Protein 3OTI (pdb70)

Solvent-accessible surface area: 29136 Å² total; per-residue (Å²): 256,78,21,74,0,0,0,1,0,2,7,14,14,50,59,0,25,12,1,0,11,0,0,2,3,0,22,1,23,1,15,55,10,5,2,0,0,0,74,37,6,113,55,0,17,45,0,6,8,30,0,0,25,6,10,75,150,21,27,5,37,143,25,58,104,85,8,51,146,87,38,87,163,15,35,122,53,27,28,80,123,52,0,94,37,10,55,104,6,2,32,27,20,3,28,19,2,90,61,1,1,87,19,0,3,50,2,3,69,74,20,153,5,54,0,0,0,0,0,3,9,0,0,0,0,2,0,0,0,51,84,37,65,34,43,2,0,1,3,0,21,11,17,32,42,21,141,4,2,12,144,30,0,9,72,93,0,86,66,26,24,104,140,35,137,15,75,47,39,128,34,60,8,14,0,0,4,1,0,54,23,2,8,42,164,42,146,75,57,32,37,37,5,38,19,11,5,20,6,10,20,20,56,43,31,65,146,19,52,108,100,58,120,102,69,14,0,0,0,12,1,22,36,60,2,7,69,39,72,32,25,37,9,0,84,44,0,10,60,7,0,34,123,10,128,4,40,2,0,1,12,5,16,106,35,98,50,82,90,28,52,139,34,40,252,33,10,114,40,38,47,77,46,2,32,35,18,12,2,108,19,13,24,0,0,0,0,8,3,12,10,32,16,0,0,8,0,0,38,38,7,10,0,0,0,0,0,7,4,70,136,18,28,61,16,67,26,1,38,94,3,0,54,174,97,24,0,4,12,52,22,36,1,73,145,11,74,9,104,30,0,111,134,0,42,54,50,143,70,9,56,64,14,1,131,106,12,82,122,59,1,41,82,22,38,9,0,18,66,0,5,94,82,0,41,128,125,48,111,217,93,20,89,0,0,0,1,0,2,7,13,13,50,61,0,24,12,1,0,11,0,0,2,3,0,23,1,23,8,17,54,10,5,2,0,0,0,76,38,7,116,55,0,16,45,0,5,9,33,0,0,25,5,10,76,149,21,31,6,36,148,24,56,110,102,7,51,161,88,40,86,170,14,36,120,52,28,28,80,128,51,0,95,35,10,59,95,6,1,30,25,20,3,29,19,1,87,60,1,2,72,19,0,2,50,2,4,56,58,20,154,5,54,0,0,0,0,0,3,10,0,0,0,0,2,0,0,0,51,89,33,67,33,41,3,0,1,3,0,20,10,17,34,39,21,149,7,2,12,143,27,0,10,68,92,0,82,77,14,26,116,123,25,154,15,76,46,40,128,36,58,8,13,0,0,4,2,0,53,29,2,7,46,168,44,138,64,56,37,32,35,4,20,18,7,5,21,7,12,21,20,57,34,31,67,146,19,53,107,101,51,117,96,50,17,0,0,0,12,1,22,37,60,2,6,68,40,70,33,20,39,10,0,88,43,0,11,64,7,0,25,124,11,130,2,44,1,0,1,10,5,17,111,40,102,51,83,88,26,46,142,39,42,240,16,8,124,41,39,47,76,44,2,32,36,22,16,2,104,25,12,34,0,0,0,0,9,3,13,10,29,15,0,0,8,0,0,35,34,2,8,0,0,0,0,0,7,4,68,136,18,31,62,16,67,26,1,39,89,3,0,63,176,99,24,0,4,39,54,22,34,1,73,146,10,77,8,100,39,0,113,145,0,36,51,49,140,66,10,46,78,16,1,123,116,12,60,106,54,0,33,87,26,40,15,0,18,72,0,5,108,89,0,21,134,126,48,99

InterPro domains:
  IPR002213 UDP-glucuronosyl/UDP-glucosyltransferase [cd03784] (2-370)
  IPR010610 Erythromycin biosynthesis protein CIII-like, C-terminal domain [PF06722] (233-372)
  IPR048284 Erythromycin biosynthesis protein CIII-like, N-terminal domain [PF21036] (20-218)
  IPR050426 Glycosyltransferase 28 [PTHR48050] (232-357)

Radius of gyration: 27.17 Å; Cα contacts (8 Å, |Δi|>4): 1740; chains: 2; bounding box: 50×85×67 Å

CATH classification: 3.40.50.2000 (+1 more: 3.40.50.2000)

GO terms:
  GO:0046527 glucosyltransferase activity (F, IDA)

Nearest PDB structures (foldseek):
  3oti-assembly1_A  TM=1.003E+00  e=1.728E-81  Micromonospora echinospora
  4an4-assembly1_B  TM=8.706E-01  e=2.945E-36  Streptomyces nogalater
  4rif-assembly1_B  TM=8.604E-01  e=7.425E-31  Streptomyces cyanogenus
  4rif-assembly1_A  TM=8.818E-01  e=1.182E-30  Streptomyces cyanogenus
  4rih-assembly1_B  TM=8.518E-01  e=9.578E-30  Streptomyces cyanogenus

B-factor: mean 18.58, std 10.54, range [5.35, 86.75]

Structure (mmCIF, N/CA/C/O backbone):
data_3OTI
#
_entry.id   3OTI
#
_cell.length_a   45.567
_cell.length_b   135.090
_cell.length_c   62.093
_cell.angle_alpha   90.000
_cell.angle_beta   95.750
_cell.angle_gamma   90.000
#
_symmetry.space_group_name_H-M   'P 1 21 1'
#
loop_
_entity.id
_entity.type
_entity.pdbx_description
1 polymer CalG3
2 non-polymer "THYMIDINE-5'-DIPHOSPHATE"
3 non-polymer 'Calicheamicin T0'
4 non-polymer 'CHLORIDE ION'
5 water water
#
loop_
_atom_site.group_PDB
_atom_site.id
_atom_site.type_symbol
_atom_site.label_atom_id
_atom_site.label_alt_id
_atom_site.label_comp_id
_atom_site.label_asym_id
_atom_site.label_entity_id
_atom_site.label_seq_id
_atom_site.pdbx_PDB_ins_code
_atom_site.Cartn_x
_atom_site.Cartn_y
_atom_site.Cartn_z
_atom_site.occupancy
_atom_site.B_iso_or_equiv
_atom_site.auth_seq_id
_atom_site.auth_comp_id
_atom_site.auth_asym_id
_atom_site.auth_atom_id
_atom_site.pdbx_PDB_model_num
ATOM 1 N N . ARG A 1 19 ? -17.843 16.785 30.150 1.00 50.28 -3 ARG A N 1
ATOM 2 C CA . ARG A 1 19 ? -17.597 16.749 28.710 1.00 53.81 -3 ARG A CA 1
ATOM 3 C C . ARG A 1 19 ? -16.104 16.755 28.400 1.00 40.63 -3 ARG A C 1
ATOM 4 O O . ARG A 1 19 ? -15.656 16.040 27.509 1.00 47.94 -3 ARG A O 1
ATOM 12 N N . HIS A 1 20 ? -15.338 17.555 29.135 1.00 28.94 -2 HIS A N 1
ATOM 13 C CA . HIS A 1 20 ? -13.892 17.647 28.904 1.00 31.19 -2 HIS A CA 1
ATOM 14 C C . HIS A 1 20 ? -13.144 16.435 29.464 1.00 29.30 -2 HIS A C 1
ATOM 15 O O . HIS A 1 20 ? -13.280 16.122 30.653 1.00 31.26 -2 HIS A O 1
ATOM 22 N N . MET A 1 21 ? -12.357 15.740 28.638 1.00 13.43 -1 MET A N 1
ATOM 23 C CA . MET A 1 21 ? -11.783 14.482 29.102 1.00 15.98 -1 MET A CA 1
ATOM 24 C C . MET A 1 21 ? -10.276 14.509 29.145 1.00 12.59 -1 MET A C 1
ATOM 25 O O . MET A 1 21 ? -9.647 15.284 28.405 1.00 15.57 -1 MET A O 1
ATOM 30 N N . ARG A 1 22 ? -9.718 13.606 29.948 1.00 11.71 0 ARG A N 1
ATOM 31 C CA . ARG A 1 22 ? -8.332 13.232 29.813 1.00 11.52 0 ARG A CA 1
ATOM 32 C C . ARG A 1 22 ? -8.288 11.937 29.001 1.00 11.94 0 ARG A C 1
ATOM 33 O O . ARG A 1 22 ? -8.904 10.946 29.385 1.00 13.61 0 ARG A O 1
ATOM 41 N N . VAL A 1 23 ? -7.577 11.952 27.873 1.00 8.41 1 VAL A N 1
ATOM 42 C CA . VAL A 1 23 ? -7.513 10.779 27.006 1.00 8.96 1 VAL A CA 1
ATOM 43 C C . VAL A 1 23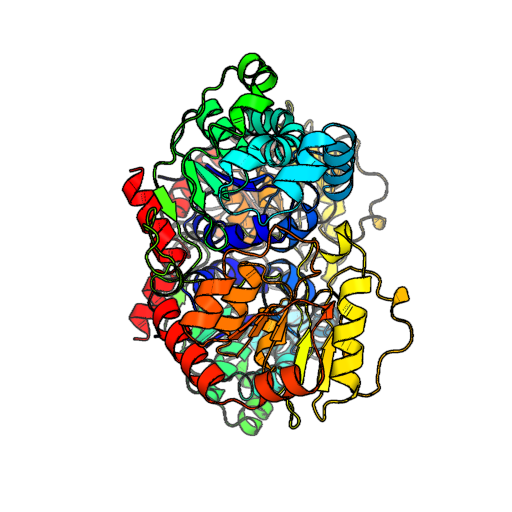 ? -6.072 10.249 26.951 1.00 9.91 1 VAL A C 1
ATOM 44 O O . VAL A 1 23 ? -5.151 10.989 26.616 1.00 11.96 1 VAL A O 1
ATOM 48 N N . LEU A 1 24 ? -5.894 8.975 27.272 1.00 7.33 2 LEU A N 1
ATOM 49 C CA . LEU A 1 24 ? -4.576 8.330 27.207 1.00 7.26 2 LEU A CA 1
ATOM 50 C C . LEU A 1 24 ? -4.473 7.482 25.951 1.00 10.54 2 LEU A C 1
ATOM 51 O O . LEU A 1 24 ? -5.302 6.629 25.718 1.00 11.13 2 LEU A O 1
ATOM 56 N N . PHE A 1 25 ? -3.438 7.732 25.152 1.00 7.14 3 PHE A N 1
ATOM 57 C CA . PHE A 1 25 ? -3.169 6.950 23.948 1.00 6.84 3 PHE A CA 1
ATOM 58 C C . PHE A 1 25 ? -2.050 6.014 24.257 1.00 11.61 3 PHE A C 1
ATOM 59 O O . PHE A 1 25 ? -0.971 6.433 24.676 1.00 13.60 3 PHE A O 1
ATOM 67 N N . VAL A 1 26 ? -2.275 4.727 24.024 1.00 8.34 4 VAL A N 1
ATOM 68 C CA . VAL A 1 26 ? -1.281 3.731 24.387 1.00 9.47 4 VAL A CA 1
ATOM 69 C C . VAL A 1 26 ? -0.779 2.984 23.159 1.00 6.91 4 VAL A C 1
ATOM 70 O O . VAL A 1 26 ? -1.570 2.414 22.390 1.00 9.14 4 VAL A O 1
ATOM 74 N N . SER A 1 27 ? 0.542 2.963 22.982 1.00 8.63 5 SER A N 1
ATOM 75 C CA . SER A 1 27 ? 1.158 2.309 21.818 1.00 8.85 5 SER A CA 1
ATOM 76 C C . SER A 1 27 ? 2.251 1.330 22.210 1.00 12.55 5 SER A C 1
ATOM 77 O O . SER A 1 27 ? 3.061 1.636 23.093 1.00 10.63 5 SER A O 1
ATOM 80 N N . SER A 1 28 ? 2.298 0.175 21.530 1.00 9.59 6 SER A N 1
ATOM 81 C CA . SER A 1 28 ? 3.500 -0.683 21.541 1.00 12.69 6 SER A CA 1
ATOM 82 C C . SER A 1 28 ? 4.712 0.091 21.023 1.00 10.79 6 SER A C 1
ATOM 83 O O . SER A 1 28 ? 4.559 1.109 20.293 1.00 11.25 6 SER A O 1
ATOM 86 N N . PRO A 1 29 ? 5.927 -0.393 21.337 1.00 9.94 7 PRO A N 1
ATOM 87 C CA . PRO A 1 29 ? 7.169 0.311 20.987 1.00 10.22 7 PRO A CA 1
ATOM 88 C C . PRO A 1 29 ? 7.604 0.081 19.522 1.00 13.87 7 PRO A C 1
ATOM 89 O O . PRO A 1 29 ? 8.615 -0.569 19.207 1.00 13.19 7 PRO A O 1
ATOM 93 N N . GLY A 1 30 ? 6.851 0.698 18.632 1.00 11.99 8 GLY A N 1
ATOM 94 C CA . GLY A 1 30 ? 7.126 0.647 17.212 1.00 8.08 8 GLY A CA 1
ATOM 95 C C . GLY A 1 30 ? 6.566 1.910 16.580 1.00 7.40 8 GLY A C 1
ATOM 96 O O . GLY A 1 30 ? 5.500 2.358 16.952 1.00 10.17 8 GLY A O 1
ATOM 97 N N . ILE A 1 31 ? 7.290 2.462 15.609 1.00 8.30 9 ILE A N 1
ATOM 98 C CA . ILE A 1 31 ? 6.791 3.642 14.880 1.00 9.29 9 ILE A CA 1
ATOM 99 C C . ILE A 1 31 ? 5.534 3.288 14.104 1.00 8.69 9 ILE A C 1
ATOM 100 O O . ILE A 1 31 ? 4.585 4.068 14.076 1.00 8.63 9 ILE A O 1
ATOM 105 N N . GLY A 1 32 ? 5.486 2.091 13.504 1.00 10.36 10 GLY A N 1
ATOM 106 C CA . GLY A 1 32 ? 4.288 1.653 12.805 1.00 8.08 10 GLY A CA 1
ATOM 107 C C . GLY A 1 32 ? 3.107 1.436 13.736 1.00 11.02 10 GLY A C 1
ATOM 108 O O . GLY A 1 32 ? 1.938 1.514 13.312 1.00 9.78 10 GLY A O 1
ATOM 109 N N . HIS A 1 33 ? 3.386 1.167 15.019 1.00 9.23 11 HIS A N 1
ATOM 110 C CA . HIS A 1 33 ? 2.315 1.087 16.003 1.00 11.22 11 HIS A CA 1
ATOM 111 C C . HIS A 1 33 ? 1.787 2.483 16.396 1.00 11.17 11 HIS A C 1
ATOM 112 O O . HIS A 1 33 ? 0.570 2.682 16.571 1.00 11.47 11 HIS A O 1
ATOM 119 N N . LEU A 1 34 ? 2.716 3.438 16.563 1.00 9.15 12 LEU A N 1
ATOM 120 C CA . LEU A 1 34 ? 2.459 4.737 17.140 1.00 10.67 12 LEU A CA 1
ATOM 121 C C . LEU A 1 34 ? 1.828 5.686 16.135 1.00 10.20 12 LEU A C 1
ATOM 122 O O . LEU A 1 34 ? 0.872 6.392 16.471 1.00 8.90 12 LEU A O 1
ATOM 127 N N . PHE A 1 35 ? 2.362 5.752 14.920 1.00 7.22 13 PHE A N 1
ATOM 128 C CA . PHE A 1 35 ? 1.883 6.785 14.001 1.00 7.80 13 PHE A CA 1
ATOM 129 C C . PHE A 1 35 ? 0.364 6.687 13.718 1.00 8.18 13 PHE A C 1
ATOM 130 O O . PHE A 1 35 ? -0.305 7.740 13.588 1.00 8.82 13 PHE A O 1
ATOM 138 N N . PRO A 1 36 ? -0.202 5.458 13.625 1.00 7.53 14 PRO A N 1
ATOM 139 C CA . PRO A 1 36 ? -1.642 5.380 13.346 1.00 7.95 14 PRO A CA 1
ATOM 140 C C . PRO A 1 36 ? -2.510 5.924 14.487 1.00 9.17 14 PRO A C 1
ATOM 141 O O . PRO A 1 36 ? -3.730 5.934 14.310 1.00 9.82 14 PRO A O 1
ATOM 145 N N . LEU A 1 37 ? -1.933 6.342 15.617 1.00 6.52 15 LEU A N 1
ATOM 146 C CA . LEU A 1 37 ? -2.745 6.978 16.669 1.00 6.63 15 LEU A CA 1
ATOM 147 C C . LEU A 1 37 ? -2.736 8.506 16.575 1.00 9.01 15 LEU A C 1
ATOM 148 O O . LEU A 1 37 ? -3.530 9.182 17.245 1.00 7.97 15 LEU A O 1
ATOM 153 N N . ILE A 1 38 ? -1.819 9.077 15.785 1.00 7.60 16 ILE A N 1
ATOM 154 C CA . ILE A 1 38 ? -1.551 10.517 15.867 1.00 6.68 16 ILE A CA 1
ATOM 155 C C . ILE A 1 38 ? -2.723 11.386 15.383 1.00 9.24 16 ILE A C 1
ATOM 156 O O . ILE A 1 38 ? -3.042 12.381 16.036 1.00 7.87 16 ILE A O 1
ATOM 161 N N . GLN A 1 39 ? -3.364 11.020 14.272 1.00 8.02 17 GLN A N 1
ATOM 162 C CA . GLN A 1 39 ? -4.525 11.786 13.818 1.00 8.44 17 GLN A CA 1
ATOM 163 C C . GLN A 1 39 ? -5.628 11.796 14.871 1.00 9.26 17 GLN A C 1
ATOM 164 O O . GLN A 1 39 ? -6.265 12.843 15.072 1.00 9.32 17 GLN A O 1
ATOM 170 N N . LEU A 1 40 ? -5.840 10.659 15.546 1.00 8.82 18 LEU A N 1
ATOM 171 C CA . LEU A 1 40 ? -6.890 10.596 16.569 1.00 6.07 18 LEU A CA 1
ATOM 172 C C . LEU A 1 40 ? -6.461 11.433 17.764 1.00 7.82 18 LEU A C 1
ATOM 173 O O . LEU A 1 40 ? -7.297 12.102 18.370 1.00 7.91 18 LEU A O 1
ATOM 178 N N . ALA A 1 41 ? -5.171 11.415 18.110 1.00 6.84 19 ALA A N 1
ATOM 179 C CA . ALA A 1 41 ? -4.716 12.239 19.244 1.00 7.74 19 ALA A CA 1
ATOM 180 C C . ALA A 1 41 ? -4.892 13.726 18.948 1.00 6.65 19 ALA A C 1
ATOM 181 O O . ALA A 1 41 ? -5.411 14.478 19.789 1.00 7.58 19 ALA A O 1
ATOM 183 N N A TRP A 1 42 ? -4.510 14.174 17.752 0.63 6.25 20 TRP A N 1
ATOM 184 N N B TRP A 1 42 ? -4.472 14.157 17.755 0.37 6.27 20 TRP A N 1
ATOM 185 C CA A TRP A 1 42 ? -4.808 15.562 17.409 0.63 6.36 20 TRP A CA 1
ATOM 186 C CA B TRP A 1 42 ? -4.774 15.513 17.308 0.37 6.47 20 TRP A CA 1
ATOM 187 C C A TRP A 1 42 ? -6.308 15.850 17.220 0.63 6.86 20 TRP A C 1
ATOM 188 C C B TRP A 1 42 ? -6.284 15.782 17.352 0.37 6.93 20 TRP A C 1
ATOM 189 O O A TRP A 1 42 ? -6.760 16.983 17.406 0.63 6.39 20 TRP A O 1
ATOM 190 O O B TRP A 1 42 ? -6.716 16.831 17.841 0.37 6.85 20 TRP A O 1
ATOM 211 N N . GLY A 1 43 ? -7.072 14.831 16.843 1.00 7.66 21 GLY A N 1
ATOM 212 C CA . GLY A 1 43 ? -8.522 14.984 16.769 1.00 8.14 21 GLY A CA 1
ATOM 213 C C . GLY A 1 43 ? -9.062 15.291 18.175 1.00 7.93 21 GLY A C 1
ATOM 214 O O . GLY A 1 43 ? -9.878 16.198 18.361 1.00 8.64 21 GLY A O 1
ATOM 215 N N . PHE A 1 44 ? -8.630 14.529 19.179 1.00 7.10 22 PHE A N 1
ATOM 216 C CA . PHE A 1 44 ? -9.110 14.772 20.541 1.00 8.05 22 PHE A CA 1
ATOM 217 C C . PHE A 1 44 ? -8.594 16.115 21.092 1.00 9.34 22 PHE A C 1
ATOM 218 O O . PHE A 1 44 ? -9.330 16.846 21.768 1.00 8.83 22 PHE A O 1
ATOM 226 N N . ARG A 1 45 ? -7.354 16.469 20.761 1.00 6.16 23 ARG A N 1
ATOM 227 C CA . ARG A 1 45 ? -6.805 17.730 21.271 1.00 8.15 23 ARG A CA 1
ATOM 228 C C . ARG A 1 45 ? -7.531 18.937 20.660 1.00 6.76 23 ARG A C 1
ATOM 229 O O . ARG A 1 45 ? -7.886 19.869 21.386 1.00 8.25 23 ARG A O 1
ATOM 237 N N . THR A 1 46 ? -7.799 18.912 19.360 1.00 8.38 24 THR A N 1
ATOM 238 C CA . THR A 1 46 ? -8.490 20.039 18.726 1.00 7.69 24 THR A CA 1
ATOM 239 C C . THR A 1 46 ? -9.978 20.094 19.111 1.00 7.14 24 THR A C 1
ATOM 240 O O . THR A 1 46 ? -10.639 21.095 18.854 1.00 10.09 24 THR A O 1
ATOM 244 N N . ALA A 1 47 ? -10.488 19.013 19.698 1.00 9.42 25 ALA A N 1
ATOM 245 C CA . ALA A 1 47 ? -11.844 19.006 20.271 1.00 9.27 25 ALA A CA 1
ATOM 246 C C . ALA A 1 47 ? -11.794 19.408 21.739 1.00 11.77 25 ALA A C 1
ATOM 247 O O . ALA A 1 47 ? -12.771 19.256 22.485 1.00 12.94 25 ALA A O 1
ATOM 249 N N . GLY A 1 48 ? -10.645 19.907 22.171 1.00 8.49 26 GLY A N 1
ATOM 250 C CA . GLY A 1 48 ? -10.575 20.517 23.497 1.00 10.59 26 GLY A CA 1
ATOM 251 C C . GLY A 1 48 ? -10.121 19.617 24.626 1.00 13.23 26 GLY A C 1
ATOM 252 O O . GLY A 1 48 ? -10.015 20.070 25.773 1.00 20.41 26 GLY A O 1
ATOM 253 N N . HIS A 1 49 ? -9.834 18.355 24.336 1.00 9.00 27 HIS A N 1
ATOM 254 C CA . HIS A 1 49 ? -9.501 17.433 25.409 1.00 8.60 27 HIS A CA 1
ATOM 255 C C . HIS A 1 49 ? -8.025 17.426 25.750 1.00 10.33 27 HIS A C 1
ATOM 256 O O . HIS A 1 49 ? -7.192 17.863 24.949 1.00 11.19 27 HIS A O 1
ATOM 263 N N A ASP A 1 50 ? -7.691 16.971 26.954 0.53 10.32 28 ASP A N 1
ATOM 264 N N B ASP A 1 50 ? -7.713 16.959 26.959 0.47 10.33 28 ASP A N 1
ATOM 265 C CA A ASP A 1 50 ? -6.291 16.743 27.286 0.53 9.55 28 ASP A CA 1
ATOM 266 C CA B ASP A 1 50 ? -6.342 16.706 27.397 0.47 9.72 28 ASP A CA 1
ATOM 267 C C A ASP A 1 50 ? -5.886 15.392 26.717 0.53 10.23 28 ASP A C 1
ATOM 268 C C B ASP A 1 50 ? -5.927 15.380 26.770 0.47 10.22 28 ASP A C 1
ATOM 269 O O A ASP A 1 50 ? -6.631 14.405 26.817 0.53 11.50 28 ASP A O 1
ATOM 270 O O B ASP A 1 50 ? -6.679 14.395 26.817 0.47 11.48 28 ASP A O 1
ATOM 279 N N A VAL A 1 51 ? -4.702 15.345 26.116 0.53 9.33 29 VAL A N 1
ATOM 280 N N B VAL A 1 51 ? -4.745 15.347 26.161 0.47 9.39 29 VAL A N 1
ATOM 281 C CA A VAL A 1 51 ? -4.220 14.126 25.490 0.53 9.18 29 VAL A CA 1
ATOM 282 C CA B VAL A 1 51 ? -4.259 14.120 25.543 0.47 9.20 29 VAL A CA 1
ATOM 283 C C A VAL A 1 51 ? -2.801 13.839 25.956 0.53 9.91 29 VAL A C 1
ATOM 284 C C B VAL A 1 51 ? -2.826 13.842 25.997 0.47 9.90 29 VAL A C 1
ATOM 285 O O A VAL A 1 51 ? -1.964 14.756 26.072 0.53 10.92 29 VAL A O 1
ATOM 286 O O B VAL A 1 51 ? -2.009 14.767 26.151 0.47 10.93 29 VAL A O 1
ATOM 293 N N . LEU A 1 52 ? -2.524 12.567 26.217 1.00 9.75 30 LEU A N 1
ATOM 294 C CA . LEU A 1 52 ? -1.192 12.145 26.629 1.00 6.09 30 LEU A CA 1
ATOM 295 C C . LEU A 1 52 ? -0.884 10.822 25.950 1.00 7.81 30 LEU A C 1
ATOM 296 O O . LEU A 1 52 ? -1.763 9.968 25.866 1.00 9.97 30 LEU A O 1
ATOM 301 N N . ILE A 1 53 ? 0.337 10.651 25.434 1.00 9.13 31 ILE A N 1
ATOM 302 C CA . ILE A 1 53 ? 0.755 9.386 24.813 1.00 9.14 31 ILE A CA 1
ATOM 303 C C . ILE A 1 53 ? 1.642 8.582 25.779 1.00 13.83 31 ILE A C 1
ATOM 304 O O . ILE A 1 53 ? 2.539 9.120 26.413 1.00 11.67 31 ILE A O 1
ATOM 309 N N . ALA A 1 54 ? 1.370 7.283 25.888 1.00 8.70 32 ALA A N 1
ATOM 310 C CA . ALA A 1 54 ? 2.256 6.325 26.548 1.00 9.41 32 ALA A CA 1
ATOM 311 C C . ALA A 1 54 ? 2.902 5.440 25.478 1.00 7.82 32 ALA A C 1
ATOM 312 O O . ALA A 1 54 ? 2.206 4.777 24.706 1.00 10.09 32 ALA A O 1
ATOM 314 N N . VAL A 1 55 ? 4.223 5.415 25.433 1.00 9.48 33 VAL A N 1
ATOM 315 C CA . VAL A 1 55 ? 4.920 4.547 24.483 1.00 7.96 33 VAL A CA 1
ATOM 316 C C . VAL A 1 55 ? 6.313 4.296 25.043 1.00 12.86 33 VAL A C 1
ATOM 317 O O . VAL A 1 55 ? 6.706 4.887 26.073 1.00 11.67 33 VAL A O 1
ATOM 321 N N . ALA A 1 56 ? 7.065 3.401 24.427 1.00 7.88 34 ALA A N 1
ATOM 322 C CA . ALA A 1 56 ? 8.472 3.268 24.777 1.00 9.14 34 ALA A CA 1
ATOM 323 C C . ALA A 1 56 ? 9.307 3.280 23.500 1.00 10.06 34 ALA A C 1
ATOM 324 O O . ALA A 1 56 ? 8.776 3.154 22.403 1.00 9.88 34 ALA A O 1
ATOM 326 N N . GLU A 1 57 ? 10.617 3.431 23.660 1.00 10.05 35 GLU A N 1
ATOM 327 C CA . GLU A 1 57 ? 11.615 3.450 22.575 1.00 9.39 35 GLU A CA 1
ATOM 328 C C . GLU A 1 57 ? 11.532 4.670 21.629 1.00 11.41 35 GLU A C 1
ATOM 329 O O . GLU A 1 57 ? 12.564 5.203 21.218 1.00 13.25 35 GLU A O 1
ATOM 335 N N . HIS A 1 58 ? 10.316 5.104 21.317 1.00 10.52 36 HIS A N 1
ATOM 336 C CA . HIS A 1 58 ? 10.124 6.172 20.321 1.00 11.17 36 HIS A CA 1
ATOM 337 C C . HIS A 1 58 ? 9.442 7.397 20.931 1.00 12.55 36 HIS A C 1
ATOM 338 O O . HIS A 1 58 ? 8.693 8.106 20.268 1.00 10.32 36 HIS A O 1
ATOM 345 N N . ALA A 1 59 ? 9.670 7.651 22.221 1.00 10.84 37 ALA A N 1
ATOM 346 C CA . ALA A 1 59 ? 8.968 8.780 22.825 1.00 10.30 37 ALA A CA 1
ATOM 347 C C . ALA A 1 59 ? 9.332 10.109 22.138 1.00 11.01 37 ALA A C 1
ATOM 348 O O . ALA A 1 59 ? 8.463 10.979 21.999 1.00 11.15 37 ALA A O 1
ATOM 350 N N . ASP A 1 60 ? 10.581 10.257 21.688 1.00 11.80 38 ASP A N 1
ATOM 351 C CA . ASP A 1 60 ? 10.977 11.525 21.049 1.00 12.77 38 ASP A CA 1
ATOM 352 C C . ASP A 1 60 ? 10.202 11.752 19.744 1.00 14.50 38 ASP A C 1
ATOM 353 O O . ASP A 1 60 ? 9.843 12.890 19.430 1.00 13.28 38 ASP A O 1
ATOM 358 N N . ARG A 1 61 ? 9.913 10.686 18.992 1.00 14.96 39 ARG A N 1
ATOM 359 C CA . ARG A 1 61 ? 9.113 10.841 17.771 1.00 13.10 39 ARG A CA 1
ATOM 360 C C . ARG A 1 61 ? 7.715 11.239 18.108 1.00 14.84 39 ARG A C 1
ATOM 361 O O . ARG A 1 61 ? 7.119 12.029 17.399 1.00 14.81 39 ARG A O 1
ATOM 369 N N . ALA A 1 62 ? 7.163 10.714 19.200 1.00 13.00 40 ALA A N 1
ATOM 370 C CA . ALA A 1 62 ? 5.825 11.144 19.578 1.00 12.17 40 ALA A CA 1
ATOM 371 C C . ALA A 1 62 ? 5.827 12.623 19.958 1.00 13.39 40 ALA A C 1
ATOM 372 O O . ALA A 1 62 ? 4.893 13.369 19.642 1.00 15.03 40 ALA A O 1
ATOM 374 N N . ALA A 1 63 ? 6.867 13.066 20.676 1.00 9.37 41 ALA A N 1
ATOM 375 C CA . ALA A 1 63 ? 6.978 14.476 21.031 1.00 10.85 41 ALA A CA 1
ATOM 376 C C . ALA A 1 63 ? 7.104 15.361 19.785 1.00 10.71 41 ALA A C 1
ATOM 377 O O . ALA A 1 63 ? 6.628 16.494 19.797 1.00 10.98 41 ALA A O 1
ATOM 379 N N . ALA A 1 64 ? 7.696 14.818 18.717 1.00 9.71 42 ALA A N 1
ATOM 380 C CA . ALA A 1 64 ? 7.860 15.594 17.475 1.00 11.95 42 ALA A CA 1
ATOM 381 C C . ALA A 1 64 ? 6.568 15.712 16.664 1.00 9.36 42 ALA A C 1
ATOM 382 O O . ALA A 1 64 ? 6.555 16.355 15.614 1.00 10.82 42 ALA A O 1
ATOM 384 N N . ALA A 1 65 ? 5.483 15.097 17.168 1.00 9.00 43 ALA A N 1
ATOM 385 C CA . ALA A 1 65 ? 4.155 15.327 16.613 1.00 8.34 43 ALA A CA 1
ATOM 386 C C . ALA A 1 65 ? 3.454 16.458 17.366 1.00 11.94 43 ALA A C 1
ATOM 387 O O . ALA A 1 65 ? 2.283 16.732 17.121 1.00 9.89 43 ALA A O 1
ATOM 389 N N . GLY A 1 66 ? 4.162 17.120 18.293 1.00 8.02 44 GLY A N 1
ATOM 390 C CA . GLY A 1 66 ? 3.593 18.276 18.967 1.00 9.20 44 GLY A CA 1
ATOM 391 C C . GLY A 1 66 ? 2.827 17.883 20.217 1.00 8.31 44 GLY A C 1
ATOM 392 O O . GLY A 1 66 ? 2.028 18.672 20.712 1.00 9.99 44 GLY A O 1
ATOM 393 N N . LEU A 1 67 ? 3.010 16.633 20.676 1.00 7.99 45 LEU A N 1
ATOM 394 C CA . LEU A 1 67 ? 2.223 16.106 21.802 1.00 8.43 45 LEU A CA 1
ATOM 395 C C . LEU A 1 67 ? 3.042 15.747 23.030 1.00 8.87 45 LEU A C 1
ATOM 396 O O . LEU A 1 67 ? 4.278 15.658 22.960 1.00 10.44 45 LEU A O 1
ATOM 401 N N . GLU A 1 68 ? 2.360 15.580 24.164 1.00 9.18 46 GLU A N 1
ATOM 402 C CA . GLU A 1 68 ? 3.046 15.217 25.402 1.00 8.69 46 GLU A CA 1
ATOM 403 C C . GLU A 1 68 ? 3.090 13.705 25.517 1.00 8.76 46 GLU A C 1
ATOM 404 O O . GLU A 1 68 ? 2.111 13.027 25.193 1.00 11.26 46 GLU A O 1
ATOM 410 N N . VAL A 1 69 ? 4.212 13.204 26.017 1.00 8.20 47 VAL A N 1
ATOM 411 C CA . VAL A 1 69 ? 4.471 11.768 26.024 1.00 8.76 47 VAL A CA 1
ATOM 412 C C . VAL A 1 69 ? 5.095 11.358 27.355 1.00 10.08 47 VAL A C 1
ATOM 413 O O . VAL A 1 69 ? 5.920 12.099 27.902 1.00 10.76 47 VAL A O 1
ATOM 417 N N . VAL A 1 70 ? 4.728 10.169 27.865 1.00 8.95 48 VAL A N 1
ATOM 418 C CA . VAL A 1 70 ? 5.460 9.564 28.985 1.00 10.55 48 VAL A CA 1
ATOM 419 C C . VAL A 1 70 ? 6.105 8.292 28.455 1.00 11.07 48 VAL A C 1
ATOM 420 O O . VAL A 1 70 ? 5.442 7.494 27.781 1.00 12.03 48 VAL A O 1
ATOM 424 N N . ASP A 1 71 ? 7.410 8.133 28.673 1.00 10.07 49 ASP A N 1
ATOM 425 C CA . ASP A 1 71 ? 8.091 6.918 28.242 1.00 12.15 49 ASP A CA 1
ATOM 426 C C . ASP A 1 71 ? 7.889 5.870 29.329 1.00 15.95 49 ASP A C 1
ATOM 427 O O . ASP A 1 71 ? 8.483 5.973 30.410 1.00 15.28 49 ASP A O 1
ATOM 432 N N . VAL A 1 72 ? 7.019 4.895 29.070 1.00 12.67 50 VAL A N 1
ATOM 433 C CA . VAL A 1 72 ? 6.646 3.938 30.114 1.00 13.66 50 VAL A CA 1
ATOM 434 C C . VAL A 1 72 ? 7.635 2.788 30.282 1.00 21.57 50 VAL A C 1
ATOM 435 O O . VAL A 1 72 ? 7.411 1.912 31.132 1.00 23.84 50 VAL A O 1
ATOM 439 N N . ALA A 1 73 ? 8.713 2.777 29.500 1.00 16.01 51 ALA A N 1
ATOM 440 C CA . ALA A 1 73 ? 9.770 1.767 29.681 1.00 17.25 51 ALA A CA 1
ATOM 441 C C . ALA A 1 73 ? 11.116 2.296 29.192 1.00 15.42 51 ALA A C 1
ATOM 442 O O . ALA A 1 73 ? 11.548 1.991 28.087 1.00 15.42 51 ALA A O 1
ATOM 444 N N . PRO A 1 74 ? 11.791 3.117 30.008 1.00 16.94 52 PRO A N 1
ATOM 445 C CA . PRO A 1 74 ? 13.048 3.711 29.537 1.00 18.67 52 PRO A CA 1
ATOM 446 C C . PRO A 1 74 ? 14.080 2.642 29.127 1.00 18.17 52 PRO A C 1
ATOM 447 O O . PRO A 1 74 ? 14.130 1.577 29.753 1.00 19.78 52 PRO A O 1
ATOM 451 N N . ASP A 1 75 ? 14.863 2.919 28.084 1.00 20.68 53 ASP A N 1
ATOM 452 C CA . ASP A 1 75 ? 15.903 1.995 27.624 1.00 23.75 53 ASP A CA 1
ATOM 453 C C . ASP A 1 75 ? 15.394 0.737 26.899 1.00 18.76 53 ASP A C 1
ATOM 454 O O . ASP A 1 75 ? 16.187 -0.118 26.554 1.00 20.36 53 ASP A O 1
ATOM 459 N N . TYR A 1 76 ? 14.083 0.644 26.672 1.00 15.65 54 TYR A N 1
ATOM 460 C CA . TYR A 1 76 ? 13.501 -0.443 25.874 1.00 13.64 54 TYR A CA 1
ATOM 461 C C . TYR A 1 76 ? 14.150 -0.581 24.505 1.00 13.93 54 TYR A C 1
ATOM 462 O O . TYR A 1 76 ? 14.407 0.405 23.831 1.00 14.90 54 TYR A O 1
ATOM 471 N N . SER A 1 77 ? 14.366 -1.824 24.060 1.00 11.26 55 SER A N 1
ATOM 472 C CA . SER A 1 77 ? 14.810 -2.109 22.692 1.00 11.51 55 SER A CA 1
ATOM 473 C C . SER A 1 77 ? 14.012 -3.269 22.125 1.00 13.90 55 SER A C 1
ATOM 474 O O . SER A 1 77 ? 14.077 -4.411 22.613 1.00 14.58 55 SER A O 1
ATOM 477 N N . ALA A 1 78 ? 13.222 -2.982 21.101 1.00 12.06 56 ALA A N 1
ATOM 478 C CA . ALA A 1 78 ? 12.388 -4.032 20.531 1.00 12.57 56 ALA A CA 1
ATOM 479 C C . ALA A 1 78 ? 13.230 -5.151 19.980 1.00 17.72 56 ALA A C 1
ATOM 480 O O . ALA A 1 78 ? 12.886 -6.321 20.143 1.00 16.07 56 ALA A O 1
ATOM 482 N N . VAL A 1 79 ? 14.328 -4.802 19.322 1.00 14.18 57 VAL A N 1
ATOM 483 C CA . VAL A 1 79 ? 15.153 -5.833 18.693 1.00 16.15 57 VAL A CA 1
ATOM 484 C C . VAL A 1 79 ? 15.729 -6.761 19.763 1.00 17.23 57 VAL A C 1
ATOM 485 O O . VAL A 1 79 ? 15.787 -7.974 19.564 1.00 18.06 57 VAL A O 1
ATOM 489 N N . LYS A 1 80 ? 16.071 -6.213 20.929 1.00 14.40 58 LYS A N 1
ATOM 490 C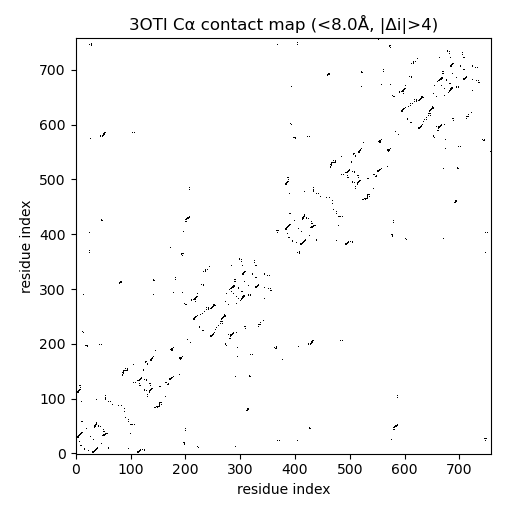 CA . LYS A 1 80 ? 16.560 -7.072 22.017 1.00 16.72 58 LYS A CA 1
ATOM 491 C C . LYS A 1 80 ? 15.452 -7.965 22.571 1.00 19.55 58 LYS A C 1
ATOM 492 O O . LYS A 1 80 ? 15.685 -9.115 22.948 1.00 20.09 58 LYS A O 1
ATOM 498 N N . VAL A 1 81 ? 14.230 -7.451 22.636 1.00 14.33 59 VAL A N 1
ATOM 499 C CA . VAL A 1 81 ? 13.125 -8.290 23.067 1.00 16.08 59 VAL A CA 1
ATOM 500 C C . VAL A 1 81 ? 12.940 -9.455 22.094 1.00 16.35 59 VAL A C 1
ATOM 501 O O . VAL A 1 81 ? 12.739 -10.587 22.532 1.00 17.61 59 VAL A O 1
ATOM 505 N N . PHE A 1 82 ? 12.990 -9.190 20.787 1.00 16.76 60 PHE A N 1
ATOM 506 C CA . PHE A 1 82 ? 12.803 -10.230 19.764 1.00 13.67 60 PHE A CA 1
ATOM 507 C C . PHE A 1 82 ? 13.855 -11.333 19.922 1.00 20.72 60 PHE A C 1
ATOM 508 O O . PHE A 1 82 ? 13.550 -12.522 19.815 1.00 21.02 60 PHE A O 1
ATOM 516 N N . GLU A 1 83 ? 15.094 -10.917 20.135 1.00 17.60 61 GLU A N 1
ATOM 517 C CA . GLU A 1 83 ? 16.198 -11.857 20.302 1.00 19.81 61 GLU A CA 1
ATOM 518 C C . GLU A 1 83 ? 15.974 -12.745 21.520 1.00 23.70 61 GLU A C 1
ATOM 519 O O . GLU A 1 83 ? 16.238 -13.952 21.468 1.00 22.81 61 GLU A O 1
ATOM 525 N N . GLN A 1 84 ? 15.490 -12.149 22.608 1.00 17.07 62 GLN A N 1
ATOM 526 C CA . GLN A 1 84 ? 15.268 -12.860 23.862 1.00 19.59 62 GLN A CA 1
ATOM 527 C C . GLN A 1 84 ? 14.152 -13.894 23.690 1.00 26.58 62 GLN A C 1
ATOM 528 O O . GLN A 1 84 ? 14.247 -15.016 24.184 1.00 24.26 62 GLN A O 1
ATOM 534 N N . VAL A 1 85 ? 13.100 -13.526 22.966 1.00 19.79 63 VAL A N 1
ATOM 535 C CA . VAL A 1 85 ? 12.029 -14.475 22.625 1.00 23.47 63 VAL A CA 1
ATOM 536 C C . VAL A 1 85 ? 12.510 -15.689 21.835 1.00 21.23 63 VAL A C 1
ATOM 537 O O . VAL A 1 85 ? 12.191 -16.828 22.183 1.00 28.99 63 VAL A O 1
ATOM 541 N N . ALA A 1 86 ? 13.261 -15.462 20.761 1.00 22.15 64 ALA A N 1
ATOM 542 C CA . ALA A 1 86 ? 13.765 -16.574 19.978 1.00 21.80 64 ALA A CA 1
ATOM 543 C C . ALA A 1 86 ? 14.636 -17.503 20.842 1.00 30.12 64 ALA A C 1
ATOM 544 O O . ALA A 1 86 ? 14.501 -18.723 20.782 1.00 30.44 64 ALA A O 1
ATOM 546 N N . LYS A 1 87 ? 15.517 -16.921 21.649 1.00 26.64 65 LYS A N 1
ATOM 547 C CA . LYS A 1 87 ? 16.430 -17.707 22.498 1.00 26.59 65 LYS A CA 1
ATOM 548 C C . LYS A 1 87 ? 15.649 -18.530 23.515 1.00 29.01 65 LYS A C 1
ATOM 549 O O . LYS A 1 87 ? 15.965 -19.706 23.775 1.00 27.90 65 LYS A O 1
ATOM 555 N N . ASP A 1 88 ? 14.616 -17.918 24.071 1.00 23.00 66 ASP A N 1
ATOM 556 C CA . ASP A 1 88 ? 13.824 -18.523 25.138 1.00 23.96 66 ASP A CA 1
ATOM 557 C C . ASP A 1 88 ? 12.722 -19.489 24.684 1.00 35.16 66 ASP A C 1
ATOM 558 O O . ASP A 1 88 ? 12.125 -20.158 25.522 1.00 32.47 66 ASP A O 1
ATOM 563 N N . ASN A 1 89 ? 12.437 -19.535 23.380 1.00 22.73 67 ASN A N 1
ATOM 564 C CA . ASN A 1 89 ? 11.309 -20.322 22.849 1.00 25.74 67 ASN A CA 1
ATOM 565 C C . ASN A 1 89 ? 11.733 -20.974 21.543 1.00 27.95 67 ASN A C 1
ATOM 566 O O . ASN A 1 89 ? 11.227 -20.631 20.470 1.00 24.56 67 ASN A O 1
ATOM 571 N N . PRO A 1 90 ? 12.686 -21.912 21.621 1.00 22.90 68 PRO A N 1
ATOM 572 C CA . PRO A 1 90 ? 13.318 -22.444 20.412 1.00 31.25 68 PRO A CA 1
ATOM 573 C C . PRO A 1 90 ? 12.329 -23.267 19.611 1.00 24.17 68 PRO A C 1
ATOM 574 O O . PRO A 1 90 ? 12.470 -23.326 18.385 1.00 28.06 68 PRO A O 1
ATOM 578 N N . ARG A 1 91 ? 11.348 -23.868 20.285 1.00 19.61 69 ARG A N 1
ATOM 579 C CA . ARG A 1 91 ? 10.362 -24.694 19.574 1.00 26.88 69 ARG A CA 1
ATOM 580 C C . ARG A 1 91 ? 9.464 -23.791 18.740 1.00 29.06 69 ARG A C 1
ATOM 581 O O . ARG A 1 91 ? 9.308 -24.001 17.540 1.00 22.44 69 ARG A O 1
ATOM 589 N N . PHE A 1 92 ? 8.876 -22.798 19.402 1.00 28.53 70 PHE A N 1
ATOM 590 C CA . PHE A 1 92 ? 8.116 -21.732 18.733 1.00 24.03 70 PHE A CA 1
ATOM 591 C C . PHE A 1 92 ? 8.912 -21.170 17.561 1.00 22.64 70 PHE A C 1
ATOM 592 O O . PHE A 1 92 ? 8.414 -21.100 16.438 1.00 22.84 70 PHE A O 1
ATOM 600 N N . ALA A 1 93 ? 10.165 -20.814 17.810 1.00 18.26 71 ALA A N 1
ATOM 601 C CA . ALA A 1 93 ? 11.015 -20.246 16.780 1.00 27.32 71 ALA A CA 1
ATOM 602 C C . ALA A 1 93 ? 11.168 -21.128 15.543 1.00 23.21 71 ALA A C 1
ATOM 603 O O . ALA A 1 93 ? 11.254 -20.622 14.422 1.00 28.90 71 ALA A O 1
ATOM 605 N N . GLU A 1 94 ? 11.211 -22.446 15.748 1.00 23.87 72 GLU A N 1
ATOM 606 C CA . GLU A 1 94 ? 11.530 -23.374 14.662 1.00 26.15 72 GLU A CA 1
ATOM 607 C C . GLU A 1 94 ? 10.279 -23.905 13.979 1.00 34.05 72 GLU A C 1
ATOM 608 O O . GLU A 1 94 ? 10.359 -24.678 13.016 1.00 27.39 72 GLU A O 1
ATOM 614 N N . THR A 1 95 ? 9.127 -23.457 14.467 1.00 25.95 73 THR A N 1
ATOM 615 C CA . THR A 1 95 ? 7.841 -23.939 14.008 1.00 22.29 73 THR A CA 1
ATOM 616 C C . THR A 1 95 ? 6.881 -22.802 13.582 1.00 17.53 73 THR A C 1
ATOM 617 O O . THR A 1 95 ? 6.895 -22.369 12.415 1.00 21.73 73 THR A O 1
ATOM 621 N N . VAL A 1 96 ? 6.094 -22.323 14.546 1.00 20.00 74 VAL A N 1
ATOM 622 C CA . VAL A 1 96 ? 5.141 -21.236 14.297 1.00 24.43 74 VAL A CA 1
ATOM 623 C C . VAL A 1 96 ? 5.820 -20.062 13.620 1.00 24.98 74 VAL A C 1
ATOM 624 O O . VAL A 1 96 ? 5.263 -19.489 12.680 1.00 19.20 74 VAL A O 1
ATOM 628 N N . ALA A 1 97 ? 7.029 -19.724 14.063 1.00 18.63 75 ALA A N 1
ATOM 629 C CA . ALA A 1 97 ? 7.722 -18.568 13.532 1.00 18.57 75 ALA A CA 1
ATOM 630 C C . ALA A 1 97 ? 8.325 -18.775 12.156 1.00 17.99 75 ALA A C 1
ATOM 631 O O . ALA A 1 97 ? 8.937 -17.850 11.644 1.00 25.02 75 ALA A O 1
ATOM 633 N N . THR A 1 98 ? 8.170 -19.980 11.568 1.00 18.28 76 THR A N 1
ATOM 634 C CA . THR A 1 98 ? 8.580 -20.215 10.175 1.00 20.55 76 THR A CA 1
ATOM 635 C C . THR A 1 98 ? 7.444 -19.943 9.184 1.00 20.54 76 THR A C 1
ATOM 636 O O . THR A 1 98 ? 7.628 -20.090 7.968 1.00 21.07 76 THR A O 1
ATOM 640 N N . ARG A 1 99 ? 6.282 -19.538 9.710 1.00 18.26 77 ARG A N 1
ATOM 641 C CA . ARG A 1 99 ? 5.132 -19.205 8.885 1.00 12.93 77 ARG A CA 1
ATOM 642 C C . ARG A 1 99 ? 4.622 -17.797 9.195 1.00 11.36 77 ARG A C 1
ATOM 643 O O . ARG A 1 99 ? 4.895 -17.277 10.290 1.00 13.67 77 ARG A O 1
ATOM 651 N N . PRO A 1 100 ? 3.843 -17.226 8.259 1.00 12.28 78 PRO A N 1
ATOM 652 C CA . PRO A 1 100 ? 3.343 -15.848 8.455 1.00 15.47 78 PRO A CA 1
ATOM 653 C C . PRO A 1 100 ? 2.485 -15.701 9.699 1.00 12.90 78 PRO A C 1
ATOM 654 O O . PRO A 1 100 ? 1.753 -16.626 10.119 1.00 14.80 78 PRO A O 1
ATOM 658 N N . ALA A 1 101 ? 2.549 -14.505 10.288 1.00 11.94 79 ALA A N 1
ATOM 659 C CA . ALA A 1 101 ? 1.772 -14.212 11.473 1.00 10.71 79 ALA A CA 1
ATOM 660 C C . ALA A 1 101 ? 0.400 -13.729 11.036 1.00 15.27 79 ALA A C 1
ATOM 661 O O . ALA A 1 101 ? 0.228 -12.575 10.658 1.00 13.80 79 ALA A O 1
ATOM 663 N N . ILE A 1 102 ? -0.580 -14.631 11.017 1.00 11.99 80 ILE A N 1
ATOM 664 C CA . ILE A 1 102 ? -1.911 -14.291 10.519 1.00 11.78 80 ILE A CA 1
ATOM 665 C C . ILE A 1 102 ? -2.917 -14.354 11.635 1.00 13.45 80 ILE A C 1
ATOM 666 O O . ILE A 1 102 ? -3.681 -13.413 11.855 1.00 15.61 80 ILE A O 1
ATOM 671 N N . ASP A 1 103 ? -2.896 -15.457 12.382 1.00 13.38 81 ASP A N 1
ATOM 672 C CA . ASP A 1 103 ? -3.765 -15.621 13.539 1.00 13.98 81 ASP A CA 1
ATOM 673 C C . ASP A 1 103 ? -2.931 -15.291 14.778 1.00 16.47 81 ASP A C 1
ATOM 674 O O . ASP A 1 103 ? -2.140 -16.107 15.241 1.00 14.24 81 ASP A O 1
ATOM 679 N N . LEU A 1 104 ? -3.049 -14.064 15.273 1.00 14.04 82 LEU A N 1
ATOM 680 C CA . LEU A 1 104 ? -2.131 -13.581 16.290 1.00 11.17 82 LEU A CA 1
ATOM 681 C C . LEU A 1 104 ? -2.328 -14.258 17.646 1.00 17.36 82 LEU A C 1
ATOM 682 O O . LEU A 1 104 ? -1.448 -14.183 18.499 1.00 17.37 82 LEU A O 1
ATOM 687 N N . GLU A 1 105 ? -3.470 -14.917 17.838 1.00 18.01 83 GLU A N 1
ATOM 688 C CA . GLU A 1 105 ? -3.608 -15.844 18.966 1.00 20.32 83 GLU A CA 1
ATOM 689 C C . GLU A 1 105 ? -2.390 -16.775 19.063 1.00 20.41 83 GLU A C 1
ATOM 690 O O . GLU A 1 105 ? -1.898 -17.058 20.160 1.00 25.63 83 GLU A O 1
ATOM 696 N N . GLU A 1 106 ? -1.914 -17.284 17.934 1.00 15.09 84 GLU A N 1
ATOM 697 C CA . GLU A 1 106 ? -0.750 -18.172 17.960 1.00 15.98 84 GLU A CA 1
ATOM 698 C C . GLU A 1 106 ? 0.567 -17.509 18.341 1.00 18.50 84 GLU A C 1
ATOM 699 O O . GLU A 1 106 ? 1.554 -18.198 18.650 1.00 16.95 84 GLU A O 1
ATOM 705 N N . TRP A 1 107 ? 0.579 -16.170 18.283 1.00 16.16 85 TRP A N 1
ATOM 706 C CA . TRP A 1 107 ? 1.777 -15.373 18.517 1.00 15.06 85 TRP A CA 1
ATOM 707 C C . TRP A 1 107 ? 1.752 -14.667 19.879 1.00 17.31 85 TRP A C 1
ATOM 708 O O . TRP A 1 107 ? 2.542 -13.742 20.135 1.00 15.60 85 TRP A O 1
ATOM 719 N N . GLY A 1 108 ? 0.869 -15.113 20.762 1.00 15.48 86 GLY A N 1
ATOM 720 C CA . GLY A 1 108 ? 0.739 -14.506 22.078 1.00 14.89 86 GLY A CA 1
ATOM 721 C C . GLY A 1 108 ? 2.060 -14.408 22.822 1.00 16.15 86 GLY A C 1
ATOM 722 O O . GLY A 1 108 ? 2.323 -13.391 23.505 1.00 13.43 86 GLY A O 1
ATOM 723 N N . VAL A 1 109 ? 2.896 -15.437 22.720 1.00 18.13 87 VAL A N 1
ATOM 724 C CA . VAL A 1 109 ? 4.151 -15.451 23.469 1.00 20.45 87 VAL A CA 1
ATOM 725 C C . VAL A 1 109 ? 5.074 -14.299 23.047 1.00 20.28 87 VAL A C 1
ATOM 726 O O . VAL A 1 109 ? 5.737 -13.686 23.867 1.00 17.55 87 VAL A O 1
ATOM 730 N N . GLN A 1 110 ? 5.062 -13.991 21.756 1.00 14.03 88 GLN A N 1
ATOM 731 C CA . GLN A 1 110 ? 5.927 -12.974 21.195 1.00 15.96 88 GLN A CA 1
ATOM 732 C C . GLN A 1 110 ? 5.383 -11.590 21.535 1.00 14.41 88 GLN A C 1
ATOM 733 O O . GLN A 1 110 ? 6.100 -10.704 22.018 1.00 13.78 88 GLN A O 1
ATOM 739 N N . ILE A 1 111 ? 4.104 -11.400 21.285 1.00 12.04 89 ILE A N 1
ATOM 740 C CA . ILE A 1 111 ? 3.491 -10.096 21.536 1.00 13.28 89 ILE A CA 1
ATOM 741 C C . ILE A 1 111 ? 3.440 -9.781 23.035 1.00 13.27 89 ILE A C 1
ATOM 742 O O . ILE A 1 111 ? 3.634 -8.642 23.450 1.00 12.86 89 ILE A O 1
ATOM 747 N N . ALA A 1 112 ? 3.205 -10.794 23.866 1.00 11.73 90 ALA A N 1
ATOM 748 C CA . ALA A 1 112 ? 3.285 -10.560 25.325 1.00 12.79 90 ALA A CA 1
ATOM 749 C C . ALA A 1 112 ? 4.688 -10.123 25.767 1.00 9.34 90 ALA A C 1
ATOM 750 O O . ALA A 1 112 ? 4.834 -9.298 26.681 1.00 12.63 90 ALA A O 1
ATOM 752 N N . ALA A 1 113 ? 5.724 -10.691 25.174 1.00 11.64 91 ALA A N 1
ATOM 753 C CA . ALA A 1 113 ? 7.098 -10.311 25.540 1.00 12.10 91 ALA A CA 1
ATOM 754 C C . ALA A 1 113 ? 7.319 -8.832 25.220 1.00 15.79 91 ALA A C 1
ATOM 755 O O . ALA A 1 113 ? 7.986 -8.098 25.964 1.00 13.46 91 ALA A O 1
ATOM 757 N N . VAL A 1 114 ? 6.719 -8.388 24.129 1.00 11.48 92 VAL A N 1
ATOM 758 C CA . VAL A 1 114 ? 6.837 -6.988 23.723 1.00 11.95 92 VAL A CA 1
ATOM 759 C C . VAL A 1 114 ? 6.108 -6.070 24.696 1.00 12.39 92 VAL A C 1
ATOM 760 O O . VAL A 1 114 ? 6.618 -4.984 25.033 1.00 13.72 92 VAL A O 1
ATOM 764 N N . ASN A 1 115 ? 4.906 -6.465 25.126 1.00 10.36 93 ASN A N 1
ATOM 765 C CA . ASN A 1 115 ? 4.078 -5.664 26.032 1.00 11.88 93 ASN A CA 1
ATOM 766 C C . ASN A 1 115 ? 4.569 -5.671 27.494 1.00 13.44 93 ASN A C 1
ATOM 767 O O . ASN A 1 115 ? 4.417 -4.681 28.200 1.00 13.67 93 ASN A O 1
ATOM 772 N N . ARG A 1 116 ? 5.164 -6.786 27.937 1.00 11.77 94 ARG A N 1
ATOM 773 C CA . ARG A 1 116 ? 5.502 -6.989 29.374 1.00 11.19 94 ARG A CA 1
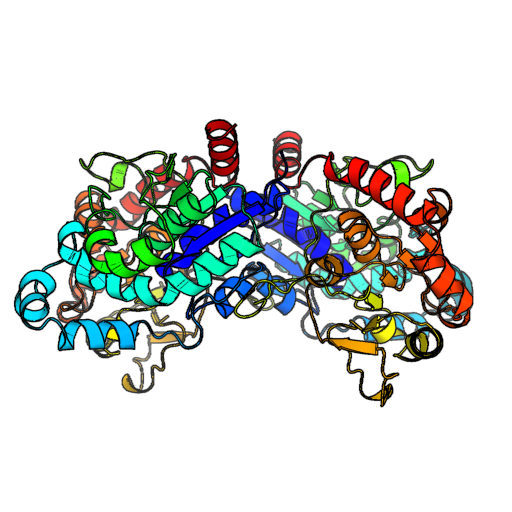ATOM 774 C C . ARG A 1 116 ? 6.245 -5.799 30.043 1.00 12.11 94 ARG A C 1
ATOM 775 O O . ARG A 1 116 ? 5.799 -5.296 31.110 1.00 13.82 94 ARG A O 1
ATOM 783 N N . PRO A 1 117 ? 7.334 -5.321 29.413 1.00 14.22 95 PRO A N 1
ATOM 784 C CA . PRO A 1 117 ? 8.094 -4.253 30.090 1.00 14.25 95 PRO A CA 1
ATOM 785 C C . PRO A 1 117 ? 7.354 -2.925 30.161 1.00 13.59 95 PRO A C 1
ATOM 786 O O . PRO A 1 117 ? 7.850 -2.034 30.881 1.00 14.74 95 PRO A O 1
ATOM 790 N N . LEU A 1 118 ? 6.227 -2.764 29.459 1.00 12.43 96 LEU A N 1
ATOM 791 C CA . LEU A 1 118 ? 5.480 -1.513 29.502 1.00 14.44 96 LEU A CA 1
ATOM 792 C C . LEU A 1 118 ? 4.446 -1.490 30.611 1.00 11.41 96 LEU A C 1
ATOM 793 O O . LEU A 1 118 ? 3.857 -0.454 30.933 1.00 11.95 96 LEU A O 1
ATOM 798 N N . VAL A 1 119 ? 4.187 -2.649 31.210 1.00 12.92 97 VAL A N 1
ATOM 799 C CA . VAL A 1 119 ? 3.042 -2.727 32.102 1.00 12.92 97 VAL A CA 1
ATOM 800 C C . VAL A 1 119 ? 3.146 -1.900 33.377 1.00 12.17 97 VAL A C 1
ATOM 801 O O . VAL A 1 119 ? 2.237 -1.146 33.690 1.00 12.65 97 VAL A O 1
ATOM 805 N N . ASP A 1 120 ? 4.259 -2.025 34.074 1.00 12.44 98 ASP A N 1
ATOM 806 C CA . ASP A 1 120 ? 4.398 -1.358 35.375 1.00 16.19 98 ASP A CA 1
ATOM 807 C C . ASP A 1 120 ? 4.317 0.165 35.227 1.00 14.63 98 ASP A C 1
ATOM 808 O O . ASP A 1 120 ? 3.586 0.852 35.982 1.00 15.29 98 ASP A O 1
ATOM 813 N N . GLY A 1 121 ? 5.063 0.686 34.247 1.00 12.81 99 GLY A N 1
ATOM 814 C CA . GLY A 1 121 ? 5.046 2.119 33.970 1.00 11.19 99 GLY A CA 1
ATOM 815 C C . GLY A 1 121 ? 3.708 2.658 33.500 1.00 10.77 99 GLY A C 1
ATOM 816 O O . GLY A 1 121 ? 3.313 3.781 33.856 1.00 12.60 99 GLY A O 1
ATOM 817 N N . THR A 1 122 ? 2.984 1.855 32.705 1.00 11.46 100 THR A N 1
ATOM 818 C CA . THR A 1 122 ? 1.657 2.274 32.222 1.00 11.50 100 THR A CA 1
ATOM 819 C C . THR A 1 122 ? 0.633 2.293 33.355 1.00 13.03 100 THR A C 1
ATOM 820 O O . THR A 1 122 ? -0.197 3.195 33.421 1.00 11.74 100 THR A O 1
ATOM 824 N N . MET A 1 123 ? 0.713 1.315 34.264 1.00 13.47 101 MET A N 1
ATOM 825 C CA . MET A 1 123 ? -0.241 1.234 35.365 1.00 11.40 101 MET A CA 1
ATOM 826 C C . MET A 1 123 ? -0.028 2.416 36.316 1.00 9.52 101 MET A C 1
ATOM 827 O O . MET A 1 123 ? -0.975 3.039 36.768 1.00 14.82 101 MET A O 1
ATOM 832 N N . ALA A 1 124 ? 1.230 2.719 36.604 1.00 13.63 102 ALA A N 1
ATOM 833 C CA . ALA A 1 124 ? 1.528 3.908 37.411 1.00 14.16 102 ALA A CA 1
ATOM 834 C C . ALA A 1 124 ? 0.979 5.154 36.728 1.00 13.20 102 ALA A C 1
ATOM 835 O O . ALA A 1 124 ? 0.381 6.039 37.382 1.00 14.88 102 ALA A O 1
ATOM 837 N N . LEU A 1 125 ? 1.143 5.232 35.402 1.00 9.90 103 LEU A N 1
ATOM 838 C CA . LEU A 1 125 ? 0.682 6.435 34.701 1.00 11.22 103 LEU A CA 1
ATOM 839 C C . LEU A 1 125 ? -0.838 6.582 34.765 1.00 11.76 103 LEU A C 1
ATOM 840 O O . LEU A 1 125 ? -1.358 7.668 34.883 1.00 12.25 103 LEU A O 1
ATOM 845 N N A VAL A 1 126 ? -1.580 5.480 34.665 0.32 12.29 104 VAL A N 1
ATOM 846 N N B VAL A 1 126 ? -1.553 5.469 34.657 0.68 12.31 104 VAL A N 1
ATOM 847 C CA A VAL A 1 126 ? -3.034 5.613 34.740 0.32 9.74 104 VAL A CA 1
ATOM 848 C CA B VAL A 1 126 ? -2.994 5.507 34.755 0.68 9.61 104 VAL A CA 1
ATOM 849 C C A VAL A 1 126 ? -3.483 6.046 36.138 0.32 10.74 104 VAL A C 1
ATOM 850 C C B VAL A 1 126 ? -3.444 6.052 36.120 0.68 10.65 104 VAL A C 1
ATOM 851 O O A VAL A 1 126 ? -4.455 6.779 36.271 0.32 13.44 104 VAL A O 1
ATOM 852 O O B VAL A 1 126 ? -4.356 6.856 36.205 0.68 13.36 104 VAL A O 1
ATOM 859 N N . ASP A 1 127 ? -2.768 5.593 37.167 1.00 13.92 105 ASP A N 1
ATOM 860 C CA . ASP A 1 127 ? -3.077 6.030 38.533 1.00 13.54 105 ASP A CA 1
ATOM 861 C C . ASP A 1 127 ? -2.832 7.539 38.682 1.00 14.15 105 ASP A C 1
ATOM 862 O O . ASP A 1 127 ? -3.597 8.223 39.375 1.00 18.04 105 ASP A O 1
ATOM 867 N N . ASP A 1 128 ? -1.762 8.042 38.062 1.00 12.26 106 ASP A N 1
ATOM 868 C CA . ASP A 1 128 ? -1.354 9.460 38.200 1.00 13.32 106 ASP A CA 1
ATOM 869 C C . ASP A 1 128 ? -2.175 10.375 37.297 1.00 13.37 106 ASP A C 1
ATOM 870 O O . ASP A 1 128 ? -2.574 11.462 37.682 1.00 15.52 106 ASP A O 1
ATOM 875 N N . TYR A 1 129 ? -2.429 9.916 36.075 1.00 12.70 107 TYR A N 1
ATOM 876 C CA . TYR A 1 129 ? -3.087 10.772 35.072 1.00 12.77 107 TYR A CA 1
ATOM 877 C C . TYR A 1 129 ? -4.619 10.716 35.149 1.00 11.84 107 TYR A C 1
ATOM 878 O O . TYR A 1 129 ? -5.311 11.701 34.867 1.00 14.49 107 TYR A O 1
ATOM 887 N N . ARG A 1 130 ? -5.150 9.567 35.552 1.00 13.09 108 ARG A N 1
ATOM 888 C CA . ARG A 1 130 ? -6.598 9.406 35.721 1.00 17.53 108 ARG A CA 1
ATOM 889 C C . ARG A 1 130 ? -7.354 9.673 34.418 1.00 10.71 108 ARG A C 1
ATOM 890 O O . ARG A 1 130 ? -8.192 10.552 34.337 1.00 13.49 108 ARG A O 1
ATOM 898 N N . PRO A 1 131 ? -7.014 8.892 33.366 1.00 11.21 109 PRO A N 1
ATOM 899 C CA . PRO A 1 131 ? -7.747 9.119 32.114 1.00 12.55 109 PRO A CA 1
ATOM 900 C C . PRO A 1 131 ? -9.240 8.785 32.189 1.00 13.98 109 PRO A C 1
ATOM 901 O O . PRO A 1 131 ? -9.624 7.927 32.984 1.00 15.12 109 PRO A O 1
ATOM 905 N N . ASP A 1 132 ? -10.043 9.475 31.389 1.00 11.10 110 ASP A N 1
ATOM 906 C CA . ASP A 1 132 ? -11.473 9.172 31.184 1.00 11.28 110 ASP A CA 1
ATOM 907 C C . ASP A 1 132 ? -11.722 8.221 30.013 1.00 13.22 110 ASP A C 1
ATOM 908 O O . ASP A 1 132 ? -12.811 7.677 29.844 1.00 12.98 110 ASP A O 1
ATOM 913 N N . LEU A 1 133 ? -10.692 8.015 29.194 1.00 11.65 111 LEU A N 1
ATOM 914 C CA . LEU A 1 133 ? -10.807 7.196 27.986 1.00 10.73 111 LEU A CA 1
ATOM 915 C C . LEU A 1 133 ? -9.420 6.705 27.636 1.00 11.15 111 LEU A C 1
ATOM 916 O O . LEU A 1 133 ? -8.457 7.474 27.761 1.00 10.60 111 LEU A O 1
ATOM 921 N N . VAL A 1 134 ? -9.288 5.451 27.190 1.00 7.90 112 VAL A N 1
ATOM 922 C CA . VAL A 1 134 ? -8.010 4.958 26.663 1.00 7.92 112 VAL A CA 1
ATOM 923 C C . VAL A 1 134 ? -8.207 4.633 25.180 1.00 11.04 112 VAL A C 1
ATOM 924 O O . VAL A 1 134 ? -9.146 3.900 24.823 1.00 11.67 112 VAL A O 1
ATOM 928 N N . VAL A 1 135 ? -7.358 5.184 24.310 1.00 7.79 113 VAL A N 1
ATOM 929 C CA . VAL A 1 135 ? -7.339 4.745 22.923 1.00 8.92 113 VAL A CA 1
ATOM 930 C C . VAL A 1 135 ? -6.037 3.988 22.707 1.00 10.73 113 VAL A C 1
ATOM 931 O O . VAL A 1 135 ? -4.952 4.493 23.006 1.00 9.69 113 VAL A O 1
ATOM 935 N N . TYR A 1 136 ? -6.110 2.752 22.236 1.00 7.35 114 TYR A N 1
ATOM 936 C CA . TYR A 1 136 ? -4.878 1.969 22.134 1.00 5.80 114 TYR A CA 1
ATOM 937 C C . TYR A 1 136 ? -4.806 1.336 20.746 1.00 8.92 114 TYR A C 1
ATOM 938 O O . TYR A 1 136 ? -5.838 1.004 20.144 1.00 9.27 114 TYR A O 1
ATOM 947 N N . GLU A 1 137 ? -3.600 1.123 20.267 1.00 8.54 115 GLU A N 1
ATOM 948 C CA . GLU A 1 137 ? -3.469 0.448 18.990 1.00 10.52 115 GLU A CA 1
ATOM 949 C C . GLU A 1 137 ? -3.488 -1.071 19.201 1.00 11.12 115 GLU A C 1
ATOM 950 O O . GLU A 1 137 ? -3.195 -1.569 20.282 1.00 11.28 115 GLU A O 1
ATOM 956 N N . GLN A 1 138 ? -3.874 -1.799 18.159 1.00 9.28 116 GLN A N 1
ATOM 957 C CA . GLN A 1 138 ? -4.270 -3.212 18.259 1.00 8.87 116 GLN A CA 1
ATOM 958 C C . GLN A 1 138 ? -3.196 -4.112 18.890 1.00 10.40 116 GLN A C 1
ATOM 959 O O . GLN A 1 138 ? -3.543 -5.124 19.523 1.00 12.49 116 GLN A O 1
ATOM 965 N N . GLY A 1 139 ? -1.906 -3.775 18.701 1.00 10.21 117 GLY A N 1
ATOM 966 C CA . GLY A 1 139 ? -0.808 -4.534 19.300 1.00 12.86 117 GLY A CA 1
ATOM 967 C C . GLY A 1 139 ? -0.661 -4.368 20.810 1.00 14.62 117 GLY A C 1
ATOM 968 O O . GLY A 1 139 ? 0.003 -5.161 21.455 1.00 17.81 117 GLY A O 1
ATOM 969 N N . ALA A 1 140 ? -1.277 -3.341 21.375 1.00 11.45 118 ALA A N 1
ATOM 970 C CA . ALA A 1 140 ? -0.969 -2.951 22.748 1.00 9.21 118 ALA A CA 1
ATOM 971 C C . ALA A 1 140 ? -2.011 -3.446 23.748 1.00 10.05 118 ALA A C 1
ATOM 972 O O . ALA A 1 140 ? -2.859 -2.682 24.196 1.00 11.73 118 ALA A O 1
ATOM 974 N N . THR A 1 141 ? -1.944 -4.753 24.043 1.00 9.78 119 THR A N 1
ATOM 975 C CA . THR A 1 141 ? -2.787 -5.344 25.071 1.00 11.49 119 THR A CA 1
ATOM 976 C C . THR A 1 141 ? -2.647 -4.548 26.371 1.00 9.54 119 THR A C 1
ATOM 977 O O . THR A 1 141 ? -3.628 -4.425 27.114 1.00 10.16 119 THR A O 1
ATOM 981 N N . VAL A 1 142 ? -1.467 -3.963 26.607 1.00 10.74 120 VAL A N 1
ATOM 982 C CA . VAL A 1 142 ? -1.286 -3.164 27.828 1.00 11.50 120 VAL A CA 1
ATOM 983 C C . VAL A 1 142 ? -2.296 -2.000 27.914 1.00 10.67 120 VAL A C 1
ATOM 984 O O . VAL A 1 142 ? -2.703 -1.580 28.994 1.00 11.26 120 VAL A O 1
ATOM 988 N N . GLY A 1 143 ? -2.711 -1.465 26.766 1.00 10.02 121 GLY A N 1
ATOM 989 C CA . GLY A 1 143 ? -3.784 -0.480 26.760 1.00 11.18 121 GLY A CA 1
ATOM 990 C C . GLY A 1 143 ? -5.133 -0.938 27.294 1.00 10.01 121 GLY A C 1
ATOM 991 O O . GLY A 1 143 ? -5.818 -0.180 27.971 1.00 10.66 121 GLY A O 1
ATOM 992 N N . LEU A 1 144 ? -5.500 -2.196 27.018 1.00 9.64 122 LEU A N 1
ATOM 993 C CA . LEU A 1 144 ? -6.739 -2.729 27.556 1.00 11.70 122 LEU A CA 1
ATOM 994 C C . LEU A 1 144 ? -6.587 -2.888 29.061 1.00 12.67 122 LEU A C 1
ATOM 995 O O . LEU A 1 144 ? -7.519 -2.618 29.807 1.00 12.50 122 LEU A O 1
ATOM 1000 N N . LEU A 1 145 ? -5.408 -3.334 29.482 1.00 11.45 123 LEU A N 1
ATOM 1001 C CA . LEU A 1 145 ? -5.163 -3.471 30.924 1.00 13.59 123 LEU A CA 1
ATOM 1002 C C . LEU A 1 145 ? -5.207 -2.108 31.598 1.00 14.57 123 LEU A C 1
ATOM 1003 O O . LEU A 1 145 ? -5.729 -1.984 32.704 1.00 13.69 123 LEU A O 1
ATOM 1008 N N . ALA A 1 146 ? -4.679 -1.073 30.938 1.00 11.99 124 ALA A N 1
ATOM 1009 C CA . ALA A 1 146 ? -4.725 0.293 31.460 1.00 11.65 124 ALA A CA 1
ATOM 1010 C C . ALA A 1 146 ? -6.162 0.774 31.638 1.00 13.59 124 ALA A C 1
ATOM 1011 O O . ALA A 1 146 ? -6.504 1.442 32.626 1.00 13.88 124 ALA A O 1
ATOM 1013 N N . ALA A 1 147 ? -7.002 0.493 30.640 1.00 9.76 125 ALA A N 1
ATOM 1014 C CA . ALA A 1 147 ? -8.396 0.888 30.698 1.00 10.56 125 ALA A CA 1
ATOM 1015 C C . ALA A 1 147 ? -9.085 0.191 31.874 1.00 13.35 125 ALA A C 1
ATOM 1016 O O . ALA A 1 147 ? -9.901 0.806 32.582 1.00 13.93 125 ALA A O 1
ATOM 1018 N N . ASP A 1 148 ? -8.754 -1.077 32.099 1.00 13.58 126 ASP A N 1
ATOM 1019 C CA . ASP A 1 148 ? -9.383 -1.768 33.231 1.00 16.27 126 ASP A CA 1
ATOM 1020 C C . ASP A 1 148 ? -8.891 -1.209 34.581 1.00 16.04 126 ASP A C 1
ATOM 1021 O O . ASP A 1 148 ? -9.671 -1.085 35.534 1.00 17.35 126 ASP A O 1
ATOM 1026 N N . ARG A 1 149 ? -7.602 -0.902 34.669 1.00 13.25 127 ARG A N 1
ATOM 1027 C CA . ARG A 1 149 ? -7.083 -0.243 35.883 1.00 11.70 127 ARG A CA 1
ATOM 1028 C C . ARG A 1 149 ? -7.835 1.049 36.184 1.00 15.31 127 ARG A C 1
ATOM 1029 O O . ARG A 1 149 ? -8.249 1.322 37.333 1.00 17.05 127 ARG A O 1
ATOM 1037 N N . ALA A 1 150 ? -8.057 1.874 35.166 1.00 14.54 128 ALA A N 1
ATOM 1038 C CA . ALA A 1 150 ? -8.706 3.169 35.391 1.00 17.69 128 ALA A CA 1
ATOM 1039 C C . ALA A 1 150 ? -10.212 3.038 35.523 1.00 17.12 128 ALA A C 1
ATOM 1040 O O . ALA A 1 150 ? -10.882 3.947 36.025 1.00 20.27 128 ALA A O 1
ATOM 1042 N N . GLY A 1 151 ? -10.745 1.906 35.065 1.00 14.87 129 GLY A N 1
ATOM 1043 C CA . GLY A 1 151 ? -12.183 1.705 35.013 1.00 14.81 129 GLY A CA 1
ATOM 1044 C C . GLY A 1 151 ? -12.918 2.495 33.955 1.00 16.09 129 GLY A C 1
ATOM 1045 O O . GLY A 1 151 ? -14.010 2.990 34.198 1.00 18.85 129 GLY A O 1
ATOM 1046 N N . VAL A 1 152 ? -12.318 2.624 32.765 1.00 13.16 130 VAL A N 1
ATOM 1047 C CA . VAL A 1 152 ? -12.865 3.500 31.726 1.00 11.00 130 VAL A CA 1
ATOM 1048 C C . VAL A 1 152 ? -12.913 2.770 30.398 1.00 11.27 130 VAL A C 1
ATOM 1049 O O . VAL A 1 152 ? -12.280 1.716 30.260 1.00 13.39 130 VAL A O 1
ATOM 1053 N N . PRO A 1 153 ? -13.691 3.313 29.441 1.00 11.88 131 PRO A N 1
ATOM 1054 C CA . PRO A 1 153 ? -13.787 2.681 28.117 1.00 12.23 131 PRO A CA 1
ATOM 1055 C C . PRO A 1 153 ? -12.488 2.698 27.348 1.00 12.87 131 PRO A C 1
ATOM 1056 O O . PRO A 1 153 ? -11.687 3.614 27.507 1.00 12.27 131 PRO A O 1
ATOM 1060 N N . ALA A 1 154 ? -12.334 1.690 26.502 1.00 11.82 132 ALA A N 1
ATOM 1061 C CA . ALA A 1 154 ? -11.148 1.539 25.650 1.00 10.10 132 ALA A CA 1
ATOM 1062 C C . ALA A 1 154 ? -11.602 1.491 24.197 1.00 12.95 132 ALA A C 1
ATOM 1063 O O . ALA A 1 154 ? -12.614 0.860 23.865 1.00 11.12 132 ALA A O 1
ATOM 1065 N N . VAL A 1 155 ? -10.872 2.181 23.324 1.00 8.25 133 VAL A N 1
ATOM 1066 C CA . VAL A 1 155 ? -11.161 2.127 21.893 1.00 10.15 133 VAL A CA 1
ATOM 1067 C C . VAL A 1 155 ? -9.927 1.601 21.185 1.00 10.40 133 VAL A C 1
ATOM 1068 O O . VAL A 1 155 ? -8.832 2.083 21.422 1.00 8.61 133 VAL A O 1
ATOM 1072 N N . GLN A 1 156 ? -10.125 0.608 20.333 1.00 7.72 134 GLN A N 1
ATOM 1073 C CA . GLN A 1 156 ? -9.003 -0.065 19.667 1.00 7.46 134 GLN A CA 1
ATOM 1074 C C . GLN A 1 156 ? -8.800 0.494 18.243 1.00 8.78 134 GLN A C 1
ATOM 1075 O O . GLN A 1 156 ? -9.749 0.599 17.481 1.00 9.33 134 GLN A O 1
ATOM 1081 N N . ARG A 1 157 ? -7.552 0.782 17.889 1.00 7.34 135 ARG A N 1
ATOM 1082 C CA . ARG A 1 157 ? -7.232 1.249 16.547 1.00 8.59 135 ARG A CA 1
ATOM 1083 C C . ARG A 1 157 ? -6.456 0.140 15.826 1.00 7.22 135 ARG A C 1
ATOM 1084 O O . ARG A 1 157 ? -5.357 -0.255 16.257 1.00 9.91 135 ARG A O 1
ATOM 1092 N N . ASN A 1 158 ? -7.066 -0.426 14.784 1.00 8.55 136 ASN A N 1
ATOM 1093 C CA . ASN A 1 158 ? -6.495 -1.616 14.140 1.00 7.61 136 ASN A CA 1
ATOM 1094 C C . ASN A 1 158 ? -5.304 -1.296 13.251 1.00 9.43 136 ASN A C 1
ATOM 1095 O O . ASN A 1 158 ? -5.119 -0.129 12.847 1.00 9.26 136 ASN A O 1
ATOM 1100 N N . GLN A 1 159 ? -4.540 -2.333 12.937 1.00 8.34 137 GLN A N 1
ATOM 1101 C CA . GLN A 1 159 ? -3.319 -2.261 12.126 1.00 9.56 137 GLN A CA 1
ATOM 1102 C C . GLN A 1 159 ? -3.435 -3.263 10.982 1.00 7.12 137 GLN A C 1
ATOM 1103 O O . GLN A 1 159 ? -3.892 -4.412 11.190 1.00 8.78 137 GLN A O 1
ATOM 1109 N N . SER A 1 160 ? -3.012 -2.852 9.791 1.00 8.10 138 SER A N 1
ATOM 1110 C CA . SER A 1 160 ? -3.095 -3.719 8.594 1.00 8.63 138 SER A CA 1
ATOM 1111 C C . SER A 1 160 ? -4.441 -4.432 8.509 1.00 8.74 138 SER A C 1
ATOM 1112 O O . SER A 1 160 ? -5.493 -3.783 8.688 1.00 10.39 138 SER A O 1
ATOM 1115 N N . ALA A 1 161 ? -4.448 -5.737 8.242 1.00 9.83 139 ALA A N 1
ATOM 1116 C CA . ALA A 1 161 ? -5.736 -6.438 8.146 1.00 11.25 139 ALA A CA 1
ATOM 1117 C C . ALA A 1 161 ? -5.904 -7.525 9.198 1.00 11.59 139 ALA A C 1
ATOM 1118 O O . ALA A 1 161 ? -6.828 -8.361 9.104 1.00 12.53 139 ALA A O 1
ATOM 1120 N N . TRP A 1 162 ? -5.058 -7.526 10.233 1.00 8.91 140 TRP A N 1
ATOM 1121 C CA . TRP A 1 162 ? -5.171 -8.542 11.286 1.00 9.62 140 TRP A CA 1
ATOM 1122 C C . TRP A 1 162 ? -6.548 -8.537 11.933 1.00 10.33 140 TRP A C 1
ATOM 1123 O O . TRP A 1 162 ? -7.092 -7.464 12.282 1.00 10.65 140 TRP A O 1
ATOM 1134 N N . ARG A 1 163 ? -7.128 -9.728 12.077 1.00 10.74 141 ARG A N 1
ATOM 1135 C CA . ARG A 1 163 ? -8.367 -9.860 12.808 1.00 10.40 141 ARG A CA 1
ATOM 1136 C C . ARG A 1 163 ? -8.028 -10.125 14.271 1.00 12.90 141 ARG A C 1
ATOM 1137 O O . ARG A 1 163 ? -7.148 -10.923 14.570 1.00 15.14 141 ARG A O 1
ATOM 1145 N N . THR A 1 164 ? -8.751 -9.463 15.174 1.00 10.56 142 THR A N 1
ATOM 1146 C CA . THR A 1 164 ? -8.430 -9.511 16.596 1.00 11.41 142 THR A CA 1
ATOM 1147 C C . THR A 1 164 ? -8.710 -10.891 17.167 1.00 12.37 142 THR A C 1
ATOM 1148 O O . THR A 1 164 ? -7.861 -11.475 17.804 1.00 12.63 142 THR A O 1
ATOM 1152 N N . ARG A 1 165 ? -9.932 -11.358 16.955 1.00 15.95 143 ARG A N 1
ATOM 1153 C CA . ARG A 1 165 ? -10.379 -12.613 17.565 1.00 15.50 143 ARG A CA 1
ATOM 1154 C C . ARG A 1 165 ? -9.903 -12.701 19.018 1.00 12.97 143 ARG A C 1
ATOM 1155 O O . ARG A 1 165 ? -10.141 -11.760 19.778 1.00 14.02 143 ARG A O 1
ATOM 1163 N N . GLY A 1 166 ? -9.233 -13.798 19.401 1.00 13.54 144 GLY A N 1
ATOM 1164 C CA . GLY A 1 166 ? -8.845 -13.972 20.796 1.00 16.29 144 GLY A CA 1
ATOM 1165 C C . GLY A 1 166 ? -7.428 -13.540 21.092 1.00 16.57 144 GLY A C 1
ATOM 1166 O O . GLY A 1 166 ? -6.846 -13.984 22.083 1.00 16.47 144 GLY A O 1
ATOM 1167 N N . MET A 1 167 ? -6.868 -12.655 20.265 1.00 11.02 145 MET A N 1
ATOM 1168 C CA . MET A 1 167 ? -5.447 -12.346 20.403 1.00 13.46 145 MET A CA 1
ATOM 1169 C C . MET A 1 167 ? -5.117 -11.775 21.793 1.00 13.00 145 MET A C 1
ATOM 1170 O O . MET A 1 167 ? -4.044 -12.086 22.353 1.00 12.72 145 MET A O 1
ATOM 1175 N N . HIS A 1 168 ? -6.002 -10.937 22.315 1.00 13.93 146 HIS A N 1
ATOM 1176 C CA . HIS A 1 168 ? -5.687 -10.289 23.592 1.00 11.00 146 HIS A CA 1
ATOM 1177 C C . HIS A 1 168 ? -5.758 -11.271 24.744 1.00 12.82 146 HIS A C 1
ATOM 1178 O O . HIS A 1 168 ? -4.960 -11.195 25.682 1.00 13.64 146 HIS A O 1
ATOM 1185 N N . ARG A 1 169 ? -6.695 -12.210 24.662 1.00 14.03 147 ARG A N 1
ATOM 1186 C CA . ARG A 1 169 ? -6.738 -13.273 25.671 1.00 15.76 147 ARG A CA 1
ATOM 1187 C C . ARG A 1 169 ? -5.488 -14.122 25.631 1.00 15.53 147 ARG A C 1
ATOM 1188 O O . ARG A 1 169 ? -4.952 -14.499 26.675 1.00 15.27 147 ARG A O 1
ATOM 1196 N N A SER A 1 170 ? -5.008 -14.428 24.425 0.51 13.04 148 SER A N 1
ATOM 1197 N N B SER A 1 170 ? -5.020 -14.438 24.425 0.49 13.05 148 SER A N 1
ATOM 1198 C CA A SER A 1 170 ? -3.781 -15.201 24.292 0.51 15.50 148 SER A CA 1
ATOM 1199 C CA B SER A 1 170 ? -3.781 -15.184 24.294 0.49 15.50 148 SER A CA 1
ATOM 1200 C C A SER A 1 170 ? -2.560 -14.430 24.826 0.51 16.27 148 SER A C 1
ATOM 1201 C C B SER A 1 170 ? -2.611 -14.403 24.904 0.49 16.21 148 SER A C 1
ATOM 1202 O O A SER A 1 170 ? -1.685 -15.008 25.485 0.51 15.86 148 SER A O 1
ATOM 1203 O O B SER A 1 170 ? -1.817 -14.948 25.679 0.49 16.03 148 SER A O 1
ATOM 1208 N N . ILE A 1 171 ? -2.492 -13.129 24.531 1.00 14.37 149 ILE A N 1
ATOM 1209 C CA . ILE A 1 171 ? -1.376 -12.316 25.002 1.00 12.93 149 ILE A CA 1
ATOM 1210 C C . ILE A 1 171 ? -1.432 -12.255 26.540 1.00 12.48 149 ILE A C 1
ATOM 1211 O O . ILE A 1 171 ? -0.409 -12.430 27.210 1.00 13.02 149 ILE A O 1
ATOM 1216 N N . ALA A 1 172 ? -2.631 -12.021 27.063 1.00 14.60 150 ALA A N 1
ATOM 1217 C CA . ALA A 1 172 ? -2.819 -11.840 28.503 1.00 17.00 150 ALA A CA 1
ATOM 1218 C C . ALA A 1 172 ? -2.478 -13.109 29.250 1.00 16.74 150 ALA A C 1
ATOM 1219 O O . ALA A 1 172 ? -2.126 -13.060 30.428 1.00 16.67 150 ALA A O 1
ATOM 1221 N N . SER A 1 173 ? -2.573 -14.248 28.579 1.00 15.87 151 SER A N 1
ATOM 1222 C CA . SER A 1 173 ? -2.304 -15.510 29.262 1.00 15.83 151 SER A CA 1
ATOM 1223 C C . SER A 1 173 ? -0.834 -15.596 29.703 1.00 20.14 151 SER A C 1
ATOM 1224 O O . SER A 1 173 ? -0.458 -16.413 30.566 1.00 19.01 151 SER A O 1
ATOM 1227 N N . PHE A 1 174 ? 0.006 -14.731 29.145 1.00 15.74 152 PHE A N 1
ATOM 1228 C CA . PHE A 1 174 ? 1.417 -14.714 29.514 1.00 18.31 152 PHE A CA 1
ATOM 1229 C C . PHE A 1 174 ? 1.757 -13.562 30.450 1.00 16.70 152 PHE A C 1
ATOM 1230 O O . PHE A 1 174 ? 2.916 -13.441 30.852 1.00 22.95 152 PHE A O 1
ATOM 1238 N N . LEU A 1 175 ? 0.762 -12.742 30.803 1.00 18.67 153 LEU A N 1
ATOM 1239 C CA . LEU A 1 175 ? 0.937 -11.571 31.665 1.00 19.16 153 LEU A CA 1
ATOM 1240 C C . LEU A 1 175 ? 0.141 -11.703 32.968 1.00 20.48 153 LEU A C 1
ATOM 1241 O O . LEU A 1 175 ? -0.089 -10.730 33.677 1.00 17.05 153 LEU A O 1
ATOM 1246 N N . THR A 1 176 ? -0.274 -12.938 33.275 1.00 21.10 154 THR A N 1
ATOM 1247 C CA . THR A 1 176 ? -1.165 -13.237 34.378 1.00 25.94 154 THR A CA 1
ATOM 1248 C C . THR A 1 176 ? -0.686 -12.718 35.741 1.00 14.87 154 THR A C 1
ATOM 1249 O O . THR A 1 176 ? -1.499 -12.226 36.567 1.00 19.64 154 THR A O 1
ATOM 1253 N N . ASP A 1 177 ? 0.618 -12.882 35.953 1.00 24.35 155 ASP A N 1
ATOM 1254 C CA . ASP A 1 177 ? 1.301 -12.472 37.182 1.00 20.87 155 ASP A CA 1
ATOM 1255 C C . ASP A 1 177 ? 1.123 -10.975 37.399 1.00 23.86 155 ASP A C 1
ATOM 1256 O O . ASP A 1 177 ? 0.746 -10.523 38.481 1.00 22.06 155 ASP A O 1
ATOM 1261 N N . LEU A 1 178 ? 1.334 -10.222 36.326 1.00 22.62 156 LEU A N 1
ATOM 1262 C CA . LEU A 1 178 ? 1.233 -8.764 36.374 1.00 16.72 156 LEU A CA 1
ATOM 1263 C C . LEU A 1 178 ? -0.206 -8.294 36.527 1.00 18.31 156 LEU A C 1
ATOM 1264 O O . LEU A 1 178 ? -0.477 -7.302 37.188 1.00 19.14 156 LEU A O 1
ATOM 1269 N N . MET A 1 179 ? -1.148 -9.009 35.910 1.00 17.00 157 MET A N 1
ATOM 1270 C CA . MET A 1 179 ? -2.541 -8.631 36.009 1.00 13.90 157 MET A CA 1
ATOM 1271 C C . MET A 1 179 ? -3.071 -8.797 37.450 1.00 11.54 157 MET A C 1
ATOM 1272 O O . MET A 1 179 ? -3.886 -7.993 37.906 1.00 17.15 157 MET A O 1
ATOM 1277 N N . ASP A 1 180 ? -2.606 -9.856 38.111 1.00 21.25 158 ASP A N 1
ATOM 1278 C CA . ASP A 1 180 ? -2.951 -10.130 39.504 1.00 25.29 158 ASP A CA 1
ATOM 1279 C C . ASP A 1 180 ? -2.445 -8.995 40.400 1.00 14.86 158 ASP A C 1
ATOM 1280 O O . ASP A 1 180 ? -3.220 -8.398 41.162 1.00 23.46 158 ASP A O 1
ATOM 1285 N N . LYS A 1 181 ? -1.159 -8.688 40.252 1.00 21.47 159 LYS A N 1
ATOM 1286 C CA . LYS A 1 181 ? -0.497 -7.596 40.990 1.00 18.05 159 LYS A CA 1
ATOM 1287 C C . LYS A 1 181 ? -1.154 -6.217 40.845 1.00 24.74 159 LYS A C 1
ATOM 1288 O O . LYS A 1 181 ? -1.149 -5.430 41.779 1.00 22.70 159 LYS A O 1
ATOM 1294 N N . HIS A 1 182 ? -1.677 -5.899 39.654 1.00 17.89 160 HIS A N 1
ATOM 1295 C CA . HIS A 1 182 ? -2.302 -4.615 39.403 1.00 17.66 160 HIS A CA 1
ATOM 1296 C C . HIS A 1 182 ? -3.824 -4.692 39.488 1.00 13.36 160 HIS A C 1
ATOM 1297 O O . HIS A 1 182 ? -4.542 -3.729 39.167 1.00 17.76 160 HIS A O 1
ATOM 1304 N N . GLN A 1 183 ? -4.345 -5.841 39.967 1.00 20.93 161 GLN A N 1
ATOM 1305 C CA . GLN A 1 183 ? -5.790 -6.030 40.165 1.00 20.99 161 GLN A CA 1
ATOM 1306 C C . GLN A 1 183 ? -6.613 -5.738 38.906 1.00 13.11 161 GLN A C 1
ATOM 1307 O O . GLN A 1 183 ? -7.610 -5.001 38.978 1.00 18.10 161 GLN A O 1
ATOM 1313 N N . VAL A 1 184 ? -6.192 -6.288 37.763 1.00 16.81 162 VAL A N 1
ATOM 1314 C CA . VAL A 1 184 ? -6.907 -6.003 36.513 1.00 17.43 162 VAL A CA 1
ATOM 1315 C C . VAL A 1 184 ? -7.338 -7.262 35.784 1.00 17.36 162 VAL A C 1
ATOM 1316 O O . VAL A 1 184 ? -6.685 -8.296 35.866 1.00 16.86 162 VAL A O 1
ATOM 1320 N N . SER A 1 185 ? -8.463 -7.142 35.088 1.00 17.18 163 SER A N 1
ATOM 1321 C CA . SER A 1 185 ? -8.934 -8.158 34.144 1.00 20.01 163 SER A CA 1
ATOM 1322 C C . SER A 1 185 ? -8.821 -7.548 32.749 1.00 20.19 163 SER A C 1
ATOM 1323 O O . SER A 1 185 ? -8.600 -6.352 32.614 1.00 22.83 163 SER A O 1
ATOM 1326 N N . LEU A 1 186 ? -9.019 -8.358 31.722 1.00 18.34 164 LEU A N 1
ATOM 1327 C CA . LEU A 1 186 ? -8.998 -7.886 30.354 1.00 14.57 164 LEU A CA 1
ATOM 1328 C C . LEU A 1 186 ? -10.421 -7.521 29.938 1.00 19.62 164 LEU A C 1
ATOM 1329 O O . LEU A 1 186 ? -11.295 -8.403 29.910 1.00 19.10 164 LEU A O 1
ATOM 1334 N N . PRO A 1 187 ? -10.685 -6.234 29.626 1.00 16.90 165 PRO A N 1
ATOM 1335 C CA . PRO A 1 187 ? -12.000 -5.803 29.141 1.00 15.28 165 PRO A CA 1
ATOM 1336 C C . PRO A 1 187 ? -12.060 -5.928 27.608 1.00 14.31 165 PRO A C 1
ATOM 1337 O O . PRO A 1 187 ? -11.031 -6.223 27.005 1.00 16.58 165 PRO A O 1
ATOM 1341 N N . GLU A 1 188 ? -13.248 -5.743 27.055 1.00 14.97 166 GLU A N 1
ATOM 1342 C CA . GLU A 1 188 ? -13.425 -5.585 25.611 1.00 16.81 166 GLU A CA 1
ATOM 1343 C C . GLU A 1 188 ? -13.486 -4.110 25.291 1.00 15.79 166 GLU A C 1
ATOM 1344 O O . GLU A 1 188 ? -14.081 -3.322 26.039 1.00 16.17 166 GLU A O 1
ATOM 1350 N N . PRO A 1 189 ? -12.921 -3.726 24.135 1.00 14.36 167 PRO A N 1
ATOM 1351 C CA . PRO A 1 189 ? -13.064 -2.328 23.744 1.00 11.22 167 PRO A CA 1
ATOM 1352 C C . PRO A 1 189 ? -14.520 -1.985 23.456 1.00 13.77 167 PRO A C 1
ATOM 1353 O O . PRO A 1 189 ? -15.295 -2.881 23.046 1.00 17.00 167 PRO A O 1
ATOM 1357 N N . VAL A 1 190 ? -14.891 -0.727 23.655 1.00 13.34 168 VAL A N 1
ATOM 1358 C CA . VAL A 1 190 ? -16.236 -0.257 23.312 1.00 12.95 168 VAL A CA 1
ATOM 1359 C C . VAL A 1 190 ? -16.445 0.079 21.827 1.00 14.03 168 VAL A C 1
ATOM 1360 O O . VAL A 1 190 ? -17.572 0.126 21.360 1.00 15.17 168 VAL A O 1
ATOM 1364 N N . ALA A 1 191 ? -15.345 0.308 21.101 1.00 10.65 169 ALA A N 1
ATOM 1365 C CA . ALA A 1 191 ? -15.385 0.591 19.656 1.00 10.61 169 ALA A CA 1
ATOM 1366 C C . ALA A 1 191 ? -14.035 0.130 19.083 1.00 11.85 169 ALA A C 1
ATOM 1367 O O . ALA A 1 191 ? -13.015 0.115 19.800 1.00 10.81 169 ALA A O 1
ATOM 1369 N N . THR A 1 192 ? -14.023 -0.241 17.813 1.00 9.05 170 THR A N 1
ATOM 1370 C CA . THR A 1 192 ? -12.782 -0.602 17.115 1.00 8.80 170 THR A CA 1
ATOM 1371 C C . THR A 1 192 ? -12.760 0.181 15.822 1.00 9.89 170 THR A C 1
ATOM 1372 O O . THR A 1 192 ? -13.808 0.410 15.219 1.00 12.16 170 THR A O 1
ATOM 1376 N N . ILE A 1 193 ? -11.587 0.615 15.382 1.00 9.12 171 ILE A N 1
ATOM 1377 C CA . ILE A 1 193 ? -11.501 1.428 14.168 1.00 9.77 171 ILE A CA 1
ATOM 1378 C C . ILE A 1 193 ? -10.591 0.711 13.194 1.00 11.16 171 ILE A C 1
ATOM 1379 O O . ILE A 1 193 ? -9.425 0.457 13.509 1.00 9.48 171 ILE A O 1
ATOM 1384 N N . GLU A 1 194 ? -11.117 0.381 12.013 1.00 8.97 172 GLU A N 1
ATOM 1385 C CA . GLU A 1 194 ? -10.324 -0.337 11.014 1.00 9.25 172 GLU A CA 1
ATOM 1386 C C . GLU A 1 194 ? -9.237 0.586 10.456 1.00 8.38 172 GLU A C 1
ATOM 1387 O O . GLU A 1 194 ? -9.322 1.825 10.539 1.00 10.37 172 GLU A O 1
ATOM 1393 N N . SER A 1 195 ? -8.195 -0.035 9.904 1.00 9.27 173 SER A N 1
ATOM 1394 C CA . SER A 1 195 ? -7.140 0.716 9.216 1.00 12.46 173 SER A CA 1
ATOM 1395 C C . SER A 1 195 ? -7.366 0.773 7.707 1.00 7.65 173 SER A C 1
ATOM 1396 O O . SER A 1 195 ? -7.294 1.836 7.088 1.00 11.62 173 SER A O 1
ATOM 1399 N N . PHE A 1 196 ? -7.627 -0.380 7.133 1.00 8.14 174 PHE A N 1
ATOM 1400 C CA . PHE A 1 196 ? -7.806 -0.514 5.687 1.00 11.32 174 PHE A CA 1
ATOM 1401 C C . PHE A 1 196 ? -9.224 -0.131 5.241 1.00 8.00 174 PHE A C 1
ATOM 1402 O O . PHE A 1 196 ? -10.172 -0.221 6.036 1.00 9.77 174 PHE A O 1
ATOM 1410 N N . PRO A 1 197 ? -9.386 0.268 3.970 1.00 8.79 175 PRO A N 1
ATOM 1411 C CA . PRO A 1 197 ? -10.720 0.512 3.429 1.00 9.50 175 PRO A CA 1
ATOM 1412 C C . PRO A 1 197 ? -11.425 -0.830 3.140 1.00 10.66 175 PRO A C 1
ATOM 1413 O O . PRO A 1 197 ? -10.797 -1.901 3.129 1.00 10.51 175 PRO A O 1
ATOM 1417 N N . PRO A 1 198 ? -12.762 -0.792 3.001 1.00 10.03 176 PRO A N 1
ATOM 1418 C CA . PRO A 1 198 ? -13.544 -2.041 2.909 1.00 10.43 176 PRO A CA 1
ATOM 1419 C C . PRO A 1 198 ? -13.053 -3.013 1.829 1.00 10.81 176 PRO A C 1
ATOM 1420 O O . PRO A 1 198 ? -13.010 -4.216 2.090 1.00 13.32 176 PRO A O 1
ATOM 1424 N N . SER A 1 199 ? -12.654 -2.512 0.680 1.00 11.63 177 SER A N 1
ATOM 1425 C CA . SER A 1 199 ? -12.296 -3.412 -0.419 1.00 14.47 177 SER A CA 1
ATOM 1426 C C . SER A 1 199 ? -11.040 -4.219 -0.061 1.00 15.96 177 SER A C 1
ATOM 1427 O O . SER A 1 199 ? -10.866 -5.345 -0.541 1.00 17.07 177 SER A O 1
ATOM 1430 N N . LEU A 1 200 ? -10.194 -3.697 0.830 1.00 12.72 178 LEU A N 1
ATOM 1431 C CA . LEU A 1 200 ? -8.954 -4.417 1.154 1.00 12.03 178 LEU A CA 1
ATOM 1432 C C . LEU A 1 200 ? -9.090 -5.372 2.318 1.00 16.30 178 LEU A C 1
ATOM 1433 O O . LEU A 1 200 ? -8.102 -5.974 2.727 1.00 16.91 178 LEU A O 1
ATOM 1438 N N . LEU A 1 201 ? -10.303 -5.532 2.860 1.00 11.73 179 LEU A N 1
ATOM 1439 C CA . LEU A 1 201 ? -10.554 -6.588 3.846 1.00 13.10 179 LEU A CA 1
ATOM 1440 C C . LEU A 1 201 ? -11.106 -7.879 3.187 1.00 12.87 179 LEU A C 1
ATOM 1441 O O . LEU A 1 201 ? -11.258 -8.942 3.844 1.00 15.71 179 LEU A O 1
ATOM 1446 N N . LEU A 1 202 ? -11.325 -7.805 1.873 1.00 16.61 180 LEU A N 1
ATOM 1447 C CA . LEU A 1 202 ? -11.819 -8.953 1.112 1.00 21.63 180 LEU A CA 1
ATOM 1448 C C . LEU A 1 202 ? -13.105 -9.461 1.741 1.00 20.11 180 LEU A C 1
ATOM 1449 O O . LEU A 1 202 ? -14.071 -8.691 1.881 1.00 17.79 180 LEU A O 1
ATOM 1454 N N . GLU A 1 203 ? -13.123 -10.733 2.139 1.00 19.74 181 GLU A N 1
ATOM 1455 C CA . GLU A 1 203 ? -14.334 -11.319 2.698 1.00 23.51 181 GLU A CA 1
ATOM 1456 C C . GLU A 1 203 ? -14.328 -11.357 4.223 1.00 23.96 181 GLU A C 1
ATOM 1457 O O . GLU A 1 203 ? -15.283 -11.847 4.837 1.00 25.02 181 GLU A O 1
ATOM 1463 N N . ALA A 1 204 ? -13.260 -10.838 4.835 1.00 20.46 182 ALA A N 1
ATOM 1464 C CA . ALA A 1 204 ? -13.127 -10.868 6.288 1.00 23.59 182 ALA A CA 1
ATOM 1465 C C . ALA A 1 204 ? -14.127 -9.894 6.899 1.00 20.29 182 ALA A C 1
ATOM 1466 O O . ALA A 1 204 ? -14.342 -8.805 6.381 1.00 25.17 182 ALA A O 1
ATOM 1468 N N . GLU A 1 205 ? -14.772 -10.284 7.987 1.00 21.01 183 GLU A N 1
ATOM 1469 C CA . GLU A 1 205 ? -15.779 -9.404 8.557 1.00 20.96 183 GLU A CA 1
ATOM 1470 C C . GLU A 1 205 ? -15.140 -8.181 9.239 1.00 19.66 183 GLU A C 1
ATOM 1471 O O . GLU A 1 205 ? -14.225 -8.317 10.043 1.00 20.25 183 GLU A O 1
ATOM 1477 N N . PRO A 1 206 ? -15.636 -6.989 8.911 1.00 19.01 184 PRO A N 1
ATOM 1478 C CA . PRO A 1 206 ? -15.109 -5.806 9.612 1.00 16.17 184 PRO A CA 1
ATOM 1479 C C . PRO A 1 206 ? -15.401 -5.852 11.110 1.00 20.53 184 PRO A C 1
ATOM 1480 O O . PRO A 1 206 ? -16.421 -6.421 11.532 1.00 20.25 184 PRO A O 1
ATOM 1484 N N . GLU A 1 207 ? -14.519 -5.242 11.898 1.00 14.79 185 GLU A N 1
ATOM 1485 C CA . GLU A 1 207 ? -14.625 -5.265 13.356 1.00 17.60 185 GLU A CA 1
ATOM 1486 C C . GLU A 1 207 ? -15.227 -4.052 13.987 1.00 18.77 185 GLU A C 1
ATOM 1487 O O . GLU A 1 207 ? -15.506 -4.045 15.175 1.00 23.06 185 GLU A O 1
ATOM 1493 N N . GLY A 1 208 ? -15.386 -2.998 13.219 1.00 16.21 186 GLY A N 1
ATOM 1494 C CA . GLY A 1 208 ? -15.927 -1.782 13.790 1.00 20.46 186 GLY A CA 1
ATOM 1495 C C . GLY A 1 208 ? -15.986 -0.773 12.673 1.00 19.47 186 GLY A C 1
ATOM 1496 O O . GLY A 1 208 ? -16.232 -1.114 11.499 1.00 22.30 186 GLY A O 1
ATOM 1497 N N . TRP A 1 209 ? -15.696 0.467 13.020 1.00 12.25 187 TRP A N 1
ATOM 1498 C CA . TRP A 1 209 ? -15.885 1.557 12.084 1.00 11.75 187 TRP A CA 1
ATOM 1499 C C . TRP A 1 209 ? -14.733 1.655 11.104 1.00 10.90 187 TRP A C 1
ATOM 1500 O O . TRP A 1 209 ? -13.591 1.354 11.444 1.00 13.85 187 TRP A O 1
ATOM 1511 N N . PHE A 1 210 ? -15.043 2.053 9.879 1.00 9.35 188 PHE A N 1
ATOM 1512 C CA . PHE A 1 210 ? -13.993 2.430 8.907 1.00 8.19 188 PHE A CA 1
ATOM 1513 C C . PHE A 1 210 ? -13.623 3.897 9.134 1.00 9.34 188 PHE A C 1
ATOM 1514 O O . PHE A 1 210 ? -14.472 4.691 9.582 1.00 11.78 188 PHE A O 1
ATOM 1522 N N . MET A 1 211 ? -12.358 4.247 8.879 1.00 8.49 189 MET A N 1
ATOM 1523 C CA . MET A 1 211 ? -11.885 5.619 9.032 1.00 8.01 189 MET A CA 1
ATOM 1524 C C . MET A 1 211 ? -10.894 5.935 7.909 1.00 8.98 189 MET A C 1
ATOM 1525 O O . MET A 1 211 ? -10.052 5.094 7.550 1.00 9.99 189 MET A O 1
ATOM 1530 N N . ARG A 1 212 ? -11.005 7.125 7.343 1.00 8.07 190 ARG A N 1
ATOM 1531 C CA . ARG A 1 212 ? -10.055 7.569 6.329 1.00 9.46 190 ARG A CA 1
ATOM 1532 C C . ARG A 1 212 ? -8.618 7.550 6.902 1.00 9.55 190 ARG A C 1
ATOM 1533 O O . ARG A 1 212 ? -8.376 7.954 8.049 1.00 9.41 190 ARG A O 1
ATOM 1541 N N . TRP A 1 213 ? -7.663 7.093 6.087 1.00 8.38 191 TRP A N 1
ATOM 1542 C CA . TRP A 1 213 ? -6.242 7.163 6.425 1.00 7.37 191 TRP A CA 1
ATOM 1543 C C . TRP A 1 213 ? -5.721 8.512 5.956 1.00 8.87 191 TRP A C 1
ATOM 1544 O O . TRP A 1 213 ? -5.709 8.827 4.761 1.00 10.49 191 TRP A O 1
ATOM 1555 N N . VAL A 1 214 ? -5.341 9.307 6.938 1.00 6.99 192 VAL A N 1
ATOM 1556 C CA . VAL A 1 214 ? -4.704 10.606 6.698 1.00 8.05 192 VAL A CA 1
ATOM 1557 C C . VAL A 1 214 ? -3.235 10.403 7.114 1.00 5.92 192 VAL A C 1
ATOM 1558 O O . VAL A 1 214 ? -2.934 10.281 8.297 1.00 7.30 192 VAL A O 1
ATOM 1562 N N . PRO A 1 215 ? -2.311 10.302 6.137 1.00 5.71 193 PRO A N 1
ATOM 1563 C CA . PRO A 1 215 ? -0.917 9.936 6.472 1.00 8.38 193 PRO A CA 1
ATOM 1564 C C . PRO A 1 215 ? -0.266 10.872 7.490 1.00 8.08 193 PRO A C 1
ATOM 1565 O O . PRO A 1 215 ? -0.455 12.092 7.427 1.00 8.79 193 PRO A O 1
ATOM 1569 N N . TYR A 1 216 ? 0.464 10.274 8.429 1.00 5.91 194 TYR A N 1
ATOM 1570 C CA . TYR A 1 216 ? 1.294 11.019 9.359 1.00 6.70 194 TYR A CA 1
ATOM 1571 C C . TYR A 1 216 ? 2.655 10.339 9.417 1.00 9.64 194 TYR A C 1
ATOM 1572 O O . TYR A 1 216 ? 2.740 9.132 9.705 1.00 9.86 194 TYR A O 1
ATOM 1581 N N . GLY A 1 217 ? 3.708 11.129 9.179 1.00 7.83 195 GLY A N 1
ATOM 1582 C CA . GLY A 1 217 ? 5.071 10.582 9.213 1.00 8.11 195 GLY A CA 1
ATOM 1583 C C . GLY A 1 217 ? 6.028 11.579 9.864 1.00 11.13 195 GLY A C 1
ATOM 1584 O O . GLY A 1 217 ? 7.228 11.408 9.795 1.00 14.28 195 GLY A O 1
ATOM 1585 N N . GLY A 1 218 ? 5.503 12.619 10.515 1.00 6.76 196 GLY A N 1
ATOM 1586 C CA . GLY A 1 218 ? 6.328 13.681 11.086 1.00 7.68 196 GLY A CA 1
ATOM 1587 C C . GLY A 1 218 ? 6.198 15.000 10.342 1.00 8.77 196 GLY A C 1
ATOM 1588 O O . GLY A 1 218 ? 5.620 15.058 9.246 1.00 9.14 196 GLY A O 1
ATOM 1589 N N . GLY A 1 219 ? 6.730 16.073 10.941 1.00 7.03 197 GLY A N 1
ATOM 1590 C CA . GLY A 1 219 ? 6.709 17.349 10.246 1.00 9.41 197 GLY A CA 1
ATOM 1591 C C . GLY A 1 219 ? 7.982 17.474 9.432 1.00 11.60 197 GLY A C 1
ATOM 1592 O O . GLY A 1 219 ? 8.895 16.630 9.549 1.00 11.81 197 GLY A O 1
ATOM 1593 N N . ALA A 1 220 ? 8.056 18.517 8.620 1.00 8.65 198 ALA A N 1
ATOM 1594 C CA . ALA A 1 220 ? 9.253 18.727 7.816 1.00 9.48 198 ALA A CA 1
ATOM 1595 C C . ALA A 1 220 ? 9.289 20.146 7.314 1.00 9.25 198 ALA A C 1
ATOM 1596 O O . ALA A 1 220 ? 8.254 20.662 6.853 1.00 9.98 198 ALA A O 1
ATOM 1598 N N . VAL A 1 221 ? 10.494 20.701 7.293 1.00 8.93 199 VAL A N 1
ATOM 1599 C CA . VAL A 1 221 ? 10.725 21.951 6.571 1.00 10.91 199 VAL A CA 1
ATOM 1600 C C . VAL A 1 221 ? 11.086 21.512 5.138 1.00 12.05 199 VAL A C 1
ATOM 1601 O O . VAL A 1 221 ? 12.129 20.871 4.910 1.00 12.96 199 VAL A O 1
ATOM 1605 N N . LEU A 1 222 ? 10.224 21.838 4.185 1.00 10.09 200 LEU A N 1
ATOM 1606 C CA . LEU A 1 222 ? 10.420 21.373 2.809 1.00 12.79 200 LEU A CA 1
ATOM 1607 C C . LEU A 1 222 ? 11.523 22.170 2.092 1.00 13.51 200 LEU A C 1
ATOM 1608 O O . LEU A 1 222 ? 12.076 21.702 1.086 1.00 18.47 200 LEU A O 1
ATOM 1613 N N . GLY A 1 223 ? 11.873 23.330 2.628 1.00 12.16 201 GLY A N 1
ATOM 1614 C CA . GLY A 1 223 ? 12.893 24.204 2.051 1.00 15.34 201 GLY A CA 1
ATOM 1615 C C . GLY A 1 223 ? 12.288 25.585 1.838 1.00 17.70 201 GLY A C 1
ATOM 1616 O O . GLY A 1 223 ? 11.328 25.939 2.545 1.00 15.41 201 GLY A O 1
ATOM 1617 N N . ASP A 1 224 ? 12.817 26.355 0.875 1.00 14.39 202 ASP A N 1
ATOM 1618 C CA . ASP A 1 224 ? 12.293 27.703 0.586 1.00 15.56 202 ASP A CA 1
ATOM 1619 C C . ASP A 1 224 ? 11.211 27.738 -0.493 1.00 15.63 202 ASP A C 1
ATOM 1620 O O . ASP A 1 224 ? 10.702 28.814 -0.862 1.00 16.04 202 ASP A O 1
ATOM 1625 N N . ARG A 1 225 ? 10.835 26.570 -0.998 1.00 14.18 203 ARG A N 1
ATOM 1626 C CA . ARG A 1 225 ? 9.812 26.458 -2.016 1.00 13.72 203 ARG A CA 1
ATOM 1627 C C . ARG A 1 225 ? 9.170 25.087 -1.983 1.00 13.00 203 ARG A C 1
ATOM 1628 O O . ARG A 1 225 ? 9.714 24.160 -1.400 1.00 16.38 203 ARG A O 1
ATOM 1636 N N . LEU A 1 226 ? 8.024 24.924 -2.609 1.00 15.30 204 LEU A N 1
ATOM 1637 C CA . LEU A 1 226 ? 7.451 23.594 -2.712 1.00 15.31 204 LEU A CA 1
ATOM 1638 C C . LEU A 1 226 ? 8.198 22.828 -3.833 1.00 22.52 204 LEU A C 1
ATOM 1639 O O . LEU A 1 226 ? 8.227 23.280 -4.960 1.00 23.32 204 LEU A O 1
ATOM 1644 N N . PRO A 1 227 ? 8.833 21.683 -3.508 1.00 20.90 205 PRO A N 1
ATOM 1645 C CA . PRO A 1 227 ? 9.546 20.897 -4.532 1.00 25.28 205 PRO A CA 1
ATOM 1646 C C . PRO A 1 227 ? 8.621 20.501 -5.688 1.00 22.23 205 PRO A C 1
ATOM 1647 O O . PRO A 1 227 ? 7.499 20.052 -5.451 1.00 22.93 205 PRO A O 1
ATOM 1651 N N . PRO A 1 228 ? 9.075 20.670 -6.936 1.00 30.41 206 PRO A N 1
ATOM 1652 C CA . PRO A 1 228 ? 8.209 20.307 -8.064 1.00 28.50 206 PRO A CA 1
ATOM 1653 C C . PRO A 1 228 ? 8.262 18.798 -8.350 1.00 26.69 206 PRO A C 1
ATOM 1654 O O . PRO A 1 228 ? 9.211 18.134 -7.936 1.00 26.72 206 PRO A O 1
ATOM 1658 N N . VAL A 1 229 ? 7.245 18.271 -9.021 1.00 27.67 207 VAL A N 1
ATOM 1659 C CA . VAL A 1 229 ? 7.300 16.891 -9.517 1.00 32.03 207 VAL A CA 1
ATOM 1660 C C . VAL A 1 229 ? 8.406 16.818 -10.587 1.00 26.68 207 VAL A C 1
ATOM 1661 O O . VAL A 1 229 ? 8.480 17.675 -11.465 1.00 24.36 207 VAL A O 1
ATOM 1665 N N . PRO A 1 230 ? 9.282 15.808 -10.502 1.00 26.28 208 PRO A N 1
ATOM 1666 C CA . PRO A 1 230 ? 10.382 15.715 -11.475 1.00 23.10 208 PRO A CA 1
ATOM 1667 C C . PRO A 1 230 ? 9.906 15.373 -12.883 1.00 23.22 208 PRO A C 1
ATOM 1668 O O . PRO A 1 230 ? 8.815 14.827 -13.060 1.00 23.28 208 PRO A O 1
ATOM 1672 N N . ALA A 1 231 ? 10.725 15.706 -13.878 1.00 24.58 209 ALA A N 1
ATOM 1673 C CA . ALA A 1 231 ? 10.402 15.380 -15.271 1.00 27.62 209 ALA A CA 1
ATOM 1674 C C . ALA A 1 231 ? 10.405 13.859 -15.504 1.00 23.66 209 ALA A C 1
ATOM 1675 O O . ALA A 1 231 ? 9.523 13.335 -16.191 1.00 33.95 209 ALA A O 1
ATOM 1677 N N . ARG A 1 232 ? 11.391 13.164 -14.932 1.00 30.35 210 ARG A N 1
ATOM 1678 C CA . ARG A 1 232 ? 11.448 11.687 -14.970 1.00 31.87 210 ARG A CA 1
ATOM 1679 C C . ARG A 1 232 ? 10.716 11.074 -13.775 1.00 29.04 210 ARG A C 1
ATOM 1680 O O . ARG A 1 232 ? 10.830 11.564 -12.665 1.00 22.37 210 ARG A O 1
ATOM 1688 N N . PRO A 1 233 ? 9.989 9.966 -14.002 1.00 34.87 211 PRO A N 1
ATOM 1689 C CA . PRO A 1 233 ? 9.270 9.275 -12.918 1.00 30.88 211 PRO A CA 1
ATOM 1690 C C . PRO A 1 233 ? 10.224 8.822 -11.814 1.00 20.41 211 PRO A C 1
ATOM 1691 O O . PRO A 1 233 ? 11.347 8.378 -12.125 1.00 24.25 211 PRO A O 1
ATOM 1695 N N . GLU A 1 234 ? 9.827 8.975 -10.547 1.00 21.22 212 GLU A N 1
ATOM 1696 C CA . GLU A 1 234 ? 10.667 8.484 -9.457 1.00 18.01 212 GLU A CA 1
ATOM 1697 C C . GLU A 1 234 ? 9.925 7.382 -8.694 1.00 14.94 212 GLU A C 1
ATOM 1698 O O . GLU A 1 234 ? 8.716 7.468 -8.473 1.00 16.24 212 GLU A O 1
ATOM 1704 N N . VAL A 1 235 ? 10.635 6.307 -8.366 1.00 11.94 213 VAL A N 1
ATOM 1705 C CA . VAL A 1 235 ? 10.043 5.187 -7.625 1.00 10.56 213 VAL A CA 1
ATOM 1706 C C . VAL A 1 235 ? 10.685 5.167 -6.231 1.00 15.44 213 VAL A C 1
ATOM 1707 O O . VAL A 1 235 ? 11.908 5.188 -6.108 1.00 11.69 213 VAL A O 1
ATOM 1711 N N . ALA A 1 236 ? 9.876 5.158 -5.172 1.00 10.85 214 ALA A N 1
ATOM 1712 C CA . ALA A 1 236 ? 10.437 5.123 -3.818 1.00 9.92 214 ALA A CA 1
ATOM 1713 C C . ALA A 1 236 ? 10.717 3.681 -3.383 1.00 9.52 214 ALA A C 1
ATOM 1714 O O . ALA A 1 236 ? 9.992 2.782 -3.754 1.00 10.55 214 ALA A O 1
ATOM 1716 N N . ILE A 1 237 ? 11.752 3.500 -2.559 1.00 9.39 215 ILE A N 1
ATOM 1717 C CA . ILE A 1 237 ? 12.048 2.205 -1.946 1.00 7.98 215 ILE A CA 1
ATOM 1718 C C . ILE A 1 237 ? 12.131 2.462 -0.442 1.00 8.87 215 ILE A C 1
ATOM 1719 O O . ILE A 1 237 ? 12.970 3.239 0.031 1.00 8.73 215 ILE A O 1
ATOM 1724 N N . THR A 1 238 ? 11.246 1.841 0.326 1.00 7.67 216 THR A N 1
ATOM 1725 C CA . THR A 1 238 ? 11.231 2.085 1.771 1.00 6.79 216 THR A CA 1
ATOM 1726 C C . THR A 1 238 ? 10.853 0.776 2.462 1.00 10.44 216 THR A C 1
ATOM 1727 O O . THR A 1 238 ? 10.092 0.001 1.913 1.00 12.61 216 THR A O 1
ATOM 1731 N N . MET A 1 239 ? 11.406 0.509 3.650 1.00 9.76 217 MET A N 1
ATOM 1732 C CA . MET A 1 239 ? 11.121 -0.774 4.297 1.00 8.75 217 MET A CA 1
ATOM 1733 C C . MET A 1 239 ? 10.648 -0.594 5.741 1.00 9.77 217 MET A C 1
ATOM 1734 O O . MET A 1 239 ? 10.849 -1.463 6.585 1.00 8.70 217 MET A O 1
ATOM 1739 N N . GLY A 1 240 ? 9.929 0.496 5.986 1.00 8.31 218 GLY A N 1
ATOM 1740 C CA . GLY A 1 240 ? 9.413 0.750 7.326 1.00 9.14 218 GLY A CA 1
ATOM 1741 C C . GLY A 1 240 ? 10.495 1.037 8.348 1.00 7.25 218 GLY A C 1
ATOM 1742 O O . GLY A 1 240 ? 11.576 1.558 8.028 1.00 8.72 218 GLY A O 1
ATOM 1743 N N . THR A 1 241 ? 10.218 0.645 9.571 1.00 6.59 219 THR A N 1
ATOM 1744 C CA . THR A 1 241 ? 11.001 1.098 10.708 1.00 7.81 219 THR A CA 1
ATOM 1745 C C . THR A 1 241 ? 11.436 -0.060 11.619 1.00 9.77 219 THR A C 1
ATOM 1746 O O . THR A 1 241 ? 11.991 0.180 12.700 1.00 11.35 219 THR A O 1
ATOM 1750 N N . ILE A 1 242 ? 11.195 -1.305 11.211 1.00 8.57 220 ILE A N 1
ATOM 1751 C CA . ILE A 1 242 ? 11.621 -2.407 12.075 1.00 7.70 220 ILE A CA 1
ATOM 1752 C C . ILE A 1 242 ? 12.256 -3.587 11.309 1.00 10.87 220 ILE A C 1
ATOM 1753 O O . ILE A 1 242 ? 13.161 -4.248 11.859 1.00 10.33 220 ILE A O 1
ATOM 1758 N N . GLU A 1 243 ? 11.858 -3.818 10.052 1.00 9.50 221 GLU A N 1
ATOM 1759 C CA . GLU A 1 243 ? 12.332 -5.036 9.371 1.00 9.10 221 GLU A CA 1
ATOM 1760 C C . GLU A 1 243 ? 13.858 -5.079 9.224 1.00 11.66 221 GLU A C 1
ATOM 1761 O O . GLU A 1 243 ? 14.480 -6.110 9.519 1.00 10.87 221 GLU A O 1
ATOM 1767 N N . LEU A 1 244 ? 14.453 -4.008 8.721 1.00 10.22 222 LEU A N 1
ATOM 1768 C CA . LEU A 1 244 ? 15.891 -4.040 8.468 1.00 8.86 222 LEU A CA 1
ATOM 1769 C C . LEU A 1 244 ? 16.632 -3.878 9.790 1.00 12.61 222 LEU A C 1
ATOM 1770 O O . LEU A 1 244 ? 17.766 -4.372 9.939 1.00 13.14 222 LEU A O 1
ATOM 1775 N N . GLN A 1 245 ? 16.003 -3.214 10.756 1.00 11.45 223 GLN A N 1
ATOM 1776 C CA . GLN A 1 245 ? 16.562 -3.160 12.092 1.00 11.39 223 GLN A CA 1
ATOM 1777 C C . GLN A 1 245 ? 16.660 -4.556 12.709 1.00 12.70 223 GLN A C 1
ATOM 1778 O O . GLN A 1 245 ? 17.644 -4.850 13.406 1.00 17.82 223 GLN A O 1
ATOM 1784 N N . ALA A 1 246 ? 15.655 -5.405 12.481 1.00 10.26 224 ALA A N 1
ATOM 1785 C CA . ALA A 1 246 ? 15.607 -6.738 13.111 1.00 12.85 224 ALA A CA 1
ATOM 1786 C C . ALA A 1 246 ? 16.391 -7.802 12.331 1.00 15.49 224 ALA A C 1
ATOM 1787 O O . ALA A 1 246 ? 17.002 -8.705 12.936 1.00 17.14 224 ALA A O 1
ATOM 1789 N N . PHE A 1 247 ? 16.380 -7.699 11.004 1.00 13.39 225 PHE A N 1
ATOM 1790 C CA . PHE A 1 247 ? 16.926 -8.751 10.140 1.00 12.99 225 PHE A CA 1
ATOM 1791 C C . PHE A 1 247 ? 18.222 -8.328 9.454 1.00 16.41 225 PHE A C 1
ATOM 1792 O O . PHE A 1 247 ? 18.901 -9.161 8.824 1.00 18.37 225 PHE A O 1
ATOM 1800 N N . GLY A 1 248 ? 18.563 -7.048 9.538 1.00 15.77 226 GLY A N 1
ATOM 1801 C CA . GLY A 1 248 ? 19.731 -6.521 8.856 1.00 15.98 226 GLY A CA 1
ATOM 1802 C C . GLY A 1 248 ? 19.382 -5.842 7.552 1.00 15.67 226 GLY A C 1
ATOM 1803 O O . GLY A 1 248 ? 18.306 -6.059 6.983 1.00 15.81 226 GLY A O 1
ATOM 1804 N N . ILE A 1 249 ? 20.308 -5.035 7.040 1.00 13.20 227 ILE A N 1
ATOM 1805 C CA . ILE A 1 249 ? 20.029 -4.228 5.863 1.00 12.50 227 ILE A CA 1
ATOM 1806 C C . ILE A 1 249 ? 20.088 -5.048 4.568 1.00 16.92 227 ILE A C 1
ATOM 1807 O O . ILE A 1 249 ? 19.715 -4.558 3.502 1.00 15.13 227 ILE A O 1
ATOM 1812 N N . GLY A 1 250 ? 20.551 -6.300 4.662 1.00 15.08 228 GLY A N 1
ATOM 1813 C CA . GLY A 1 250 ? 20.750 -7.123 3.470 1.00 16.55 228 GLY A CA 1
ATOM 1814 C C . GLY A 1 250 ? 19.597 -7.252 2.476 1.00 14.38 228 GLY A C 1
ATOM 1815 O O . GLY A 1 250 ? 19.813 -7.283 1.244 1.00 16.02 228 GLY A O 1
ATOM 1816 N N . ALA A 1 251 ? 18.374 -7.332 2.988 1.00 14.10 229 ALA A N 1
ATOM 1817 C CA . ALA A 1 251 ? 17.208 -7.510 2.110 1.00 15.39 229 ALA A CA 1
ATOM 1818 C C . ALA A 1 251 ? 17.056 -6.432 1.034 1.00 15.29 229 ALA A C 1
ATOM 1819 O O . ALA A 1 251 ? 16.522 -6.692 -0.037 1.00 16.19 229 ALA A O 1
ATOM 1821 N N . VAL A 1 252 ? 17.483 -5.208 1.299 1.00 11.91 230 VAL A N 1
ATOM 1822 C CA . VAL A 1 252 ? 17.281 -4.165 0.326 1.00 13.96 230 VAL A CA 1
ATOM 1823 C C . VAL A 1 252 ? 18.319 -4.226 -0.827 1.00 13.30 230 VAL A C 1
ATOM 1824 O O . VAL A 1 252 ? 18.126 -3.641 -1.899 1.00 15.25 230 VAL A O 1
ATOM 1828 N N . GLU A 1 253 ? 19.403 -4.985 -0.637 1.00 16.19 231 GLU A N 1
ATOM 1829 C CA . GLU A 1 253 ? 20.435 -5.052 -1.678 1.00 14.31 231 GLU A CA 1
ATOM 1830 C C . GLU A 1 253 ? 19.961 -5.601 -3.037 1.00 12.57 231 GLU A C 1
ATOM 1831 O O . GLU A 1 253 ? 20.241 -4.980 -4.065 1.00 15.34 231 GLU A O 1
ATOM 1837 N N . PRO A 1 254 ? 19.223 -6.728 -3.049 1.00 15.08 232 PRO A N 1
ATOM 1838 C CA . PRO A 1 254 ? 18.766 -7.198 -4.373 1.00 14.49 232 PRO A CA 1
ATOM 1839 C C . PRO A 1 254 ? 17.764 -6.248 -5.010 1.00 14.68 232 PRO A C 1
ATOM 1840 O O . PRO A 1 254 ? 17.697 -6.145 -6.224 1.00 15.79 232 PRO A O 1
ATOM 1844 N N . ILE A 1 255 ? 17.001 -5.529 -4.193 1.00 12.01 233 ILE A N 1
ATOM 1845 C CA . ILE A 1 255 ? 16.056 -4.556 -4.750 1.00 10.73 233 ILE A CA 1
ATOM 1846 C C . ILE A 1 255 ? 16.798 -3.406 -5.417 1.00 12.26 233 ILE A C 1
ATOM 1847 O O . ILE A 1 255 ? 16.442 -2.944 -6.507 1.00 12.82 233 ILE A O 1
ATOM 1852 N N . ILE A 1 256 ? 17.835 -2.921 -4.741 1.00 11.73 234 ILE A N 1
ATOM 1853 C CA . ILE A 1 256 ? 18.635 -1.821 -5.271 1.00 11.12 234 ILE A CA 1
ATOM 1854 C C . ILE A 1 256 ? 19.391 -2.273 -6.528 1.00 11.23 234 ILE A C 1
ATOM 1855 O O . ILE A 1 256 ? 19.491 -1.506 -7.485 1.00 14.43 234 ILE A O 1
ATOM 1860 N N . ALA A 1 257 ? 19.883 -3.517 -6.544 1.00 12.73 235 ALA A N 1
ATOM 1861 C CA . ALA A 1 257 ? 20.601 -4.026 -7.716 1.00 16.84 235 ALA A CA 1
ATOM 1862 C C . ALA A 1 257 ? 19.654 -4.101 -8.916 1.00 16.88 235 ALA A C 1
ATOM 1863 O O . ALA A 1 257 ? 20.024 -3.744 -10.041 1.00 18.49 235 ALA A O 1
ATOM 1865 N N . ALA A 1 258 ? 18.419 -4.544 -8.671 1.00 15.16 236 ALA A N 1
ATOM 1866 C CA . ALA A 1 258 ? 17.419 -4.625 -9.740 1.00 15.93 236 ALA A CA 1
ATOM 1867 C C . ALA A 1 258 ? 17.101 -3.203 -10.222 1.00 15.69 236 ALA A C 1
ATOM 1868 O O . ALA A 1 258 ? 17.006 -2.936 -11.425 1.00 13.71 236 ALA A O 1
ATOM 1870 N N . ALA A 1 259 ? 16.964 -2.271 -9.279 1.00 12.24 237 ALA A N 1
ATOM 1871 C CA . ALA A 1 259 ? 16.662 -0.894 -9.624 1.00 13.08 237 ALA A CA 1
ATOM 1872 C C . ALA A 1 259 ? 17.725 -0.265 -10.550 1.00 14.05 237 ALA A C 1
ATOM 1873 O O . ALA A 1 259 ? 17.405 0.498 -11.449 1.00 14.88 237 ALA A O 1
ATOM 1875 N N . GLY A 1 260 ? 18.990 -0.572 -10.296 1.00 16.37 238 GLY A N 1
ATOM 1876 C CA . GLY A 1 260 ? 20.062 -0.016 -11.099 1.00 16.72 238 GLY A CA 1
ATOM 1877 C C . GLY A 1 260 ? 19.993 -0.457 -12.557 1.00 20.17 238 GLY A C 1
ATOM 1878 O O . GLY A 1 260 ? 20.621 0.169 -13.409 1.00 20.99 238 GLY A O 1
ATOM 1879 N N . GLU A 1 261 ? 19.251 -1.524 -12.835 1.00 16.55 239 GLU A N 1
ATOM 1880 C CA . GLU A 1 261 ? 19.105 -2.028 -14.225 1.00 17.14 239 GLU A CA 1
ATOM 1881 C C . GLU A 1 261 ? 17.893 -1.435 -14.943 1.00 22.69 239 GLU A C 1
ATOM 1882 O O . GLU A 1 261 ? 17.714 -1.649 -16.142 1.00 26.33 239 GLU A O 1
ATOM 1888 N N . VAL A 1 262 ? 17.077 -0.676 -14.216 1.00 18.36 240 VAL A N 1
ATOM 1889 C CA . VAL A 1 262 ? 15.835 -0.117 -14.750 1.00 20.12 240 VAL A CA 1
ATOM 1890 C C . VAL A 1 262 ? 15.990 1.341 -15.183 1.00 19.22 240 VAL A C 1
ATOM 1891 O O . VAL A 1 262 ? 16.610 2.164 -14.495 1.00 18.87 240 VAL A O 1
ATOM 1895 N N . ASP A 1 263 ? 15.444 1.681 -16.351 1.00 21.23 241 ASP A N 1
ATOM 1896 C CA . ASP A 1 263 ? 15.509 3.063 -16.809 1.00 22.60 241 ASP A CA 1
ATOM 1897 C C . ASP A 1 263 ? 14.424 3.911 -16.137 1.00 33.50 241 ASP A C 1
ATOM 1898 O O . ASP A 1 263 ? 13.415 4.257 -16.756 1.00 31.89 241 ASP A O 1
ATOM 1903 N N . ALA A 1 264 ? 14.636 4.224 -14.858 1.00 19.97 242 ALA A N 1
ATOM 1904 C CA . ALA A 1 264 ? 13.776 5.103 -14.076 1.00 19.35 242 ALA A CA 1
ATOM 1905 C C . ALA A 1 264 ? 14.653 5.602 -12.937 1.00 18.64 242 ALA A C 1
ATOM 1906 O O . ALA A 1 264 ? 15.755 5.076 -12.721 1.00 17.76 242 ALA A O 1
ATOM 1908 N N . ASP A 1 265 ? 14.202 6.629 -12.244 1.00 15.99 243 ASP A N 1
ATOM 1909 C CA . ASP A 1 265 ? 14.917 7.165 -11.084 1.00 14.55 243 ASP A CA 1
ATOM 1910 C C . ASP A 1 265 ? 14.299 6.585 -9.817 1.00 13.44 243 ASP A C 1
ATOM 1911 O O . ASP A 1 265 ? 13.104 6.339 -9.785 1.00 16.79 243 ASP A O 1
ATOM 1916 N N . PHE A 1 266 ? 15.131 6.309 -8.820 1.00 12.58 244 PHE A N 1
ATOM 1917 C CA . PHE A 1 266 ? 14.667 5.707 -7.559 1.00 16.29 244 PHE A CA 1
ATOM 1918 C C . PHE A 1 266 ? 15.116 6.566 -6.377 1.00 14.50 244 PHE A C 1
ATOM 1919 O O . PHE A 1 266 ? 16.165 7.214 -6.428 1.00 13.76 244 PHE A O 1
ATOM 1927 N N . VAL A 1 267 ? 14.332 6.587 -5.299 1.00 10.82 245 VAL A N 1
ATOM 1928 C CA . VAL A 1 267 ? 14.742 7.275 -4.084 1.00 11.84 245 VAL A CA 1
ATOM 1929 C C . VAL A 1 267 ? 14.636 6.256 -2.931 1.00 14.24 245 VAL A C 1
ATOM 1930 O O . VAL A 1 267 ? 13.563 5.676 -2.681 1.00 12.89 245 VAL A O 1
ATOM 1934 N N . LEU A 1 268 ? 15.756 6.029 -2.267 1.00 10.96 246 LEU A N 1
ATOM 1935 C CA . LEU A 1 268 ? 15.841 5.073 -1.180 1.00 8.69 246 LEU A CA 1
ATOM 1936 C C . LEU A 1 268 ? 15.561 5.821 0.113 1.00 11.25 246 LEU A C 1
ATOM 1937 O O . LEU A 1 268 ? 16.245 6.797 0.443 1.00 11.84 246 LEU A O 1
ATOM 1942 N N . ALA A 1 269 ? 14.521 5.396 0.826 1.00 9.97 247 ALA A N 1
ATOM 1943 C CA . ALA A 1 269 ? 14.071 6.089 2.025 1.00 8.51 247 ALA A CA 1
ATOM 1944 C C . ALA A 1 269 ? 13.980 5.104 3.207 1.00 10.88 247 ALA A C 1
ATOM 1945 O O . ALA A 1 269 ? 12.907 4.578 3.536 1.00 10.55 247 ALA A O 1
ATOM 1947 N N . LEU A 1 270 ? 15.123 4.834 3.834 1.00 8.08 248 LEU A N 1
ATOM 1948 C CA . LEU A 1 270 ? 15.187 3.865 4.917 1.00 9.35 248 LEU A CA 1
ATOM 1949 C C . LEU A 1 270 ? 15.172 4.526 6.294 1.00 9.48 248 LEU A C 1
ATOM 1950 O O . LEU A 1 270 ? 15.529 3.906 7.303 1.00 9.04 248 LEU A O 1
ATOM 1955 N N . GLY A 1 271 ? 14.754 5.793 6.347 1.00 8.62 249 GLY A N 1
ATOM 1956 C CA . GLY A 1 271 ? 14.552 6.445 7.631 1.00 13.01 249 GLY A CA 1
ATOM 1957 C C . GLY A 1 271 ? 15.854 6.749 8.353 1.00 11.14 249 GLY A C 1
ATOM 1958 O O . GLY A 1 271 ? 16.776 7.262 7.734 1.00 12.48 249 GLY A O 1
ATOM 1959 N N . ASP A 1 272 ? 15.916 6.418 9.640 1.00 10.35 250 ASP A N 1
ATOM 1960 C CA . ASP A 1 272 ? 17.097 6.658 10.471 1.00 12.32 250 ASP A CA 1
ATOM 1961 C C . ASP A 1 272 ? 18.125 5.533 10.324 1.00 15.45 250 ASP A C 1
ATOM 1962 O O . ASP A 1 272 ? 19.179 5.566 10.955 1.00 16.75 250 ASP A O 1
ATOM 1967 N N . LEU A 1 273 ? 17.807 4.513 9.527 1.00 10.83 251 LEU A N 1
ATOM 1968 C CA . LEU A 1 273 ? 18.757 3.414 9.340 1.00 13.33 251 LEU A CA 1
ATOM 1969 C C . LEU A 1 273 ? 20.049 3.896 8.662 1.00 11.25 251 LEU A C 1
ATOM 1970 O O . LEU A 1 273 ? 20.035 4.581 7.657 1.00 13.70 251 LEU A O 1
ATOM 1975 N N . ASP A 1 274 ? 21.180 3.472 9.221 1.00 15.39 252 ASP A N 1
ATOM 1976 C CA . ASP A 1 274 ? 22.477 3.816 8.636 1.00 13.98 252 ASP A CA 1
ATOM 1977 C C . ASP A 1 274 ? 22.639 2.980 7.347 1.00 11.50 252 ASP A C 1
ATOM 1978 O O . ASP A 1 274 ? 22.626 1.746 7.402 1.00 16.43 252 ASP A O 1
ATOM 1983 N N . ILE A 1 275 ? 22.759 3.671 6.214 1.00 12.89 253 ILE A N 1
ATOM 1984 C CA . ILE A 1 275 ? 22.881 3.007 4.911 1.00 10.16 253 ILE A CA 1
ATOM 1985 C C . ILE A 1 275 ? 24.318 2.875 4.423 1.00 12.61 253 ILE A C 1
ATOM 1986 O O . ILE A 1 275 ? 24.538 2.414 3.287 1.00 12.56 253 ILE A O 1
ATOM 1991 N N . SER A 1 276 ? 25.273 3.261 5.270 1.00 13.07 254 SER A N 1
ATOM 1992 C CA . SER A 1 276 ? 26.691 3.050 4.929 1.00 13.38 254 SER A CA 1
ATOM 1993 C C . SER A 1 276 ? 27.032 1.662 4.440 1.00 12.03 254 SER A C 1
ATOM 1994 O O . SER A 1 276 ? 27.876 1.541 3.524 1.00 13.85 254 SER A O 1
ATOM 1997 N N . PRO A 1 277 ? 26.443 0.605 5.046 1.00 12.12 255 PRO A N 1
ATOM 1998 C CA . PRO A 1 277 ? 26.855 -0.717 4.559 1.00 12.28 255 PRO A CA 1
ATOM 1999 C C . PRO A 1 277 ? 26.531 -0.970 3.078 1.00 15.05 255 PRO A C 1
ATOM 2000 O O . PRO A 1 277 ? 27.083 -1.892 2.509 1.00 14.62 255 PRO A O 1
ATOM 2004 N N . LEU A 1 278 ? 25.647 -0.182 2.466 1.00 13.56 256 LEU A N 1
ATOM 2005 C CA . LEU A 1 278 ? 25.269 -0.394 1.056 1.00 13.87 256 LEU A CA 1
ATOM 2006 C C . LEU A 1 278 ? 26.325 0.124 0.100 1.00 19.80 256 LEU A C 1
ATOM 2007 O O . LEU A 1 278 ? 26.314 -0.222 -1.074 1.00 22.13 256 LEU A O 1
ATOM 2012 N N . GLY A 1 279 ? 27.217 0.960 0.598 1.00 12.88 257 GLY A N 1
ATOM 2013 C CA . GLY A 1 279 ? 28.232 1.569 -0.243 1.00 17.49 257 GLY A CA 1
ATOM 2014 C C . GLY A 1 279 ? 27.627 2.420 -1.338 1.00 18.09 257 GLY A C 1
ATOM 2015 O O . GLY A 1 279 ? 26.596 3.084 -1.148 1.00 16.90 257 GLY A O 1
ATOM 2016 N N . THR A 1 280 ? 28.267 2.452 -2.497 1.00 13.97 258 THR A N 1
ATOM 2017 C CA . THR A 1 280 ? 27.805 3.352 -3.525 1.00 11.99 258 THR A CA 1
ATOM 2018 C C . THR A 1 280 ? 26.552 2.827 -4.203 1.00 13.84 258 THR A C 1
ATOM 2019 O O . THR A 1 280 ? 26.536 1.720 -4.699 1.00 18.80 258 THR A O 1
ATOM 2023 N N . LEU A 1 281 ? 25.510 3.649 -4.241 1.00 16.09 259 LEU A N 1
ATOM 2024 C CA . LEU A 1 281 ? 24.273 3.247 -4.891 1.00 16.43 259 LEU A CA 1
ATOM 2025 C C . LEU A 1 281 ? 24.407 3.361 -6.404 1.00 14.41 259 LEU A C 1
ATOM 2026 O O . LEU A 1 281 ? 25.229 4.121 -6.901 1.00 14.19 259 LEU A O 1
ATOM 2031 N N . PRO A 1 282 ? 23.582 2.621 -7.145 1.00 14.97 260 PRO A N 1
ATOM 2032 C CA . PRO A 1 282 ? 23.514 2.859 -8.599 1.00 14.14 260 PRO A CA 1
ATOM 2033 C C . PRO A 1 282 ? 23.251 4.331 -8.927 1.00 16.93 260 PRO A C 1
ATOM 2034 O O . PRO A 1 282 ? 22.694 5.067 -8.113 1.00 17.34 260 PRO A O 1
ATOM 2038 N N . ARG A 1 283 ? 23.672 4.784 -10.109 1.00 16.47 261 ARG A N 1
ATOM 2039 C CA . ARG A 1 283 ? 23.654 6.205 -10.388 1.00 16.49 261 ARG A CA 1
ATOM 2040 C C . ARG A 1 283 ? 22.225 6.730 -10.470 1.00 18.21 261 ARG A C 1
ATOM 2041 O O . ARG A 1 283 ? 22.009 7.928 -10.331 1.00 19.92 261 ARG A O 1
ATOM 2049 N N . ASN A 1 284 ? 21.266 5.830 -10.715 1.00 15.73 262 ASN A N 1
ATOM 2050 C CA . ASN A 1 284 ? 19.859 6.244 -10.829 1.00 12.93 262 ASN A CA 1
ATOM 2051 C C . ASN A 1 284 ? 19.100 6.099 -9.510 1.00 16.24 262 ASN A C 1
ATOM 2052 O O . ASN A 1 284 ? 17.863 6.189 -9.498 1.00 16.68 262 ASN A O 1
ATOM 2057 N N . VAL A 1 285 ? 19.840 5.880 -8.422 1.00 15.88 263 VAL A N 1
ATOM 2058 C CA . VAL A 1 285 ? 19.235 5.704 -7.093 1.00 13.91 263 VAL A CA 1
ATOM 2059 C C . VAL A 1 285 ? 19.803 6.717 -6.134 1.00 16.80 263 VAL A C 1
ATOM 2060 O O . VAL A 1 285 ? 20.998 6.734 -5.878 1.00 20.60 263 VAL A O 1
ATOM 2064 N N . ARG A 1 286 ? 18.945 7.574 -5.585 1.00 13.04 264 ARG A N 1
ATOM 2065 C CA . ARG A 1 286 ? 19.398 8.542 -4.600 1.00 13.61 264 ARG A CA 1
ATOM 2066 C C . ARG A 1 286 ? 18.819 8.184 -3.230 1.00 14.02 264 ARG A C 1
ATOM 2067 O O . ARG A 1 286 ? 17.837 7.463 -3.162 1.00 19.50 264 ARG A O 1
ATOM 2075 N N . ALA A 1 287 ? 19.465 8.627 -2.158 1.00 12.98 265 ALA A N 1
ATOM 2076 C CA . ALA A 1 287 ? 18.972 8.305 -0.823 1.00 11.82 265 ALA A CA 1
ATOM 2077 C C . ALA A 1 287 ? 18.577 9.547 -0.055 1.00 11.99 265 ALA A C 1
ATOM 2078 O O . ALA A 1 287 ? 19.151 10.639 -0.255 1.00 14.89 265 ALA A O 1
ATOM 2080 N N . VAL A 1 288 ? 17.616 9.374 0.847 1.00 12.13 266 VAL A N 1
ATOM 2081 C CA . VAL A 1 288 ? 17.241 10.397 1.816 1.00 15.89 266 VAL A CA 1
ATOM 2082 C C . VAL A 1 288 ? 17.239 9.808 3.230 1.00 11.69 266 VAL A C 1
ATOM 2083 O O . VAL A 1 288 ? 17.090 8.581 3.414 1.00 14.18 266 VAL A O 1
ATOM 2087 N N . GLY A 1 289 ? 17.396 10.676 4.235 1.00 12.53 267 GLY A N 1
ATOM 2088 C CA . GLY A 1 289 ? 17.195 10.236 5.609 1.00 13.88 267 GLY A CA 1
ATOM 2089 C C . GLY A 1 289 ? 15.699 10.339 5.939 1.00 14.21 267 GLY A C 1
ATOM 2090 O O . GLY A 1 289 ? 14.854 10.365 5.019 1.00 11.31 267 GLY A O 1
ATOM 2091 N N . TRP A 1 290 ? 15.383 10.419 7.226 1.00 10.69 268 TRP A N 1
ATOM 2092 C CA . TRP A 1 290 ? 13.973 10.436 7.623 1.00 11.27 268 TRP A CA 1
ATOM 2093 C C . TRP A 1 290 ? 13.224 11.566 6.886 1.00 9.97 268 TRP A C 1
ATOM 2094 O O . TRP A 1 290 ? 13.643 12.743 6.950 1.00 11.83 268 TRP A O 1
ATOM 2105 N N . THR A 1 291 ? 12.138 11.213 6.200 1.00 8.86 269 THR A N 1
ATOM 2106 C CA . THR A 1 291 ? 11.276 12.154 5.466 1.00 10.67 269 THR A CA 1
ATOM 2107 C C . THR A 1 291 ? 9.857 11.635 5.616 1.00 9.95 269 THR A C 1
ATOM 2108 O O . THR A 1 291 ? 9.624 10.454 5.445 1.00 9.06 269 THR A O 1
ATOM 2112 N N . PRO A 1 292 ? 8.890 12.494 5.929 1.00 9.32 270 PRO A N 1
ATOM 2113 C CA . PRO A 1 292 ? 7.535 11.912 6.021 1.00 8.61 270 PRO A CA 1
ATOM 2114 C C . PRO A 1 292 ? 7.163 11.237 4.713 1.00 11.05 270 PRO A C 1
ATOM 2115 O O . PRO A 1 292 ? 7.325 11.795 3.604 1.00 9.38 270 PRO A O 1
ATOM 2119 N N . LEU A 1 293 ? 6.647 10.018 4.804 1.00 8.17 271 LEU A N 1
ATOM 2120 C CA . LEU A 1 293 ? 6.462 9.265 3.587 1.00 7.84 271 LEU A CA 1
ATOM 2121 C C . LEU A 1 293 ? 5.505 9.917 2.581 1.00 12.31 271 LEU A C 1
ATOM 2122 O O . LEU A 1 293 ? 5.755 9.905 1.365 1.00 8.63 271 LEU A O 1
ATOM 2127 N N . HIS A 1 294 ? 4.400 10.489 3.040 1.00 10.66 272 HIS A N 1
ATOM 2128 C CA . HIS A 1 294 ? 3.494 11.101 2.096 1.00 9.52 272 HIS A CA 1
ATOM 2129 C C . HIS A 1 294 ? 4.131 12.295 1.357 1.00 8.43 272 HIS A C 1
ATOM 2130 O O . HIS A 1 294 ? 3.774 12.557 0.207 1.00 12.38 272 HIS A O 1
ATOM 2137 N N . THR A 1 295 ? 5.064 12.971 1.999 1.00 10.98 273 THR A N 1
ATOM 2138 C CA . THR A 1 295 ? 5.761 14.081 1.349 1.00 12.65 273 THR A CA 1
ATOM 2139 C C . THR A 1 295 ? 6.659 13.569 0.222 1.00 13.61 273 THR A C 1
ATOM 2140 O O . THR A 1 295 ? 6.723 14.172 -0.863 1.00 16.73 273 THR A O 1
ATOM 2144 N N . LEU A 1 296 ? 7.336 12.458 0.463 1.00 11.99 274 LEU A N 1
ATOM 2145 C CA . LEU A 1 296 ? 8.108 11.767 -0.554 1.00 12.74 274 LEU A CA 1
ATOM 2146 C C . LEU A 1 296 ? 7.239 11.294 -1.717 1.00 13.51 274 LEU A C 1
ATOM 2147 O O . LEU A 1 296 ? 7.549 11.547 -2.888 1.00 12.05 274 LEU A O 1
ATOM 2152 N N . LEU A 1 297 ? 6.132 10.622 -1.411 1.00 10.45 275 LEU A N 1
ATOM 2153 C CA . LEU A 1 297 ? 5.331 9.979 -2.446 1.00 10.45 275 LEU A CA 1
ATOM 2154 C C . LEU A 1 297 ? 4.572 10.968 -3.332 1.00 16.35 275 LEU A C 1
ATOM 2155 O O . LEU A 1 297 ? 4.100 10.574 -4.399 1.00 13.97 275 LEU A O 1
ATOM 2160 N N . ARG A 1 298 ? 4.457 12.224 -2.883 1.00 15.78 276 ARG A N 1
ATOM 2161 C CA . ARG A 1 298 ? 3.756 13.265 -3.643 1.00 19.00 276 ARG A CA 1
ATOM 2162 C C . ARG A 1 298 ? 4.372 13.401 -5.021 1.00 20.66 276 ARG A C 1
ATOM 2163 O O . ARG A 1 298 ? 3.693 13.763 -5.987 1.00 22.93 276 ARG A O 1
ATOM 2171 N N . THR A 1 299 ? 5.666 13.116 -5.099 1.00 16.21 277 THR A N 1
ATOM 2172 C CA . THR A 1 299 ? 6.401 13.209 -6.353 1.00 17.23 277 THR A CA 1
ATOM 2173 C C . THR A 1 299 ? 6.889 11.862 -6.936 1.00 21.42 277 THR A C 1
ATOM 2174 O O . THR A 1 299 ? 7.745 11.828 -7.827 1.00 25.66 277 THR A O 1
ATOM 2178 N N . CYS A 1 300 ? 6.334 10.750 -6.457 1.00 15.68 278 CYS A N 1
ATOM 2179 C CA . CYS A 1 300 ? 6.691 9.434 -6.972 1.00 12.25 278 CYS A CA 1
ATOM 2180 C C . CYS A 1 300 ? 5.604 8.792 -7.823 1.00 17.02 278 CYS A C 1
ATOM 2181 O O . CYS A 1 300 ? 4.409 9.084 -7.671 1.00 17.92 278 CYS A O 1
ATOM 2184 N N . THR A 1 301 ? 6.022 7.864 -8.680 1.00 11.99 279 THR A N 1
ATOM 2185 C CA . THR A 1 301 ? 5.144 7.144 -9.581 1.00 13.91 279 THR A CA 1
ATOM 2186 C C . THR A 1 301 ? 4.707 5.766 -9.020 1.00 13.34 279 THR A C 1
ATOM 2187 O O . THR A 1 301 ? 3.681 5.214 -9.405 1.00 13.13 279 THR A O 1
ATOM 2191 N N . ALA A 1 302 ? 5.508 5.214 -8.110 1.00 11.77 280 ALA A N 1
ATOM 2192 C CA . ALA A 1 302 ? 5.254 3.909 -7.508 1.00 10.77 280 ALA A CA 1
ATOM 2193 C C . ALA A 1 302 ? 6.145 3.776 -6.286 1.00 8.48 280 ALA A C 1
ATOM 2194 O O . ALA A 1 302 ? 7.007 4.627 -6.066 1.00 9.80 280 ALA A O 1
ATOM 2196 N N . VAL A 1 303 ? 5.912 2.723 -5.505 1.00 9.31 281 VAL A N 1
ATOM 2197 C CA . VAL A 1 303 ? 6.731 2.482 -4.320 1.00 10.20 281 VAL A CA 1
ATOM 2198 C C . VAL A 1 303 ? 6.981 0.992 -4.138 1.00 8.88 281 VAL A C 1
ATOM 2199 O O . VAL A 1 303 ? 6.088 0.180 -4.333 1.00 9.64 281 VAL A O 1
ATOM 2203 N N . VAL A 1 304 ? 8.210 0.643 -3.758 1.00 7.99 282 VAL A N 1
ATOM 2204 C CA . VAL A 1 304 ? 8.588 -0.727 -3.420 1.00 7.95 282 VAL A CA 1
ATOM 2205 C C . VAL A 1 304 ? 8.803 -0.692 -1.918 1.00 8.20 282 VAL A C 1
ATOM 2206 O O . VAL A 1 304 ? 9.516 0.173 -1.408 1.00 9.10 282 VAL A O 1
ATOM 2210 N N . HIS A 1 305 ? 8.190 -1.628 -1.203 1.00 7.91 283 HIS A N 1
ATOM 2211 C CA . HIS A 1 305 ? 8.315 -1.632 0.251 1.00 5.59 283 HIS A CA 1
ATOM 2212 C C . HIS A 1 305 ? 8.135 -3.046 0.796 1.00 9.54 283 HIS A C 1
ATOM 2213 O O . HIS A 1 305 ? 8.107 -4.015 0.019 1.00 10.12 283 HIS A O 1
ATOM 2220 N N . HIS A 1 306 ? 8.029 -3.174 2.116 1.00 8.23 284 HIS A N 1
ATOM 2221 C CA . HIS A 1 306 ? 8.037 -4.480 2.771 1.00 7.04 284 HIS A CA 1
ATOM 2222 C C . HIS A 1 306 ? 6.618 -5.030 2.985 1.00 7.52 284 HIS A C 1
ATOM 2223 O O . HIS A 1 306 ? 6.434 -6.204 3.245 1.00 9.12 284 HIS A O 1
ATOM 2230 N N . GLY A 1 307 ? 5.612 -4.161 2.931 1.00 7.86 285 GLY A N 1
ATOM 2231 C CA . GLY A 1 307 ? 4.248 -4.582 3.251 1.00 7.76 285 GLY A CA 1
ATOM 2232 C C . GLY A 1 307 ? 3.666 -4.054 4.553 1.00 7.15 285 GLY A C 1
ATOM 2233 O O . GLY A 1 307 ? 2.590 -4.457 4.986 1.00 9.26 285 GLY A O 1
ATOM 2234 N N . GLY A 1 308 ? 4.384 -3.147 5.213 1.00 6.44 286 GLY A N 1
ATOM 2235 C CA . GLY A 1 308 ? 3.820 -2.473 6.395 1.00 6.37 286 GLY A CA 1
ATOM 2236 C C . GLY A 1 308 ? 2.492 -1.782 6.097 1.00 8.01 286 GLY A C 1
ATOM 2237 O O . GLY A 1 308 ? 2.310 -1.175 5.044 1.00 7.62 286 GLY A O 1
ATOM 2238 N N . GLY A 1 309 ? 1.551 -1.920 7.016 1.00 10.23 287 GLY A N 1
ATOM 2239 C CA . GLY A 1 309 ? 0.199 -1.388 6.815 1.00 10.14 287 GLY A CA 1
ATOM 2240 C C . GLY A 1 309 ? 0.173 0.121 6.611 1.00 7.31 287 GLY A C 1
ATOM 2241 O O . GLY A 1 309 ? -0.554 0.649 5.756 1.00 7.29 287 GLY A O 1
ATOM 2242 N N . GLY A 1 310 ? 1.002 0.826 7.369 1.00 6.97 288 GLY A N 1
ATOM 2243 C CA . GLY A 1 310 ? 1.027 2.279 7.215 1.00 7.10 288 GLY A CA 1
ATOM 2244 C C . GLY A 1 310 ? 1.557 2.653 5.838 1.00 7.04 288 GLY A C 1
ATOM 2245 O O . GLY A 1 310 ? 1.063 3.603 5.219 1.00 7.65 288 GLY A O 1
ATOM 2246 N N . THR A 1 311 ? 2.561 1.926 5.352 1.00 7.29 289 THR A N 1
ATOM 2247 C CA . THR A 1 311 ? 3.121 2.214 4.043 1.00 6.01 289 THR A CA 1
ATOM 2248 C C . THR A 1 311 ? 2.120 1.855 2.935 1.00 7.62 289 THR A C 1
ATOM 2249 O O . THR A 1 311 ? 1.980 2.607 1.960 1.00 8.12 289 THR A O 1
ATOM 2253 N N . VAL A 1 312 ? 1.438 0.712 3.078 1.00 6.58 290 VAL A N 1
ATOM 2254 C CA . VAL A 1 312 ? 0.382 0.331 2.138 1.00 5.46 290 VAL A CA 1
ATOM 2255 C C . VAL A 1 312 ? -0.647 1.469 2.042 1.00 6.30 290 VAL A C 1
ATOM 2256 O O . VAL A 1 312 ? -0.987 1.894 0.931 1.00 6.49 290 VAL A O 1
ATOM 2260 N N . MET A 1 313 ? -1.108 1.941 3.197 1.00 6.85 291 MET A N 1
ATOM 2261 C CA . MET A 1 313 ? -2.158 2.977 3.215 1.00 9.74 291 MET A CA 1
ATOM 2262 C C . MET A 1 313 ? -1.707 4.334 2.681 1.00 9.38 291 MET A C 1
ATOM 2263 O O . MET A 1 313 ? -2.476 5.061 2.012 1.00 8.61 291 MET A O 1
ATOM 2268 N N . THR A 1 314 ? -0.449 4.679 2.948 1.00 6.63 292 THR A N 1
ATOM 2269 C CA . THR A 1 314 ? 0.104 5.925 2.441 1.00 7.61 292 THR A CA 1
ATOM 2270 C C . THR A 1 314 ? 0.324 5.873 0.912 1.00 5.71 292 THR A C 1
ATOM 2271 O O . THR A 1 314 ? 0.130 6.888 0.232 1.00 8.36 292 THR A O 1
ATOM 2275 N N . ALA A 1 315 ? 0.665 4.688 0.377 1.00 6.19 293 ALA A N 1
ATOM 2276 C CA . ALA A 1 315 ? 0.732 4.509 -1.072 1.00 8.34 293 ALA A CA 1
ATOM 2277 C C . ALA A 1 315 ? -0.663 4.650 -1.689 1.00 8.29 293 ALA A C 1
ATOM 2278 O O . ALA A 1 315 ? -0.810 5.284 -2.731 1.00 9.64 293 ALA A O 1
ATOM 2280 N N . ILE A 1 316 ? -1.677 4.099 -1.041 1.00 9.94 294 ILE A N 1
ATOM 2281 C CA . ILE A 1 316 ? -3.055 4.282 -1.530 1.00 11.11 294 ILE A CA 1
ATOM 2282 C C . ILE A 1 316 ? -3.477 5.759 -1.479 1.00 10.51 294 ILE A C 1
ATOM 2283 O O . ILE A 1 316 ? -4.031 6.317 -2.460 1.00 10.66 294 ILE A O 1
ATOM 2288 N N . ASP A 1 317 ? -3.167 6.455 -0.381 1.00 8.73 295 ASP A N 1
ATOM 2289 C CA . ASP A 1 317 ? -3.422 7.887 -0.342 1.00 8.49 295 ASP A CA 1
ATOM 2290 C C . ASP A 1 317 ? -2.746 8.651 -1.480 1.00 11.36 295 ASP A C 1
ATOM 2291 O O . ASP A 1 317 ? -3.309 9.612 -2.011 1.00 10.67 295 ASP A O 1
ATOM 2296 N N . ALA A 1 318 ? -1.556 8.200 -1.870 1.00 9.07 296 ALA A N 1
ATOM 2297 C CA . ALA A 1 318 ? -0.860 8.801 -3.017 1.00 10.78 296 ALA A CA 1
ATOM 2298 C C . ALA A 1 318 ? -1.435 8.383 -4.364 1.00 12.32 296 ALA A C 1
ATOM 2299 O O . ALA A 1 318 ? -1.171 9.035 -5.376 1.00 17.40 296 ALA A O 1
ATOM 2301 N N . GLY A 1 319 ? -2.203 7.308 -4.396 1.00 12.88 297 GLY A N 1
ATOM 2302 C CA . GLY A 1 319 ? -2.807 6.844 -5.625 1.00 13.26 297 GLY A CA 1
ATOM 2303 C C . GLY A 1 319 ? -1.827 6.127 -6.544 1.00 15.08 297 GLY A C 1
ATOM 2304 O O . GLY A 1 319 ? -1.992 6.154 -7.755 1.00 14.73 297 GLY A O 1
ATOM 2305 N N . ILE A 1 320 ? -0.820 5.451 -5.991 1.00 11.44 298 ILE A N 1
ATOM 2306 C CA . ILE A 1 320 ? 0.229 4.852 -6.847 1.00 10.10 298 ILE A CA 1
ATOM 2307 C C . ILE A 1 320 ? 0.344 3.351 -6.626 1.00 11.04 298 ILE A C 1
ATOM 2308 O O . ILE A 1 320 ? 0.083 2.822 -5.539 1.00 10.53 298 ILE A O 1
ATOM 2313 N N . PRO A 1 321 ? 0.777 2.626 -7.652 1.00 9.79 299 PRO A N 1
ATOM 2314 C CA . PRO A 1 321 ? 1.008 1.197 -7.517 1.00 9.39 299 PRO A CA 1
ATOM 2315 C C . PRO A 1 321 ? 2.130 0.907 -6.540 1.00 11.02 299 PRO A C 1
ATOM 2316 O O . PRO A 1 321 ? 3.033 1.735 -6.365 1.00 9.97 299 PRO A O 1
ATOM 2320 N N . GLN A 1 322 ? 2.062 -0.268 -5.939 1.00 9.01 300 GLN A N 1
ATOM 2321 C CA . GLN A 1 322 ? 3.046 -0.666 -4.919 1.00 9.23 300 GLN A CA 1
ATOM 2322 C C . GLN A 1 322 ? 3.489 -2.119 -5.135 1.00 10.28 300 GLN A C 1
ATOM 2323 O O . GLN A 1 322 ? 2.712 -2.970 -5.588 1.00 12.54 300 GLN A O 1
ATOM 2329 N N . LEU A 1 323 ? 4.750 -2.395 -4.805 1.00 8.79 301 LEU A N 1
ATOM 2330 C CA . LEU A 1 323 ? 5.277 -3.752 -4.811 1.00 8.03 301 LEU A CA 1
ATOM 2331 C C . LEU A 1 323 ? 5.689 -4.067 -3.373 1.00 9.48 301 LEU A C 1
ATOM 2332 O O . LEU A 1 323 ? 6.469 -3.321 -2.787 1.00 10.96 301 LEU A O 1
ATOM 2337 N N . LEU A 1 324 ? 5.172 -5.161 -2.836 1.00 8.96 302 LEU A N 1
ATOM 2338 C CA . LEU A 1 324 ? 5.471 -5.612 -1.481 1.00 6.68 302 LEU A CA 1
ATOM 2339 C C . LEU A 1 324 ? 6.500 -6.728 -1.572 1.00 11.81 302 LEU A C 1
ATOM 2340 O O . LEU A 1 324 ? 6.170 -7.824 -2.025 1.00 13.45 302 LEU A O 1
ATOM 2345 N N . ALA A 1 325 ? 7.728 -6.445 -1.162 1.00 8.47 303 ALA A N 1
ATOM 2346 C CA . ALA A 1 325 ? 8.827 -7.432 -1.263 1.00 8.51 303 ALA A CA 1
ATOM 2347 C C . ALA A 1 325 ? 9.668 -7.439 0.027 1.00 11.54 303 ALA A C 1
ATOM 2348 O O . ALA A 1 325 ? 10.816 -6.971 0.034 1.00 9.56 303 ALA A O 1
ATOM 2350 N N . PRO A 1 326 ? 9.098 -7.951 1.123 1.00 9.97 304 PRO A N 1
ATOM 2351 C CA . PRO A 1 326 ? 9.838 -8.018 2.391 1.00 9.89 304 PRO A CA 1
ATOM 2352 C C . PRO A 1 326 ? 11.000 -9.005 2.326 1.00 10.50 304 PRO A C 1
ATOM 2353 O O . PRO A 1 326 ? 10.998 -9.914 1.488 1.00 11.20 304 PRO A O 1
ATOM 2357 N N . ASP A 1 327 ? 11.933 -8.868 3.262 1.00 10.47 305 ASP A N 1
ATOM 2358 C CA . ASP A 1 327 ? 12.844 -9.995 3.584 1.00 10.61 305 ASP A CA 1
ATOM 2359 C C . ASP A 1 327 ? 12.011 -11.281 3.699 1.00 10.83 305 ASP A C 1
ATOM 2360 O O . ASP A 1 327 ? 10.981 -11.315 4.381 1.00 11.39 305 ASP A O 1
ATOM 2365 N N . PRO A 1 328 ? 12.437 -12.370 3.037 1.00 11.36 306 PRO A N 1
ATOM 2366 C CA . PRO A 1 328 ? 11.636 -13.601 3.100 1.00 15.21 306 PRO A CA 1
ATOM 2367 C C . PRO A 1 328 ? 11.472 -14.233 4.484 1.00 13.92 306 PRO A C 1
ATOM 2368 O O . PRO A 1 328 ? 10.633 -15.123 4.634 1.00 17.05 306 PRO A O 1
ATOM 2372 N N . ARG A 1 329 ? 12.258 -13.814 5.470 1.00 11.45 307 ARG A N 1
ATOM 2373 C CA . ARG A 1 329 ? 12.149 -14.334 6.822 1.00 12.94 307 ARG A CA 1
ATOM 2374 C C . ARG A 1 329 ? 11.146 -13.608 7.709 1.00 15.58 307 ARG A C 1
ATOM 2375 O O . ARG A 1 329 ? 10.793 -14.111 8.788 1.00 15.38 307 ARG A O 1
ATOM 2383 N N . ASP A 1 330 ? 10.692 -12.437 7.261 1.00 15.10 308 ASP A N 1
ATOM 2384 C CA . ASP A 1 330 ? 9.854 -11.580 8.086 1.00 10.98 308 ASP A CA 1
ATOM 2385 C C . ASP A 1 330 ? 8.407 -12.071 8.041 1.00 11.52 308 ASP A C 1
ATOM 2386 O O . ASP A 1 330 ? 7.799 -12.109 6.969 1.00 15.97 308 ASP A O 1
ATOM 2391 N N . GLN A 1 331 ? 7.847 -12.435 9.186 1.00 12.07 309 GLN A N 1
ATOM 2392 C CA . GLN A 1 331 ? 6.519 -13.032 9.191 1.00 14.06 309 GLN A CA 1
ATOM 2393 C C . GLN A 1 331 ? 5.394 -12.026 9.474 1.00 12.94 309 GLN A C 1
ATOM 2394 O O . GLN A 1 331 ? 4.229 -12.390 9.493 1.00 11.86 309 GLN A O 1
ATOM 2400 N N . PHE A 1 332 ? 5.740 -10.757 9.676 1.00 12.52 310 PHE A N 1
ATOM 240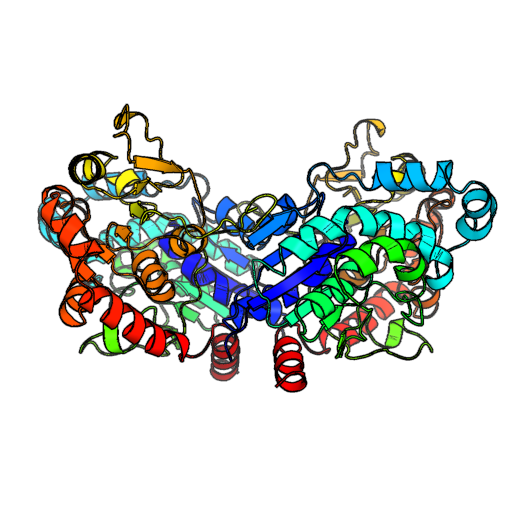1 C CA . PHE A 1 332 ? 4.734 -9.784 10.120 1.00 9.13 310 PHE A CA 1
ATOM 2402 C C . PHE A 1 332 ? 4.223 -8.855 9.015 1.00 8.32 310 PHE A C 1
ATOM 2403 O O . PHE A 1 332 ? 3.557 -7.848 9.290 1.00 11.28 310 PHE A O 1
ATOM 2411 N N . GLN A 1 333 ? 4.540 -9.175 7.767 1.00 8.46 311 GLN A N 1
ATOM 2412 C CA . GLN A 1 333 ? 4.114 -8.308 6.655 1.00 9.62 311 GLN A CA 1
ATOM 2413 C C . GLN A 1 333 ? 3.081 -9.001 5.719 1.00 9.58 311 GLN A C 1
ATOM 2414 O O . GLN A 1 333 ? 2.967 -8.673 4.543 1.00 10.05 311 GLN A O 1
ATOM 2420 N N . HIS A 1 334 ? 2.301 -9.935 6.242 1.00 10.26 312 HIS A N 1
ATOM 2421 C CA . HIS A 1 334 ? 1.567 -10.803 5.359 1.00 9.67 312 HIS A CA 1
ATOM 2422 C C . HIS A 1 334 ? 0.169 -10.321 5.033 1.00 10.75 312 HIS A C 1
ATOM 2423 O O . HIS A 1 334 ? -0.370 -10.615 3.943 1.00 10.98 312 HIS A O 1
ATOM 2430 N N . THR A 1 335 ? -0.443 -9.573 5.945 1.00 10.95 313 THR A N 1
ATOM 2431 C CA . THR A 1 335 ? -1.910 -9.456 5.864 1.00 11.05 313 THR A CA 1
ATOM 2432 C C . THR A 1 335 ? -2.476 -8.604 4.743 1.00 10.40 313 THR A C 1
ATOM 2433 O O . THR A 1 335 ? -3.672 -8.742 4.438 1.00 11.25 313 THR A O 1
ATOM 2437 N N . ALA A 1 336 ? -1.670 -7.730 4.130 1.00 8.85 314 ALA A N 1
ATOM 2438 C CA . ALA A 1 336 ? -2.158 -6.950 2.997 1.00 9.45 314 ALA A CA 1
ATOM 2439 C C . ALA A 1 336 ? -1.930 -7.686 1.677 1.00 12.07 314 ALA A C 1
ATOM 2440 O O . ALA A 1 336 ? -2.427 -7.249 0.648 1.00 12.01 314 ALA A O 1
ATOM 2442 N N . ARG A 1 337 ? -1.183 -8.794 1.689 1.00 9.73 315 ARG A N 1
ATOM 2443 C CA . ARG A 1 337 ? -0.686 -9.307 0.407 1.00 11.38 315 ARG A CA 1
ATOM 2444 C C . ARG A 1 337 ? -1.771 -9.844 -0.533 1.00 10.17 315 ARG A C 1
ATOM 2445 O O . ARG A 1 337 ? -1.752 -9.522 -1.725 1.00 12.82 315 ARG A O 1
ATOM 2453 N N . GLU A 1 338 ? -2.665 -10.662 0.014 1.00 11.91 316 GLU A N 1
ATOM 2454 C CA . GLU A 1 338 ? -3.765 -11.240 -0.774 1.00 13.77 316 GLU A CA 1
ATOM 2455 C C . GLU A 1 338 ? -4.610 -10.127 -1.363 1.00 14.02 316 GLU A C 1
ATOM 2456 O O . GLU A 1 338 ? -4.945 -10.127 -2.562 1.00 15.61 316 GLU A O 1
ATOM 2462 N N . ALA A 1 339 ? -4.902 -9.130 -0.531 1.00 12.25 317 ALA A N 1
ATOM 2463 C CA . ALA A 1 339 ? -5.741 -8.034 -1.005 1.00 13.64 317 ALA A CA 1
ATOM 2464 C C . ALA A 1 339 ? -5.070 -7.166 -2.052 1.00 13.17 317 ALA A C 1
ATOM 2465 O O . ALA A 1 339 ? -5.722 -6.729 -3.006 1.00 13.20 317 ALA A O 1
ATOM 2467 N N . VAL A 1 340 ? -3.785 -6.855 -1.890 1.00 10.31 318 VAL A N 1
ATOM 2468 C CA . VAL A 1 340 ? -3.111 -6.036 -2.891 1.00 11.56 318 VAL A CA 1
ATOM 2469 C C . VAL A 1 340 ? -3.205 -6.774 -4.246 1.00 15.82 318 VAL A C 1
ATOM 2470 O O . VAL A 1 340 ? -3.444 -6.163 -5.293 1.00 16.16 318 VAL A O 1
ATOM 2474 N N A SER A 1 341 ? -3.014 -8.086 -4.177 0.53 16.70 319 SER A N 1
ATOM 2475 N N B SER A 1 341 ? -3.038 -8.084 -4.214 0.47 16.71 319 SER A N 1
ATOM 2476 C CA A SER A 1 341 ? -3.064 -8.958 -5.345 0.53 21.28 319 SER A CA 1
ATOM 2477 C CA B SER A 1 341 ? -3.062 -8.832 -5.462 0.47 21.14 319 SER A CA 1
ATOM 2478 C C A SER A 1 341 ? -4.464 -8.972 -5.943 0.53 17.90 319 SER A C 1
ATOM 2479 C C B SER A 1 341 ? -4.482 -9.037 -6.009 0.47 18.00 319 SER A C 1
ATOM 2480 O O A SER A 1 341 ? -4.660 -8.531 -7.084 0.53 22.93 319 SER A O 1
ATOM 2481 O O B SER A 1 341 ? -4.715 -8.786 -7.196 0.47 22.74 319 SER A O 1
ATOM 2486 N N . ARG A 1 342 ? -5.420 -9.493 -5.177 1.00 17.61 320 ARG A N 1
ATOM 2487 C CA . ARG A 1 342 ? -6.809 -9.674 -5.652 1.00 17.51 320 ARG A CA 1
ATOM 2488 C C . ARG A 1 342 ? -7.431 -8.359 -6.155 1.00 17.36 320 ARG A C 1
ATOM 2489 O O . ARG A 1 342 ? -8.172 -8.362 -7.147 1.00 20.27 320 ARG A O 1
ATOM 2497 N N . ARG A 1 343 ? -7.129 -7.226 -5.500 1.00 12.57 321 ARG A N 1
ATOM 2498 C CA . ARG A 1 343 ? -7.691 -5.951 -5.934 1.00 13.70 321 ARG A CA 1
ATOM 2499 C C . ARG A 1 343 ? -6.881 -5.283 -7.053 1.00 14.18 321 ARG A C 1
ATOM 2500 O O . ARG A 1 343 ? -7.345 -4.350 -7.665 1.00 16.65 321 ARG A O 1
ATOM 2508 N N . GLY A 1 344 ? -5.681 -5.801 -7.341 1.00 15.81 322 GLY A N 1
ATOM 2509 C CA . GLY A 1 344 ? -4.897 -5.348 -8.476 1.00 17.42 322 GLY A CA 1
ATOM 2510 C C . GLY A 1 344 ? -4.217 -3.995 -8.334 1.00 15.03 322 GLY A C 1
ATOM 2511 O O . GLY A 1 344 ? -3.913 -3.349 -9.330 1.00 15.17 322 GLY A O 1
ATOM 2512 N N . ILE A 1 345 ? -3.979 -3.581 -7.086 1.00 13.03 323 ILE A N 1
ATOM 2513 C CA . ILE A 1 345 ? -3.381 -2.279 -6.826 1.00 11.09 323 ILE A CA 1
ATOM 2514 C C . ILE A 1 345 ? -1.855 -2.393 -6.685 1.00 13.73 323 ILE A C 1
ATOM 2515 O O . ILE A 1 345 ? -1.161 -1.404 -6.488 1.00 13.19 323 ILE A O 1
ATOM 2520 N N . GLY A 1 346 ? -1.343 -3.617 -6.776 1.00 11.49 324 GLY A N 1
ATOM 2521 C CA . GLY A 1 346 ? 0.090 -3.760 -6.705 1.00 12.24 324 GLY A CA 1
ATOM 2522 C C . GLY A 1 346 ? 0.502 -5.193 -6.908 1.00 14.80 324 GLY A C 1
ATOM 2523 O O . GLY A 1 346 ? -0.308 -6.065 -7.248 1.00 16.43 324 GLY A O 1
ATOM 2524 N N . LEU A 1 347 ? 1.782 -5.437 -6.668 1.00 12.51 325 LEU A N 1
ATOM 2525 C CA . LEU A 1 347 ? 2.389 -6.735 -6.865 1.00 13.07 325 LEU A CA 1
ATOM 2526 C C . LEU A 1 347 ? 2.976 -7.226 -5.557 1.00 14.44 325 LEU A C 1
ATOM 2527 O O . LEU A 1 347 ? 3.327 -6.413 -4.690 1.00 11.15 325 LEU A O 1
ATOM 2532 N N . VAL A 1 348 ? 3.084 -8.552 -5.402 1.00 12.38 326 VAL A N 1
ATOM 2533 C CA . VAL A 1 348 ? 3.666 -9.080 -4.182 1.00 8.89 326 VAL A CA 1
ATOM 2534 C C . VAL A 1 348 ? 4.770 -10.112 -4.495 1.00 13.12 326 VAL A C 1
ATOM 2535 O O . VAL A 1 348 ? 4.630 -10.924 -5.424 1.00 15.74 326 VAL A O 1
ATOM 2539 N N . SER A 1 349 ? 5.899 -9.987 -3.787 1.00 11.17 327 SER A N 1
ATOM 2540 C CA . SER A 1 349 ? 7.050 -10.899 -4.005 1.00 12.20 327 SER A CA 1
ATOM 2541 C C . SER A 1 349 ? 7.846 -10.962 -2.701 1.00 10.43 327 SER A C 1
ATOM 2542 O O . SER A 1 349 ? 7.287 -10.771 -1.622 1.00 10.14 327 SER A O 1
ATOM 2545 N N . THR A 1 350 ? 9.140 -11.249 -2.777 1.00 11.17 328 THR A N 1
ATOM 2546 C CA . THR A 1 350 ? 10.001 -11.128 -1.604 1.00 10.49 328 THR A CA 1
ATOM 2547 C C . THR A 1 350 ? 11.260 -10.458 -2.108 1.00 9.86 328 THR A C 1
ATOM 2548 O O . THR A 1 350 ? 11.567 -10.503 -3.303 1.00 11.21 328 THR A O 1
ATOM 2552 N N . SER A 1 351 ? 12.034 -9.887 -1.190 1.00 10.50 329 SER A N 1
ATOM 2553 C CA . SER A 1 351 ? 13.150 -9.037 -1.590 1.00 11.12 329 SER A CA 1
ATOM 2554 C C . SER A 1 351 ? 14.161 -9.789 -2.489 1.00 14.64 329 SER A C 1
ATOM 2555 O O . SER A 1 351 ? 14.699 -9.224 -3.466 1.00 14.86 329 SER A O 1
ATOM 2558 N N . ASP A 1 352 ? 14.398 -11.047 -2.137 1.00 13.11 330 ASP A N 1
ATOM 2559 C CA . ASP A 1 352 ? 15.414 -11.847 -2.813 1.00 14.62 330 ASP A CA 1
ATOM 2560 C C . ASP A 1 352 ? 14.980 -12.266 -4.199 1.00 19.91 330 ASP A C 1
ATOM 2561 O O . ASP A 1 352 ? 15.811 -12.715 -4.992 1.00 21.07 330 ASP A O 1
ATOM 2566 N N . LYS A 1 353 ? 13.687 -12.123 -4.493 1.00 12.24 331 LYS A N 1
ATOM 2567 C CA . LYS A 1 353 ? 13.156 -12.484 -5.818 1.00 14.89 331 LYS A CA 1
ATOM 2568 C C . LYS A 1 353 ? 12.827 -11.296 -6.742 1.00 16.20 331 LYS A C 1
ATOM 2569 O O . LYS A 1 353 ? 12.403 -11.501 -7.886 1.00 20.07 331 LYS A O 1
ATOM 2575 N N . VAL A 1 354 ? 13.061 -10.059 -6.279 1.00 13.18 332 VAL A N 1
ATOM 2576 C CA . VAL A 1 354 ? 12.879 -8.882 -7.110 1.00 11.22 332 VAL A CA 1
ATOM 2577 C C . VAL A 1 354 ? 13.915 -8.816 -8.209 1.00 17.69 332 VAL A C 1
ATOM 2578 O O . VAL A 1 354 ? 15.107 -8.960 -7.947 1.00 18.82 332 VAL A O 1
ATOM 2582 N N . ASP A 1 355 ? 13.439 -8.617 -9.437 1.00 16.73 333 ASP A N 1
ATOM 2583 C CA . ASP A 1 355 ? 14.334 -8.356 -10.551 1.00 17.60 333 ASP A CA 1
ATOM 2584 C C . ASP A 1 355 ? 13.866 -7.179 -11.392 1.00 15.60 333 ASP A C 1
ATOM 2585 O O . ASP A 1 355 ? 12.807 -6.551 -11.125 1.00 14.19 333 ASP A O 1
ATOM 2590 N N . ALA A 1 356 ? 14.676 -6.807 -12.379 1.00 14.85 334 ALA A N 1
ATOM 2591 C CA . ALA A 1 356 ? 14.387 -5.637 -13.183 1.00 14.94 334 ALA A CA 1
ATOM 2592 C C . ALA A 1 356 ? 13.054 -5.787 -13.928 1.00 13.66 334 ALA A C 1
ATOM 2593 O O . ALA A 1 356 ? 12.320 -4.817 -14.055 1.00 15.70 334 ALA A O 1
ATOM 2595 N N . ASP A 1 357 ? 12.743 -6.996 -14.389 1.00 16.69 335 ASP A N 1
ATOM 2596 C CA . ASP A 1 357 ? 11.477 -7.258 -15.075 1.00 17.06 335 ASP A CA 1
ATOM 2597 C C . ASP A 1 357 ? 10.293 -6.956 -14.141 1.00 17.45 335 ASP A C 1
ATOM 2598 O O . ASP A 1 357 ? 9.297 -6.375 -14.565 1.00 17.75 335 ASP A O 1
ATOM 2603 N N . LEU A 1 358 ? 10.404 -7.352 -12.880 1.00 14.65 336 LEU A N 1
ATOM 2604 C CA . LEU A 1 358 ? 9.277 -7.110 -11.960 1.00 15.20 336 LEU A CA 1
ATOM 2605 C C . LEU A 1 358 ? 9.100 -5.609 -11.682 1.00 14.39 336 LEU A C 1
ATOM 2606 O O . LEU A 1 358 ? 7.961 -5.103 -11.610 1.00 14.56 336 LEU A O 1
ATOM 2611 N N . LEU A 1 359 ? 10.204 -4.865 -11.525 1.00 13.09 337 LEU A N 1
ATOM 2612 C CA . LEU A 1 359 ? 10.139 -3.426 -11.354 1.00 13.02 337 LEU A CA 1
ATOM 2613 C C . LEU A 1 359 ? 9.560 -2.740 -12.605 1.00 16.37 337 LEU A C 1
ATOM 2614 O O . LEU A 1 359 ? 8.839 -1.759 -12.503 1.00 13.90 337 LEU A O 1
ATOM 2619 N N . ARG A 1 360 ? 9.869 -3.267 -13.789 1.00 18.22 338 ARG A N 1
ATOM 2620 C CA . ARG A 1 360 ? 9.293 -2.708 -14.999 1.00 18.97 338 ARG A CA 1
ATOM 2621 C C . ARG A 1 360 ? 7.789 -2.938 -15.074 1.00 13.37 338 ARG A C 1
ATOM 2622 O O . ARG A 1 360 ? 7.070 -2.077 -15.581 1.00 18.36 338 ARG A O 1
ATOM 2630 N N . ARG A 1 361 ? 7.335 -4.079 -14.588 1.00 15.41 339 ARG A N 1
ATOM 2631 C CA . ARG A 1 361 ? 5.890 -4.379 -14.509 1.00 15.21 339 ARG A CA 1
ATOM 2632 C C . ARG A 1 361 ? 5.228 -3.360 -13.569 1.00 19.14 339 ARG A C 1
ATOM 2633 O O . ARG A 1 361 ? 4.178 -2.782 -13.868 1.00 15.89 339 ARG A O 1
ATOM 2641 N N . LEU A 1 362 ? 5.879 -3.117 -12.441 1.00 14.55 340 LEU A N 1
ATOM 2642 C CA . LEU A 1 362 ? 5.307 -2.203 -11.442 1.00 16.43 340 LEU A CA 1
ATOM 2643 C C . LEU A 1 362 ? 5.057 -0.826 -12.035 1.00 15.72 340 LEU A C 1
ATOM 2644 O O . LEU A 1 362 ? 4.004 -0.220 -11.800 1.00 14.44 340 LEU A O 1
ATOM 2649 N N . ILE A 1 363 ? 6.028 -0.316 -12.793 1.00 15.13 341 ILE A N 1
ATOM 2650 C CA . ILE A 1 363 ? 5.959 1.020 -13.333 1.00 18.53 341 ILE A CA 1
ATOM 2651 C C . ILE A 1 363 ? 5.141 1.066 -14.643 1.00 18.26 341 ILE A C 1
ATOM 2652 O O . ILE A 1 363 ? 4.591 2.103 -14.980 1.00 24.15 341 ILE A O 1
ATOM 2657 N N . GLY A 1 364 ? 5.055 -0.056 -15.349 1.00 21.30 342 GLY A N 1
ATOM 2658 C CA . GLY A 1 364 ? 4.451 -0.063 -16.678 1.00 22.66 342 GLY A CA 1
ATOM 2659 C C . GLY A 1 364 ? 3.024 -0.583 -16.795 1.00 18.75 342 GLY A C 1
ATOM 2660 O O . GLY A 1 364 ? 2.343 -0.295 -17.789 1.00 25.96 342 GLY A O 1
ATOM 2661 N N . ASP A 1 365 ? 2.557 -1.357 -15.821 1.00 19.50 343 ASP A N 1
ATOM 2662 C CA . ASP A 1 365 ? 1.234 -1.972 -15.935 1.00 18.43 343 ASP A CA 1
ATOM 2663 C C . ASP A 1 365 ? 0.173 -0.946 -15.516 1.00 21.66 343 ASP A C 1
ATOM 2664 O O . ASP A 1 365 ? 0.000 -0.624 -14.317 1.00 19.44 343 ASP A O 1
ATOM 2669 N N . GLU A 1 366 ? -0.524 -0.395 -16.503 1.00 19.80 344 GLU A N 1
ATOM 2670 C CA . GLU A 1 366 ? -1.496 0.667 -16.240 1.00 21.40 344 GLU A CA 1
ATOM 2671 C C . GLU A 1 366 ? -2.674 0.171 -15.402 1.00 16.39 344 GLU A C 1
ATOM 2672 O O . GLU A 1 366 ? -3.297 0.964 -14.708 1.00 23.00 344 GLU A O 1
ATOM 2678 N N . SER A 1 367 ? -2.969 -1.125 -15.433 1.00 20.04 345 SER A N 1
ATOM 2679 C CA . SER A 1 367 ? -4.102 -1.632 -14.643 1.00 18.68 345 SER A CA 1
ATOM 2680 C C . SER A 1 367 ? -3.820 -1.463 -13.144 1.00 18.54 345 SER A C 1
ATOM 2681 O O . SER A 1 367 ? -4.735 -1.241 -12.355 1.00 16.17 345 SER A O 1
ATOM 2684 N N . LEU A 1 368 ? -2.550 -1.545 -12.769 1.00 16.51 346 LEU A N 1
ATOM 2685 C CA . LEU A 1 368 ? -2.170 -1.309 -11.358 1.00 14.54 346 LEU A CA 1
ATOM 2686 C C . LEU A 1 368 ? -2.485 0.128 -10.918 1.00 14.64 346 LEU A C 1
ATOM 2687 O O . LEU A 1 368 ? -2.986 0.342 -9.798 1.00 16.31 346 LEU A O 1
ATOM 2692 N N . ARG A 1 369 ? -2.190 1.113 -11.768 1.00 16.93 347 ARG A N 1
ATOM 2693 C CA . ARG A 1 369 ? -2.415 2.496 -11.434 1.00 15.07 347 ARG A CA 1
ATOM 2694 C C . ARG A 1 369 ? -3.923 2.813 -11.393 1.00 16.16 347 ARG A C 1
ATOM 2695 O O . ARG A 1 369 ? -4.391 3.542 -10.523 1.00 15.48 347 ARG A O 1
ATOM 2703 N N . THR A 1 370 ? -4.668 2.276 -12.350 1.00 16.12 348 THR A N 1
ATOM 2704 C CA . THR A 1 370 ? -6.129 2.413 -12.360 1.00 17.19 348 THR A CA 1
ATOM 2705 C C . THR A 1 370 ? -6.782 1.901 -11.090 1.00 13.61 348 THR A C 1
ATOM 2706 O O . THR A 1 370 ? -7.585 2.621 -10.465 1.00 16.27 348 THR A O 1
ATOM 2710 N N . ALA A 1 371 ? -6.449 0.668 -10.726 1.00 14.06 349 ALA A N 1
ATOM 2711 C CA . ALA A 1 371 ? -6.925 0.042 -9.483 1.00 12.46 349 ALA A CA 1
ATOM 2712 C C . ALA A 1 371 ? -6.496 0.844 -8.230 1.00 14.65 349 ALA A C 1
ATOM 2713 O O . ALA A 1 371 ? -7.308 1.060 -7.331 1.00 12.43 349 ALA A O 1
ATOM 2715 N N . ALA A 1 372 ? -5.236 1.289 -8.158 1.00 11.37 350 ALA A N 1
ATOM 2716 C CA . ALA A 1 372 ? -4.811 2.114 -7.014 1.00 7.88 350 ALA A CA 1
ATOM 2717 C C . ALA A 1 372 ? -5.652 3.382 -6.858 1.00 9.41 350 ALA A C 1
ATOM 2718 O O . ALA A 1 372 ? -6.028 3.758 -5.749 1.00 11.95 350 ALA A O 1
ATOM 2720 N N . ARG A 1 373 ? -5.932 4.045 -7.975 1.00 12.96 351 ARG A N 1
ATOM 2721 C CA .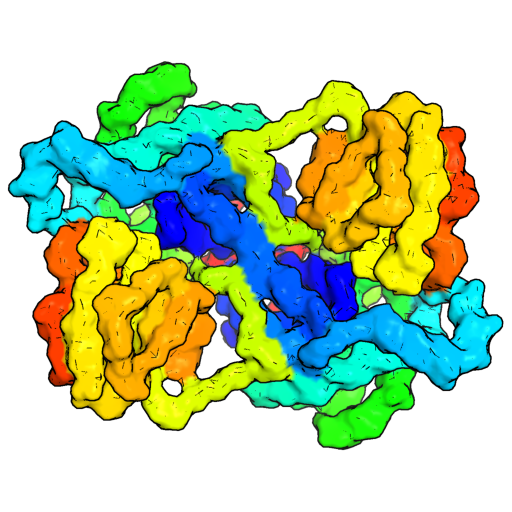 ARG A 1 373 ? -6.727 5.253 -7.962 1.00 14.08 351 ARG A CA 1
ATOM 2722 C C . ARG A 1 373 ? -8.171 4.953 -7.518 1.00 10.87 351 ARG A C 1
ATOM 2723 O O . ARG A 1 373 ? -8.763 5.759 -6.771 1.00 11.90 351 ARG A O 1
ATOM 2731 N N . GLU A 1 374 ? -8.713 3.808 -7.937 1.00 12.89 352 GLU A N 1
ATOM 2732 C CA . GLU A 1 374 ? -10.062 3.423 -7.499 1.00 11.05 352 GLU A CA 1
ATOM 2733 C C . GLU A 1 374 ? -10.119 3.135 -5.999 1.00 14.27 352 GLU A C 1
ATOM 2734 O O . GLU A 1 374 ? -11.065 3.557 -5.319 1.00 13.25 352 GLU A O 1
ATOM 2740 N N . VAL A 1 375 ? -9.127 2.416 -5.466 1.00 10.07 353 VAL A N 1
ATOM 2741 C CA . VAL A 1 375 ? -9.099 2.157 -4.029 1.00 10.18 353 VAL A CA 1
ATOM 2742 C C . VAL A 1 375 ? -8.873 3.477 -3.259 1.00 9.10 353 VAL A C 1
ATOM 2743 O O . VAL A 1 375 ? -9.482 3.673 -2.202 1.00 11.04 353 VAL A O 1
ATOM 2747 N N . ARG A 1 376 ? -8.058 4.382 -3.800 1.00 8.96 354 ARG A N 1
ATOM 2748 C CA . ARG A 1 376 ? -7.888 5.676 -3.149 1.00 8.41 354 ARG A CA 1
ATOM 2749 C C . ARG A 1 376 ? -9.237 6.398 -3.055 1.00 10.92 354 ARG A C 1
ATOM 2750 O O . ARG A 1 376 ? -9.567 6.984 -2.027 1.00 9.44 354 ARG A O 1
ATOM 2758 N N . GLU A 1 377 ? -10.002 6.380 -4.150 1.00 11.00 355 GLU A N 1
ATOM 2759 C CA . GLU A 1 377 ? -11.323 7.046 -4.144 1.00 11.16 355 GLU A CA 1
ATOM 2760 C C . GLU A 1 377 ? -12.241 6.489 -3.077 1.00 9.89 355 GLU A C 1
ATOM 2761 O O . GLU A 1 377 ? -12.964 7.250 -2.398 1.00 13.14 355 GLU A O 1
ATOM 2767 N N . GLU A 1 378 ? -12.230 5.178 -2.901 1.00 9.13 356 GLU A N 1
ATOM 2768 C CA . GLU A 1 378 ? -12.996 4.557 -1.816 1.00 9.34 356 GLU A CA 1
ATOM 2769 C C . GLU A 1 378 ? -12.515 5.073 -0.465 1.00 10.83 356 GLU A C 1
ATOM 2770 O O . GLU A 1 378 ? -13.306 5.485 0.378 1.00 11.63 356 GLU A O 1
ATOM 2776 N N . MET A 1 379 ? -11.195 5.053 -0.282 1.00 10.03 357 MET A N 1
ATOM 2777 C CA . MET A 1 379 ? -10.599 5.391 1.012 1.00 9.40 357 MET A CA 1
ATOM 2778 C C . MET A 1 379 ? -10.876 6.831 1.434 1.00 10.66 357 MET A C 1
ATOM 2779 O O . MET A 1 379 ? -11.246 7.078 2.595 1.00 11.02 357 MET A O 1
ATOM 2784 N N . VAL A 1 380 ? -10.678 7.773 0.515 1.00 9.51 358 VAL A N 1
ATOM 2785 C CA . VAL A 1 380 ? -10.734 9.188 0.883 1.00 10.15 358 VAL A CA 1
ATOM 2786 C C . VAL A 1 380 ? -12.180 9.660 1.158 1.00 13.17 358 VAL A C 1
ATOM 2787 O O . VAL A 1 380 ? -12.396 10.788 1.604 1.00 15.46 358 VAL A O 1
ATOM 2791 N N . ALA A 1 381 ? -13.152 8.800 0.901 1.00 10.12 359 ALA A N 1
ATOM 2792 C CA . ALA A 1 381 ? -14.555 9.139 1.184 1.00 12.90 359 ALA A CA 1
ATOM 2793 C C . ALA A 1 381 ? -14.977 8.641 2.557 1.00 11.87 359 ALA A C 1
ATOM 2794 O O . ALA A 1 381 ? -16.090 8.920 3.005 1.00 14.48 359 ALA A O 1
ATOM 2796 N N . LEU A 1 382 ? -14.118 7.863 3.196 1.00 9.06 360 LEU A N 1
ATOM 2797 C CA . LEU A 1 382 ? -14.429 7.311 4.518 1.00 9.34 360 LEU A CA 1
ATOM 2798 C C . LEU A 1 382 ? -14.441 8.401 5.601 1.00 8.81 360 LEU A C 1
ATOM 2799 O O . LEU A 1 382 ? -13.900 9.476 5.417 1.00 10.18 360 LEU A O 1
ATOM 2804 N N . PRO A 1 383 ? -15.076 8.124 6.752 1.00 9.15 361 PRO A N 1
ATOM 2805 C CA . PRO A 1 383 ? -15.177 9.188 7.777 1.00 8.66 361 PRO A CA 1
ATOM 2806 C C . PRO A 1 383 ? -13.805 9.676 8.230 1.00 8.95 361 PRO A C 1
ATOM 2807 O O . PRO A 1 383 ? -12.907 8.845 8.425 1.00 9.74 361 PRO A O 1
ATOM 2811 N N . THR A 1 384 ? -13.637 10.987 8.411 1.00 8.20 362 THR A N 1
ATOM 2812 C CA . THR A 1 384 ? -12.319 11.476 8.813 1.00 7.93 362 THR A CA 1
ATOM 2813 C C . THR A 1 384 ? -11.996 11.187 10.290 1.00 7.77 362 THR A C 1
ATOM 2814 O O . THR A 1 384 ? -12.864 10.809 11.093 1.00 9.67 362 THR A O 1
ATOM 2818 N N . PRO A 1 385 ? -10.728 11.362 10.671 1.00 8.24 363 PRO A N 1
ATOM 2819 C CA . PRO A 1 385 ? -10.405 11.300 12.105 1.00 7.09 363 PRO A CA 1
ATOM 2820 C C . PRO A 1 385 ? -11.260 12.295 12.889 1.00 7.46 363 PRO A C 1
ATOM 2821 O O . PRO A 1 385 ? -11.704 11.885 13.975 1.00 8.83 363 PRO A O 1
ATOM 2825 N N . ALA A 1 386 ? -11.536 13.494 12.377 1.00 7.78 364 ALA A N 1
ATOM 2826 C CA . ALA A 1 386 ? -12.352 14.440 13.156 1.00 8.51 364 ALA A CA 1
ATOM 2827 C C . ALA A 1 386 ? -13.757 13.878 13.382 1.00 10.65 364 ALA A C 1
ATOM 2828 O O . ALA A 1 386 ? -14.312 13.971 14.480 1.00 10.25 364 ALA A O 1
ATOM 2830 N N A GLU A 1 387 ? -14.325 13.310 12.327 0.62 9.32 365 GLU A N 1
ATOM 2831 N N B GLU A 1 387 ? -14.345 13.299 12.343 0.38 9.38 365 GLU A N 1
ATOM 2832 C CA A GLU A 1 387 ? -15.656 12.701 12.415 0.62 8.57 365 GLU A CA 1
ATOM 2833 C CA B GLU A 1 387 ? -15.682 12.720 12.500 0.38 8.66 365 GLU A CA 1
ATOM 2834 C C A GLU A 1 387 ? -15.647 11.531 13.392 0.62 11.42 365 GLU A C 1
ATOM 2835 C C B GLU A 1 387 ? -15.653 11.517 13.430 0.38 11.40 365 GLU A C 1
ATOM 2836 O O A GLU A 1 387 ? -16.618 11.305 14.134 0.62 11.80 365 GLU A O 1
ATOM 2837 O O B GLU A 1 387 ? -16.614 11.254 14.163 0.38 11.76 365 GLU A O 1
ATOM 2848 N N . THR A 1 388 ? -14.547 10.780 13.418 1.00 7.74 366 THR A N 1
ATOM 2849 C CA . THR A 1 388 ? -14.460 9.564 14.234 1.00 6.76 366 THR A CA 1
ATOM 2850 C C . THR A 1 388 ? -14.358 9.947 15.714 1.00 10.65 366 THR A C 1
ATOM 2851 O O . THR A 1 388 ? -14.854 9.240 16.571 1.00 10.29 366 THR A O 1
ATOM 2855 N N . VAL A 1 389 ? -13.713 11.076 15.997 1.00 8.25 367 VAL A N 1
ATOM 2856 C CA . VAL A 1 389 ? -13.664 11.578 17.370 1.00 9.60 367 VAL A CA 1
ATOM 2857 C C . VAL A 1 389 ? -15.095 11.854 17.861 1.00 10.48 367 VAL A C 1
ATOM 2858 O O . VAL A 1 389 ? -15.445 11.430 18.965 1.00 11.10 367 VAL A O 1
ATOM 2862 N N . ARG A 1 390 ? -15.900 12.514 17.033 1.00 10.64 368 ARG A N 1
ATOM 2863 C CA . ARG A 1 390 ? -17.325 12.734 17.362 1.00 11.64 368 ARG A CA 1
ATOM 2864 C C . ARG A 1 390 ? -18.042 11.408 17.632 1.00 13.88 368 ARG A C 1
ATOM 2865 O O . ARG A 1 390 ? -18.806 11.299 18.596 1.00 15.77 368 ARG A O 1
ATOM 2873 N N . ARG A 1 391 ? -17.820 10.415 16.780 1.00 11.22 369 ARG A N 1
ATOM 2874 C CA . ARG A 1 391 ? -18.466 9.101 16.949 1.00 10.11 369 ARG A CA 1
ATOM 2875 C C . ARG A 1 391 ? -18.073 8.436 18.278 1.00 10.35 369 ARG A C 1
ATOM 2876 O O . ARG A 1 391 ? -18.899 7.831 18.985 1.00 12.93 369 ARG A O 1
ATOM 2884 N N . ILE A 1 392 ? -16.793 8.493 18.609 1.00 10.53 370 ILE A N 1
ATOM 2885 C CA . ILE A 1 392 ? -16.316 7.922 19.862 1.00 10.02 370 ILE A CA 1
ATOM 2886 C C . ILE A 1 392 ? -16.966 8.628 21.059 1.00 12.83 370 ILE A C 1
ATOM 2887 O O . ILE A 1 392 ? -17.424 7.978 22.002 1.00 12.76 370 ILE A O 1
ATOM 2892 N N . VAL A 1 393 ? -16.992 9.946 21.018 1.00 10.62 371 VAL A N 1
ATOM 2893 C CA . VAL A 1 393 ? -17.559 10.717 22.131 1.00 11.99 371 VAL A CA 1
ATOM 2894 C C . VAL A 1 393 ? -19.046 10.373 22.292 1.00 17.32 371 VAL A C 1
ATOM 2895 O O . VAL A 1 393 ? -19.533 10.227 23.425 1.00 17.69 371 VAL A O 1
ATOM 2899 N N . GLU A 1 394 ? -19.766 10.229 21.183 1.00 16.18 372 GLU A N 1
ATOM 2900 C CA . GLU A 1 394 ? -21.189 9.838 21.247 1.00 18.43 372 GLU A CA 1
ATOM 2901 C C . GLU A 1 394 ? -21.359 8.446 21.844 1.00 21.00 372 GLU A C 1
ATOM 2902 O O . GLU A 1 394 ? -22.228 8.230 22.693 1.00 22.14 372 GLU A O 1
ATOM 2908 N N . ARG A 1 395 ? -20.523 7.501 21.432 1.00 16.43 373 ARG A N 1
ATOM 2909 C CA . ARG A 1 395 ? -20.612 6.113 21.900 1.00 17.31 373 ARG A CA 1
ATOM 2910 C C . ARG A 1 395 ? -20.414 6.011 23.415 1.00 22.57 373 ARG A C 1
ATOM 2911 O O . ARG A 1 395 ? -21.086 5.222 24.075 1.00 24.75 373 ARG A O 1
ATOM 2919 N N . ILE A 1 396 ? -19.530 6.828 23.981 1.00 18.52 374 ILE A N 1
ATOM 2920 C CA . ILE A 1 396 ? -19.189 6.683 25.396 1.00 18.25 374 ILE A CA 1
ATOM 2921 C C . ILE A 1 396 ? -19.990 7.639 26.291 1.00 19.78 374 ILE A C 1
ATOM 2922 O O . ILE A 1 396 ? -19.864 7.612 27.518 1.00 22.62 374 ILE A O 1
ATOM 2927 N N . SER A 1 397 ? -20.826 8.461 25.678 1.00 20.63 375 SER A N 1
ATOM 2928 C CA . SER A 1 397 ? -21.606 9.454 26.431 1.00 26.70 375 SER A CA 1
ATOM 2929 C C . SER A 1 397 ? -23.038 8.974 26.641 1.00 49.17 375 SER A C 1
ATOM 2930 O O . SER A 1 397 ? -23.457 7.978 26.045 1.00 46.11 375 SER A O 1
ATOM 2933 N N . ARG B 1 19 ? -14.590 19.119 -2.245 1.00 51.10 -3 ARG B N 1
ATOM 2934 C CA . ARG B 1 19 ? -14.587 19.041 -0.787 1.00 47.37 -3 ARG B CA 1
ATOM 2935 C C . ARG B 1 19 ? -13.167 19.071 -0.231 1.00 39.61 -3 ARG B C 1
ATOM 2936 O O . ARG B 1 19 ? -12.865 19.916 0.606 1.00 40.67 -3 ARG B O 1
ATOM 2944 N N . HIS B 1 20 ? -12.298 18.171 -0.697 1.00 26.37 -2 HIS B N 1
ATOM 2945 C CA . HIS B 1 20 ? -10.919 18.119 -0.189 1.00 25.34 -2 HIS B CA 1
ATOM 2946 C C . HIS B 1 20 ? -10.145 19.388 -0.557 1.00 26.30 -2 HIS B C 1
ATOM 2947 O O . HIS B 1 20 ? -10.093 19.770 -1.735 1.00 26.75 -2 HIS B O 1
ATOM 2954 N N . MET B 1 21 ? -9.542 20.061 0.423 1.00 15.50 -1 MET B N 1
ATOM 2955 C CA . MET B 1 21 ? -8.851 21.315 0.097 1.00 11.25 -1 MET B CA 1
ATOM 2956 C C . MET B 1 21 ? -7.363 21.272 0.361 1.00 10.12 -1 MET B C 1
ATOM 2957 O O . MET B 1 21 ? -6.907 20.489 1.211 1.00 13.29 -1 MET B O 1
ATOM 2962 N N . ARG B 1 22 ? -6.633 22.161 -0.307 1.00 11.19 0 ARG B N 1
ATOM 2963 C CA . ARG B 1 22 ? -5.310 22.553 0.115 1.00 10.29 0 ARG B CA 1
ATOM 2964 C C . ARG B 1 22 ? -5.449 23.856 0.900 1.00 11.76 0 ARG B C 1
ATOM 2965 O O . ARG B 1 22 ? -5.963 24.849 0.392 1.00 12.63 0 ARG B O 1
ATOM 2973 N N . VAL B 1 23 ? -5.020 23.841 2.152 1.00 7.31 1 VAL B N 1
ATOM 2974 C CA . VAL B 1 23 ? -5.136 25.015 3.001 1.00 11.31 1 VAL B CA 1
ATOM 2975 C C . VAL B 1 23 ? -3.754 25.523 3.369 1.00 11.82 1 VAL B C 1
ATOM 2976 O O . VAL B 1 23 ? -2.917 24.773 3.899 1.00 10.89 1 VAL B O 1
ATOM 2980 N N . LEU B 1 24 ? -3.504 26.803 3.082 1.00 7.45 2 LEU B N 1
ATOM 2981 C CA . LEU B 1 24 ? -2.224 27.427 3.428 1.00 7.23 2 LEU B CA 1
ATOM 2982 C C . LEU B 1 24 ? -2.354 28.291 4.676 1.00 11.30 2 LEU B C 1
ATOM 2983 O O . LEU B 1 24 ? -3.236 29.135 4.737 1.00 11.85 2 LEU B O 1
ATOM 2988 N N . PHE B 1 25 ? -1.492 28.050 5.658 1.00 6.95 3 PHE B N 1
ATOM 2989 C CA . PHE B 1 25 ? -1.445 28.847 6.883 1.00 7.70 3 PHE B CA 1
ATOM 2990 C C . PHE B 1 25 ? -0.284 29.793 6.817 1.00 12.33 3 PHE B C 1
ATOM 2991 O O . PHE B 1 25 ? 0.846 29.389 6.586 1.00 13.17 3 PHE B O 1
ATOM 2999 N N . VAL B 1 26 ? -0.557 31.074 7.015 1.00 8.55 4 VAL B N 1
ATOM 3000 C CA . VAL B 1 26 ? 0.473 32.079 6.847 1.00 8.51 4 VAL B CA 1
ATOM 3001 C C . VAL B 1 26 ? 0.682 32.822 8.156 1.00 8.43 4 VAL B C 1
ATOM 3002 O O . VAL B 1 26 ? -0.269 33.386 8.715 1.00 9.68 4 VAL B O 1
ATOM 3006 N N . SER B 1 27 ? 1.937 32.867 8.604 1.00 8.94 5 SER B N 1
ATOM 3007 C CA . SER B 1 27 ? 2.304 33.505 9.876 1.00 9.99 5 SER B CA 1
ATOM 3008 C C . SER B 1 27 ? 3.453 34.479 9.697 1.00 12.45 5 SER B C 1
ATOM 3009 O O . SER B 1 27 ? 4.427 34.166 8.975 1.00 12.09 5 SER B O 1
ATOM 3012 N N . SER B 1 28 ? 3.384 35.625 10.397 1.00 11.97 6 SER B N 1
ATOM 3013 C CA . SER B 1 28 ? 4.554 36.484 10.590 1.00 11.75 6 SER B CA 1
ATOM 3014 C C . SER B 1 28 ? 5.632 35.726 11.338 1.00 11.17 6 SER B C 1
ATOM 3015 O O . SER B 1 28 ? 5.357 34.698 11.973 1.00 10.24 6 SER B O 1
ATOM 3018 N N . PRO B 1 29 ? 6.870 36.218 11.291 1.00 8.51 7 PRO B N 1
ATOM 3019 C CA . PRO B 1 29 ? 8.031 35.513 11.860 1.00 10.11 7 PRO B CA 1
ATOM 3020 C C . PRO B 1 29 ? 8.170 35.704 13.366 1.00 14.41 7 PRO B C 1
ATOM 3021 O O . PRO B 1 29 ? 9.092 36.343 13.874 1.00 12.99 7 PRO B O 1
ATOM 3025 N N . GLY B 1 30 ? 7.268 35.075 14.099 1.00 12.46 8 GLY B N 1
ATOM 3026 C CA . GLY B 1 30 ? 7.310 35.108 15.544 1.00 9.74 8 GLY B CA 1
ATOM 3027 C C . GLY B 1 30 ? 6.605 33.869 16.074 1.00 7.63 8 GLY B C 1
ATOM 3028 O O . GLY B 1 30 ? 5.588 33.436 15.491 1.00 10.28 8 GLY B O 1
ATOM 3029 N N . ILE B 1 31 ? 7.098 33.349 17.197 1.00 9.53 9 ILE B N 1
ATOM 3030 C CA . ILE B 1 31 ? 6.476 32.145 17.789 1.00 8.40 9 ILE B CA 1
ATOM 3031 C C . ILE B 1 31 ? 5.077 32.472 18.298 1.00 9.66 9 ILE B C 1
ATOM 3032 O O . ILE B 1 31 ? 4.140 31.685 18.143 1.00 10.04 9 ILE B O 1
ATOM 3037 N N . GLY B 1 32 ? 4.902 33.665 18.864 1.00 12.16 10 GLY B N 1
ATOM 3038 C CA . GLY B 1 32 ? 3.575 34.094 19.289 1.00 8.99 10 GLY B CA 1
ATOM 3039 C C . GLY B 1 32 ? 2.599 34.337 18.157 1.00 11.50 10 GLY B C 1
ATOM 3040 O O . GLY B 1 32 ? 1.379 34.285 18.353 1.00 11.96 10 GLY B O 1
ATOM 3041 N N . HIS B 1 33 ? 3.121 34.618 16.958 1.00 9.80 11 HIS B N 1
ATOM 3042 C CA . HIS B 1 33 ? 2.270 34.684 15.780 1.00 9.24 11 HIS B CA 1
ATOM 3043 C C . HIS B 1 33 ? 1.861 33.292 15.295 1.00 11.66 11 HIS B C 1
ATOM 3044 O O . HIS B 1 33 ? 0.712 33.070 14.886 1.00 12.13 11 HIS B O 1
ATOM 3051 N N . LEU B 1 34 ? 2.814 32.357 15.316 1.00 9.85 12 LEU B N 1
ATOM 3052 C CA . LEU B 1 34 ? 2.662 31.037 14.673 1.00 11.12 12 LEU B CA 1
ATOM 3053 C C . LEU B 1 34 ? 1.838 30.090 15.522 1.00 9.93 12 LEU B C 1
ATOM 3054 O O . LEU B 1 34 ? 0.944 29.401 15.023 1.00 9.16 12 LEU B O 1
ATOM 3059 N N . PHE B 1 35 ? 2.160 30.012 16.807 1.00 8.43 13 PHE B N 1
ATOM 3060 C CA . PHE B 1 35 ? 1.513 29.004 17.632 1.00 7.35 13 PHE B CA 1
ATOM 3061 C C . PHE B 1 35 ? -0.044 29.073 17.646 1.00 6.74 13 PHE B C 1
ATOM 3062 O O . PHE B 1 35 ? -0.707 28.009 17.661 1.00 9.03 13 PHE B O 1
ATOM 3070 N N . PRO B 1 36 ? -0.641 30.301 17.619 1.00 7.83 14 PRO B N 1
ATOM 3071 C CA . PRO B 1 36 ? -2.114 30.385 17.563 1.00 9.07 14 PRO B CA 1
ATOM 3072 C C . PRO B 1 36 ? -2.766 29.843 16.291 1.00 8.81 14 PRO B C 1
ATOM 3073 O O . PRO B 1 36 ? -4.005 29.865 16.221 1.00 10.08 14 PRO B O 1
ATOM 3077 N N . LEU B 1 37 ? -1.969 29.404 15.308 1.00 7.45 15 LEU B N 1
ATOM 3078 C CA . LEU B 1 37 ? -2.493 28.796 14.097 1.00 7.64 15 LEU B CA 1
ATOM 3079 C C . LEU B 1 37 ? -2.505 27.259 14.184 1.00 8.71 15 LEU B C 1
ATOM 3080 O O . LEU B 1 37 ? -3.161 26.606 13.367 1.00 9.28 15 LEU B O 1
ATOM 3085 N N . ILE B 1 38 ? -1.794 26.696 15.159 1.00 7.76 16 ILE B N 1
ATOM 3086 C CA . ILE B 1 38 ? -1.483 25.253 15.121 1.00 8.06 16 ILE B CA 1
ATOM 3087 C C . ILE B 1 38 ? -2.738 24.391 15.357 1.00 9.44 16 ILE B C 1
ATOM 3088 O O . ILE B 1 38 ? -2.946 23.378 14.650 1.00 8.74 16 ILE B O 1
ATOM 3093 N N . GLN B 1 39 ? -3.574 24.766 16.331 1.00 8.38 17 GLN B N 1
ATOM 3094 C CA . GLN B 1 39 ? -4.812 24.006 16.524 1.00 7.58 17 GLN B CA 1
ATOM 3095 C C . GLN B 1 39 ? -5.701 23.999 15.275 1.00 8.35 17 GLN B C 1
ATOM 3096 O O . GLN B 1 39 ? -6.287 22.962 14.962 1.00 9.33 17 GLN B O 1
ATOM 3102 N N . LEU B 1 40 ? -5.797 25.132 14.559 1.00 9.40 18 LEU B N 1
ATOM 3103 C CA . LEU B 1 40 ? -6.589 25.155 13.335 1.00 8.15 18 LEU B CA 1
ATOM 3104 C C . LEU B 1 40 ? -5.944 24.334 12.217 1.00 7.89 18 LEU B C 1
ATOM 3105 O O . LEU B 1 40 ? -6.657 23.667 11.472 1.00 8.08 18 LEU B O 1
ATOM 3110 N N . ALA B 1 41 ? -4.618 24.355 12.127 1.00 6.94 19 ALA B N 1
ATOM 3111 C CA . ALA B 1 41 ? -3.907 23.542 11.129 1.00 7.79 19 ALA B CA 1
ATOM 3112 C C . ALA B 1 41 ? -4.187 22.064 11.394 1.00 6.34 19 ALA B C 1
ATOM 3113 O O . ALA B 1 41 ? -4.558 21.319 10.460 1.00 7.92 19 ALA B O 1
ATOM 3115 N N A TRP B 1 42 ? -4.036 21.619 12.645 0.62 6.71 20 TRP B N 1
ATOM 3116 N N B TRP B 1 42 ? -3.999 21.633 12.650 0.38 6.71 20 TRP B N 1
ATOM 3117 C CA A TRP B 1 42 ? -4.380 20.227 12.942 0.62 7.48 20 TRP B CA 1
ATOM 3118 C CA B TRP B 1 42 ? -4.358 20.269 13.044 0.38 7.54 20 TRP B CA 1
ATOM 3119 C C A TRP B 1 42 ? -5.874 19.923 12.815 0.62 9.76 20 TRP B C 1
ATOM 3120 C C B TRP B 1 42 ? -5.827 19.985 12.729 0.38 9.63 20 TRP B C 1
ATOM 3121 O O A TRP B 1 42 ? -6.271 18.785 12.491 0.62 7.05 20 TRP B O 1
ATOM 3122 O O B TRP B 1 42 ? -6.157 18.914 12.203 0.38 7.42 20 TRP B O 1
ATOM 3143 N N . GLY B 1 43 ? -6.705 20.927 13.081 1.00 8.73 21 GLY B N 1
ATOM 3144 C CA . GLY B 1 43 ? -8.130 20.793 12.813 1.00 8.16 21 GLY B CA 1
ATOM 3145 C C . GLY B 1 43 ? -8.384 20.451 11.328 1.00 5.78 21 GLY B C 1
ATOM 3146 O O . GLY B 1 43 ? -9.176 19.554 11.001 1.00 8.86 21 GLY B O 1
ATOM 3147 N N . PHE B 1 44 ? -7.775 21.214 10.428 1.00 5.35 22 PHE B N 1
ATOM 3148 C CA . PHE B 1 44 ? -7.959 20.967 9.000 1.00 7.16 22 PHE B CA 1
ATOM 3149 C C . PHE B 1 44 ? -7.377 19.623 8.572 1.00 7.62 22 PHE B C 1
ATOM 3150 O O . PHE B 1 44 ? -7.975 18.929 7.759 1.00 7.70 22 PHE B O 1
ATOM 3158 N N . ARG B 1 45 ? -6.217 19.262 9.128 1.00 5.94 23 ARG B N 1
ATOM 3159 C CA . ARG B 1 45 ? -5.563 18.000 8.753 1.00 7.80 23 ARG B CA 1
ATOM 3160 C C . ARG B 1 45 ? -6.407 16.807 9.189 1.00 7.96 23 ARG B C 1
ATOM 3161 O O . ARG B 1 45 ? -6.593 15.858 8.414 1.00 7.58 23 ARG B O 1
ATOM 3169 N N . THR B 1 46 ? -6.897 16.838 10.426 1.00 7.53 24 THR B N 1
ATOM 3170 C CA . THR B 1 46 ? -7.687 15.706 10.930 1.00 8.21 24 THR B CA 1
ATOM 3171 C C . THR B 1 46 ? -9.050 15.628 10.266 1.00 7.97 24 THR B C 1
ATOM 3172 O O . THR B 1 46 ? -9.705 14.599 10.352 1.00 9.95 24 THR B O 1
ATOM 3176 N N . ALA B 1 47 ? -9.464 16.712 9.617 1.00 8.68 25 ALA B N 1
ATOM 3177 C CA . ALA B 1 47 ? -10.641 16.727 8.736 1.00 9.26 25 ALA B CA 1
ATOM 3178 C C . ALA B 1 47 ? -10.305 16.302 7.291 1.00 10.16 25 ALA B C 1
ATOM 3179 O O . ALA B 1 47 ? -11.121 16.450 6.361 1.00 11.07 25 ALA B O 1
ATOM 3181 N N . GLY B 1 48 ? -9.092 15.796 7.089 1.00 7.18 26 GLY B N 1
ATOM 3182 C CA . GLY B 1 48 ? -8.752 15.194 5.805 1.00 9.35 26 GLY B CA 1
ATOM 3183 C C . GLY B 1 48 ? -8.109 16.117 4.769 1.00 10.99 26 GLY B C 1
ATOM 3184 O O . GLY B 1 48 ? -7.764 15.665 3.688 1.00 15.63 26 GLY B O 1
ATOM 3185 N N . HIS B 1 49 ? -7.898 17.386 5.097 1.00 9.34 27 HIS B N 1
ATOM 3186 C CA . HIS B 1 49 ? -7.365 18.319 4.116 1.00 7.64 27 HIS B CA 1
ATOM 3187 C C . HIS B 1 49 ? -5.845 18.329 4.081 1.00 9.54 27 HIS B C 1
ATOM 3188 O O . HIS B 1 49 ? -5.188 17.888 5.031 1.00 10.75 27 HIS B O 1
ATOM 3195 N N A ASP B 1 50 ? -5.280 18.807 2.976 0.61 9.08 28 ASP B N 1
ATOM 3196 N N B ASP B 1 50 ? -5.296 18.867 2.994 0.39 9.15 28 ASP B N 1
ATOM 3197 C CA A ASP B 1 50 ? -3.843 19.054 2.914 0.61 10.73 28 ASP B CA 1
ATOM 3198 C CA B ASP B 1 50 ? -3.860 19.114 2.852 0.39 10.77 28 ASP B CA 1
ATOM 3199 C C A ASP B 1 50 ? -3.604 20.384 3.601 0.61 8.83 28 ASP B C 1
ATOM 3200 C C B ASP B 1 50 ? -3.524 20.463 3.481 0.39 8.99 28 ASP B C 1
ATOM 3201 O O A ASP B 1 50 ? -4.417 21.315 3.471 0.61 9.17 28 ASP B O 1
ATOM 3202 O O B ASP B 1 50 ? -4.110 21.493 3.126 0.39 9.27 28 ASP B O 1
ATOM 3211 N N A VAL B 1 51 ? -2.502 20.472 4.343 0.61 8.13 29 VAL B N 1
ATOM 3212 N N B VAL B 1 51 ? -2.593 20.469 4.430 0.39 8.18 29 VAL B N 1
ATOM 3213 C CA A VAL B 1 51 ? -2.184 21.674 5.117 0.61 7.85 29 VAL B CA 1
ATOM 3214 C CA B VAL B 1 51 ? -2.215 21.728 5.077 0.39 7.87 29 VAL B CA 1
ATOM 3215 C C A VAL B 1 51 ? -0.703 21.982 4.966 0.61 9.97 29 VAL B C 1
ATOM 3216 C C B VAL B 1 51 ? -0.724 21.984 4.919 0.39 9.97 29 VAL B C 1
ATOM 3217 O O A VAL B 1 51 ? 0.126 21.074 5.025 0.61 9.57 29 VAL B O 1
ATOM 3218 O O B VAL B 1 51 ? 0.079 21.052 4.918 0.39 9.62 29 VAL B O 1
ATOM 3225 N N . LEU B 1 52 ? -0.374 23.257 4.778 1.00 10.18 30 LEU B N 1
ATOM 3226 C CA . LEU B 1 52 ? 1.008 23.694 4.648 1.00 7.42 30 LEU B CA 1
ATOM 3227 C C . LEU B 1 52 ? 1.164 25.000 5.401 1.00 7.46 30 LEU B C 1
ATOM 3228 O O . LEU B 1 52 ? 0.281 25.867 5.348 1.00 9.96 30 LEU B O 1
ATOM 3233 N N . ILE B 1 53 ? 2.270 25.155 6.123 1.00 8.04 31 ILE B N 1
ATOM 3234 C CA . ILE B 1 53 ? 2.558 26.393 6.857 1.00 9.95 31 ILE B CA 1
ATOM 3235 C C . ILE B 1 53 ? 3.612 27.219 6.104 1.00 10.92 31 ILE B C 1
ATOM 3236 O O . ILE B 1 53 ? 4.627 26.682 5.671 1.00 10.58 31 ILE B O 1
ATOM 3241 N N . ALA B 1 54 ? 3.362 28.521 5.948 1.00 9.73 32 ALA B N 1
ATOM 3242 C CA . ALA B 1 54 ? 4.371 29.461 5.445 1.00 11.38 32 ALA B CA 1
ATOM 3243 C C . ALA B 1 54 ? 4.800 30.344 6.614 1.00 10.12 32 ALA B C 1
ATOM 3244 O O . ALA B 1 54 ? 3.961 31.004 7.231 1.00 9.39 32 ALA B O 1
ATOM 3246 N N . VAL B 1 55 ? 6.087 30.371 6.934 1.00 9.08 33 VAL B N 1
ATOM 3247 C CA . VAL B 1 55 ? 6.567 31.229 8.009 1.00 9.93 33 VAL B CA 1
ATOM 3248 C C . VAL B 1 55 ? 8.049 31.490 7.735 1.00 12.54 33 VAL B C 1
ATOM 3249 O O . VAL B 1 55 ? 8.614 30.940 6.791 1.00 12.12 33 VAL B O 1
ATOM 3253 N N . ALA B 1 56 ? 8.665 32.354 8.518 1.00 9.54 34 ALA B N 1
ATOM 3254 C CA . ALA B 1 56 ? 10.111 32.512 8.490 1.00 8.99 34 ALA B CA 1
ATOM 3255 C C . ALA B 1 56 ? 10.649 32.538 9.908 1.00 10.01 34 ALA B C 1
ATOM 3256 O O . ALA B 1 56 ? 9.880 32.675 10.884 1.00 10.70 34 ALA B O 1
ATOM 3258 N N . GLU B 1 57 ? 11.974 32.378 10.010 1.00 11.40 35 GLU B N 1
ATOM 3259 C CA . GLU B 1 57 ? 12.737 32.359 11.246 1.00 11.24 35 GLU B CA 1
ATOM 3260 C C . GLU B 1 57 ? 12.479 31.128 12.113 1.00 12.78 35 GLU B C 1
ATOM 3261 O O . GLU B 1 57 ? 13.422 30.579 12.682 1.00 15.24 35 GLU B O 1
ATOM 3267 N N . HIS B 1 58 ? 11.206 30.730 12.212 1.00 11.52 36 HIS B N 1
ATOM 3268 C CA . HIS B 1 58 ? 10.795 29.647 13.108 1.00 10.49 36 HIS B CA 1
ATOM 3269 C C . HIS B 1 58 ? 10.259 28.418 12.392 1.00 11.79 36 HIS B C 1
ATOM 3270 O O . HIS B 1 58 ? 9.396 27.689 12.920 1.00 10.34 36 HIS B O 1
ATOM 3277 N N . ALA B 1 59 ? 10.771 28.158 11.197 1.00 9.30 37 ALA B N 1
ATOM 3278 C CA . ALA B 1 59 ? 10.252 27.030 10.448 1.00 11.69 37 ALA B CA 1
ATOM 3279 C C . ALA B 1 59 ? 10.474 25.692 11.171 1.00 10.53 37 ALA B C 1
ATOM 3280 O O . ALA B 1 59 ? 9.605 24.824 11.126 1.00 10.93 37 ALA B O 1
ATOM 3282 N N . ASP B 1 60 ? 11.602 25.543 11.855 1.00 11.53 38 ASP B N 1
ATOM 3283 C CA . ASP B 1 60 ? 11.879 24.261 12.520 1.00 12.90 38 ASP B CA 1
ATOM 3284 C C . ASP B 1 60 ? 10.887 24.010 13.632 1.00 15.14 38 ASP B C 1
ATOM 3285 O O . ASP B 1 60 ? 10.480 22.866 13.855 1.00 13.70 38 ASP B O 1
ATOM 3290 N N . ARG B 1 61 ? 10.495 25.057 14.341 1.00 16.57 39 ARG B N 1
ATOM 3291 C CA . ARG B 1 61 ? 9.517 24.894 15.405 1.00 11.20 39 ARG B CA 1
ATOM 3292 C C . ARG B 1 61 ? 8.149 24.553 14.836 1.00 13.86 39 ARG B C 1
ATOM 3293 O O . ARG B 1 61 ? 7.423 23.758 15.420 1.00 14.17 39 ARG B O 1
ATOM 3301 N N . ALA B 1 62 ? 7.795 25.104 13.667 1.00 13.35 40 ALA B N 1
ATOM 3302 C CA . ALA B 1 62 ? 6.579 24.685 13.007 1.00 8.87 40 ALA B CA 1
ATOM 3303 C C . ALA B 1 62 ? 6.604 23.188 12.642 1.00 10.83 40 ALA B C 1
ATOM 3304 O O . ALA B 1 62 ? 5.627 22.454 12.785 1.00 15.60 40 ALA B O 1
ATOM 3306 N N . ALA B 1 63 ? 7.730 22.728 12.097 1.00 9.32 41 ALA B N 1
ATOM 3307 C CA . ALA B 1 63 ? 7.850 21.324 11.774 1.00 8.35 41 ALA B CA 1
ATOM 3308 C C . ALA B 1 63 ? 7.746 20.426 13.010 1.00 11.03 41 ALA B C 1
ATOM 3309 O O . ALA B 1 63 ? 7.260 19.282 12.905 1.00 10.43 41 ALA B O 1
ATOM 3311 N N . ALA B 1 64 ? 8.156 20.960 14.167 1.00 9.14 42 ALA B N 1
ATOM 3312 C CA . ALA B 1 64 ? 8.080 20.186 15.422 1.00 12.13 42 ALA B CA 1
ATOM 3313 C C . ALA B 1 64 ? 6.645 20.052 15.954 1.00 9.11 42 ALA B C 1
ATOM 3314 O O . ALA B 1 64 ? 6.430 19.396 16.992 1.00 10.69 42 ALA B O 1
ATOM 3316 N N . ALA B 1 65 ? 5.700 20.700 15.273 1.00 6.49 43 ALA B N 1
ATOM 3317 C CA . ALA B 1 65 ? 4.245 20.459 15.506 1.00 7.52 43 ALA B CA 1
ATOM 3318 C C . ALA B 1 65 ? 3.705 19.323 14.641 1.00 9.15 43 ALA B C 1
ATOM 3319 O O . ALA B 1 65 ? 2.497 19.049 14.633 1.00 9.24 43 ALA B O 1
ATOM 3321 N N . GLY B 1 66 ? 4.591 18.646 13.895 1.00 8.15 44 GLY B N 1
ATOM 3322 C CA . GLY B 1 66 ? 4.173 17.504 13.098 1.00 7.06 44 GLY B CA 1
ATOM 3323 C C . GLY B 1 66 ? 3.638 17.892 11.729 1.00 5.77 44 GLY B C 1
ATOM 3324 O O . GLY B 1 66 ? 2.955 17.098 11.085 1.00 9.83 44 GLY B O 1
ATOM 3325 N N . LEU B 1 67 ? 3.914 19.137 11.309 1.00 7.02 45 LEU B N 1
ATOM 3326 C CA . LEU B 1 67 ? 3.348 19.663 10.057 1.00 7.99 45 LEU B CA 1
ATOM 3327 C C . LEU B 1 67 ? 4.419 20.035 9.023 1.00 8.06 45 LEU B C 1
ATOM 3328 O O . LEU B 1 67 ? 5.590 20.123 9.356 1.00 11.50 45 LEU B O 1
ATOM 3333 N N . GLU B 1 68 ? 3.978 20.226 7.775 1.00 9.82 46 GLU B N 1
ATOM 3334 C CA . GLU B 1 68 ? 4.874 20.589 6.677 1.00 9.60 46 GLU B CA 1
ATOM 3335 C C . GLU B 1 68 ? 4.930 22.101 6.587 1.00 9.88 46 GLU B C 1
ATOM 3336 O O . GLU B 1 68 ? 3.908 22.783 6.765 1.00 9.64 46 GLU B O 1
ATOM 3342 N N A VAL B 1 69 ? 6.126 22.600 6.287 0.61 8.97 47 VAL B N 1
ATOM 3343 N N B VAL B 1 69 ? 6.128 22.622 6.342 0.39 8.99 47 VAL B N 1
ATOM 3344 C CA A VAL B 1 69 ? 6.429 24.020 6.345 0.61 8.72 47 VAL B CA 1
ATOM 3345 C CA B VAL B 1 69 ? 6.348 24.061 6.340 0.39 8.71 47 VAL B CA 1
ATOM 3346 C C A VAL B 1 69 ? 7.292 24.397 5.162 0.61 7.12 47 VAL B C 1
ATOM 3347 C C B VAL B 1 69 ? 7.373 24.476 5.298 0.39 7.32 47 VAL B C 1
ATOM 3348 O O A VAL B 1 69 ? 8.105 23.618 4.691 0.61 9.30 47 VAL B O 1
ATOM 3349 O O B VAL B 1 69 ? 8.383 23.803 5.063 0.39 8.57 47 VAL B O 1
ATOM 3356 N N . VAL B 1 70 ? 7.097 25.615 4.685 1.00 8.36 48 VAL B N 1
ATOM 3357 C CA . VAL B 1 70 ? 8.018 26.220 3.732 1.00 8.18 48 VAL B CA 1
ATOM 3358 C C . VAL B 1 70 ? 8.527 27.500 4.388 1.00 10.32 48 VAL B C 1
ATOM 3359 O O . VAL B 1 70 ? 7.736 28.297 4.931 1.00 11.15 48 VAL B O 1
ATOM 3363 N N . ASP B 1 71 ? 9.851 27.651 4.416 1.00 9.81 49 ASP B N 1
ATOM 3364 C CA . ASP B 1 71 ? 10.460 28.884 4.930 1.00 10.78 49 ASP B CA 1
ATOM 3365 C C . ASP B 1 71 ? 10.475 29.928 3.828 1.00 15.58 49 ASP B C 1
ATOM 3366 O O . ASP B 1 71 ? 11.278 29.839 2.892 1.00 13.86 49 ASP B O 1
ATOM 3371 N N . VAL B 1 72 ? 9.571 30.903 3.930 1.00 11.37 50 VAL B N 1
ATOM 3372 C CA . VAL B 1 72 ? 9.353 31.871 2.849 1.00 12.63 50 VAL B CA 1
ATOM 3373 C C . VAL B 1 72 ? 10.323 33.048 2.919 1.00 17.88 50 VAL B C 1
ATOM 3374 O O . VAL B 1 72 ? 10.236 33.964 2.089 1.00 23.28 50 VAL B O 1
ATOM 3378 N N . ALA B 1 73 ? 11.243 33.045 3.882 1.00 14.21 51 ALA B N 1
ATOM 3379 C CA . ALA B 1 73 ? 12.330 34.042 3.910 1.00 18.21 51 ALA B CA 1
ATOM 3380 C C . ALA B 1 73 ? 13.529 33.512 4.688 1.00 15.91 51 ALA B C 1
ATOM 3381 O O . ALA B 1 73 ? 13.724 33.807 5.871 1.00 14.76 51 ALA B O 1
ATOM 3383 N N . PRO B 1 74 ? 14.352 32.696 4.028 1.00 18.12 52 PRO B N 1
ATOM 3384 C CA . PRO B 1 74 ? 15.518 32.158 4.737 1.00 17.86 52 PRO B CA 1
ATOM 3385 C C . PRO B 1 74 ? 16.422 33.256 5.315 1.00 13.95 52 PRO B C 1
ATOM 3386 O O . PRO B 1 74 ? 16.543 34.346 4.730 1.00 19.17 52 PRO B O 1
ATOM 3390 N N . ASP B 1 75 ? 17.024 32.945 6.462 1.00 18.95 53 ASP B N 1
ATOM 3391 C CA . ASP B 1 75 ? 17.951 33.825 7.162 1.00 16.99 53 ASP B CA 1
ATOM 3392 C C . ASP B 1 75 ? 17.297 35.078 7.758 1.00 19.36 53 ASP B C 1
ATOM 3393 O O . ASP B 1 75 ? 17.993 35.975 8.204 1.00 22.06 53 ASP B O 1
ATOM 3398 N N . TYR B 1 76 ? 15.965 35.111 7.806 1.00 16.32 54 TYR B N 1
ATOM 3399 C CA . TYR B 1 76 ? 15.238 36.224 8.424 1.00 13.23 54 TYR B CA 1
ATOM 3400 C C . TYR B 1 76 ? 15.591 36.391 9.911 1.00 15.85 54 TYR B C 1
ATOM 3401 O O . TYR B 1 76 ? 15.677 35.401 10.650 1.00 14.96 54 TYR B O 1
ATOM 3410 N N . SER B 1 77 ? 15.723 37.642 10.377 1.00 11.35 55 SER B N 1
ATOM 3411 C CA . SER B 1 77 ? 15.876 37.919 11.818 1.00 14.73 55 SER B CA 1
ATOM 3412 C C . SER B 1 77 ? 14.959 39.058 12.205 1.00 16.08 55 SER B C 1
ATOM 3413 O O . SER B 1 77 ? 15.134 40.190 11.719 1.00 15.20 55 SER B O 1
ATOM 3416 N N . ALA B 1 78 ? 13.991 38.791 13.079 1.00 11.84 56 ALA B N 1
ATOM 3417 C CA . ALA B 1 78 ? 13.045 39.837 13.418 1.00 11.72 56 ALA B CA 1
ATOM 3418 C C . ALA B 1 78 ? 13.759 40.971 14.131 1.00 14.24 56 ALA B C 1
ATOM 3419 O O . ALA B 1 78 ? 13.446 42.136 13.891 1.00 14.55 56 ALA B O 1
ATOM 3421 N N . VAL B 1 79 ? 14.692 40.628 15.004 1.00 14.08 57 VAL B N 1
ATOM 3422 C CA . VAL B 1 79 ? 15.412 41.647 15.776 1.00 14.70 57 VAL B CA 1
ATOM 3423 C C . VAL B 1 79 ? 16.194 42.561 14.821 1.00 17.36 57 VAL B C 1
ATOM 3424 O O . VAL B 1 79 ? 16.201 43.792 15.018 1.00 17.60 57 VAL B O 1
ATOM 3428 N N . LYS B 1 80 ? 16.768 41.999 13.749 1.00 14.02 58 LYS B N 1
ATOM 3429 C CA . LYS B 1 80 ? 17.449 42.844 12.771 1.00 15.44 58 LYS B CA 1
ATOM 3430 C C . LYS B 1 80 ? 16.481 43.776 12.047 1.00 17.13 58 LYS B C 1
ATOM 3431 O O . LYS B 1 80 ? 16.800 44.951 11.831 1.00 17.78 58 LYS B O 1
ATOM 3437 N N . VAL B 1 81 ? 15.287 43.282 11.714 1.00 13.80 59 VAL B N 1
ATOM 3438 C CA . VAL B 1 81 ? 14.265 44.125 11.105 1.00 12.68 59 VAL B CA 1
ATOM 3439 C C . VAL B 1 81 ? 13.905 45.281 12.034 1.00 15.23 59 VAL B C 1
ATOM 3440 O O . VAL B 1 81 ? 13.818 46.415 11.581 1.00 16.50 59 VAL B O 1
ATOM 3444 N N . PHE B 1 82 ? 13.708 45.003 13.326 1.00 14.74 60 PHE B N 1
ATOM 3445 C CA . PHE B 1 82 ? 13.349 46.056 14.294 1.00 13.65 60 PHE B CA 1
ATOM 3446 C C . PHE B 1 82 ? 14.428 47.135 14.336 1.00 17.60 60 PHE B C 1
ATOM 3447 O O . PHE B 1 82 ? 14.138 48.326 14.388 1.00 16.56 60 PHE B O 1
ATOM 3455 N N . GLU B 1 83 ? 15.678 46.703 14.343 1.00 16.89 61 GLU B N 1
ATOM 3456 C CA . GLU B 1 83 ? 16.781 47.639 14.471 1.00 18.61 61 GLU B CA 1
ATOM 3457 C C . GLU B 1 83 ? 16.813 48.533 13.243 1.00 19.37 61 GLU B C 1
ATOM 3458 O O . GLU B 1 83 ? 17.094 49.743 13.345 1.00 18.39 61 GLU B O 1
ATOM 3464 N N . GLN B 1 84 ? 16.521 47.947 12.094 1.00 14.47 62 GLN B N 1
ATOM 3465 C CA . GLN B 1 84 ? 16.554 48.675 10.829 1.00 14.57 62 GLN B CA 1
ATOM 3466 C C . GLN B 1 84 ? 15.414 49.699 10.764 1.00 24.51 62 GLN B C 1
ATOM 3467 O O . GLN B 1 84 ? 15.585 50.821 10.288 1.00 19.61 62 GLN B O 1
ATOM 3473 N N . VAL B 1 85 ? 14.239 49.326 11.260 1.00 15.46 63 VAL B N 1
ATOM 3474 C CA . VAL B 1 85 ? 13.128 50.272 11.287 1.00 15.38 63 VAL B CA 1
ATOM 3475 C C . VAL B 1 85 ? 13.451 51.475 12.155 1.00 17.55 63 VAL B C 1
ATOM 3476 O O . VAL B 1 85 ? 13.185 52.608 11.778 1.00 17.46 63 VAL B O 1
ATOM 3480 N N . ALA B 1 86 ? 14.000 51.242 13.347 1.00 18.78 64 ALA B N 1
ATOM 3481 C CA . ALA B 1 86 ? 14.393 52.344 14.210 1.00 18.54 64 ALA B CA 1
ATOM 3482 C C . ALA B 1 86 ? 15.406 53.284 13.550 1.00 24.06 64 ALA B C 1
ATOM 3483 O O . ALA B 1 86 ? 15.272 54.495 13.636 1.00 22.67 64 ALA B O 1
ATOM 3485 N N . LYS B 1 87 ? 16.414 52.718 12.891 1.00 21.43 65 LYS B N 1
ATOM 3486 C CA . LYS B 1 87 ? 17.443 53.527 12.234 1.00 24.58 65 LYS B CA 1
ATOM 3487 C C . LYS B 1 87 ? 16.839 54.351 11.101 1.00 29.50 65 LYS B C 1
ATOM 3488 O O . LYS B 1 87 ? 17.141 55.550 10.947 1.00 26.13 65 LYS B O 1
ATOM 3494 N N . ASP B 1 88 ? 15.986 53.709 10.310 1.00 16.80 66 ASP B N 1
ATOM 3495 C CA . ASP B 1 88 ? 15.423 54.342 9.106 1.00 19.47 66 ASP B CA 1
ATOM 3496 C C . ASP B 1 88 ? 14.271 55.301 9.379 1.00 22.13 66 ASP B C 1
ATOM 3497 O O . ASP B 1 88 ? 13.896 56.075 8.497 1.00 22.17 66 ASP B O 1
ATOM 3502 N N . ASN B 1 89 ? 13.692 55.235 10.576 1.00 19.44 67 ASN B N 1
ATOM 3503 C CA . ASN B 1 89 ? 12.533 56.071 10.898 1.00 16.65 67 ASN B CA 1
ATOM 3504 C C . ASN B 1 89 ? 12.695 56.725 12.265 1.00 23.90 67 ASN B C 1
ATOM 3505 O O . ASN B 1 89 ? 11.945 56.422 13.185 1.00 16.51 67 ASN B O 1
ATOM 3510 N N . PRO B 1 90 ? 13.673 57.632 12.403 1.00 20.09 68 PRO B N 1
ATOM 3511 C CA . PRO B 1 90 ? 14.007 58.145 13.739 1.00 24.81 68 PRO B CA 1
ATOM 3512 C C . PRO B 1 90 ? 12.892 58.999 14.328 1.00 21.09 68 PRO B C 1
ATOM 3513 O O . PRO B 1 90 ? 12.763 59.040 15.557 1.00 24.37 68 PRO B O 1
ATOM 3517 N N . ARG B 1 91 ? 12.089 59.647 13.481 1.00 17.10 69 ARG B N 1
ATOM 3518 C CA . ARG B 1 91 ? 10.975 60.452 13.979 1.00 21.33 69 ARG B CA 1
ATOM 3519 C C . ARG B 1 91 ? 9.918 59.552 14.605 1.00 23.55 69 ARG B C 1
ATOM 3520 O O . ARG B 1 91 ? 9.456 59.789 15.719 1.00 20.62 69 ARG B O 1
ATOM 3528 N N . PHE B 1 92 ? 9.554 58.510 13.868 1.00 18.59 70 PHE B N 1
ATOM 3529 C CA . PHE B 1 92 ? 8.622 57.477 14.348 1.00 18.41 70 PHE B CA 1
ATOM 3530 C C . PHE B 1 92 ? 9.103 56.911 15.679 1.00 18.69 70 PHE B C 1
ATOM 3531 O O . PHE B 1 92 ? 8.351 56.803 16.652 1.00 16.33 70 PHE B O 1
ATOM 3539 N N . ALA B 1 93 ? 10.376 56.551 15.715 1.00 15.59 71 ALA B N 1
ATOM 3540 C CA . ALA B 1 93 ? 10.984 55.972 16.895 1.00 19.91 71 ALA B CA 1
ATOM 3541 C C . ALA B 1 93 ? 10.906 56.881 18.114 1.00 18.48 71 ALA B C 1
ATOM 3542 O O . ALA B 1 93 ? 10.756 56.398 19.242 1.00 25.24 71 ALA B O 1
ATOM 3544 N N . GLU B 1 94 ? 10.977 58.192 17.908 1.00 19.83 72 GLU B N 1
ATOM 3545 C CA . GLU B 1 94 ? 10.999 59.113 19.047 1.00 22.02 72 GLU B CA 1
ATOM 3546 C C . GLU B 1 94 ? 9.619 59.672 19.387 1.00 25.00 72 GLU B C 1
ATOM 3547 O O . GLU B 1 94 ? 9.485 60.504 20.279 1.00 27.08 72 GLU B O 1
ATOM 3553 N N . THR B 1 95 ? 8.588 59.202 18.694 1.00 21.73 73 THR B N 1
ATOM 3554 C CA . THR B 1 95 ? 7.236 59.695 18.929 1.00 18.86 73 THR B CA 1
ATOM 3555 C C . THR B 1 95 ? 6.244 58.534 19.152 1.00 17.93 73 THR B C 1
ATOM 3556 O O . THR B 1 95 ? 6.062 58.071 20.293 1.00 20.98 73 THR B O 1
ATOM 3560 N N . VAL B 1 96 ? 5.654 58.055 18.060 1.00 18.55 74 VAL B N 1
ATOM 3561 C CA . VAL B 1 96 ? 4.752 56.897 18.076 1.00 19.82 74 VAL B CA 1
ATOM 3562 C C . VAL B 1 96 ? 5.297 55.736 18.873 1.00 18.29 74 VAL B C 1
ATOM 3563 O O . VAL B 1 96 ? 4.571 55.159 19.671 1.00 15.25 74 VAL B O 1
ATOM 3567 N N . ALA B 1 97 ? 6.575 55.404 18.682 1.00 15.77 75 ALA B N 1
ATOM 3568 C CA . ALA B 1 97 ? 7.157 54.253 19.359 1.00 17.37 75 ALA B CA 1
ATOM 3569 C C . ALA B 1 97 ? 7.432 54.481 20.851 1.00 19.70 75 ALA B C 1
ATOM 3570 O O . ALA B 1 97 ? 7.964 53.596 21.499 1.00 22.93 75 ALA B O 1
ATOM 3572 N N . THR B 1 98 ? 7.110 55.676 21.379 1.00 18.74 76 THR B N 1
ATOM 3573 C CA . THR B 1 98 ? 7.269 55.957 22.814 1.00 21.35 76 THR B CA 1
ATOM 3574 C C . THR B 1 98 ? 5.982 55.661 23.561 1.00 19.49 76 THR B C 1
ATOM 3575 O O . THR B 1 98 ? 5.931 55.799 24.798 1.00 19.74 76 THR B O 1
ATOM 3579 N N . ARG B 1 99 ? 4.953 55.233 22.817 1.00 17.61 77 ARG B N 1
ATOM 3580 C CA . ARG B 1 99 ? 3.649 54.890 23.401 1.00 15.73 77 ARG B CA 1
ATOM 3581 C C . ARG B 1 99 ? 3.208 53.485 22.992 1.00 14.83 77 ARG B C 1
ATOM 3582 O O . ARG B 1 99 ? 3.664 52.960 21.953 1.00 13.61 77 ARG B O 1
ATOM 3590 N N . PRO B 1 100 ? 2.275 52.899 23.763 1.00 13.21 78 PRO B N 1
ATOM 3591 C CA . PRO B 1 100 ? 1.834 51.527 23.452 1.00 13.63 78 PRO B CA 1
ATOM 3592 C C . PRO B 1 100 ? 1.226 51.397 22.051 1.00 12.27 78 PRO B C 1
ATOM 3593 O O . PRO B 1 100 ? 0.617 52.332 21.504 1.00 13.26 78 PRO B O 1
ATOM 3597 N N . ALA B 1 101 ? 1.400 50.206 21.465 1.00 11.06 79 ALA B N 1
ATOM 3598 C CA . ALA B 1 101 ? 0.831 49.901 20.173 1.00 9.22 79 ALA B CA 1
ATOM 3599 C C . ALA B 1 101 ? -0.598 49.449 20.391 1.00 13.08 79 ALA B C 1
ATOM 3600 O O . ALA B 1 101 ? -0.852 48.294 20.777 1.00 13.13 79 ALA B O 1
ATOM 3602 N N . ILE B 1 102 ? -1.537 50.358 20.147 1.00 10.73 80 ILE B N 1
ATOM 3603 C CA . ILE B 1 102 ? -2.937 50.071 20.373 1.00 12.30 80 ILE B CA 1
ATOM 3604 C C . ILE B 1 102 ? -3.696 50.159 19.064 1.00 14.48 80 ILE B C 1
ATOM 3605 O O . ILE B 1 102 ? -4.429 49.238 18.693 1.00 16.87 80 ILE B O 1
ATOM 3610 N N . ASP B 1 103 ? -3.516 51.276 18.367 1.00 13.89 81 ASP B N 1
ATOM 3611 C CA . ASP B 1 103 ? -4.142 51.478 17.071 1.00 12.91 81 ASP B CA 1
ATOM 3612 C C . ASP B 1 103 ? -3.079 51.132 16.040 1.00 14.34 81 ASP B C 1
ATOM 3613 O O . ASP B 1 103 ? -2.159 51.908 15.798 1.00 15.64 81 ASP B O 1
ATOM 3618 N N . LEU B 1 104 ? -3.146 49.917 15.500 1.00 13.59 82 LEU B N 1
ATOM 3619 C CA . LEU B 1 104 ? -2.046 49.431 14.667 1.00 12.38 82 LEU B CA 1
ATOM 3620 C C . LEU B 1 104 ? -1.963 50.129 13.305 1.00 16.04 82 LEU B C 1
ATOM 3621 O O . LEU B 1 104 ? -0.946 50.022 12.636 1.00 15.16 82 LEU B O 1
ATOM 3626 N N . GLU B 1 105 ? -3.019 50.843 12.910 1.00 15.91 83 GLU B N 1
ATOM 3627 C CA . GLU B 1 105 ? -2.888 51.750 11.735 1.00 13.33 83 GLU B CA 1
ATOM 3628 C C . GLU B 1 105 ? -1.645 52.638 11.915 1.00 17.84 83 GLU B C 1
ATOM 3629 O O . GLU B 1 105 ? -0.907 52.906 10.962 1.00 19.52 83 GLU B O 1
ATOM 3635 N N . GLU B 1 106 ? -1.390 53.091 13.135 1.00 11.15 84 GLU B N 1
ATOM 3636 C CA . GLU B 1 106 ? -0.241 53.969 13.376 1.00 15.45 84 GLU B CA 1
ATOM 3637 C C . GLU B 1 106 ? 1.102 53.283 13.248 1.00 14.68 84 GLU B C 1
ATOM 3638 O O . GLU B 1 106 ? 2.144 53.950 13.180 1.00 15.36 84 GLU B O 1
ATOM 3644 N N . TRP B 1 107 ? 1.083 51.947 13.255 1.00 12.51 85 TRP B N 1
ATOM 3645 C CA . TRP B 1 107 ? 2.314 51.167 13.288 1.00 10.61 85 TRP B CA 1
ATOM 3646 C C . TRP B 1 107 ? 2.586 50.457 11.979 1.00 13.00 85 TRP B C 1
ATOM 3647 O O . TRP B 1 107 ? 3.487 49.593 11.912 1.00 13.48 85 TRP B O 1
ATOM 3658 N N . GLY B 1 108 ? 1.853 50.856 10.943 1.00 12.60 86 GLY B N 1
ATOM 3659 C CA . GLY B 1 108 ? 2.029 50.334 9.578 1.00 12.93 86 GLY B CA 1
ATOM 3660 C C . GLY B 1 108 ? 3.486 50.226 9.147 1.00 14.63 86 GLY B C 1
ATOM 3661 O O . GLY B 1 108 ? 3.891 49.211 8.544 1.00 12.78 86 GLY B O 1
ATOM 3662 N N . VAL B 1 109 ? 4.286 51.250 9.429 1.00 13.53 87 VAL B N 1
ATOM 3663 C CA . VAL B 1 109 ? 5.657 51.289 8.933 1.00 15.20 87 VAL B CA 1
ATOM 3664 C C . VAL B 1 109 ? 6.491 50.145 9.521 1.00 16.39 87 VAL B C 1
ATOM 3665 O O . VAL B 1 109 ? 7.341 49.575 8.852 1.00 13.45 87 VAL B O 1
ATOM 3669 N N . GLN B 1 110 ? 6.221 49.810 10.774 1.00 13.21 88 GLN B N 1
ATOM 3670 C CA . GLN B 1 110 ? 6.965 48.760 11.458 1.00 13.82 88 GLN B CA 1
ATOM 3671 C C . GLN B 1 110 ? 6.498 47.370 11.027 1.00 11.70 88 GLN B C 1
ATOM 3672 O O . GLN B 1 110 ? 7.316 46.508 10.685 1.00 11.75 88 GLN B O 1
ATOM 3678 N N . ILE B 1 111 ? 5.189 47.152 11.021 1.00 11.11 89 ILE B N 1
ATOM 3679 C CA . ILE B 1 111 ? 4.618 45.860 10.624 1.00 10.99 89 ILE B CA 1
ATOM 3680 C C . ILE B 1 111 ? 4.845 45.586 9.131 1.00 10.61 89 ILE B C 1
ATOM 3681 O O . ILE B 1 111 ? 5.100 44.432 8.731 1.00 11.97 89 ILE B O 1
ATOM 3686 N N . ALA B 1 112 ? 4.817 46.623 8.298 1.00 9.43 90 ALA B N 1
ATOM 3687 C CA . ALA B 1 112 ? 5.180 46.401 6.897 1.00 12.09 90 ALA B CA 1
ATOM 3688 C C . ALA B 1 112 ? 6.635 45.964 6.753 1.00 9.38 90 ALA B C 1
ATOM 3689 O O . ALA B 1 112 ? 6.905 45.116 5.919 1.00 12.03 90 ALA B O 1
ATOM 3691 N N . ALA B 1 113 ? 7.567 46.516 7.531 1.00 10.81 91 ALA B N 1
ATOM 3692 C CA . ALA B 1 113 ? 8.986 46.124 7.426 1.00 10.96 91 ALA B CA 1
ATOM 3693 C C . ALA B 1 113 ? 9.123 44.646 7.788 1.00 11.22 91 ALA B C 1
ATOM 3694 O O . ALA B 1 113 ? 9.916 43.892 7.190 1.00 11.57 91 ALA B O 1
ATOM 3696 N N . VAL B 1 114 ? 8.309 44.221 8.742 1.00 9.63 92 VAL B N 1
ATOM 3697 C CA . VAL B 1 114 ? 8.358 42.812 9.202 1.00 10.06 92 VAL B CA 1
ATOM 3698 C C . VAL B 1 114 ? 7.815 41.872 8.110 1.00 10.83 92 VAL B C 1
ATOM 3699 O O . VAL B 1 114 ? 8.351 40.780 7.884 1.00 13.15 92 VAL B O 1
ATOM 3703 N N . ASN B 1 115 ? 6.757 42.293 7.421 1.00 10.78 93 ASN B N 1
ATOM 3704 C CA . ASN B 1 115 ? 6.108 41.478 6.392 1.00 10.14 93 ASN B CA 1
ATOM 3705 C C . ASN B 1 115 ? 6.888 41.474 5.074 1.00 12.38 93 ASN B C 1
ATOM 3706 O O . ASN B 1 115 ? 6.876 40.455 4.356 1.00 13.70 93 ASN B O 1
ATOM 3711 N N . ARG B 1 116 ? 7.586 42.571 4.771 1.00 11.97 94 ARG B N 1
ATOM 3712 C CA . ARG B 1 116 ? 8.145 42.767 3.411 1.00 11.20 94 ARG B CA 1
ATOM 3713 C C . ARG B 1 116 ? 9.011 41.585 2.923 1.00 12.28 94 ARG B C 1
ATOM 3714 O O . ARG B 1 116 ? 8.817 41.101 1.792 1.00 14.34 94 ARG B O 1
ATOM 3722 N N . PRO B 1 117 ? 9.944 41.116 3.771 1.00 11.83 95 PRO B N 1
ATOM 3723 C CA . PRO B 1 117 ? 10.829 40.052 3.254 1.00 12.44 95 PRO B CA 1
ATOM 3724 C C . PRO B 1 117 ? 10.126 38.717 3.005 1.00 14.66 95 PRO B C 1
ATOM 3725 O O . PRO B 1 117 ? 10.757 37.854 2.370 1.00 15.26 95 PRO B O 1
ATOM 3729 N N . LEU B 1 118 ? 8.883 38.544 3.467 1.00 10.86 96 LEU B N 1
ATOM 3730 C CA . LEU B 1 118 ? 8.131 37.316 3.259 1.00 12.60 96 LEU B CA 1
ATOM 3731 C C . LEU B 1 118 ? 7.352 37.294 1.962 1.00 10.06 96 LEU B C 1
ATOM 3732 O O . LEU B 1 118 ? 6.863 36.237 1.531 1.00 10.80 96 LEU B O 1
ATOM 3737 N N . VAL B 1 119 ? 7.231 38.448 1.310 1.00 11.80 97 VAL B N 1
ATOM 3738 C CA . VAL B 1 119 ? 6.267 38.545 0.248 1.00 11.53 97 VAL B CA 1
ATOM 3739 C C . VAL B 1 119 ? 6.641 37.698 -0.997 1.00 11.17 97 VAL B C 1
ATOM 3740 O O . VAL B 1 119 ? 5.818 36.954 -1.504 1.00 12.25 97 VAL B O 1
ATOM 3744 N N . ASP B 1 120 ? 7.872 37.833 -1.473 1.00 14.39 98 ASP B N 1
ATOM 3745 C CA . ASP B 1 120 ? 8.261 37.167 -2.715 1.00 12.10 98 ASP B CA 1
ATOM 3746 C C . ASP B 1 120 ? 8.099 35.640 -2.592 1.00 14.47 98 ASP B C 1
ATOM 3747 O O . ASP B 1 120 ? 7.519 34.980 -3.480 1.00 14.61 98 ASP B O 1
ATOM 3752 N N . GLY B 1 121 ? 8.616 35.100 -1.488 1.00 14.08 99 GLY B N 1
ATOM 3753 C CA . GLY B 1 121 ? 8.573 33.661 -1.228 1.00 12.07 99 GLY B CA 1
ATOM 3754 C C . GLY B 1 121 ? 7.157 33.141 -1.056 1.00 14.18 99 GLY B C 1
ATOM 3755 O O . GLY B 1 121 ? 6.823 32.024 -1.510 1.00 12.87 99 GLY B O 1
ATOM 3756 N N . THR B 1 122 ? 6.300 33.962 -0.421 1.00 10.44 100 THR B N 1
ATOM 3757 C CA . THR B 1 122 ? 4.926 33.547 -0.205 1.00 10.33 100 THR B CA 1
ATOM 3758 C C . THR B 1 122 ? 4.141 33.534 -1.502 1.00 11.59 100 THR B C 1
ATOM 3759 O O . THR B 1 122 ? 3.335 32.633 -1.745 1.00 11.75 100 THR B O 1
ATOM 3763 N N . MET B 1 123 ? 4.398 34.530 -2.354 1.00 14.70 101 MET B N 1
ATOM 3764 C CA . MET B 1 123 ? 3.701 34.599 -3.635 1.00 9.47 101 MET B CA 1
ATOM 3765 C C . MET B 1 123 ? 4.089 33.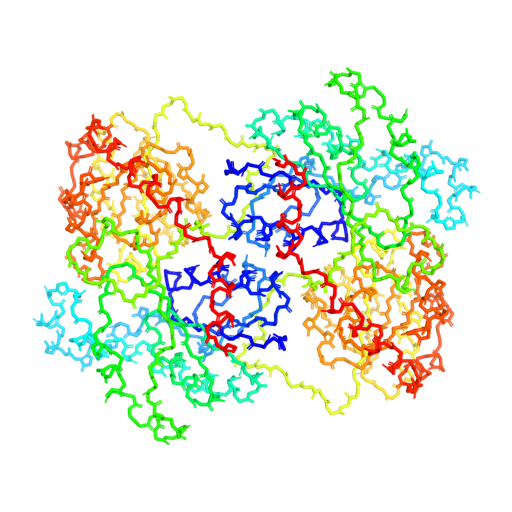395 -4.520 1.00 10.15 101 MET B C 1
ATOM 3766 O O . MET B 1 123 ? 3.235 32.784 -5.148 1.00 13.56 101 MET B O 1
ATOM 3771 N N . ALA B 1 124 ? 5.377 33.077 -4.554 1.00 9.79 102 ALA B N 1
ATOM 3772 C CA . ALA B 1 124 ? 5.849 31.917 -5.327 1.00 12.78 102 ALA B CA 1
ATOM 3773 C C . ALA B 1 124 ? 5.181 30.647 -4.768 1.00 13.89 102 ALA B C 1
ATOM 3774 O O . ALA B 1 124 ? 4.717 29.779 -5.511 1.00 13.36 102 ALA B O 1
ATOM 3776 N N . LEU B 1 125 ? 5.092 30.558 -3.442 1.00 11.62 103 LEU B N 1
ATOM 3777 C CA . LEU B 1 125 ? 4.477 29.361 -2.852 1.00 12.09 103 LEU B CA 1
ATOM 3778 C C . LEU B 1 125 ? 3.006 29.252 -3.240 1.00 11.66 103 LEU B C 1
ATOM 3779 O O . LEU B 1 125 ? 2.492 28.178 -3.475 1.00 12.28 103 LEU B O 1
ATOM 3784 N N . VAL B 1 126 ? 2.276 30.355 -3.241 1.00 11.83 104 VAL B N 1
ATOM 3785 C CA . VAL B 1 126 ? 0.888 30.288 -3.632 1.00 11.52 104 VAL B CA 1
ATOM 3786 C C . VAL B 1 126 ? 0.753 29.795 -5.067 1.00 14.13 104 VAL B C 1
ATOM 3787 O O . VAL B 1 126 ? -0.144 29.029 -5.386 1.00 13.45 104 VAL B O 1
ATOM 3791 N N . ASP B 1 127 ? 1.649 30.254 -5.935 1.00 15.41 105 ASP B N 1
ATOM 3792 C CA . ASP B 1 127 ? 1.593 29.794 -7.323 1.00 15.22 105 ASP B CA 1
ATOM 3793 C C . ASP B 1 127 ? 1.835 28.290 -7.453 1.00 15.53 105 ASP B C 1
ATOM 3794 O O . ASP B 1 127 ? 1.224 27.620 -8.297 1.00 17.98 105 ASP B O 1
ATOM 3799 N N . ASP B 1 128 ? 2.748 27.775 -6.643 1.00 12.66 106 ASP B N 1
ATOM 3800 C CA . ASP B 1 128 ? 3.149 26.356 -6.690 1.00 12.65 106 ASP B CA 1
ATOM 3801 C C . ASP B 1 128 ? 2.158 25.431 -5.978 1.00 17.12 106 ASP B C 1
ATOM 3802 O O . ASP B 1 128 ? 1.847 24.349 -6.461 1.00 16.58 106 ASP B O 1
ATOM 3807 N N . TYR B 1 129 ? 1.656 25.866 -4.826 1.00 12.16 107 TYR B N 1
ATOM 3808 C CA . TYR B 1 129 ? 0.838 25.004 -3.977 1.00 10.49 107 TYR B CA 1
ATOM 3809 C C . TYR B 1 129 ? -0.634 25.099 -4.375 1.00 11.23 107 TYR B C 1
ATOM 3810 O O . TYR B 1 129 ? -1.389 24.143 -4.219 1.00 13.41 107 TYR B O 1
ATOM 3819 N N . ARG B 1 130 ? -1.051 26.272 -4.870 1.00 13.18 108 ARG B N 1
ATOM 3820 C CA . ARG B 1 130 ? -2.435 26.472 -5.315 1.00 15.48 108 ARG B CA 1
ATOM 3821 C C . ARG B 1 130 ? -3.470 26.163 -4.215 1.00 10.58 108 ARG B C 1
ATOM 3822 O O . ARG B 1 130 ? -4.298 25.286 -4.334 1.00 13.21 108 ARG B O 1
ATOM 3830 N N . PRO B 1 131 ? -3.409 26.935 -3.110 1.00 12.05 109 PRO B N 1
ATOM 3831 C CA . PRO B 1 131 ? -4.357 26.656 -2.024 1.00 12.04 109 PRO B CA 1
ATOM 3832 C C . PRO B 1 131 ? -5.797 26.980 -2.401 1.00 13.13 109 PRO B C 1
ATOM 3833 O O . PRO B 1 131 ? -6.009 27.836 -3.256 1.00 15.04 109 PRO B O 1
ATOM 3837 N N . ASP B 1 132 ? -6.754 26.307 -1.772 1.00 11.27 110 ASP B N 1
ATOM 3838 C CA . ASP B 1 132 ? -8.171 26.612 -1.876 1.00 10.87 110 ASP B CA 1
ATOM 3839 C C . ASP B 1 132 ? -8.627 27.589 -0.793 1.00 12.76 110 ASP B C 1
ATOM 3840 O O . ASP B 1 132 ? -9.724 28.131 -0.874 1.00 14.63 110 ASP B O 1
ATOM 3845 N N . LEU B 1 133 ? -7.778 27.810 0.208 1.00 10.34 111 LEU B N 1
ATOM 3846 C CA . LEU B 1 133 ? -8.143 28.604 1.394 1.00 11.01 111 LEU B CA 1
ATOM 3847 C C . LEU B 1 133 ? -6.863 29.063 2.053 1.00 11.22 111 LEU B C 1
ATOM 3848 O O . LEU B 1 133 ? -5.885 28.295 2.100 1.00 10.90 111 LEU B O 1
ATOM 3853 N N . VAL B 1 134 ? -6.856 30.307 2.543 1.00 8.42 112 VAL B N 1
ATOM 3854 C CA . VAL B 1 134 ? -5.715 30.807 3.288 1.00 7.19 112 VAL B CA 1
ATOM 3855 C C . VAL B 1 134 ? -6.189 31.164 4.686 1.00 9.99 112 VAL B C 1
ATOM 3856 O O . VAL B 1 134 ? -7.191 31.843 4.834 1.00 11.27 112 VAL B O 1
ATOM 3860 N N . VAL B 1 135 ? -5.528 30.629 5.706 1.00 7.66 113 VAL B N 1
ATOM 3861 C CA . VAL B 1 135 ? -5.751 31.053 7.083 1.00 8.86 113 VAL B CA 1
ATOM 3862 C C . VAL B 1 135 ? -4.494 31.800 7.525 1.00 10.00 113 VAL B C 1
ATOM 3863 O O . VAL B 1 135 ? -3.376 31.266 7.462 1.00 11.19 113 VAL B O 1
ATOM 3867 N N . TYR B 1 136 ? -4.641 33.051 7.976 1.00 8.81 114 TYR B N 1
ATOM 3868 C CA . TYR B 1 136 ? -3.448 33.833 8.324 1.00 7.21 114 TYR B CA 1
ATOM 3869 C C . TYR B 1 136 ? -3.672 34.467 9.690 1.00 7.17 114 TYR B C 1
ATOM 3870 O O . TYR B 1 136 ? -4.804 34.723 10.088 1.00 9.20 114 TYR B O 1
ATOM 3879 N N . GLU B 1 137 ? -2.595 34.666 10.419 1.00 7.94 115 GLU B N 1
ATOM 3880 C CA . GLU B 1 137 ? -2.727 35.355 11.680 1.00 10.51 115 GLU B CA 1
ATOM 3881 C C . GLU B 1 137 ? -2.727 36.873 11.477 1.00 10.73 115 GLU B C 1
ATOM 3882 O O . GLU B 1 137 ? -2.235 37.393 10.467 1.00 10.61 115 GLU B O 1
ATOM 3888 N N . GLN B 1 138 ? -3.325 37.595 12.424 1.00 8.99 116 GLN B N 1
ATOM 3889 C CA . GLN B 1 138 ? -3.673 39.011 12.261 1.00 8.39 116 GLN B CA 1
ATOM 3890 C C . GLN B 1 138 ? -2.509 39.922 11.849 1.00 9.86 116 GLN B C 1
ATOM 3891 O O . GLN B 1 138 ? -2.714 40.936 11.158 1.00 12.50 116 GLN B O 1
ATOM 3897 N N . GLY B 1 139 ? -1.292 39.590 12.285 1.00 9.63 117 GLY B N 1
ATOM 3898 C CA . GLY B 1 139 ? -0.120 40.384 11.941 1.00 11.39 117 GLY B CA 1
ATOM 3899 C C . GLY B 1 139 ? 0.374 40.204 10.513 1.00 15.83 117 GLY B C 1
ATOM 3900 O O . GLY B 1 139 ? 1.153 41.011 10.011 1.00 17.81 117 GLY B O 1
ATOM 3901 N N . ALA B 1 140 ? -0.077 39.149 9.865 1.00 10.46 118 ALA B N 1
ATOM 3902 C CA . ALA B 1 140 ? 0.478 38.772 8.552 1.00 7.92 118 ALA B CA 1
ATOM 3903 C C . ALA B 1 140 ? -0.378 39.275 7.365 1.00 11.13 118 ALA B C 1
ATOM 3904 O O . ALA B 1 140 ? -1.141 38.507 6.736 1.00 12.29 118 ALA B O 1
ATOM 3906 N N . THR B 1 141 ? -0.258 40.574 7.061 1.00 12.53 119 THR B N 1
ATOM 3907 C CA . THR B 1 141 ? -0.883 41.150 5.864 1.00 10.58 119 THR B CA 1
ATOM 3908 C C . THR B 1 141 ? -0.474 40.336 4.624 1.00 10.53 119 THR B C 1
ATOM 3909 O O . THR B 1 141 ? -1.268 40.196 3.689 1.00 10.44 119 THR B O 1
ATOM 3913 N N . VAL B 1 142 ? 0.745 39.800 4.632 1.00 9.69 120 VAL B N 1
ATOM 3914 C CA . VAL B 1 142 ? 1.183 38.947 3.513 1.00 11.11 120 VAL B CA 1
ATOM 3915 C C . VAL B 1 142 ? 0.190 37.791 3.239 1.00 12.94 120 VAL B C 1
ATOM 3916 O O . VAL B 1 142 ? 0.055 37.348 2.095 1.00 10.22 120 VAL B O 1
ATOM 3920 N N . GLY B 1 143 ? -0.479 37.295 4.285 1.00 10.13 121 GLY B N 1
ATOM 3921 C CA . GLY B 1 143 ? -1.515 36.281 4.125 1.00 10.38 121 GLY B CA 1
ATOM 3922 C C . GLY B 1 143 ? -2.705 36.740 3.290 1.00 11.52 121 GLY B C 1
ATOM 3923 O O . GLY B 1 143 ? -3.248 35.987 2.505 1.00 11.11 121 GLY B O 1
ATOM 3924 N N . LEU B 1 144 ? -3.108 38.001 3.462 1.00 11.10 122 LEU B N 1
ATOM 3925 C CA . LEU B 1 144 ? -4.166 38.559 2.631 1.00 9.17 122 LEU B CA 1
ATOM 3926 C C . LEU B 1 144 ? -3.730 38.725 1.183 1.00 10.49 122 LEU B C 1
ATOM 3927 O O . LEU B 1 144 ? -4.517 38.424 0.269 1.00 12.03 122 LEU B O 1
ATOM 3932 N N . LEU B 1 145 ? -2.486 39.164 0.986 1.00 11.47 123 LEU B N 1
ATOM 3933 C CA . LEU B 1 145 ? -1.959 39.315 -0.365 1.00 12.14 123 LEU B CA 1
ATOM 3934 C C . LEU B 1 145 ? -1.884 37.935 -1.016 1.00 15.79 123 LEU B C 1
ATOM 3935 O O . LEU B 1 145 ? -2.157 37.786 -2.222 1.00 14.40 123 LEU B O 1
ATOM 3940 N N . ALA B 1 146 ? -1.547 36.914 -0.222 1.00 12.10 124 ALA B N 1
ATOM 3941 C CA . ALA B 1 146 ? -1.497 35.537 -0.733 1.00 13.09 124 ALA B CA 1
ATOM 3942 C C . ALA B 1 146 ? -2.863 35.057 -1.197 1.00 13.87 124 ALA B C 1
ATOM 3943 O O . ALA B 1 146 ? -2.987 34.432 -2.243 1.00 14.48 124 ALA B O 1
ATOM 3945 N N . ALA B 1 147 ? -3.899 35.321 -0.405 1.00 11.15 125 ALA B N 1
ATOM 3946 C CA . ALA B 1 147 ? -5.244 34.903 -0.742 1.00 11.43 125 ALA B CA 1
ATOM 3947 C C . ALA B 1 147 ? -5.677 35.601 -2.034 1.00 15.03 125 ALA B C 1
ATOM 3948 O O . ALA B 1 147 ? -6.329 34.989 -2.889 1.00 14.97 125 ALA B O 1
ATOM 3950 N N . ASP B 1 148 ? -5.314 36.874 -2.184 1.00 12.96 126 ASP B N 1
ATOM 3951 C CA . ASP B 1 148 ? -5.669 37.568 -3.425 1.00 16.50 126 ASP B CA 1
ATOM 3952 C C . ASP B 1 148 ? -4.904 36.997 -4.628 1.00 16.50 126 ASP B C 1
ATOM 3953 O O . ASP B 1 148 ? -5.468 36.885 -5.718 1.00 17.58 126 ASP B O 1
ATOM 3958 N N . ARG B 1 149 ? -3.622 36.707 -4.451 1.00 13.10 127 ARG B N 1
ATOM 3959 C CA . ARG B 1 149 ? -2.836 36.061 -5.519 1.00 12.41 127 ARG B CA 1
ATOM 3960 C C . ARG B 1 149 ? -3.513 34.776 -5.979 1.00 17.83 127 ARG B C 1
ATOM 3961 O O . ARG B 1 149 ? -3.634 34.521 -7.189 1.00 19.72 127 ARG B O 1
ATOM 3969 N N . ALA B 1 150 ? -3.962 33.959 -5.019 1.00 14.29 128 ALA B N 1
ATOM 3970 C CA . ALA B 1 150 ? -4.607 32.688 -5.313 1.00 18.27 128 ALA B CA 1
ATOM 3971 C C . ALA B 1 150 ? -6.052 32.825 -5.779 1.00 16.93 128 ALA B C 1
ATOM 3972 O O . ALA B 1 150 ? -6.622 31.906 -6.393 1.00 21.99 128 ALA B O 1
ATOM 3974 N N . GLY B 1 151 ? -6.675 33.953 -5.471 1.00 17.09 129 GLY B N 1
ATOM 3975 C CA . GLY B 1 151 ? -8.092 34.090 -5.741 1.00 13.17 129 GLY B CA 1
ATOM 3976 C C . GLY B 1 151 ? -9.021 33.280 -4.862 1.00 15.99 129 GLY B C 1
ATOM 3977 O O . GLY B 1 151 ? -10.033 32.780 -5.325 1.00 18.13 129 GLY B O 1
ATOM 3978 N N . VAL B 1 152 ? -8.695 33.156 -3.575 1.00 12.94 130 VAL B N 1
ATOM 3979 C CA . VAL B 1 152 ? -9.461 32.290 -2.677 1.00 12.39 130 VAL B CA 1
ATOM 3980 C C . VAL B 1 152 ? -9.779 33.040 -1.376 1.00 13.77 130 VAL B C 1
ATOM 3981 O O . VAL B 1 152 ? -9.182 34.099 -1.106 1.00 15.02 130 VAL B O 1
ATOM 3985 N N . PRO B 1 153 ? -10.712 32.502 -0.590 1.00 12.24 131 PRO B N 1
ATOM 3986 C CA . PRO B 1 153 ? -11.060 33.130 0.691 1.00 11.14 131 PRO B CA 1
ATOM 3987 C C . PRO B 1 153 ? -9.928 33.108 1.688 1.00 13.13 131 PRO B C 1
ATOM 3988 O O . PRO B 1 153 ? -9.094 32.195 1.686 1.00 14.27 131 PRO B O 1
ATOM 3992 N N . ALA B 1 154 ? -9.911 34.130 2.538 1.00 12.88 132 ALA B N 1
ATOM 3993 C CA . ALA B 1 154 ? -8.946 34.224 3.628 1.00 8.78 132 ALA B CA 1
ATOM 3994 C C . ALA B 1 154 ? -9.685 34.268 4.954 1.00 13.83 132 ALA B C 1
ATOM 3995 O O . ALA B 1 154 ? -10.743 34.893 5.071 1.00 12.81 132 ALA B O 1
ATOM 3997 N N . VAL B 1 155 ? -9.137 33.597 5.957 1.00 9.99 133 VAL B N 1
ATOM 3998 C CA . VAL B 1 155 ? -9.715 33.638 7.305 1.00 11.17 133 VAL B CA 1
ATOM 3999 C C . VAL B 1 155 ? -8.658 34.190 8.260 1.00 10.24 133 VAL B C 1
ATOM 4000 O O . VAL B 1 155 ? -7.518 33.748 8.234 1.00 8.85 133 VAL B O 1
ATOM 4004 N N . GLN B 1 156 ? -9.022 35.189 9.069 1.00 8.47 134 GLN B N 1
ATOM 4005 C CA . GLN B 1 156 ? -8.076 35.853 9.951 1.00 7.96 134 GLN B CA 1
ATOM 4006 C C . GLN B 1 156 ? -8.147 35.284 11.364 1.00 9.42 134 GLN B C 1
ATOM 4007 O O . GLN B 1 156 ? -9.216 35.120 11.902 1.00 10.38 134 GLN B O 1
ATOM 4013 N N . ARG B 1 157 ? -6.990 34.992 11.941 1.00 7.13 135 ARG B N 1
ATOM 4014 C CA . ARG B 1 157 ? -6.934 34.525 13.333 1.00 8.18 135 ARG B CA 1
ATOM 4015 C C . ARG B 1 157 ? -6.331 35.644 14.182 1.00 9.39 135 ARG B C 1
ATOM 4016 O O . ARG B 1 157 ? -5.170 36.009 14.006 1.00 10.79 135 ARG B O 1
ATOM 4024 N N . ASN B 1 158 ? -7.114 36.187 15.112 1.00 6.97 136 ASN B N 1
ATOM 4025 C CA . ASN B 1 158 ? -6.690 37.374 15.850 1.00 8.75 136 ASN B CA 1
ATOM 4026 C C . ASN B 1 158 ? -5.717 37.076 16.984 1.00 9.25 136 ASN B C 1
ATOM 4027 O O . ASN B 1 158 ? -5.598 35.921 17.429 1.00 10.30 136 ASN B O 1
ATOM 4032 N N . GLN B 1 159 ? -5.030 38.119 17.443 1.00 8.77 137 GLN B N 1
ATOM 4033 C CA . GLN B 1 159 ? -4.003 38.030 18.499 1.00 9.58 137 GLN B CA 1
ATOM 4034 C C . GLN B 1 159 ? -4.324 39.019 19.614 1.00 8.48 137 GLN B C 1
ATOM 4035 O O . GLN B 1 159 ? -4.717 40.165 19.322 1.00 10.52 137 GLN B O 1
ATOM 4041 N N . SER B 1 160 ? -4.179 38.595 20.873 1.00 8.19 138 SER B N 1
ATOM 4042 C CA . SER B 1 160 ? -4.473 39.460 22.032 1.00 10.08 138 SER B CA 1
ATOM 4043 C C . SER B 1 160 ? -5.797 40.162 21.808 1.00 10.60 138 SER B C 1
ATOM 4044 O O . SER B 1 160 ? -6.770 39.513 21.401 1.00 11.77 138 SER B O 1
ATOM 4047 N N . ALA B 1 161 ? -5.873 41.465 22.099 1.00 9.70 139 ALA B N 1
ATOM 4048 C CA . ALA B 1 161 ? -7.156 42.170 21.920 1.00 10.69 139 ALA B CA 1
ATOM 4049 C C . ALA B 1 161 ? -7.117 43.253 20.850 1.00 13.99 139 ALA B C 1
ATOM 4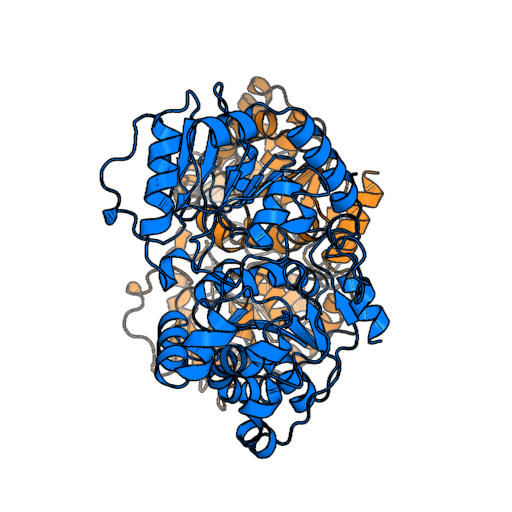050 O O . ALA B 1 161 ? -8.052 44.072 20.727 1.00 13.29 139 ALA B O 1
ATOM 4052 N N . TRP B 1 162 ? -6.060 43.265 20.038 1.00 8.38 140 TRP B N 1
ATOM 4053 C CA . TRP B 1 162 ? -5.961 44.284 18.978 1.00 8.52 140 TRP B CA 1
ATOM 4054 C C . TRP B 1 162 ? -7.180 44.278 18.043 1.00 13.02 140 TRP B C 1
ATOM 4055 O O . TRP B 1 162 ? -7.643 43.214 17.572 1.00 10.35 140 TRP B O 1
ATOM 4066 N N . ARG B 1 163 ? -7.722 45.472 17.787 1.00 11.48 141 ARG B N 1
ATOM 4067 C CA . ARG B 1 163 ? -8.767 45.611 16.779 1.00 9.77 141 ARG B CA 1
ATOM 4068 C C . ARG B 1 163 ? -8.131 45.864 15.417 1.00 14.71 141 ARG B C 1
ATOM 4069 O O . ARG B 1 163 ? -7.174 46.636 15.318 1.00 15.63 141 ARG B O 1
ATOM 4077 N N . THR B 1 164 ? -8.671 45.226 14.383 1.00 10.35 142 THR B N 1
ATOM 4078 C CA . THR B 1 164 ? -8.084 45.305 13.056 1.00 11.79 142 THR B CA 1
ATOM 4079 C C . THR B 1 164 ? -8.216 46.697 12.450 1.00 13.32 142 THR B C 1
ATOM 4080 O O . THR B 1 164 ? -7.233 47.276 11.998 1.00 13.46 142 THR B O 1
ATOM 4084 N N . ARG B 1 165 ? -9.449 47.178 12.396 1.00 17.50 143 ARG B N 1
ATOM 4085 C CA . ARG B 1 165 ? -9.702 48.485 11.785 1.00 17.97 143 ARG B CA 1
ATOM 4086 C C . ARG B 1 165 ? -9.010 48.536 10.416 1.00 14.35 143 ARG B C 1
ATOM 4087 O O . ARG B 1 165 ? -9.109 47.572 9.635 1.00 15.16 143 ARG B O 1
ATOM 4095 N N . GLY B 1 166 ? -8.276 49.616 10.130 1.00 13.14 144 GLY B N 1
ATOM 4096 C CA . GLY B 1 166 ? -7.626 49.751 8.832 1.00 16.56 144 GLY B CA 1
ATOM 4097 C C . GLY B 1 166 ? -6.176 49.340 8.848 1.00 16.09 144 GLY B C 1
ATOM 4098 O O . GLY B 1 166 ? -5.418 49.763 7.989 1.00 15.34 144 GLY B O 1
ATOM 4099 N N . MET B 1 167 ? -5.779 48.481 9.787 1.00 11.64 145 MET B N 1
ATOM 4100 C CA . MET B 1 167 ? -4.352 48.182 9.930 1.00 11.25 145 MET B CA 1
ATOM 4101 C C . MET B 1 167 ? -3.748 47.604 8.649 1.00 11.56 145 MET B C 1
ATOM 4102 O O . MET B 1 167 ? -2.597 47.902 8.322 1.00 11.25 145 MET B O 1
ATOM 4107 N N . HIS B 1 168 ? -4.503 46.762 7.971 1.00 11.92 146 HIS B N 1
ATOM 4108 C CA . HIS B 1 168 ? -3.934 46.111 6.779 1.00 12.24 146 HIS B CA 1
ATOM 4109 C C . HIS B 1 168 ? -3.799 47.108 5.644 1.00 12.16 146 HIS B C 1
ATOM 4110 O O . HIS B 1 168 ? -2.847 47.039 4.884 1.00 11.20 146 HIS B O 1
ATOM 4117 N N . ARG B 1 169 ? -4.771 48.028 5.528 1.00 11.38 147 ARG B N 1
ATOM 4118 C CA . ARG B 1 169 ? -4.633 49.104 4.544 1.00 13.60 147 ARG B CA 1
ATOM 4119 C C . ARG B 1 169 ? -3.407 49.961 4.821 1.00 15.02 147 ARG B C 1
ATOM 4120 O O . ARG B 1 169 ? -2.682 50.353 3.889 1.00 14.33 147 ARG B O 1
ATOM 4128 N N A SER B 1 170 ? -3.151 50.241 6.099 0.45 9.79 148 SER B N 1
ATOM 4129 N N B SER B 1 170 ? -3.168 50.253 6.099 0.55 9.73 148 SER B N 1
ATOM 4130 C CA A SER B 1 170 ? -1.978 51.028 6.481 0.45 12.02 148 SER B CA 1
ATOM 4131 C CA B SER B 1 170 ? -1.984 51.015 6.481 0.55 12.00 148 SER B CA 1
ATOM 4132 C C A SER B 1 170 ? -0.679 50.286 6.173 0.45 15.05 148 SER B C 1
ATOM 4133 C C B SER B 1 170 ? -0.722 50.257 6.073 0.55 15.04 148 SER B C 1
ATOM 4134 O O A SER B 1 170 ? 0.297 50.882 5.696 0.45 14.08 148 SER B O 1
ATOM 4135 O O B SER B 1 170 ? 0.185 50.808 5.431 0.55 14.41 148 SER B O 1
ATOM 4140 N N . ILE B 1 171 ? -0.666 48.984 6.455 1.00 13.71 149 ILE B N 1
ATOM 4141 C CA . ILE B 1 171 ? 0.517 48.163 6.188 1.00 11.50 149 ILE B CA 1
ATOM 4142 C C . ILE B 1 171 ? 0.765 48.075 4.678 1.00 10.86 149 ILE B C 1
ATOM 4143 O O . ILE B 1 171 ? 1.894 48.242 4.206 1.00 10.81 149 ILE B O 1
ATOM 4148 N N . ALA B 1 172 ? -0.307 47.840 3.942 1.00 12.85 150 ALA B N 1
ATOM 4149 C CA . ALA B 1 172 ? -0.249 47.724 2.477 1.00 16.12 150 ALA B CA 1
ATOM 4150 C C . ALA B 1 172 ? 0.271 49.008 1.827 1.00 16.29 150 ALA B C 1
ATOM 4151 O O . ALA B 1 172 ? 0.897 48.965 0.766 1.00 16.00 150 ALA B O 1
ATOM 4153 N N . SER B 1 173 ? 0.053 50.156 2.470 1.00 13.66 151 SER B N 1
ATOM 4154 C CA . SER B 1 173 ? 0.487 51.424 1.906 1.00 14.18 151 SER B CA 1
ATOM 4155 C C . SER B 1 173 ? 2.021 51.495 1.800 1.00 20.72 151 SER B C 1
ATOM 4156 O O . SER B 1 173 ? 2.573 52.216 0.969 1.00 18.22 151 SER B O 1
ATOM 4159 N N . PHE B 1 174 ? 2.705 50.698 2.613 1.00 14.23 152 PHE B N 1
ATOM 4160 C CA . PHE B 1 174 ? 4.166 50.669 2.615 1.00 15.05 152 PHE B CA 1
ATOM 4161 C C . PHE B 1 174 ? 4.716 49.535 1.762 1.00 20.44 152 PHE B C 1
ATOM 4162 O O . PHE B 1 174 ? 5.917 49.504 1.504 1.00 21.51 152 PHE B O 1
ATOM 4170 N N . LEU B 1 175 ? 3.853 48.616 1.325 1.00 17.94 153 LEU B N 1
ATOM 4171 C CA . LEU B 1 175 ? 4.274 47.439 0.544 1.00 17.23 153 LEU B CA 1
ATOM 4172 C C . LEU B 1 175 ? 3.862 47.630 -0.884 1.00 18.69 153 LEU B C 1
ATOM 4173 O O . LEU B 1 175 ? 3.727 46.700 -1.676 1.00 18.01 153 LEU B O 1
ATOM 4178 N N . THR B 1 176 ? 3.629 48.888 -1.218 1.00 20.72 154 THR B N 1
ATOM 4179 C CA . THR B 1 176 ? 2.979 49.183 -2.456 1.00 16.14 154 THR B CA 1
ATOM 4180 C C . THR B 1 176 ? 3.789 48.725 -3.705 1.00 15.22 154 THR B C 1
ATOM 4181 O O . THR B 1 176 ? 3.204 48.261 -4.680 1.00 17.53 154 THR B O 1
ATOM 4185 N N . ASP B 1 177 ? 5.113 48.843 -3.639 1.00 20.57 155 ASP B N 1
ATOM 4186 C CA . ASP B 1 177 ? 5.950 48.406 -4.771 1.00 22.16 155 ASP B CA 1
ATOM 4187 C C . ASP B 1 177 ? 5.734 46.898 -5.034 1.00 22.96 155 ASP B C 1
ATOM 4188 O O . ASP B 1 177 ? 5.620 46.430 -6.183 1.00 20.21 155 ASP B O 1
ATOM 4193 N N . LEU B 1 178 ? 5.653 46.147 -3.945 1.00 17.19 156 LEU B N 1
ATOM 4194 C CA . LEU B 1 178 ? 5.519 44.695 -4.054 1.00 18.56 156 LEU B CA 1
ATOM 4195 C C . LEU B 1 178 ? 4.143 44.304 -4.544 1.00 18.70 156 LEU B C 1
ATOM 4196 O O . LEU B 1 178 ? 3.985 43.344 -5.285 1.00 18.57 156 LEU B O 1
ATOM 4201 N N . MET B 1 179 ? 3.115 45.018 -4.112 1.00 16.38 157 MET B N 1
ATOM 4202 C CA . MET B 1 179 ? 1.776 44.680 -4.577 1.00 12.74 157 MET B CA 1
ATOM 4203 C C . MET B 1 179 ? 1.618 44.959 -6.055 1.00 19.63 157 MET B C 1
ATOM 4204 O O . MET B 1 179 ? 0.950 44.218 -6.744 1.00 17.22 157 MET B O 1
ATOM 4209 N N . ASP B 1 180 ? 2.258 46.036 -6.511 1.00 19.14 158 ASP B N 1
ATOM 4210 C CA . ASP B 1 180 ? 2.276 46.373 -7.924 1.00 22.08 158 ASP B CA 1
ATOM 4211 C C . ASP B 1 180 ? 3.017 45.273 -8.707 1.00 21.06 158 ASP B C 1
ATOM 4212 O O . ASP B 1 180 ? 2.474 44.720 -9.639 1.00 21.23 158 ASP B O 1
ATOM 4217 N N . LYS B 1 181 ? 4.222 44.921 -8.263 1.00 18.09 159 LYS B N 1
ATOM 4218 C CA . LYS B 1 181 ? 4.996 43.836 -8.906 1.00 18.84 159 LYS B CA 1
ATOM 4219 C C . LYS B 1 181 ? 4.227 42.508 -8.976 1.00 23.28 159 LYS B C 1
ATOM 4220 O O . LYS B 1 181 ? 4.182 41.858 -10.016 1.00 22.58 159 LYS B O 1
ATOM 4226 N N . HIS B 1 182 ? 3.616 42.087 -7.866 1.00 15.73 160 HIS B N 1
ATOM 4227 C CA . HIS B 1 182 ? 2.893 40.824 -7.852 1.00 17.19 160 HIS B CA 1
ATOM 4228 C C . HIS B 1 182 ? 1.427 40.918 -8.294 1.00 18.67 160 HIS B C 1
ATOM 4229 O O . HIS B 1 182 ? 0.697 39.931 -8.257 1.00 17.75 160 HIS B O 1
ATOM 4236 N N . GLN B 1 183 ? 0.981 42.113 -8.699 1.00 17.93 161 GLN B N 1
ATOM 4237 C CA . GLN B 1 183 ? -0.390 42.268 -9.191 1.00 15.19 161 GLN B CA 1
ATOM 4238 C C . GLN B 1 183 ? -1.525 41.807 -8.254 1.00 12.68 161 GLN B C 1
ATOM 4239 O O . GLN B 1 183 ? -2.439 41.063 -8.661 1.00 17.84 161 GLN B O 1
ATOM 4245 N N . VAL B 1 184 ? -1.439 42.255 -7.010 1.00 17.59 162 VAL B N 1
ATOM 4246 C CA . VAL B 1 184 ? -2.421 41.890 -6.017 1.00 19.05 162 VAL B CA 1
ATOM 4247 C C . VAL B 1 184 ? -3.058 43.133 -5.444 1.00 15.78 162 VAL B C 1
ATOM 4248 O O . VAL B 1 184 ? -2.420 44.188 -5.361 1.00 18.35 162 VAL B O 1
ATOM 4252 N N . SER B 1 185 ? -4.328 42.983 -5.081 1.00 17.58 163 SER B N 1
ATOM 4253 C CA . SER B 1 185 ? -5.025 43.953 -4.242 1.00 20.91 163 SER B CA 1
ATOM 4254 C C . SER B 1 185 ? -5.176 43.371 -2.835 1.00 17.16 163 SER B C 1
ATOM 4255 O O . SER B 1 185 ? -4.881 42.213 -2.602 1.00 21.82 163 SER B O 1
ATOM 4258 N N . LEU B 1 186 ? -5.636 44.183 -1.896 1.00 17.74 164 LEU B N 1
ATOM 4259 C CA . LEU B 1 186 ? -5.876 43.705 -0.539 1.00 15.56 164 LEU B CA 1
ATOM 4260 C C . LEU B 1 186 ? -7.362 43.331 -0.367 1.00 17.00 164 LEU B C 1
ATOM 4261 O O . LEU B 1 186 ? -8.234 44.215 -0.416 1.00 19.28 164 LEU B O 1
ATOM 4266 N N . PRO B 1 187 ? -7.674 42.041 -0.150 1.00 14.74 165 PRO B N 1
ATOM 4267 C CA . PRO B 1 187 ? -9.061 41.636 0.065 1.00 14.07 165 PRO B CA 1
ATOM 4268 C C . PRO B 1 187 ? -9.421 41.729 1.562 1.00 12.19 165 PRO B C 1
ATOM 4269 O O . PRO B 1 187 ? -8.539 42.011 2.367 1.00 17.91 165 PRO B O 1
ATOM 4273 N N . GLU B 1 188 ? -10.695 41.551 1.873 1.00 17.65 166 GLU B N 1
ATOM 4274 C CA . GLU B 1 188 ? -11.149 41.384 3.244 1.00 18.19 166 GLU B CA 1
ATOM 4275 C C . GLU B 1 188 ? -11.308 39.897 3.552 1.00 14.91 166 GLU B C 1
ATOM 4276 O O . GLU B 1 188 ? -11.753 39.116 2.704 1.00 15.62 166 GLU B O 1
ATOM 4282 N N . PRO B 1 189 ? -11.008 39.506 4.794 1.00 12.80 167 PRO B N 1
ATOM 4283 C CA . PRO B 1 189 ? -11.221 38.110 5.164 1.00 13.78 167 PRO B CA 1
ATOM 4284 C C . PRO B 1 189 ? -12.700 37.763 5.168 1.00 13.60 167 PRO B C 1
ATOM 4285 O O . PRO B 1 189 ? -13.546 38.656 5.418 1.00 16.15 167 PRO B O 1
ATOM 4289 N N . VAL B 1 190 ? -13.028 36.505 4.891 1.00 13.30 168 VAL B N 1
ATOM 4290 C CA . VAL B 1 190 ? -14.427 36.069 4.956 1.00 12.47 168 VAL B CA 1
ATOM 4291 C C . VAL B 1 190 ? -14.910 35.729 6.367 1.00 14.76 168 VAL B C 1
ATOM 4292 O O . VAL B 1 190 ? -16.107 35.582 6.597 1.00 16.45 168 VAL B O 1
ATOM 4296 N N . ALA B 1 191 ? -13.967 35.557 7.293 1.00 14.92 169 ALA B N 1
ATOM 4297 C CA . ALA B 1 191 ? -14.265 35.245 8.686 1.00 9.26 169 ALA B CA 1
ATOM 4298 C C . ALA B 1 191 ? -13.061 35.672 9.513 1.00 10.17 169 ALA B C 1
ATOM 4299 O O . ALA B 1 191 ? -11.923 35.708 9.019 1.00 11.39 169 ALA B O 1
ATOM 4301 N N . THR B 1 192 ? -13.319 36.013 10.775 1.00 10.75 170 THR B N 1
ATOM 4302 C CA . THR B 1 192 ? -12.258 36.390 11.710 1.00 9.36 170 THR B CA 1
ATOM 4303 C C . THR B 1 192 ? -12.506 35.604 12.981 1.00 12.73 170 THR B C 1
ATOM 4304 O O . THR B 1 192 ? -13.653 35.391 13.359 1.00 13.60 170 THR B O 1
ATOM 4308 N N . ILE B 1 193 ? -11.441 35.137 13.622 1.00 9.93 171 ILE B N 1
ATOM 4309 C CA . ILE B 1 193 ? -11.593 34.306 14.823 1.00 10.34 171 ILE B CA 1
ATOM 4310 C C . ILE B 1 193 ? -10.877 35.005 15.973 1.00 10.38 171 ILE B C 1
ATOM 4311 O O . ILE B 1 193 ? -9.657 35.203 15.924 1.00 10.76 171 ILE B O 1
ATOM 4316 N N . GLU B 1 194 ? -11.618 35.383 17.019 1.00 10.01 172 GLU B N 1
ATOM 4317 C CA . GLU B 1 194 ? -11.027 36.113 18.133 1.00 10.21 172 GLU B CA 1
ATOM 4318 C C . GLU B 1 194 ? -10.098 35.186 18.924 1.00 9.19 172 GLU B C 1
ATOM 4319 O O . GLU B 1 194 ? -10.239 33.960 18.883 1.00 12.51 172 GLU B O 1
ATOM 4325 N N . SER B 1 195 ? -9.133 35.785 19.630 1.00 11.63 173 SER B N 1
ATOM 4326 C CA . SER B 1 195 ? -8.278 35.006 20.524 1.00 10.45 173 SER B CA 1
ATOM 4327 C C . SER B 1 195 ? -8.856 34.955 21.958 1.00 10.79 173 SER B C 1
ATOM 4328 O O . SER B 1 195 ? -8.926 33.893 22.609 1.00 11.89 173 SER B O 1
ATOM 4331 N N . PHE B 1 196 ? -9.258 36.109 22.446 1.00 8.95 174 PHE B N 1
ATOM 4332 C CA . PHE B 1 196 ? -9.753 36.223 23.835 1.00 12.06 174 PHE B CA 1
ATOM 4333 C C . PHE B 1 196 ? -11.236 35.842 23.948 1.00 10.39 174 PHE B C 1
ATOM 4334 O O . PHE B 1 196 ? -11.974 35.935 22.975 1.00 12.64 174 PHE B O 1
ATOM 4342 N N . PRO B 1 197 ? -11.672 35.421 25.151 1.00 11.53 175 PRO B N 1
ATOM 4343 C CA . PRO B 1 197 ? -13.098 35.159 25.381 1.00 12.75 175 PRO B CA 1
ATOM 4344 C C . PRO B 1 197 ? -13.849 36.485 25.480 1.00 14.14 175 PRO B C 1
ATOM 4345 O O . PRO B 1 197 ? -13.234 37.548 25.692 1.00 12.69 175 PRO B O 1
ATOM 4349 N N . PRO B 1 198 ? -15.175 36.443 25.265 1.00 13.43 176 PRO B N 1
ATOM 4350 C CA . PRO B 1 198 ? -15.975 37.685 25.198 1.00 14.74 176 PRO B CA 1
ATOM 4351 C C . PRO B 1 198 ? -15.732 38.658 26.372 1.00 16.76 176 PRO B C 1
ATOM 4352 O O . PRO B 1 198 ? -15.612 39.869 26.141 1.00 18.40 176 PRO B O 1
ATOM 4356 N N . SER B 1 199 ? -15.622 38.146 27.584 1.00 15.31 177 SER B N 1
ATOM 4357 C CA . SER B 1 199 ? -15.496 39.039 28.739 1.00 20.49 177 SER B CA 1
ATOM 4358 C C . SER B 1 199 ? -14.176 39.825 28.721 1.00 19.71 177 SER B C 1
ATOM 4359 O O . SER B 1 199 ? -14.122 40.954 29.199 1.00 19.61 177 SER B O 1
ATOM 4362 N N . LEU B 1 200 ? -13.132 39.270 28.111 1.00 13.89 178 LEU B N 1
ATOM 4363 C CA . LEU B 1 200 ? -11.865 39.982 28.073 1.00 13.09 178 LEU B CA 1
ATOM 4364 C C . LEU B 1 200 ? -11.742 40.946 26.926 1.00 14.84 178 LEU B C 1
ATOM 4365 O O . LEU B 1 200 ? -10.695 41.568 26.791 1.00 19.36 178 LEU B O 1
ATOM 4370 N N . LEU B 1 201 ? -12.780 41.103 26.086 1.00 12.80 179 LEU B N 1
ATOM 4371 C CA . LEU B 1 201 ? -12.747 42.174 25.097 1.00 14.73 179 LEU B CA 1
ATOM 4372 C C . LEU B 1 201 ? -13.384 43.456 25.663 1.00 17.43 179 LEU B C 1
ATOM 4373 O O . LEU B 1 201 ? -13.409 44.503 24.984 1.00 17.75 179 LEU B O 1
ATOM 4378 N N . LEU B 1 202 ? -13.886 43.362 26.907 1.00 16.50 180 LEU B N 1
ATOM 4379 C CA . LEU B 1 202 ? -14.504 44.521 27.565 1.00 18.57 180 LEU B CA 1
ATOM 4380 C C . LEU B 1 202 ? -15.598 45.094 26.646 1.00 16.78 180 LEU B C 1
ATOM 4381 O O . LEU B 1 202 ? -16.502 44.360 26.235 1.00 18.33 180 LEU B O 1
ATOM 4386 N N . GLU B 1 203 ? -15.534 46.382 26.312 1.00 20.90 181 GLU B N 1
ATOM 4387 C CA . GLU B 1 203 ? -16.578 46.989 25.495 1.00 24.93 181 GLU B CA 1
ATOM 4388 C C . GLU B 1 203 ? -16.199 47.084 24.022 1.00 24.51 181 GLU B C 1
ATOM 4389 O O . GLU B 1 203 ? -16.932 47.677 23.232 1.00 27.11 181 GLU B O 1
ATOM 4395 N N . ALA B 1 204 ? -15.047 46.520 23.641 1.00 18.45 182 ALA B N 1
ATOM 4396 C CA . ALA B 1 204 ? -14.591 46.651 22.273 1.00 20.26 182 ALA B CA 1
ATOM 4397 C C . ALA B 1 204 ? -15.428 45.753 21.374 1.00 22.88 182 ALA B C 1
ATOM 4398 O O . ALA B 1 204 ? -15.823 44.678 21.784 1.00 25.29 182 ALA B O 1
ATOM 4400 N N . GLU B 1 205 ? -15.700 46.202 20.155 1.00 21.94 183 GLU B N 1
ATOM 4401 C CA . GLU B 1 205 ? -16.555 45.431 19.248 1.00 22.19 183 GLU B CA 1
ATOM 4402 C C . GLU B 1 205 ? -15.881 44.116 18.810 1.00 19.11 183 GLU B C 1
ATOM 4403 O O . GLU B 1 205 ? -14.792 44.138 18.242 1.00 19.77 183 GLU B O 1
ATOM 4409 N N . PRO B 1 206 ? -16.535 42.974 19.064 1.00 18.35 184 PRO B N 1
ATOM 4410 C CA . PRO B 1 206 ? -15.993 41.717 18.507 1.00 18.08 184 PRO B CA 1
ATOM 4411 C C . PRO B 1 206 ? -15.961 41.731 16.986 1.00 18.81 184 PRO B C 1
ATOM 4412 O O . PRO B 1 206 ? -16.810 42.368 16.354 1.00 22.15 184 PRO B O 1
ATOM 4416 N N . GLU B 1 207 ? -15.003 41.015 16.387 1.00 15.88 185 GLU B N 1
ATOM 4417 C CA . GLU B 1 207 ? -14.836 41.016 14.931 1.00 14.52 185 GLU B CA 1
ATOM 4418 C C . GLU B 1 207 ? -15.341 39.804 14.171 1.00 20.81 185 GLU B C 1
ATOM 4419 O O . GLU B 1 207 ? -15.335 39.784 12.945 1.00 21.00 185 GLU B O 1
ATOM 4425 N N . GLY B 1 208 ? -15.762 38.784 14.876 1.00 19.24 186 GLY B N 1
ATOM 4426 C CA . GLY B 1 208 ? -16.185 37.585 14.179 1.00 19.30 186 GLY B CA 1
ATOM 4427 C C . GLY B 1 208 ? -16.550 36.547 15.201 1.00 21.45 186 GLY B C 1
ATOM 4428 O O . GLY B 1 208 ? -17.395 36.800 16.069 1.00 24.94 186 GLY B O 1
ATOM 4429 N N . TRP B 1 209 ? -15.920 35.382 15.111 1.00 11.75 187 TRP B N 1
ATOM 4430 C CA . TRP B 1 209 ? -16.310 34.250 15.921 1.00 11.95 187 TRP B CA 1
ATOM 4431 C C . TRP B 1 209 ? -15.396 34.142 17.115 1.00 12.21 187 TRP B C 1
ATOM 4432 O O . TRP B 1 209 ? -14.267 34.592 17.061 1.00 14.60 187 TRP B O 1
ATOM 4443 N N . PHE B 1 210 ? -15.898 33.570 18.196 1.00 10.18 188 PHE B N 1
ATOM 4444 C CA . PHE B 1 210 ? -15.042 33.222 19.322 1.00 11.44 188 PHE B CA 1
ATOM 4445 C C . PHE B 1 210 ? -14.639 31.770 19.211 1.00 10.35 188 PHE B C 1
ATOM 4446 O O . PHE B 1 210 ? -15.350 30.946 18.600 1.00 13.78 188 PHE B O 1
ATOM 4454 N N . MET B 1 211 ? -13.517 31.444 19.833 1.00 9.88 189 MET B N 1
ATOM 4455 C CA . MET B 1 211 ? -13.027 30.084 19.785 1.00 10.84 189 MET B CA 1
ATOM 4456 C C . MET B 1 211 ? -12.262 29.783 21.060 1.00 10.72 189 MET B C 1
ATOM 4457 O O . MET B 1 211 ? -11.489 30.607 21.569 1.00 11.54 189 MET B O 1
ATOM 4462 N N A ARG B 1 212 ? -12.492 28.596 21.579 0.54 8.62 190 ARG B N 1
ATOM 4463 N N B ARG B 1 212 ? -12.499 28.590 21.578 0.46 8.66 190 ARG B N 1
ATOM 4464 C CA A ARG B 1 212 ? -11.800 28.139 22.764 0.54 10.37 190 ARG B CA 1
ATOM 4465 C CA B ARG B 1 212 ? -11.779 28.081 22.732 0.46 10.38 190 ARG B CA 1
ATOM 4466 C C A ARG B 1 212 ? -10.281 28.075 22.551 0.54 11.74 190 ARG B C 1
ATOM 4467 C C B ARG B 1 212 ? -10.265 28.165 22.493 0.46 11.69 190 ARG B C 1
ATOM 4468 O O A ARG B 1 212 ? -9.810 27.545 21.552 0.54 9.30 190 ARG B O 1
ATOM 4469 O O B ARG B 1 212 ? -9.785 27.852 21.404 0.46 9.27 190 ARG B O 1
ATOM 4484 N N . TRP B 1 213 ? -9.521 28.610 23.507 1.00 9.25 191 TRP B N 1
ATOM 4485 C CA . TRP B 1 213 ? -8.063 28.563 23.460 1.00 8.92 191 TRP B CA 1
ATOM 4486 C C . TRP B 1 213 ? -7.611 27.212 23.972 1.00 9.74 191 TRP B C 1
ATOM 4487 O O . TRP B 1 213 ? -7.801 26.876 25.139 1.00 12.94 191 TRP B O 1
ATOM 4498 N N . VAL B 1 214 ? -6.989 26.439 23.089 1.00 7.13 192 VAL B N 1
ATOM 4499 C CA . VAL B 1 214 ? -6.388 25.164 23.476 1.00 8.12 192 VAL B CA 1
ATOM 4500 C C . VAL B 1 214 ? -4.872 25.376 23.347 1.00 7.63 192 VAL B C 1
ATOM 4501 O O . VAL B 1 214 ? -4.348 25.490 22.234 1.00 8.18 192 VAL B O 1
ATOM 4505 N N . PRO B 1 215 ? -4.153 25.465 24.465 1.00 7.88 193 PRO B N 1
ATOM 4506 C CA . PRO B 1 215 ? -2.725 25.826 24.428 1.00 9.35 193 PRO B CA 1
ATOM 4507 C C . PRO B 1 215 ? -1.893 24.905 23.531 1.00 8.96 193 PRO B C 1
ATOM 4508 O O . PRO B 1 215 ? -2.066 23.684 23.563 1.00 8.53 193 PRO B O 1
ATOM 4512 N N . TYR B 1 216 ? -0.997 25.507 22.741 1.00 7.17 194 TYR B N 1
ATOM 4513 C CA . TYR B 1 216 ? 0.002 24.739 22.020 1.00 7.27 194 TYR B CA 1
ATOM 4514 C C . TYR B 1 216 ? 1.360 25.418 22.244 1.00 9.61 194 TYR B C 1
ATOM 4515 O O . TYR B 1 216 ? 1.499 26.619 22.004 1.00 9.71 194 TYR B O 1
ATOM 4524 N N . GLY B 1 217 ? 2.346 24.652 22.702 1.00 8.91 195 GLY B N 1
ATOM 4525 C CA . GLY B 1 217 ? 3.695 25.177 22.903 1.00 9.09 195 GLY B CA 1
ATOM 4526 C C . GLY B 1 217 ? 4.764 24.191 22.457 1.00 9.86 195 GLY B C 1
ATOM 4527 O O . GLY B 1 217 ? 5.928 24.403 22.740 1.00 13.72 195 GLY B O 1
ATOM 4528 N N . GLY B 1 218 ? 4.363 23.136 21.751 1.00 8.03 196 GLY B N 1
ATOM 4529 C CA . GLY B 1 218 ? 5.306 22.088 21.380 1.00 8.94 196 GLY B CA 1
ATOM 4530 C C . GLY B 1 218 ? 5.033 20.795 22.107 1.00 10.36 196 GLY B C 1
ATOM 4531 O O . GLY B 1 218 ? 4.264 20.753 23.062 1.00 11.34 196 GLY B O 1
ATOM 4532 N N . GLY B 1 219 ? 5.629 19.714 21.610 1.00 9.46 197 GLY B N 1
ATOM 4533 C CA . GLY B 1 219 ? 5.517 18.461 22.316 1.00 9.96 197 GLY B CA 1
ATOM 4534 C C . GLY B 1 219 ? 6.639 18.323 23.337 1.00 12.37 197 GLY B C 1
ATOM 4535 O O . GLY B 1 219 ? 7.593 19.119 23.414 1.00 10.74 197 GLY B O 1
ATOM 4536 N N . ALA B 1 220 ? 6.544 17.285 24.143 1.00 8.67 198 ALA B N 1
ATOM 4537 C CA . ALA B 1 220 ? 7.588 17.031 25.130 1.00 13.53 198 ALA B CA 1
ATOM 4538 C C . ALA B 1 220 ? 7.490 15.624 25.696 1.00 10.39 198 ALA B C 1
ATOM 4539 O O . ALA B 1 220 ? 6.391 15.119 25.950 1.00 11.39 198 ALA B O 1
ATOM 4541 N N . VAL B 1 221 ? 8.663 15.055 25.947 1.00 9.70 199 VAL B N 1
ATOM 4542 C CA . VAL B 1 221 ? 8.766 13.811 26.708 1.00 10.45 199 VAL B CA 1
ATOM 4543 C C . VAL B 1 221 ? 8.813 14.230 28.190 1.00 15.35 199 VAL B C 1
ATOM 4544 O O . VAL B 1 221 ? 9.769 14.871 28.659 1.00 14.79 199 VAL B O 1
ATOM 4548 N N . LEU B 1 222 ? 7.755 13.910 28.913 1.00 10.02 200 LEU B N 1
ATOM 4549 C CA . LEU B 1 222 ? 7.646 14.381 30.300 1.00 13.55 200 LEU B CA 1
ATOM 4550 C C . LEU B 1 222 ? 8.585 13.606 31.234 1.00 17.81 200 LEU B C 1
ATOM 4551 O O . LEU B 1 222 ? 8.891 14.059 32.350 1.00 19.24 200 LEU B O 1
ATOM 4556 N N . GLY B 1 223 ? 9.077 12.463 30.771 1.00 15.71 201 GLY B N 1
ATOM 4557 C CA . GLY B 1 223 ? 9.898 11.591 31.605 1.00 15.50 201 GLY B CA 1
ATOM 4558 C C . GLY B 1 223 ? 9.270 10.206 31.676 1.00 14.56 201 GLY B C 1
ATOM 4559 O O . GLY B 1 223 ? 8.480 9.853 30.807 1.00 12.88 201 GLY B O 1
ATOM 4560 N N . ASP B 1 224 ? 9.592 9.446 32.726 1.00 13.98 202 ASP B N 1
ATOM 4561 C CA . ASP B 1 224 ? 9.051 8.092 32.896 1.00 16.01 202 ASP B CA 1
ATOM 4562 C C . ASP B 1 224 ? 7.786 8.044 33.761 1.00 18.08 202 ASP B C 1
ATOM 4563 O O . ASP B 1 224 ? 7.241 6.963 34.025 1.00 14.15 202 ASP B O 1
ATOM 4568 N N . ARG B 1 225 ? 7.319 9.206 34.203 1.00 14.76 203 ARG B N 1
ATOM 4569 C CA . ARG B 1 225 ? 6.092 9.313 34.996 1.00 14.50 203 ARG B CA 1
ATOM 4570 C C . ARG B 1 225 ? 5.522 10.705 34.838 1.00 12.19 203 ARG B C 1
ATOM 4571 O O . ARG B 1 225 ? 6.207 11.606 34.356 1.00 18.15 203 ARG B O 1
ATOM 4579 N N . LEU B 1 226 ? 4.281 10.907 35.241 1.00 14.93 204 LEU B N 1
ATOM 4580 C CA . LEU B 1 226 ? 3.696 12.235 35.202 1.00 16.02 204 LEU B CA 1
ATOM 4581 C C . LEU B 1 226 ? 4.145 12.980 36.463 1.00 21.15 204 LEU B C 1
ATOM 4582 O O . LEU B 1 226 ? 3.863 12.533 37.567 1.00 22.11 204 LEU B O 1
ATOM 4587 N N . PRO B 1 227 ? 4.899 14.081 36.318 1.00 20.61 205 PRO B N 1
ATOM 4588 C CA . PRO B 1 227 ? 5.370 14.812 37.507 1.00 23.41 205 PRO B CA 1
ATOM 4589 C C . PRO B 1 227 ? 4.202 15.247 38.411 1.00 25.49 205 PRO B C 1
ATOM 4590 O O . PRO B 1 227 ? 3.172 15.686 37.926 1.00 21.92 205 PRO B O 1
ATOM 4594 N N . PRO B 1 228 ? 4.356 15.118 39.733 1.00 27.06 206 PRO B N 1
ATOM 4595 C CA . PRO B 1 228 ? 3.307 15.537 40.677 1.00 27.95 206 PRO B CA 1
ATOM 4596 C C . PRO B 1 228 ? 3.272 17.070 40.876 1.00 21.77 206 PRO B C 1
ATOM 4597 O O . PRO B 1 228 ? 4.287 17.713 40.661 1.00 23.54 206 PRO B O 1
ATOM 4601 N N . VAL B 1 229 ? 2.133 17.627 41.272 1.00 21.43 207 VAL B N 1
ATOM 4602 C CA . VAL B 1 229 ? 2.118 19.003 41.762 1.00 22.50 207 VAL B CA 1
ATOM 4603 C C . VAL B 1 229 ? 2.983 19.041 43.034 1.00 28.41 207 VAL B C 1
ATOM 4604 O O . VAL B 1 229 ? 2.831 18.187 43.917 1.00 20.73 207 VAL B O 1
ATOM 4608 N N . PRO B 1 230 ? 3.919 20.004 43.120 1.00 22.16 208 PRO B N 1
ATOM 4609 C CA . PRO B 1 230 ? 4.829 20.063 44.276 1.00 25.16 208 PRO B CA 1
ATOM 4610 C C . PRO B 1 230 ? 4.120 20.451 45.567 1.00 23.22 208 PRO B C 1
ATOM 4611 O O . PRO B 1 230 ? 3.006 20.979 45.541 1.00 23.34 208 PRO B O 1
ATOM 4615 N N . ALA B 1 231 ? 4.772 20.157 46.687 1.00 26.45 209 ALA B N 1
ATOM 4616 C CA . ALA B 1 231 ? 4.241 20.488 48.008 1.00 26.35 209 ALA B CA 1
ATOM 4617 C C . ALA B 1 231 ? 4.310 22.003 48.260 1.00 21.38 209 ALA B C 1
ATOM 4618 O O . ALA B 1 231 ? 3.344 22.590 48.755 1.00 29.08 209 ALA B O 1
ATOM 4620 N N . ARG B 1 232 ? 5.428 22.623 47.874 1.00 30.69 210 ARG B N 1
ATOM 4621 C CA . ARG B 1 232 ? 5.586 24.086 47.944 1.00 33.38 210 ARG B CA 1
ATOM 4622 C C . ARG B 1 232 ? 5.052 24.739 46.674 1.00 33.54 210 ARG B C 1
ATOM 4623 O O . ARG B 1 232 ? 5.253 24.221 45.575 1.00 24.34 210 ARG B O 1
ATOM 4631 N N . PRO B 1 233 ? 4.386 25.896 46.815 1.00 33.46 211 PRO B N 1
ATOM 4632 C CA . PRO B 1 233 ? 3.859 26.577 45.618 1.00 24.84 211 PRO B CA 1
ATOM 4633 C C . PRO B 1 233 ? 4.983 26.948 44.656 1.00 23.50 211 PRO B C 1
ATOM 4634 O O . PRO B 1 233 ? 6.050 27.383 45.108 1.00 22.75 211 PRO B O 1
ATOM 4638 N N . GLU B 1 234 ? 4.763 26.765 43.355 1.00 20.67 212 GLU B N 1
ATOM 4639 C CA . GLU B 1 234 ? 5.778 27.160 42.386 1.00 20.22 212 GLU B CA 1
ATOM 4640 C C . GLU B 1 234 ? 5.198 28.204 41.416 1.00 19.88 212 GLU B C 1
ATOM 4641 O O . GLU B 1 234 ? 4.071 28.065 40.952 1.00 16.72 212 GLU B O 1
ATOM 4647 N N . VAL B 1 235 ? 5.957 29.272 41.178 1.00 16.16 213 VAL B N 1
ATOM 4648 C CA . VAL B 1 235 ? 5.505 30.383 40.347 1.00 14.25 213 VAL B CA 1
ATOM 4649 C C . VAL B 1 235 ? 6.386 30.407 39.104 1.00 18.16 213 VAL B C 1
ATOM 4650 O O . VAL B 1 235 ? 7.618 30.413 39.212 1.00 14.08 213 VAL B O 1
ATOM 4654 N N . ALA B 1 236 ? 5.773 30.395 37.924 1.00 12.95 214 ALA B N 1
ATOM 4655 C CA . ALA B 1 236 ? 6.565 30.501 36.691 1.00 11.91 214 ALA B CA 1
ATOM 4656 C C . ALA B 1 236 ? 6.878 31.950 36.334 1.00 9.90 214 ALA B C 1
ATOM 4657 O O . ALA B 1 236 ? 6.055 32.835 36.574 1.00 11.74 214 ALA B O 1
ATOM 4659 N N . ILE B 1 237 ? 8.058 32.156 35.748 1.00 11.49 215 ILE B N 1
ATOM 4660 C CA . ILE B 1 237 ? 8.462 33.467 35.224 1.00 11.53 215 ILE B CA 1
ATOM 4661 C C . ILE B 1 237 ? 8.825 33.245 33.758 1.00 11.68 215 ILE B C 1
ATOM 4662 O O . ILE B 1 237 ? 9.757 32.490 33.438 1.00 11.78 215 ILE B O 1
ATOM 4667 N N . THR B 1 238 ? 8.110 33.898 32.848 1.00 8.71 216 THR B N 1
ATOM 4668 C CA . THR B 1 238 ? 8.353 33.666 31.426 1.00 9.52 216 THR B CA 1
ATOM 4669 C C . THR B 1 238 ? 8.102 34.947 30.673 1.00 13.48 216 THR B C 1
ATOM 4670 O O . THR B 1 238 ? 7.180 35.643 31.004 1.00 12.13 216 THR B O 1
ATOM 4674 N N . MET B 1 239 ? 8.920 35.279 29.676 1.00 10.51 217 MET B N 1
ATOM 4675 C CA . MET B 1 239 ? 8.682 36.531 28.959 1.00 11.29 217 MET B CA 1
ATOM 4676 C C . MET B 1 239 ? 8.499 36.348 27.444 1.00 12.22 217 MET B C 1
ATOM 4677 O O . MET B 1 239 ? 8.886 37.210 26.645 1.00 10.72 217 MET B O 1
ATOM 4682 N N . GLY B 1 240 ? 7.872 35.246 27.057 1.00 10.41 218 GLY B N 1
ATOM 4683 C CA . GLY B 1 240 ? 7.600 34.989 25.653 1.00 9.97 218 GLY B CA 1
ATOM 4684 C C . GLY B 1 240 ? 8.867 34.705 24.863 1.00 9.13 218 GLY B C 1
ATOM 4685 O O . GLY B 1 240 ? 9.841 34.143 25.386 1.00 11.94 218 GLY B O 1
ATOM 4686 N N . THR B 1 241 ? 8.836 35.118 23.606 1.00 8.13 219 THR B N 1
ATOM 4687 C CA . THR B 1 241 ? 9.833 34.680 22.645 1.00 10.50 219 THR B CA 1
ATOM 4688 C C . THR B 1 241 ? 10.418 35.837 21.844 1.00 11.07 219 THR B C 1
ATOM 4689 O O . THR B 1 241 ? 11.142 35.592 20.874 1.00 12.07 219 THR B O 1
ATOM 4693 N N . ILE B 1 242 ? 10.076 37.080 22.201 1.00 9.91 220 ILE B N 1
ATOM 4694 C CA . ILE B 1 242 ? 10.655 38.210 21.450 1.00 9.96 220 ILE B CA 1
ATOM 4695 C C . ILE B 1 242 ? 11.137 39.366 22.358 1.00 12.08 220 ILE B C 1
ATOM 4696 O O . ILE B 1 242 ? 12.119 40.033 22.004 1.00 12.25 220 ILE B O 1
ATOM 4701 N N . GLU B 1 243 ? 10.501 39.595 23.513 1.00 10.63 221 GLU B N 1
ATOM 4702 C CA . GLU B 1 243 ? 10.816 40.805 24.286 1.00 8.71 221 GLU B CA 1
ATOM 4703 C C . GLU B 1 243 ? 12.278 40.841 24.731 1.00 13.99 221 GLU B C 1
ATOM 4704 O O . GLU B 1 243 ? 12.937 41.863 24.567 1.00 12.58 221 GLU B O 1
ATOM 4710 N N . LEU B 1 244 ? 12.757 39.781 25.362 1.00 12.32 222 LEU B N 1
ATOM 4711 C CA . LEU B 1 244 ? 14.124 39.769 25.876 1.00 11.60 222 LEU B CA 1
ATOM 4712 C C . LEU B 1 244 ? 15.125 39.644 24.715 1.00 15.14 222 LEU B C 1
ATOM 4713 O O . LEU B 1 244 ? 16.245 40.143 24.808 1.00 16.09 222 LEU B O 1
ATOM 4718 N N . GLN B 1 245 ? 14.702 39.029 23.617 1.00 12.33 223 GLN B N 1
ATOM 4719 C CA . GLN B 1 245 ? 15.531 39.001 22.419 1.00 14.72 223 GLN B CA 1
ATOM 4720 C C . GLN B 1 245 ? 15.760 40.399 21.864 1.00 16.04 223 GLN B C 1
ATOM 4721 O O . GLN B 1 245 ? 16.854 40.707 21.358 1.00 18.90 223 GLN B O 1
ATOM 4727 N N . ALA B 1 246 ? 14.732 41.235 21.926 1.00 12.86 224 ALA B N 1
ATOM 4728 C CA . ALA B 1 246 ? 14.786 42.589 21.338 1.00 14.93 224 ALA B CA 1
ATOM 4729 C C . ALA B 1 246 ? 15.417 43.606 22.282 1.00 15.51 224 ALA B C 1
ATOM 4730 O O . ALA B 1 246 ? 16.181 44.465 21.823 1.00 16.95 224 ALA B O 1
ATOM 4732 N N . PHE B 1 247 ? 15.119 43.495 23.577 1.00 12.73 225 PHE B N 1
ATOM 4733 C CA . PHE B 1 247 ? 15.535 44.497 24.563 1.00 17.58 225 PHE B CA 1
ATOM 4734 C C . PHE B 1 247 ? 16.679 44.055 25.485 1.00 21.82 225 PHE B C 1
ATOM 4735 O O . PHE B 1 247 ? 17.228 44.867 26.256 1.00 22.97 225 PHE B O 1
ATOM 4743 N N . GLY B 1 248 ? 17.039 42.780 25.425 1.00 16.46 226 GLY B N 1
ATOM 4744 C CA . GLY B 1 248 ? 18.033 42.231 26.331 1.00 17.23 226 GLY B CA 1
ATOM 4745 C C . GLY B 1 248 ? 17.385 41.548 27.514 1.00 21.05 226 GLY B C 1
ATOM 4746 O O . GLY B 1 248 ? 16.224 41.797 27.830 1.00 16.85 226 GLY B O 1
ATOM 4747 N N . ILE B 1 249 ? 18.144 40.698 28.190 1.00 16.49 227 ILE B N 1
ATOM 4748 C CA . ILE B 1 249 ? 17.632 39.934 29.305 1.00 15.07 227 ILE B CA 1
ATOM 4749 C C . ILE B 1 249 ? 17.441 40.754 30.593 1.00 20.85 227 ILE B C 1
ATOM 4750 O O . ILE B 1 249 ? 16.900 40.249 31.587 1.00 18.67 227 ILE B O 1
ATOM 4755 N N . GLY B 1 250 ? 17.880 42.011 30.581 1.00 20.11 228 GLY B N 1
ATOM 4756 C CA . GLY B 1 250 ? 17.935 42.781 31.809 1.00 18.22 228 GLY B CA 1
ATOM 4757 C C . GLY B 1 250 ? 16.612 42.944 32.540 1.00 23.23 228 GLY B C 1
ATOM 4758 O O . GLY B 1 250 ? 16.591 42.966 33.789 1.00 18.95 228 GLY B O 1
ATOM 4759 N N . ALA B 1 251 ? 15.515 43.041 31.786 1.00 16.58 229 ALA B N 1
ATOM 4760 C CA . ALA B 1 251 ? 14.187 43.189 32.401 1.00 21.38 229 ALA B CA 1
ATOM 4761 C C . ALA B 1 251 ? 13.846 42.126 33.447 1.00 18.63 229 ALA B C 1
ATOM 4762 O O . ALA B 1 251 ? 13.167 42.418 34.425 1.00 21.71 229 ALA B O 1
ATOM 4764 N N . VAL B 1 252 ? 14.297 40.891 33.265 1.00 15.75 230 VAL B N 1
ATOM 4765 C CA . VAL B 1 252 ? 13.999 39.876 34.282 1.00 15.53 230 VAL B CA 1
ATOM 4766 C C . VAL B 1 252 ? 14.792 40.012 35.593 1.00 19.00 230 VAL B C 1
ATOM 4767 O O . VAL B 1 252 ? 14.403 39.436 36.608 1.00 17.10 230 VAL B O 1
ATOM 4771 N N . GLU B 1 253 ? 15.887 40.775 35.591 1.00 18.03 231 GLU B N 1
ATOM 4772 C CA . GLU B 1 253 ? 16.681 40.922 36.819 1.00 21.50 231 GLU B CA 1
ATOM 4773 C C . GLU B 1 253 ? 15.912 41.396 38.057 1.00 18.10 231 GLU B C 1
ATOM 4774 O O . GLU B 1 253 ? 16.048 40.784 39.125 1.00 17.74 231 GLU B O 1
ATOM 4780 N N . PRO B 1 254 ? 15.106 42.465 37.937 1.00 17.95 232 PRO B N 1
ATOM 4781 C CA . PRO B 1 254 ? 14.369 42.911 39.139 1.00 18.54 232 PRO B CA 1
ATOM 4782 C C . PRO B 1 254 ? 13.307 41.927 39.544 1.00 18.11 232 PRO B C 1
ATOM 4783 O O . PRO B 1 254 ? 12.955 41.876 40.720 1.00 18.84 232 PRO B O 1
ATOM 4787 N N . ILE B 1 255 ? 12.784 41.160 38.586 1.00 13.26 233 ILE B N 1
ATOM 4788 C CA . ILE B 1 255 ? 11.771 40.166 38.920 1.00 15.42 233 ILE B CA 1
ATOM 4789 C C . ILE B 1 255 ? 12.388 39.019 39.728 1.00 15.40 233 ILE B C 1
ATOM 4790 O O . ILE B 1 255 ? 11.845 38.606 40.755 1.00 15.62 233 ILE B O 1
ATOM 4795 N N . ILE B 1 256 ? 13.530 38.523 39.269 1.00 17.51 234 ILE B N 1
ATOM 4796 C CA . ILE B 1 256 ? 14.273 37.502 39.983 1.00 14.70 234 ILE B CA 1
ATOM 4797 C C . ILE B 1 256 ? 14.760 37.987 41.355 1.00 19.95 234 ILE B C 1
ATOM 4798 O O . ILE B 1 256 ? 14.725 37.225 42.325 1.00 18.62 234 ILE B O 1
ATOM 4803 N N . ALA B 1 257 ? 15.197 39.250 41.447 1.00 19.92 235 ALA B N 1
ATOM 4804 C CA . ALA B 1 257 ? 15.630 39.783 42.740 1.00 20.22 235 ALA B CA 1
ATOM 4805 C C . ALA B 1 257 ? 14.475 39.803 43.742 1.00 19.87 235 ALA B C 1
ATOM 4806 O O . ALA B 1 257 ? 14.638 39.411 44.894 1.00 22.94 235 ALA B O 1
ATOM 4808 N N . ALA B 1 258 ? 13.295 40.228 43.297 1.00 19.13 236 ALA B N 1
ATOM 4809 C CA . ALA B 1 258 ? 12.100 40.183 44.144 1.00 18.74 236 ALA B CA 1
ATOM 4810 C C . ALA B 1 258 ? 11.740 38.747 44.525 1.00 19.64 236 ALA B C 1
ATOM 4811 O O . ALA B 1 258 ? 11.372 38.468 45.667 1.00 19.82 236 ALA B O 1
ATOM 4813 N N . ALA B 1 259 ? 11.832 37.836 43.555 1.00 16.77 237 ALA B N 1
ATOM 4814 C CA . ALA B 1 259 ? 11.488 36.439 43.785 1.00 19.65 237 ALA B CA 1
ATOM 4815 C C . ALA B 1 259 ? 12.368 35.808 44.877 1.00 23.21 237 ALA B C 1
ATOM 4816 O O . ALA B 1 259 ? 11.893 35.023 45.711 1.00 20.10 237 ALA B O 1
ATOM 4818 N N . GLY B 1 260 ? 13.651 36.149 44.866 1.00 23.32 238 GLY B N 1
ATOM 4819 C CA . GLY B 1 260 ? 14.586 35.633 45.843 1.00 24.48 238 GLY B CA 1
ATOM 4820 C C . GLY B 1 260 ? 14.187 35.945 47.282 1.00 26.76 238 GLY B C 1
ATOM 4821 O O . GLY B 1 260 ? 14.616 35.235 48.198 1.00 32.11 238 GLY B O 1
ATOM 4822 N N . GLU B 1 261 ? 13.375 36.987 47.480 1.00 27.94 239 GLU B N 1
ATOM 4823 C CA . GLU B 1 261 ? 12.898 37.374 48.818 1.00 29.08 239 GLU B CA 1
ATOM 4824 C C . GLU B 1 261 ? 11.549 36.779 49.213 1.00 29.16 239 GLU B C 1
ATOM 4825 O O . GLU B 1 261 ? 11.050 37.049 50.306 1.00 26.63 239 GLU B O 1
ATOM 4831 N N . VAL B 1 262 ? 10.945 35.988 48.331 1.00 23.41 240 VAL B N 1
ATOM 4832 C CA . VAL B 1 262 ? 9.618 35.422 48.594 1.00 23.10 240 VAL B CA 1
ATOM 4833 C C . VAL B 1 262 ? 9.726 33.961 48.999 1.00 26.16 240 VAL B C 1
ATOM 4834 O O . VAL B 1 262 ? 10.525 33.215 48.441 1.00 26.50 240 VAL B O 1
ATOM 4838 N N . ASP B 1 263 ? 8.914 33.557 49.977 1.00 25.93 241 ASP B N 1
ATOM 4839 C CA . ASP B 1 263 ? 8.905 32.176 50.447 1.00 27.08 241 ASP B CA 1
ATOM 4840 C C . ASP B 1 263 ? 8.029 31.338 49.514 1.00 27.47 241 ASP B C 1
ATOM 4841 O O . ASP B 1 263 ? 6.920 30.949 49.871 1.00 32.23 241 ASP B O 1
ATOM 4846 N N . ALA B 1 264 ? 8.533 31.099 48.304 1.00 28.62 242 ALA B N 1
ATOM 4847 C CA . ALA B 1 264 ? 7.881 30.258 47.297 1.00 25.92 242 ALA B CA 1
ATOM 4848 C C . ALA B 1 264 ? 8.977 29.795 46.375 1.00 19.80 242 ALA B C 1
ATOM 4849 O O . ALA B 1 264 ? 10.089 30.321 46.429 1.00 24.92 242 ALA B O 1
ATOM 4851 N N . ASP B 1 265 ? 8.708 28.797 45.539 1.00 17.88 243 ASP B N 1
ATOM 4852 C CA . ASP B 1 265 ? 9.699 28.363 44.578 1.00 17.18 243 ASP B CA 1
ATOM 4853 C C . ASP B 1 265 ? 9.324 29.011 43.252 1.00 16.77 243 ASP B C 1
ATOM 4854 O O . ASP B 1 265 ? 8.145 29.253 43.013 1.00 21.42 243 ASP B O 1
ATOM 4859 N N . PHE B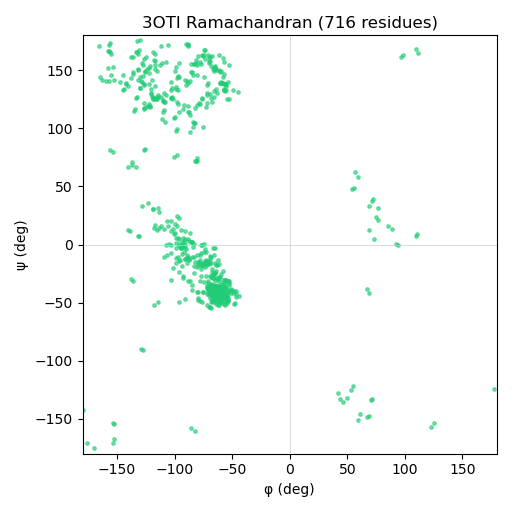 1 266 ? 10.322 29.299 42.425 1.00 19.55 244 PHE B N 1
ATOM 4860 C CA . PHE B 1 266 ? 10.099 29.915 41.115 1.00 20.11 244 PHE B CA 1
ATOM 4861 C C . PHE B 1 266 ? 10.777 29.103 40.030 1.00 21.58 244 PHE B C 1
ATOM 4862 O O . PHE B 1 266 ? 11.854 28.557 40.257 1.00 18.83 244 PHE B O 1
ATOM 4870 N N . VAL B 1 267 ? 10.169 29.040 38.840 1.00 14.26 245 VAL B N 1
ATOM 4871 C CA . VAL B 1 267 ? 10.798 28.406 37.687 1.00 16.48 245 VAL B CA 1
ATOM 4872 C C . VAL B 1 267 ? 10.904 29.455 36.573 1.00 14.97 245 VAL B C 1
ATOM 4873 O O . VAL B 1 267 ? 9.889 30.023 36.138 1.00 15.14 245 VAL B O 1
ATOM 4877 N N . LEU B 1 268 ? 12.130 29.730 36.162 1.00 14.59 246 LEU B N 1
ATOM 4878 C CA . LEU B 1 268 ? 12.413 30.698 35.120 1.00 14.15 246 LEU B CA 1
ATOM 4879 C C . LEU B 1 268 ? 12.360 29.966 33.795 1.00 16.51 246 LEU B C 1
ATOM 4880 O O . LEU B 1 268 ? 13.123 29.026 33.566 1.00 16.29 246 LEU B O 1
ATOM 4885 N N . ALA B 1 269 ? 11.453 30.389 32.917 1.00 11.92 247 ALA B N 1
ATOM 4886 C CA . ALA B 1 269 ? 11.246 29.703 31.638 1.00 12.26 247 ALA B CA 1
ATOM 4887 C C . ALA B 1 269 ? 11.373 30.688 30.488 1.00 15.04 247 ALA B C 1
ATOM 4888 O O . ALA B 1 269 ? 10.382 31.220 29.978 1.00 13.54 247 ALA B O 1
ATOM 4890 N N . LEU B 1 270 ? 12.613 30.947 30.090 1.00 11.81 248 LEU B N 1
ATOM 4891 C CA . LEU B 1 270 ? 12.869 31.946 29.072 1.00 11.15 248 LEU B CA 1
ATOM 4892 C C . LEU B 1 270 ? 13.181 31.306 27.722 1.00 15.94 248 LEU B C 1
ATOM 4893 O O . LEU B 1 270 ? 13.773 31.930 26.845 1.00 16.01 248 LEU B O 1
ATOM 4898 N N . GLY B 1 271 ? 12.794 30.047 27.542 1.00 13.09 249 GLY B N 1
ATOM 4899 C CA . GLY B 1 271 ? 12.950 29.439 26.233 1.00 11.33 249 GLY B CA 1
ATOM 4900 C C . GLY B 1 271 ? 14.385 29.147 25.839 1.00 17.44 249 GLY B C 1
ATOM 4901 O O . GLY B 1 271 ? 15.158 28.607 26.636 1.00 18.10 249 GLY B O 1
ATOM 4902 N N . ASP B 1 272 ? 14.740 29.503 24.607 1.00 15.39 250 ASP B N 1
ATOM 4903 C CA . ASP B 1 272 ? 16.074 29.243 24.065 1.00 20.98 250 ASP B CA 1
ATOM 4904 C C . ASP B 1 272 ? 17.099 30.319 24.442 1.00 23.19 250 ASP B C 1
ATOM 4905 O O . ASP B 1 272 ? 18.259 30.260 24.035 1.00 23.37 250 ASP B O 1
ATOM 4910 N N . LEU B 1 273 ? 16.683 31.296 25.232 1.00 17.20 251 LEU B N 1
ATOM 4911 C CA . LEU B 1 273 ? 17.548 32.431 25.533 1.00 15.66 251 LEU B CA 1
ATOM 4912 C C . LEU B 1 273 ? 18.693 32.035 26.466 1.00 21.22 251 LEU B C 1
ATOM 4913 O O . LEU B 1 273 ? 18.505 31.301 27.429 1.00 18.57 251 LEU B O 1
ATOM 4918 N N . ASP B 1 274 ? 19.898 32.514 26.173 1.00 19.38 252 ASP B N 1
ATOM 4919 C CA . ASP B 1 274 ? 21.024 32.270 27.048 1.00 21.25 252 ASP B CA 1
ATOM 4920 C C . ASP B 1 274 ? 20.848 33.106 28.317 1.00 24.55 252 ASP B C 1
ATOM 4921 O O . ASP B 1 274 ? 20.756 34.338 28.247 1.00 25.81 252 ASP B O 1
ATOM 4926 N N . ILE B 1 275 ? 20.816 32.443 29.471 1.00 20.66 253 ILE B N 1
ATOM 4927 C CA . ILE B 1 275 ? 20.605 33.126 30.750 1.00 19.72 253 ILE B CA 1
ATOM 4928 C C . ILE B 1 275 ? 21.887 33.365 31.554 1.00 20.20 253 ILE B C 1
ATOM 4929 O O . ILE B 1 275 ? 21.840 33.793 32.707 1.00 23.28 253 ILE B O 1
ATOM 4934 N N . SER B 1 276 ? 23.038 33.108 30.930 1.00 25.78 254 SER B N 1
ATOM 4935 C CA . SER B 1 276 ? 24.317 33.422 31.573 1.00 26.38 254 SER B CA 1
ATOM 4936 C C . SER B 1 276 ? 24.432 34.807 32.222 1.00 30.41 254 SER B C 1
ATOM 4937 O O . SER B 1 276 ? 25.000 34.918 33.305 1.00 29.58 254 SER B O 1
ATOM 4940 N N . PRO B 1 277 ? 23.889 35.867 31.580 1.00 21.44 255 PRO B N 1
ATOM 4941 C CA . PRO B 1 277 ? 24.053 37.225 32.127 1.00 25.31 255 PRO B CA 1
ATOM 4942 C C . PRO B 1 277 ? 23.393 37.449 33.488 1.00 28.89 255 PRO B C 1
ATOM 4943 O O . PRO B 1 277 ? 23.708 38.412 34.199 1.00 37.19 255 PRO B O 1
ATOM 4947 N N . LEU B 1 278 ? 22.470 36.573 33.851 1.00 24.33 256 LEU B N 1
ATOM 4948 C CA . LEU B 1 278 ? 21.810 36.659 35.142 1.00 28.21 256 LEU B CA 1
ATOM 4949 C C . LEU B 1 278 ? 22.754 36.160 36.231 1.00 37.73 256 LEU B C 1
ATOM 4950 O O . LEU B 1 278 ? 22.571 36.450 37.417 1.00 39.26 256 LEU B O 1
ATOM 4955 N N . GLY B 1 279 ? 23.766 35.411 35.809 1.00 38.82 257 GLY B N 1
ATOM 4956 C CA . GLY B 1 279 ? 24.691 34.781 36.731 1.00 43.86 257 GLY B CA 1
ATOM 4957 C C . GLY B 1 279 ? 23.979 33.834 37.674 1.00 42.62 257 GLY B C 1
ATOM 4958 O O . GLY B 1 279 ? 22.941 33.268 37.338 1.00 40.50 257 GLY B O 1
ATOM 4959 N N . THR B 1 280 ? 24.526 33.666 38.870 1.00 38.82 258 THR B N 1
ATOM 4960 C CA . THR B 1 280 ? 23.968 32.702 39.808 1.00 32.36 258 THR B CA 1
ATOM 4961 C C . THR B 1 280 ? 22.594 33.127 40.311 1.00 33.31 258 THR B C 1
ATOM 4962 O O . THR B 1 280 ? 22.419 34.236 40.830 1.00 34.42 258 THR B O 1
ATOM 4966 N N . LEU B 1 281 ? 21.626 32.226 40.159 1.00 30.96 259 LEU B N 1
ATOM 4967 C CA . LEU B 1 281 ? 20.249 32.490 40.529 1.00 23.88 259 LEU B CA 1
ATOM 4968 C C . LEU B 1 281 ? 20.021 32.320 42.028 1.00 29.85 259 LEU B C 1
ATOM 4969 O O . LEU B 1 281 ? 20.743 31.575 42.694 1.00 27.39 259 LEU B O 1
ATOM 4974 N N . PRO B 1 282 ? 19.013 33.012 42.571 1.00 24.52 260 PRO B N 1
ATOM 4975 C CA . PRO B 1 282 ? 18.669 32.782 43.984 1.00 22.90 260 PRO B CA 1
ATOM 4976 C C . PRO B 1 282 ? 18.334 31.309 44.230 1.00 27.73 260 PRO B C 1
ATOM 4977 O O . PRO B 1 282 ? 17.973 30.581 43.291 1.00 24.94 260 PRO B O 1
ATOM 4981 N N . ARG B 1 283 ? 18.472 30.877 45.480 1.00 23.52 261 ARG B N 1
ATOM 4982 C CA . ARG B 1 283 ? 18.332 29.459 45.842 1.00 30.25 261 ARG B CA 1
ATOM 4983 C C . ARG B 1 283 ? 16.935 28.899 45.541 1.00 26.84 261 ARG B C 1
ATOM 4984 O O . ARG B 1 283 ? 16.780 27.699 45.303 1.00 32.40 261 ARG B O 1
ATOM 4992 N N . ASN B 1 284 ? 15.925 29.764 45.565 1.00 26.24 262 ASN B N 1
ATOM 4993 C CA . ASN B 1 284 ? 14.547 29.342 45.332 1.00 23.29 262 ASN B CA 1
ATOM 4994 C C . ASN B 1 284 ? 14.091 29.587 43.885 1.00 22.18 262 ASN B C 1
ATOM 4995 O O . ASN B 1 284 ? 12.892 29.575 43.625 1.00 22.12 262 ASN B O 1
ATOM 5000 N N . VAL B 1 285 ? 15.037 29.821 42.978 1.00 24.84 263 VAL B N 1
ATOM 5001 C CA . VAL B 1 285 ? 14.713 30.048 41.568 1.00 22.66 263 VAL B CA 1
ATOM 5002 C C . VAL B 1 285 ? 15.514 29.098 40.699 1.00 25.18 263 VAL B C 1
ATOM 5003 O O . VAL B 1 285 ? 16.747 29.162 40.665 1.00 24.71 263 VAL B O 1
ATOM 5007 N N . ARG B 1 286 ? 14.817 28.215 39.986 1.00 19.65 264 ARG B N 1
ATOM 5008 C CA . ARG B 1 286 ? 15.481 27.281 39.073 1.00 21.39 264 ARG B CA 1
ATOM 5009 C C . ARG B 1 286 ? 15.100 27.629 37.632 1.00 23.30 264 ARG B C 1
ATOM 5010 O O . ARG B 1 286 ? 14.048 28.226 37.403 1.00 26.59 264 ARG B O 1
ATOM 5018 N N . ALA B 1 287 ? 15.948 27.275 36.674 1.00 17.73 265 ALA B N 1
ATOM 5019 C CA . ALA B 1 287 ? 15.669 27.615 35.272 1.00 15.61 265 ALA B CA 1
ATOM 5020 C C . ALA B 1 287 ? 15.444 26.365 34.429 1.00 16.34 265 ALA B C 1
ATOM 5021 O O . ALA B 1 287 ? 16.021 25.289 34.698 1.00 19.79 265 ALA B O 1
ATOM 5023 N N . VAL B 1 288 ? 14.615 26.499 33.400 1.00 17.11 266 VAL B N 1
ATOM 5024 C CA . VAL B 1 288 ? 14.414 25.439 32.428 1.00 17.91 266 VAL B CA 1
ATOM 5025 C C . VAL B 1 288 ? 14.636 26.004 31.024 1.00 16.57 266 VAL B C 1
ATOM 5026 O O . VAL B 1 288 ? 14.506 27.217 30.791 1.00 17.04 266 VAL B O 1
ATOM 5030 N N . GLY B 1 289 ? 15.001 25.143 30.079 1.00 15.54 267 GLY B N 1
ATOM 5031 C CA . GLY B 1 289 ? 15.024 25.567 28.691 1.00 18.23 267 GLY B CA 1
ATOM 5032 C C . GLY B 1 289 ? 13.614 25.470 28.115 1.00 12.35 267 GLY B C 1
ATOM 5033 O O . GLY B 1 289 ? 12.632 25.430 28.857 1.00 13.91 267 GLY B O 1
ATOM 5034 N N . TRP B 1 290 ? 13.527 25.421 26.796 1.00 13.34 268 TRP B N 1
ATOM 5035 C CA . TRP B 1 290 ? 12.214 25.391 26.149 1.00 15.28 268 TRP B CA 1
ATOM 5036 C C . TRP B 1 290 ? 11.349 24.273 26.734 1.00 15.69 268 TRP B C 1
ATOM 5037 O O . TRP B 1 290 ? 11.763 23.106 26.768 1.00 16.04 268 TRP B O 1
ATOM 5048 N N . THR B 1 291 ? 10.154 24.639 27.200 1.00 11.33 269 THR B N 1
ATOM 5049 C CA . THR B 1 291 ? 9.186 23.685 27.754 1.00 12.77 269 THR B CA 1
ATOM 5050 C C . THR B 1 291 ? 7.821 24.206 27.336 1.00 12.33 269 THR B C 1
ATOM 5051 O O . THR B 1 291 ? 7.559 25.375 27.487 1.00 12.21 269 THR B O 1
ATOM 5055 N N . PRO B 1 292 ? 6.940 23.353 26.806 1.00 9.95 270 PRO B N 1
ATOM 5056 C CA . PRO B 1 292 ? 5.606 23.888 26.490 1.00 9.56 270 PRO B CA 1
ATOM 5057 C C . PRO B 1 292 ? 4.964 24.535 27.699 1.00 11.03 270 PRO B C 1
ATOM 5058 O O . PRO B 1 292 ? 4.936 23.969 28.809 1.00 11.00 270 PRO B O 1
ATOM 5062 N N . LEU B 1 293 ? 4.417 25.731 27.509 1.00 8.69 271 LEU B N 1
ATOM 5063 C CA . LEU B 1 293 ? 3.991 26.500 28.659 1.00 7.77 271 LEU B CA 1
ATOM 5064 C C . LEU B 1 293 ? 2.891 25.829 29.480 1.00 10.78 271 LEU B C 1
ATOM 5065 O O . LEU B 1 293 ? 2.952 25.824 30.693 1.00 10.36 271 LEU B O 1
ATOM 5070 N N . HIS B 1 294 ? 1.907 25.222 28.821 1.00 11.69 272 HIS B N 1
ATOM 5071 C CA . HIS B 1 294 ? 0.822 24.595 29.557 1.00 10.24 272 HIS B CA 1
ATOM 5072 C C . HIS B 1 294 ? 1.338 23.376 30.355 1.00 11.32 272 HIS B C 1
ATOM 5073 O O . HIS B 1 294 ? 0.791 23.076 31.406 1.00 14.76 272 HIS B O 1
ATOM 5080 N N . THR B 1 295 ? 2.392 22.729 29.877 1.00 11.70 273 THR B N 1
ATOM 5081 C CA . THR B 1 295 ? 3.011 21.617 30.619 1.00 13.64 273 THR B CA 1
ATOM 5082 C C . THR B 1 295 ? 3.621 22.147 31.913 1.00 14.22 273 THR B C 1
ATOM 5083 O O . THR B 1 295 ? 3.501 21.540 32.972 1.00 19.00 273 THR B O 1
ATOM 5087 N N . LEU B 1 296 ? 4.275 23.297 31.822 1.00 12.27 274 LEU B N 1
ATOM 5088 C CA . LEU B 1 296 ? 4.843 23.950 32.987 1.00 13.31 274 LEU B CA 1
ATOM 5089 C C . LEU B 1 296 ? 3.752 24.395 33.959 1.00 16.78 274 LEU B C 1
ATOM 5090 O O . LEU B 1 296 ? 3.857 24.176 35.177 1.00 16.58 274 LEU B O 1
ATOM 5095 N N . LEU B 1 297 ? 2.705 25.037 33.449 1.00 11.49 275 LEU B N 1
ATOM 5096 C CA . LEU B 1 297 ? 1.733 25.687 34.338 1.00 14.34 275 LEU B CA 1
ATOM 5097 C C . LEU B 1 297 ? 0.812 24.711 35.065 1.00 17.42 275 LEU B C 1
ATOM 5098 O O . LEU B 1 297 ? 0.188 25.094 36.054 1.00 15.38 275 LEU B O 1
ATOM 5103 N N . ARG B 1 298 ? 0.768 23.464 34.593 1.00 15.26 276 ARG B N 1
ATOM 5104 C CA . ARG B 1 298 ? -0.050 22.416 35.218 1.00 19.04 276 ARG B CA 1
ATOM 5105 C C . ARG B 1 298 ? 0.302 22.279 36.694 1.00 20.71 276 ARG B C 1
ATOM 5106 O O . ARG B 1 298 ? -0.557 21.938 37.526 1.00 22.08 276 ARG B O 1
ATOM 5114 N N . THR B 1 299 ? 1.556 22.557 37.022 1.00 17.40 277 THR B N 1
ATOM 5115 C CA . THR B 1 299 ? 2.011 22.394 38.398 1.00 16.84 277 THR B CA 1
ATOM 5116 C C . THR B 1 299 ? 2.374 23.703 39.097 1.00 18.73 277 THR B C 1
ATOM 5117 O O . THR B 1 299 ? 3.024 23.681 40.153 1.00 25.77 277 THR B O 1
ATOM 5121 N N . CYS B 1 300 ? 1.971 24.838 38.520 1.00 16.24 278 CYS B N 1
ATOM 5122 C CA . CYS B 1 300 ? 2.306 26.156 39.072 1.00 14.23 278 CYS B CA 1
ATOM 5123 C C . CYS B 1 300 ? 1.099 26.813 39.720 1.00 15.54 278 CYS B C 1
ATOM 5124 O O . CYS B 1 300 ? -0.039 26.560 39.333 1.00 19.36 278 CYS B O 1
ATOM 5127 N N A THR B 1 301 ? 1.355 27.690 40.692 0.55 15.07 279 THR B N 1
ATOM 5128 N N B THR B 1 301 ? 1.343 27.678 40.709 0.45 15.07 279 THR B N 1
ATOM 5129 C CA A THR B 1 301 ? 0.307 28.388 41.410 0.55 15.97 279 THR B CA 1
ATOM 5130 C CA B THR B 1 301 ? 0.262 28.380 41.390 0.45 15.98 279 THR B CA 1
ATOM 5131 C C A THR B 1 301 ? -0.024 29.759 40.794 0.55 16.23 279 THR B C 1
ATOM 5132 C C B THR B 1 301 ? -0.042 29.755 40.770 0.45 16.22 279 THR B C 1
ATOM 5133 O O A THR B 1 301 ? -1.120 30.293 40.980 0.55 15.36 279 THR B O 1
ATOM 5134 O O B THR B 1 301 ? -1.135 30.298 40.948 0.45 15.38 279 THR B O 1
ATOM 5141 N N . ALA B 1 302 ? 0.927 30.306 40.038 1.00 14.51 280 ALA B N 1
ATOM 5142 C CA . ALA B 1 302 ? 0.779 31.633 39.455 1.00 13.53 280 ALA B CA 1
ATOM 5143 C C . ALA B 1 302 ? 1.856 31.787 38.384 1.00 9.13 280 ALA B C 1
ATOM 5144 O O . ALA B 1 302 ? 2.758 30.955 38.313 1.00 11.46 280 ALA B O 1
ATOM 5146 N N . VAL B 1 303 ? 1.738 32.837 37.566 1.00 12.30 281 VAL B N 1
ATOM 5147 C CA . VAL B 1 303 ? 2.740 33.110 36.531 1.00 10.01 281 VAL B CA 1
ATOM 5148 C C . VAL B 1 303 ? 3.010 34.602 36.412 1.00 11.01 281 VAL B C 1
ATOM 5149 O O . VAL B 1 303 ? 2.084 35.396 36.418 1.00 11.51 281 VAL B O 1
ATOM 5153 N N . VAL B 1 304 ? 4.289 34.960 36.299 1.00 9.93 282 VAL B N 1
ATOM 5154 C CA . VAL B 1 304 ? 4.726 36.320 36.038 1.00 8.65 282 VAL B CA 1
ATOM 5155 C C . VAL B 1 304 ? 5.220 36.311 34.593 1.00 8.68 282 VAL B C 1
ATOM 5156 O O . VAL B 1 304 ? 6.067 35.488 34.243 1.00 11.62 282 VAL B O 1
ATOM 5160 N N . HIS B 1 305 ? 4.725 37.244 33.772 1.00 7.59 283 HIS B N 1
ATOM 5161 C CA . HIS B 1 305 ? 5.133 37.275 32.383 1.00 6.56 283 HIS B CA 1
ATOM 5162 C C . HIS B 1 305 ? 5.033 38.694 31.840 1.00 10.78 283 HIS B C 1
ATOM 5163 O O . HIS B 1 305 ? 4.867 39.665 32.618 1.00 11.12 283 HIS B O 1
ATOM 5170 N N . HIS B 1 306 ? 5.127 38.820 30.528 1.00 8.67 284 HIS B N 1
ATOM 5171 C CA . HIS B 1 306 ? 5.269 40.145 29.918 1.00 10.69 284 HIS B CA 1
ATOM 5172 C C . HIS B 1 306 ? 3.948 40.696 29.389 1.00 10.34 284 HIS B C 1
ATOM 5173 O O . HIS B 1 306 ? 3.864 41.884 29.085 1.00 9.98 284 HIS B O 1
ATOM 5180 N N . GLY B 1 307 ? 2.936 39.839 29.237 1.00 9.60 285 GLY B N 1
ATOM 5181 C CA . GLY B 1 307 ? 1.679 40.295 28.664 1.00 8.92 285 GLY B CA 1
ATOM 5182 C C . GLY B 1 307 ? 1.358 39.767 27.266 1.00 8.10 285 GLY B C 1
ATOM 5183 O O . GLY B 1 307 ? 0.352 40.193 26.636 1.00 8.88 285 GLY B O 1
ATOM 5184 N N . GLY B 1 308 ? 2.163 38.801 26.789 1.00 8.96 286 GLY B N 1
ATOM 5185 C CA . GLY B 1 308 ? 1.873 38.172 25.499 1.00 6.96 286 GLY B CA 1
ATOM 5186 C C . GLY B 1 308 ? 0.515 37.488 25.527 1.00 8.06 286 GLY B C 1
ATOM 5187 O O . GLY B 1 308 ? 0.137 36.902 26.558 1.00 8.57 286 GLY B O 1
ATOM 5188 N N . GLY B 1 309 ? -0.236 37.626 24.445 1.00 9.26 287 GLY B N 1
ATOM 5189 C CA . GLY B 1 309 ? -1.607 37.102 24.380 1.00 7.67 287 GLY B CA 1
ATOM 5190 C C . GLY B 1 309 ? -1.681 35.577 24.572 1.00 7.79 287 GLY B C 1
ATOM 5191 O O . GLY B 1 309 ? -2.579 35.070 25.250 1.00 8.10 287 GLY B O 1
ATOM 5192 N N . GLY B 1 310 ? -0.723 34.864 24.002 1.00 7.59 288 GLY B N 1
ATOM 5193 C CA . GLY B 1 310 ? -0.720 33.418 24.112 1.00 6.91 288 GLY B CA 1
ATOM 5194 C C . GLY B 1 310 ? -0.476 33.038 25.585 1.00 7.17 288 GLY B C 1
ATOM 5195 O O . GLY B 1 310 ? -1.090 32.095 26.116 1.00 8.41 288 GLY B O 1
ATOM 5196 N N . THR B 1 311 ? 0.414 33.776 26.249 1.00 8.75 289 THR B N 1
ATOM 5197 C CA . THR B 1 311 ? 0.716 33.502 27.660 1.00 7.35 289 THR B CA 1
ATOM 5198 C C . THR B 1 311 ? -0.471 33.860 28.553 1.00 7.75 289 THR B C 1
ATOM 5199 O O . THR B 1 311 ? -0.801 33.110 29.483 1.00 8.47 289 THR B O 1
ATOM 5203 N N . VAL B 1 312 ? -1.130 34.987 28.267 1.00 7.28 290 VAL B N 1
ATOM 5204 C CA . VAL B 1 312 ? -2.343 35.349 29.003 1.00 9.06 290 VAL B CA 1
ATOM 5205 C C . VAL B 1 312 ? -3.373 34.232 28.889 1.00 8.81 290 VAL B C 1
ATOM 5206 O O . VAL B 1 312 ? -3.925 33.790 29.913 1.00 7.94 290 VAL B O 1
ATOM 5210 N N . MET B 1 313 ? -3.615 33.767 27.660 1.00 7.13 291 MET B N 1
ATOM 5211 C CA . MET B 1 313 ? -4.634 32.730 27.476 1.00 9.00 291 MET B CA 1
ATOM 5212 C C . MET B 1 313 ? -4.272 31.373 28.067 1.00 11.46 291 MET B C 1
ATOM 5213 O O . MET B 1 313 ? -5.154 30.634 28.540 1.00 10.22 291 MET B O 1
ATOM 5218 N N . THR B 1 314 ? -2.986 31.023 28.046 1.00 8.79 292 THR B N 1
ATOM 5219 C CA . THR B 1 314 ? -2.565 29.762 28.614 1.00 7.62 292 THR B CA 1
ATOM 5220 C C . THR B 1 314 ? -2.657 29.795 30.155 1.00 10.06 292 THR B C 1
ATOM 5221 O O . THR B 1 314 ? -2.958 28.780 30.778 1.00 10.71 292 THR B O 1
ATOM 5225 N N . ALA B 1 315 ? -2.450 30.975 30.738 1.00 7.96 293 ALA B N 1
ATOM 5226 C CA . ALA B 1 315 ? -2.595 31.128 32.198 1.00 7.98 293 ALA B CA 1
ATOM 5227 C C . ALA B 1 315 ? -4.073 30.962 32.553 1.00 10.56 293 ALA B C 1
ATOM 5228 O O . ALA B 1 315 ? -4.426 30.272 33.523 1.00 10.85 293 ALA B O 1
ATOM 5230 N N . ILE B 1 316 ? -4.935 31.537 31.739 1.00 9.84 294 ILE B N 1
ATOM 5231 C CA . ILE B 1 316 ? -6.382 31.339 31.926 1.00 12.12 294 ILE B CA 1
ATOM 5232 C C . ILE B 1 316 ? -6.750 29.849 31.816 1.00 14.13 294 ILE B C 1
ATOM 5233 O O . ILE B 1 316 ? -7.515 29.327 32.644 1.00 14.19 294 ILE B O 1
ATOM 5238 N N . ASP B 1 317 ? -6.222 29.141 30.808 1.00 11.72 295 ASP B N 1
ATOM 5239 C CA . ASP B 1 317 ? -6.536 27.735 30.664 1.00 10.43 295 ASP B CA 1
ATOM 5240 C C . ASP B 1 317 ? -6.068 26.947 31.890 1.00 11.31 295 ASP B C 1
ATOM 5241 O O . ASP B 1 317 ? -6.685 25.959 32.270 1.00 13.47 295 ASP B O 1
ATOM 5246 N N . ALA B 1 318 ? -4.976 27.388 32.519 1.00 10.76 296 ALA B N 1
ATOM 5247 C CA . ALA B 1 318 ? -4.469 26.750 33.744 1.00 11.37 296 ALA B CA 1
ATOM 5248 C C . ALA B 1 318 ? -5.285 27.151 34.978 1.00 14.98 296 ALA B C 1
ATOM 5249 O O . ALA B 1 318 ? -5.115 26.559 36.042 1.00 18.16 296 ALA B O 1
ATOM 5251 N N . GLY B 1 319 ? -6.120 28.175 34.859 1.00 12.75 297 GLY B N 1
ATOM 5252 C CA . GLY B 1 319 ? -6.873 28.647 35.999 1.00 15.02 297 GLY B CA 1
ATOM 5253 C C . GLY B 1 319 ? -6.027 29.308 37.082 1.00 22.02 297 GLY B C 1
ATOM 5254 O O . GLY B 1 319 ? -6.361 29.202 38.249 1.00 19.63 297 GLY B O 1
ATOM 5255 N N . ILE B 1 320 ? -4.944 29.994 36.720 1.00 15.32 298 ILE B N 1
ATOM 5256 C CA . ILE B 1 320 ? -4.081 30.606 37.739 1.00 11.69 298 ILE B CA 1
ATOM 5257 C C . ILE B 1 320 ? -3.894 32.097 37.555 1.00 11.19 298 ILE B C 1
ATOM 5258 O O . ILE B 1 320 ? -4.025 32.625 36.446 1.00 12.64 298 ILE B O 1
ATOM 5263 N N . PRO B 1 321 ? -3.663 32.815 38.661 1.00 11.73 299 PRO B N 1
ATOM 5264 C CA . PRO B 1 321 ? -3.456 34.264 38.591 1.00 11.53 299 PRO B CA 1
ATOM 5265 C C . PRO B 1 321 ? -2.175 34.583 37.829 1.00 11.88 299 PRO B C 1
ATOM 5266 O O . PRO B 1 321 ? -1.247 33.776 37.823 1.00 11.41 299 PRO B O 1
ATOM 5270 N N . GLN B 1 322 ? -2.147 35.761 37.215 1.00 11.64 300 GLN B N 1
ATOM 5271 C CA . GLN B 1 322 ? -0.981 36.159 36.415 1.00 11.23 300 GLN B CA 1
ATOM 5272 C C . GLN B 1 322 ? -0.619 37.613 36.727 1.00 11.18 300 GLN B C 1
ATOM 5273 O O . GLN B 1 322 ? -1.489 38.422 37.059 1.00 14.12 300 GLN B O 1
ATOM 5279 N N . LEU B 1 323 ? 0.677 37.925 36.632 1.00 10.25 301 LEU B N 1
ATOM 5280 C CA . LEU B 1 323 ? 1.174 39.285 36.774 1.00 10.60 301 LEU B CA 1
ATOM 5281 C C . LEU B 1 323 ? 1.830 39.635 35.455 1.00 9.67 301 LEU B C 1
ATOM 5282 O O . LEU B 1 323 ? 2.718 38.901 35.003 1.00 11.57 301 LEU B O 1
ATOM 5287 N N . LEU B 1 324 ? 1.396 40.741 34.843 1.00 9.78 302 LEU B N 1
ATOM 5288 C CA . LEU B 1 324 ? 1.959 41.213 33.579 1.00 9.36 302 LEU B CA 1
ATOM 5289 C C . LEU B 1 324 ? 2.939 42.336 33.906 1.00 11.65 302 LEU B C 1
ATOM 5290 O O . LEU B 1 324 ? 2.511 43.410 34.348 1.00 13.90 302 LEU B O 1
ATOM 5295 N N . ALA B 1 325 ? 4.236 42.073 33.741 1.00 9.90 303 ALA B N 1
ATOM 5296 C CA . ALA B 1 325 ? 5.308 43.022 34.111 1.00 10.42 303 ALA B CA 1
ATOM 5297 C C . ALA B 1 325 ? 6.390 43.074 33.020 1.00 11.21 303 ALA B C 1
ATOM 5298 O O . ALA B 1 325 ? 7.507 42.592 33.216 1.00 12.09 303 ALA B O 1
ATOM 5300 N N . PRO B 1 326 ? 6.031 43.626 31.857 1.00 11.31 304 PRO B N 1
ATOM 5301 C CA . PRO B 1 326 ? 6.983 43.704 30.733 1.00 11.15 304 PRO B CA 1
ATOM 5302 C C . PRO B 1 326 ? 8.088 44.714 31.004 1.00 11.55 304 PRO B C 1
ATOM 5303 O O . PRO B 1 326 ? 7.922 45.615 31.841 1.00 13.07 304 PRO B O 1
ATOM 5307 N N . ASP B 1 327 ? 9.165 44.601 30.236 1.00 10.63 305 ASP B N 1
ATOM 5308 C CA . ASP B 1 327 ? 10.149 45.689 30.146 1.00 11.61 305 ASP B CA 1
ATOM 5309 C C . ASP B 1 327 ? 9.347 46.957 29.871 1.00 13.88 305 ASP B C 1
ATOM 5310 O O . ASP B 1 327 ? 8.482 46.996 28.961 1.00 12.91 305 ASP B O 1
ATOM 5315 N N . PRO B 1 328 ? 9.637 48.048 30.622 1.00 13.68 306 PRO B N 1
ATOM 5316 C CA . PRO B 1 328 ? 8.837 49.259 30.426 1.00 15.14 306 PRO B CA 1
ATOM 5317 C C . PRO B 1 328 ? 8.982 49.918 29.056 1.00 17.15 306 PRO B C 1
ATOM 5318 O O . PRO B 1 328 ? 8.184 50.802 28.734 1.00 17.53 306 PRO B O 1
ATOM 5322 N N . ARG B 1 329 ? 9.934 49.465 28.241 1.00 14.87 307 ARG B N 1
ATOM 5323 C CA . ARG B 1 329 ? 10.117 50.002 26.889 1.00 14.73 307 ARG B CA 1
ATOM 5324 C C . ARG B 1 329 ? 9.295 49.293 25.810 1.00 15.90 307 ARG B C 1
ATOM 5325 O O . ARG B 1 329 ? 9.160 49.800 24.703 1.00 18.27 307 ARG B O 1
ATOM 5333 N N . ASP B 1 330 ? 8.781 48.100 26.133 1.00 14.90 308 ASP B N 1
ATOM 5334 C CA . ASP B 1 330 ? 8.105 47.257 25.161 1.00 13.67 308 ASP B CA 1
ATOM 5335 C C . ASP B 1 330 ? 6.681 47.758 24.937 1.00 14.01 308 ASP B C 1
ATOM 5336 O O . ASP B 1 330 ? 5.888 47.844 25.888 1.00 17.24 308 ASP B O 1
ATOM 5341 N N . GLN B 1 331 ? 6.361 48.081 23.687 1.00 13.45 309 GLN B N 1
ATOM 5342 C CA . GLN B 1 331 ? 5.087 48.707 23.403 1.00 13.74 309 GLN B CA 1
ATOM 5343 C C . GLN B 1 331 ? 4.029 47.728 22.901 1.00 11.36 309 GLN B C 1
ATOM 5344 O O . GLN B 1 331 ? 2.905 48.120 22.646 1.00 11.48 309 GLN B O 1
ATOM 5350 N N . PHE B 1 332 ? 4.402 46.457 22.731 1.00 11.24 310 PHE B N 1
ATOM 5351 C CA . PHE B 1 332 ? 3.513 45.481 22.097 1.00 9.56 310 PHE B CA 1
ATOM 5352 C C . PHE B 1 332 ? 2.792 44.541 23.054 1.00 12.02 310 PHE B C 1
ATOM 5353 O O . PHE B 1 332 ? 2.175 43.554 22.631 1.00 12.40 310 PHE B O 1
ATOM 5361 N N . GLN B 1 333 ? 2.815 44.871 24.343 1.00 9.46 311 GLN B N 1
ATOM 5362 C CA . GLN B 1 333 ? 2.152 43.997 25.333 1.00 9.73 311 GLN B CA 1
ATOM 5363 C C . GLN B 1 333 ? 1.016 44.707 26.074 1.00 10.27 311 GLN B C 1
ATOM 5364 O O . GLN B 1 333 ? 0.771 44.419 27.244 1.00 11.10 311 GLN B O 1
ATOM 5370 N N . HIS B 1 334 ? 0.348 45.651 25.438 1.00 11.55 312 HIS B N 1
ATOM 5371 C CA . HIS B 1 334 ? -0.556 46.499 26.189 1.00 10.56 312 HIS B CA 1
ATOM 5372 C C . HIS B 1 334 ? -2.002 46.016 26.216 1.00 12.08 312 HIS B C 1
ATOM 5373 O O . HIS B 1 334 ? -2.773 46.329 27.162 1.00 11.69 312 HIS B O 1
ATOM 5380 N N . THR B 1 335 ? -2.405 45.267 25.179 1.00 11.62 313 THR B N 1
ATOM 5381 C CA . THR B 1 335 ? -3.846 45.161 24.936 1.00 9.81 313 THR B CA 1
ATOM 5382 C C . THR B 1 335 ? -4.632 44.282 25.916 1.00 10.25 313 THR B C 1
ATOM 5383 O O . THR B 1 335 ? -5.871 44.425 26.004 1.00 13.24 313 THR B O 1
ATOM 5387 N N . ALA B 1 336 ? -3.960 43.393 26.644 1.00 9.83 314 ALA B N 1
ATOM 5388 C CA . ALA B 1 336 ? -4.646 42.578 27.643 1.00 10.46 314 ALA B CA 1
ATOM 5389 C C . ALA B 1 336 ? -4.695 43.265 29.012 1.00 12.04 314 ALA B C 1
ATOM 5390 O O . ALA B 1 336 ? -5.428 42.806 29.887 1.00 12.46 314 ALA B O 1
ATOM 5392 N N . ARG B 1 337 ? -3.960 44.370 29.200 1.00 10.45 315 ARG B N 1
ATOM 5393 C CA . ARG B 1 337 ? -3.720 44.866 30.580 1.00 11.00 315 ARG B CA 1
ATOM 5394 C C . ARG B 1 337 ? -4.975 45.353 31.288 1.00 11.19 315 ARG B C 1
ATOM 5395 O O . ARG B 1 337 ? -5.206 44.997 32.449 1.00 14.28 315 ARG B O 1
ATOM 5403 N N . GLU B 1 338 ? -5.750 46.170 30.588 1.00 11.22 316 GLU B N 1
ATOM 5404 C CA . GLU B 1 338 ? -6.952 46.731 31.192 1.00 13.47 316 GLU B CA 1
ATOM 5405 C C . GLU B 1 338 ? -7.912 45.610 31.578 1.00 15.79 316 GLU B C 1
ATOM 5406 O O . GLU B 1 338 ? -8.460 45.585 32.698 1.00 15.32 316 GLU B O 1
ATOM 5412 N N . ALA B 1 339 ? -8.090 44.645 30.669 1.00 13.06 317 ALA B N 1
ATOM 5413 C CA . ALA B 1 339 ? -8.980 43.520 30.942 1.00 16.17 317 ALA B CA 1
ATOM 5414 C C . ALA B 1 339 ? -8.518 42.647 32.096 1.00 13.75 317 ALA B C 1
ATOM 5415 O O . ALA B 1 339 ? -9.334 42.182 32.912 1.00 14.59 317 ALA B O 1
ATOM 5417 N N . VAL B 1 340 ? -7.216 42.361 32.168 1.00 13.16 318 VAL B N 1
ATOM 5418 C CA . VAL B 1 340 ? -6.712 41.548 33.274 1.00 13.54 318 VAL B CA 1
ATOM 5419 C C . VAL B 1 340 ? -7.040 42.222 34.606 1.00 16.21 318 VAL B C 1
ATOM 5420 O O . VAL B 1 340 ? -7.475 41.570 35.557 1.00 16.95 318 VAL B O 1
ATOM 5424 N N . SER B 1 341 ? -6.833 43.528 34.656 1.00 16.73 319 SER B N 1
ATOM 5425 C CA . SER B 1 341 ? -7.081 44.240 35.903 1.00 15.87 319 SER B CA 1
ATOM 5426 C C . SER B 1 341 ? -8.583 44.345 36.206 1.00 18.55 319 SER B C 1
ATOM 5427 O O . SER B 1 341 ? -9.011 43.991 37.326 1.00 22.88 319 SER B O 1
ATOM 5430 N N . ARG B 1 342 ? -9.370 44.825 35.244 1.00 18.61 320 ARG B N 1
ATOM 5431 C CA . ARG B 1 342 ? -10.833 45.003 35.449 1.00 20.87 320 ARG B CA 1
ATOM 5432 C C . ARG B 1 342 ? -11.547 43.702 35.773 1.00 28.93 320 ARG B C 1
ATOM 5433 O O . ARG B 1 342 ? -12.431 43.670 36.646 1.00 22.56 320 ARG B O 1
ATOM 5441 N N . ARG B 1 343 ? -11.173 42.607 35.117 1.00 17.17 321 ARG B N 1
ATOM 5442 C CA . ARG B 1 343 ? -11.846 41.340 35.417 1.00 17.48 321 ARG B CA 1
ATOM 5443 C C . ARG B 1 343 ? -11.305 40.663 36.667 1.00 16.91 321 ARG B C 1
ATOM 5444 O O . ARG B 1 343 ? -11.859 39.670 37.125 1.00 20.47 321 ARG B O 1
ATOM 5452 N N . GLY B 1 344 ? -10.202 41.185 37.214 1.00 19.17 322 GLY B N 1
ATOM 5453 C CA . GLY B 1 344 ? -9.645 40.678 38.451 1.00 23.69 322 GLY B CA 1
ATOM 5454 C C . GLY B 1 344 ? -8.880 39.373 38.362 1.00 17.20 322 GLY B C 1
ATOM 5455 O O . GLY B 1 344 ? -8.713 38.673 39.365 1.00 19.89 322 GLY B O 1
ATOM 5456 N N . ILE B 1 345 ? -8.405 39.016 37.165 1.00 14.69 323 ILE B N 1
ATOM 5457 C CA . ILE B 1 345 ? -7.702 37.745 37.004 1.00 13.37 323 ILE B CA 1
ATOM 5458 C C . ILE B 1 345 ? -6.180 37.871 37.133 1.00 12.10 323 ILE B C 1
ATOM 5459 O O . ILE B 1 345 ? -5.445 36.865 37.151 1.00 12.73 323 ILE B O 1
ATOM 5464 N N . GLY B 1 346 ? -5.711 39.091 37.301 1.00 13.60 324 GLY B N 1
ATOM 5465 C CA . GLY B 1 346 ? -4.284 39.280 37.490 1.00 15.10 324 GLY B CA 1
ATOM 5466 C C . GLY B 1 346 ? -3.934 40.686 37.904 1.00 16.54 324 GLY B C 1
ATOM 5467 O O . GLY B 1 346 ? -4.822 41.535 38.111 1.00 17.04 324 GLY B O 1
ATOM 5468 N N . LEU B 1 347 ? -2.629 40.927 37.989 1.00 13.81 325 LEU B N 1
ATOM 5469 C CA . LEU B 1 347 ? -2.089 42.236 38.325 1.00 14.91 325 LEU B CA 1
ATOM 5470 C C . LEU B 1 347 ? -1.285 42.741 37.136 1.00 15.18 325 LEU B C 1
ATOM 5471 O O . LEU B 1 347 ? -0.784 41.919 36.335 1.00 14.30 325 LEU B O 1
ATOM 5476 N N . VAL B 1 348 ? -1.149 44.061 37.013 1.00 13.10 326 VAL B N 1
ATOM 5477 C CA . VAL B 1 348 ? -0.350 44.630 35.918 1.00 10.38 326 VAL B CA 1
ATOM 5478 C C . VAL B 1 348 ? 0.658 45.671 36.457 1.00 15.52 326 VAL B C 1
ATOM 5479 O O . VAL B 1 348 ? 0.316 46.498 37.305 1.00 17.45 326 VAL B O 1
ATOM 5483 N N . SER B 1 349 ? 1.908 45.591 35.997 1.00 12.06 327 SER B N 1
ATOM 5484 C CA . SER B 1 349 ? 2.975 46.467 36.469 1.00 11.30 327 SER B CA 1
ATOM 5485 C C . SER B 1 349 ? 3.989 46.571 35.322 1.00 14.24 327 SER B C 1
ATOM 5486 O O . SER B 1 349 ? 3.631 46.398 34.132 1.00 12.39 327 SER B O 1
ATOM 5489 N N . THR B 1 350 ? 5.251 46.846 35.648 1.00 13.10 328 THR B N 1
ATOM 5490 C CA . THR B 1 350 ? 6.322 46.711 34.656 1.00 11.73 328 THR B CA 1
ATOM 5491 C C . THR B 1 350 ? 7.474 46.056 35.407 1.00 11.86 328 THR B C 1
ATOM 5492 O O . THR B 1 350 ? 7.504 46.080 36.646 1.00 13.70 328 THR B O 1
ATOM 5496 N N . SER B 1 351 ? 8.422 45.483 34.676 1.00 10.55 329 SER B N 1
ATOM 5497 C CA . SER B 1 351 ? 9.482 44.677 35.277 1.00 14.54 329 SER B CA 1
ATOM 5498 C C . SER B 1 351 ? 10.267 45.426 36.362 1.00 13.36 329 SER B C 1
ATOM 5499 O O . SER B 1 351 ? 10.545 44.869 37.446 1.00 15.73 329 SER B O 1
ATOM 5502 N N . ASP B 1 352 ? 10.589 46.682 36.060 1.00 12.62 330 ASP B N 1
ATOM 5503 C CA . ASP B 1 352 ? 11.417 47.493 36.941 1.00 17.30 330 ASP B CA 1
ATOM 5504 C C . ASP B 1 352 ? 10.715 47.879 38.237 1.00 19.17 330 ASP B C 1
ATOM 5505 O O . ASP B 1 352 ? 11.388 48.328 39.182 1.00 18.59 330 ASP B O 1
ATOM 5510 N N . LYS B 1 353 ? 9.394 47.675 38.305 1.00 14.94 331 LYS B N 1
ATOM 5511 C CA . LYS B 1 353 ? 8.586 48.039 39.497 1.00 18.17 331 LYS B CA 1
ATOM 5512 C C . LYS B 1 353 ? 8.107 46.859 40.345 1.00 18.43 331 LYS B C 1
ATOM 5513 O O . LYS B 1 353 ? 7.437 47.054 41.380 1.00 19.52 331 LYS B O 1
ATOM 5519 N N . VAL B 1 354 ? 8.451 45.634 39.929 1.00 16.26 332 VAL B N 1
ATOM 5520 C CA . VAL B 1 354 ? 8.065 44.439 40.684 1.00 13.28 332 VAL B CA 1
ATOM 5521 C C . VAL B 1 354 ? 8.880 44.344 41.969 1.00 17.04 332 VAL B C 1
ATOM 5522 O O . VAL B 1 354 ? 10.094 44.450 41.936 1.00 19.20 332 VAL B O 1
ATOM 5526 N N . ASP B 1 355 ? 8.202 44.164 43.098 1.00 16.12 333 ASP B N 1
ATOM 5527 C CA . ASP B 1 355 ? 8.917 43.869 44.328 1.00 18.52 333 ASP B CA 1
ATOM 5528 C C . ASP B 1 355 ? 8.324 42.671 45.016 1.00 20.32 333 ASP B C 1
ATOM 5529 O O . ASP B 1 355 ? 7.312 42.104 44.556 1.00 18.87 333 ASP B O 1
ATOM 5534 N N . ALA B 1 356 ? 8.959 42.259 46.106 1.00 18.02 334 ALA B N 1
ATOM 5535 C CA . ALA B 1 356 ? 8.483 41.082 46.820 1.00 19.92 334 ALA B CA 1
ATOM 5536 C C . ALA B 1 356 ? 7.007 41.185 47.260 1.00 17.09 334 ALA B C 1
ATOM 5537 O O . ALA B 1 356 ? 6.285 40.199 47.199 1.00 20.68 334 ALA B O 1
ATOM 5539 N N . ASP B 1 357 ? 6.551 42.359 47.684 1.00 17.33 335 ASP B N 1
ATOM 5540 C CA . ASP B 1 357 ? 5.163 42.509 48.116 1.00 25.71 335 ASP B CA 1
ATOM 5541 C C . ASP B 1 357 ? 4.187 42.265 46.969 1.00 20.48 335 ASP B C 1
ATOM 5542 O O . ASP B 1 357 ? 3.113 41.719 47.169 1.00 19.16 335 ASP B O 1
ATOM 5547 N N . LEU B 1 358 ? 4.568 42.676 45.765 1.00 20.25 336 LEU B N 1
ATOM 5548 C CA . LEU B 1 358 ? 3.694 42.452 44.623 1.00 19.70 336 LEU B CA 1
ATOM 5549 C C . LEU B 1 358 ? 3.570 40.969 44.319 1.00 16.69 336 LEU B C 1
ATOM 5550 O O . LEU B 1 358 ? 2.481 40.475 44.064 1.00 17.38 336 LEU B O 1
ATOM 5555 N N . LEU B 1 359 ? 4.686 40.251 44.363 1.00 13.79 337 LEU B N 1
ATOM 5556 C CA . LEU B 1 359 ? 4.678 38.796 44.192 1.00 14.90 337 LEU B CA 1
ATOM 5557 C C . LEU B 1 359 ? 3.884 38.071 45.304 1.00 17.39 337 LEU B C 1
ATOM 5558 O O . LEU B 1 359 ? 3.155 37.122 45.033 1.00 17.01 337 LEU B O 1
ATOM 5563 N N . ARG B 1 360 ? 4.009 38.521 46.553 1.00 20.32 338 ARG B N 1
ATOM 5564 C CA . ARG B 1 360 ? 3.209 37.913 47.619 1.00 22.68 338 ARG B CA 1
ATOM 5565 C C . ARG B 1 360 ? 1.714 38.131 47.396 1.00 18.39 338 ARG B C 1
ATOM 5566 O O . ARG B 1 360 ? 0.891 37.246 47.686 1.00 22.72 338 ARG B O 1
ATOM 5574 N N . ARG B 1 361 ? 1.356 39.308 46.900 1.00 15.50 339 ARG B N 1
ATOM 5575 C CA . ARG B 1 361 ? -0.030 39.613 46.563 1.00 14.84 339 ARG B CA 1
ATOM 5576 C C . ARG B 1 361 ? -0.529 38.697 45.446 1.00 22.74 339 ARG B C 1
ATOM 5577 O O . ARG B 1 361 ? -1.628 38.154 45.502 1.00 19.16 339 ARG B O 1
ATOM 5585 N N . LEU B 1 362 ? 0.296 38.523 44.427 1.00 17.19 340 LEU B N 1
ATOM 5586 C CA . LEU B 1 362 ? -0.053 37.609 43.351 1.00 19.13 340 LEU B CA 1
ATOM 5587 C C . LEU B 1 362 ? -0.411 36.200 43.827 1.00 20.15 340 LEU B C 1
ATOM 5588 O O . LEU B 1 362 ? -1.413 35.625 43.378 1.00 19.40 340 LEU B O 1
ATOM 5593 N N . ILE B 1 363 ? 0.411 35.651 44.720 1.00 17.58 341 ILE B N 1
ATOM 5594 C CA . ILE B 1 363 ? 0.267 34.283 45.189 1.00 23.02 341 ILE B CA 1
ATOM 5595 C C . ILE B 1 363 ? -0.754 34.189 46.317 1.00 22.78 341 ILE B C 1
ATOM 5596 O O . ILE B 1 363 ? -1.268 33.109 46.597 1.00 31.65 341 ILE B O 1
ATOM 5601 N N . GLY B 1 364 ? -1.054 35.318 46.954 1.00 19.95 342 GLY B N 1
ATOM 5602 C CA . GLY B 1 364 ? -1.827 35.281 48.183 1.00 27.01 342 GLY B CA 1
ATOM 5603 C C . GLY B 1 364 ? -3.287 35.668 48.059 1.00 27.81 342 GLY B C 1
ATOM 5604 O O . GLY B 1 364 ? -4.111 35.177 48.829 1.00 36.02 342 GLY B O 1
ATOM 5605 N N . ASP B 1 365 ? -3.612 36.549 47.120 1.00 21.66 343 ASP B N 1
ATOM 5606 C CA . ASP B 1 365 ? -4.983 37.030 46.932 1.00 22.87 343 ASP B CA 1
ATOM 5607 C C . ASP B 1 365 ? -5.888 35.991 46.237 1.00 30.53 343 ASP B C 1
ATOM 5608 O O . ASP B 1 365 ? -5.846 35.802 45.016 1.00 21.82 343 ASP B O 1
ATOM 5613 N N . GLU B 1 366 ? -6.712 35.309 47.023 1.00 28.38 344 GLU B N 1
ATOM 5614 C CA . GLU B 1 366 ? -7.571 34.250 46.492 1.00 28.24 344 GLU B CA 1
ATOM 5615 C C . GLU B 1 366 ? -8.536 34.745 45.420 1.00 21.34 344 GLU B C 1
ATOM 5616 O O . GLU B 1 366 ? -8.975 33.966 44.570 1.00 30.27 344 GLU B O 1
ATOM 5622 N N . SER B 1 367 ? -8.866 36.027 45.460 1.00 20.38 345 SER B N 1
ATOM 5623 C CA . SER B 1 367 ? -9.853 36.583 44.550 1.00 23.12 345 SER B CA 1
ATOM 5624 C C . SER B 1 367 ? -9.317 36.563 43.115 1.00 21.43 345 SER B C 1
ATOM 5625 O O . SER B 1 367 ? -10.091 36.508 42.157 1.00 19.43 345 SER B O 1
ATOM 5628 N N . LEU B 1 368 ? -7.995 36.602 42.993 1.00 18.91 346 LEU B N 1
ATOM 5629 C CA . LEU B 1 368 ? -7.389 36.501 41.651 1.00 20.50 346 LEU B CA 1
ATOM 5630 C C . LEU B 1 368 ? -7.613 35.106 41.080 1.00 22.01 346 LEU B C 1
ATOM 5631 O O . LEU B 1 368 ? -7.923 34.951 39.889 1.00 21.03 346 LEU B O 1
ATOM 5636 N N . ARG B 1 369 ? -7.449 34.085 41.923 1.00 20.93 347 ARG B N 1
ATOM 5637 C CA . ARG B 1 369 ? -7.571 32.704 41.496 1.00 21.13 347 ARG B CA 1
ATOM 5638 C C . ARG B 1 369 ? -9.033 32.389 41.203 1.00 25.73 347 ARG B C 1
ATOM 5639 O O . ARG B 1 369 ? -9.347 31.707 40.236 1.00 20.71 347 ARG B O 1
ATOM 5647 N N . THR B 1 370 ? -9.927 32.907 42.040 1.00 22.64 348 THR B N 1
ATOM 5648 C CA . THR B 1 370 ? -11.361 32.767 41.824 1.00 22.97 348 THR B CA 1
ATOM 5649 C C . THR B 1 370 ? -11.798 33.329 40.470 1.00 19.95 348 THR B C 1
ATOM 5650 O O . THR B 1 370 ? -12.468 32.643 39.675 1.00 21.59 348 THR B O 1
ATOM 5654 N N . ALA B 1 371 ? -11.398 34.569 40.205 1.00 18.20 349 ALA B N 1
ATOM 5655 C CA . ALA B 1 371 ? -11.703 35.232 38.941 1.00 16.22 349 ALA B CA 1
ATOM 5656 C C . ALA B 1 371 ? -11.092 34.492 37.730 1.00 18.98 349 ALA B C 1
ATOM 5657 O O . ALA B 1 371 ? -11.747 34.350 36.704 1.00 17.72 349 ALA B O 1
ATOM 5659 N N . ALA B 1 372 ? -9.843 34.049 37.845 1.00 16.14 350 ALA B N 1
ATOM 5660 C CA . ALA B 1 372 ? -9.206 33.278 36.768 1.00 12.87 350 ALA B CA 1
ATOM 5661 C C . ALA B 1 372 ? -10.011 32.014 36.450 1.00 16.72 350 ALA B C 1
ATOM 5662 O O . ALA B 1 372 ? -10.177 31.639 35.287 1.00 17.70 350 ALA B O 1
ATOM 5664 N N . ARG B 1 373 ? -10.499 31.341 37.489 1.00 16.62 351 ARG B N 1
ATOM 5665 C CA . ARG B 1 373 ? -11.220 30.095 37.279 1.00 17.75 351 ARG B CA 1
ATOM 5666 C C . ARG B 1 373 ? -12.559 30.382 36.609 1.00 16.74 351 ARG B C 1
ATOM 5667 O O . ARG B 1 373 ? -13.008 29.594 35.759 1.00 17.05 351 ARG B O 1
ATOM 5675 N N . GLU B 1 374 ? -13.187 31.504 36.976 1.00 15.88 352 GLU B N 1
ATOM 5676 C CA . GLU B 1 374 ? -14.433 31.933 36.339 1.00 13.97 352 GLU B CA 1
ATOM 5677 C C . GLU B 1 374 ? -14.254 32.254 34.864 1.00 20.93 352 GLU B C 1
ATOM 5678 O O . GLU B 1 374 ? -15.048 31.789 34.050 1.00 17.31 352 GLU B O 1
ATOM 5684 N N . VAL B 1 375 ? -13.242 33.057 34.530 1.00 16.39 353 VAL B N 1
ATOM 5685 C CA . VAL B 1 375 ? -12.946 33.340 33.123 1.00 14.55 353 VAL B CA 1
ATOM 5686 C C . VAL B 1 375 ? -12.596 32.045 32.363 1.00 13.45 353 VAL B C 1
ATOM 5687 O O . VAL B 1 375 ? -13.007 31.855 31.224 1.00 15.90 353 VAL B O 1
ATOM 5691 N N . ARG B 1 376 ? -11.852 31.141 32.978 1.00 12.41 354 ARG B N 1
ATOM 5692 C CA . ARG B 1 376 ? -11.610 29.851 32.340 1.00 12.09 354 ARG B CA 1
ATOM 5693 C C . ARG B 1 376 ? -12.898 29.089 31.999 1.00 15.97 354 ARG B C 1
ATOM 5694 O O . ARG B 1 376 ? -13.043 28.555 30.916 1.00 15.20 354 ARG B O 1
ATOM 5702 N N . GLU B 1 377 ? -13.831 29.041 32.950 1.00 16.14 355 GLU B N 1
ATOM 5703 C CA . GLU B 1 377 ? -15.134 28.427 32.674 1.00 16.90 355 GLU B CA 1
ATOM 5704 C C . GLU B 1 377 ? -15.827 29.002 31.462 1.00 15.52 355 GLU B C 1
ATOM 5705 O O . GLU B 1 377 ? -16.382 28.251 30.651 1.00 19.05 355 GLU B O 1
ATOM 5711 N N . GLU B 1 378 ? -15.812 30.321 31.315 1.00 13.51 356 GLU B N 1
ATOM 5712 C CA . GLU B 1 378 ? -16.373 30.971 30.144 1.00 12.89 356 GLU B CA 1
ATOM 5713 C C . GLU B 1 378 ? -15.638 30.519 28.866 1.00 14.98 356 GLU B C 1
ATOM 5714 O O . GLU B 1 378 ? -16.263 30.162 27.861 1.00 16.92 356 GLU B O 1
ATOM 5720 N N . MET B 1 379 ? -14.315 30.525 28.943 1.00 14.26 357 MET B N 1
ATOM 5721 C CA . MET B 1 379 ? -13.475 30.232 27.784 1.00 13.61 357 MET B CA 1
ATOM 5722 C C . MET B 1 379 ? -13.679 28.800 27.284 1.00 14.77 357 MET B C 1
ATOM 5723 O O . MET B 1 379 ? -13.774 28.556 26.077 1.00 13.89 357 MET B O 1
ATOM 5728 N N . VAL B 1 380 ? -13.744 27.850 28.200 1.00 13.99 358 VAL B N 1
ATOM 5729 C CA . VAL B 1 380 ? -13.756 26.445 27.787 1.00 14.79 358 VAL B CA 1
ATOM 5730 C C . VAL B 1 380 ? -15.125 26.015 27.246 1.00 17.32 358 VAL B C 1
ATOM 5731 O O . VAL B 1 380 ? -15.249 24.913 26.718 1.00 20.68 358 VAL B O 1
ATOM 5735 N N . ALA B 1 381 ? -16.136 26.874 27.360 1.00 14.60 359 ALA B N 1
ATOM 5736 C CA . ALA B 1 381 ? -17.446 26.602 26.757 1.00 18.58 359 ALA B CA 1
ATOM 5737 C C . ALA B 1 381 ? -17.561 27.143 25.337 1.00 18.37 359 ALA B C 1
ATOM 5738 O O . ALA B 1 381 ? -18.566 26.937 24.676 1.00 20.32 359 ALA B O 1
ATOM 5740 N N . LEU B 1 382 ? -16.535 27.845 24.868 1.00 11.95 360 LEU B N 1
ATOM 5741 C CA . LEU B 1 382 ? -16.565 28.400 23.527 1.00 11.24 360 LEU B CA 1
ATOM 5742 C C . LEU B 1 382 ? -16.350 27.277 22.479 1.00 11.96 360 LEU B C 1
ATOM 5743 O O . LEU B 1 382 ? -15.838 26.227 22.828 1.00 13.49 360 LEU B O 1
ATOM 5748 N N . PRO B 1 383 ? -16.696 27.538 21.207 1.00 12.89 361 PRO B N 1
ATOM 5749 C CA . PRO B 1 383 ? -16.498 26.503 20.168 1.00 10.30 361 PRO B CA 1
ATOM 5750 C C . PRO B 1 383 ? -15.043 26.049 20.087 1.00 9.12 361 PRO B C 1
ATOM 5751 O O . PRO B 1 383 ? -14.121 26.881 20.118 1.00 12.02 361 PRO B O 1
ATOM 5755 N N . THR B 1 384 ? -14.837 24.742 19.945 1.00 9.71 362 THR B N 1
ATOM 5756 C CA . THR B 1 384 ? -13.479 24.246 19.851 1.00 7.55 362 THR B CA 1
ATOM 5757 C C . THR B 1 384 ? -12.877 24.575 18.473 1.00 8.20 362 THR B C 1
ATOM 5758 O O . THR B 1 384 ? -13.576 24.951 17.534 1.00 9.44 362 THR B O 1
ATOM 5762 N N . PRO B 1 385 ? -11.550 24.395 18.364 1.00 8.26 363 PRO B N 1
ATOM 5763 C CA . PRO B 1 385 ? -10.934 24.447 17.033 1.00 8.61 363 PRO B CA 1
ATOM 5764 C C . PRO B 1 385 ? -11.602 23.458 16.061 1.00 7.80 363 PRO B C 1
ATOM 5765 O O . PRO B 1 385 ? -11.835 23.840 14.909 1.00 8.75 363 PRO B O 1
ATOM 5769 N N . ALA B 1 386 ? -11.943 22.248 16.504 1.00 7.82 364 ALA B N 1
ATOM 5770 C CA . ALA B 1 386 ? -12.624 21.317 15.599 1.00 10.06 364 ALA B CA 1
ATOM 5771 C C . ALA B 1 386 ? -13.973 21.861 15.111 1.00 10.06 364 ALA B C 1
ATOM 5772 O O . ALA B 1 386 ? -14.308 21.767 13.940 1.00 10.03 364 ALA B O 1
ATOM 5774 N N . GLU B 1 387 ? -14.739 22.437 16.037 1.00 10.95 365 GLU B N 1
ATOM 5775 C CA . GLU B 1 387 ? -16.030 22.993 15.646 1.00 11.34 365 GLU B CA 1
ATOM 5776 C C . GLU B 1 387 ? -15.799 24.185 14.714 1.00 11.43 365 GLU B C 1
ATOM 5777 O O . GLU B 1 387 ? -16.579 24.433 13.785 1.00 11.47 365 GLU B O 1
ATOM 5783 N N . THR B 1 388 ? -14.727 24.939 14.953 1.00 9.93 366 THR B N 1
ATOM 5784 C CA . THR B 1 388 ? -14.478 26.136 14.147 1.00 9.78 366 THR B CA 1
ATOM 5785 C C . THR B 1 388 ? -14.095 25.748 12.711 1.00 11.50 366 THR B C 1
ATOM 5786 O O . THR B 1 388 ? -14.455 26.421 11.755 1.00 10.94 366 THR B O 1
ATOM 5790 N N . VAL B 1 389 ? -13.358 24.653 12.559 1.00 8.86 367 VAL B N 1
ATOM 5791 C CA . VAL B 1 389 ? -13.089 24.161 11.216 1.00 12.76 367 VAL B CA 1
ATOM 5792 C C . VAL B 1 389 ? -14.401 23.912 10.445 1.00 11.99 367 VAL B C 1
ATOM 5793 O O . VAL B 1 389 ? -14.508 24.305 9.269 1.00 12.36 367 VAL B O 1
ATOM 5797 N N . ARG B 1 390 ? -15.382 23.271 11.080 1.00 11.82 368 ARG B N 1
ATOM 5798 C CA . ARG B 1 390 ? -16.686 23.060 10.418 1.00 12.12 368 ARG B CA 1
ATOM 5799 C C . ARG B 1 390 ? -17.358 24.404 10.078 1.00 13.25 368 ARG B C 1
ATOM 5800 O O . ARG B 1 390 ? -17.915 24.559 8.997 1.00 15.64 368 ARG B O 1
ATOM 5808 N N . ARG B 1 391 ? -17.281 25.369 10.994 1.00 12.97 369 ARG B N 1
ATOM 5809 C CA . ARG B 1 391 ? -17.840 26.701 10.717 1.00 12.76 369 ARG B CA 1
ATOM 5810 C C . ARG B 1 391 ? -17.206 27.344 9.482 1.00 12.22 369 ARG B C 1
ATOM 5811 O O . ARG B 1 391 ? -17.885 27.936 8.664 1.00 15.10 369 ARG B O 1
ATOM 5819 N N . ILE B 1 392 ? -15.881 27.270 9.380 1.00 12.73 370 ILE B N 1
ATOM 5820 C CA . ILE B 1 392 ? -15.189 27.841 8.243 1.00 11.50 370 ILE B CA 1
ATOM 5821 C C . ILE B 1 392 ? -15.608 27.160 6.951 1.00 13.52 370 ILE B C 1
ATOM 5822 O O . ILE B 1 392 ? -15.871 27.838 5.940 1.00 14.25 370 ILE B O 1
ATOM 5827 N N . VAL B 1 393 ? -15.607 25.826 6.960 1.00 10.24 371 VAL B N 1
ATOM 5828 C CA . VAL B 1 393 ? -15.975 25.090 5.740 1.00 13.27 371 VAL B CA 1
ATOM 5829 C C . VAL B 1 393 ? -17.414 25.458 5.298 1.00 19.32 371 VAL B C 1
ATOM 5830 O O . VAL B 1 393 ? -17.691 25.673 4.108 1.00 17.82 371 VAL B O 1
ATOM 5834 N N . GLU B 1 394 ? -18.311 25.573 6.265 1.00 16.74 372 GLU B N 1
ATOM 5835 C CA . GLU B 1 394 ? -19.680 25.997 5.977 1.00 20.94 372 GLU B CA 1
ATOM 5836 C C . GLU B 1 394 ? -19.724 27.374 5.324 1.00 24.99 372 GLU B C 1
ATOM 5837 O O . GLU B 1 394 ? -20.434 27.590 4.345 1.00 23.69 372 GLU B O 1
ATOM 5843 N N . ARG B 1 395 ? -18.988 28.318 5.895 1.00 16.13 373 ARG B N 1
ATOM 5844 C CA . ARG B 1 395 ? -18.961 29.704 5.426 1.00 18.31 373 ARG B CA 1
ATOM 5845 C C . ARG B 1 395 ? -18.445 29.815 3.988 1.00 21.77 373 ARG B C 1
ATOM 5846 O O . ARG B 1 395 ? -18.927 30.647 3.210 1.00 24.22 373 ARG B O 1
ATOM 5854 N N . ILE B 1 396 ? -17.477 28.988 3.615 1.00 15.62 374 ILE B N 1
ATOM 5855 C CA . ILE B 1 396 ? -16.894 29.105 2.279 1.00 15.83 374 ILE B CA 1
ATOM 5856 C C . ILE B 1 396 ? -17.560 28.164 1.267 1.00 20.47 374 ILE B C 1
ATOM 5857 O O . ILE B 1 396 ? -17.221 28.178 0.076 1.00 22.34 374 ILE B O 1
ATOM 5862 N N . SER B 1 397 ? -18.497 27.361 1.745 1.00 24.10 375 SER B N 1
ATOM 5863 C CA . SER B 1 397 ? -19.166 26.360 0.919 1.00 26.50 375 SER B CA 1
ATOM 5864 C C . SER B 1 397 ? -20.577 26.814 0.595 1.00 44.45 375 SER B C 1
ATOM 5865 O O . SER B 1 397 ? -21.276 26.160 -0.175 1.00 62.50 375 SER B O 1
#

Organism: Micromonospora echinospora (NCBI:txid1877)

Secondary structure (DSSP, 8-state):
---EEEEE--SSHHHHGGGHHHHHHHHHTT-EEEEEESS-HHHHHTTT-EEEESSTT--HHHHHHHHHHH-HHHHHTGGGS---SGGGGHHHHHHHHGGGHHHHHHHHHHH--SEEEEETT-HHHHHHHHHHT--EEEE--TT---TTHHHHHHTT-HHHHHHTT--PPPPSEEE-SS-GGGGTTSPP-SB----------EE--SSPPPPPSS-EEEE--TTTHHHHH-GGGHHHHHHHHHTSSSEEEEE-TTS--GGG-SPPTTEEEESS--HHHHHTT-SEEEE---HHHHHHHHHHT--EEE---TT--SS-TTHHHHHHHTSEEE--GGG--HHHHHHHHH-HHHHHHHHHHHHHHHTSPPHHHHHHHHHHHH-/---EEEEE--SSHHHHGGGHHHHHHHHHTT-EEEEEESS-HHHHHTTT-EEEESSTT--HHHHHHHHHHH-HHHHHTGGGS---SGGGGHHHHHHHHGGGHHHHHHHHHHH--SEEEEETT-HHHHHHHHHHT--EEEE--TT---TTHHHHHHTTSHHHHHHTT---PPPSEEE-SS-GGGGTTSPP-SB----------EEEESSPPPPPSS-EEEE--TTTHHHHH-GGGHHHHHHHHHTSSSEEEEE-TT---GGG-SPPTTEEEESS--HHHHHTT-SEEEE---HHHHHHHHHHT--EEE---TT--SS-TTHHHHHHHTSEEE--GGG--HHHHHHHHH-HHHHHHHHHHHHHHHTSPPHHHHHHHHHHHH-

Foldseek 3Di:
DAWEEEEEFFAFPLGPQLCLLLQVLNVVVPHHYEYEYAPCQVQVVLSVHHYDHQAYPDDLLVLQVVLCVVCVVCCVPVLQAFCAALLSVLSSLLSRQQRNQVSLLVCCVVRLGQEYEYELSHLSRQQSCQLSVHAYEYEYWFQHDNPCNSVSNVVVVVVVCVVSVGDGDDHLFYEYLAFPLLNPPPDDDHAYAFDDADQGDDDCDPDQDDQDPFAEEEEEAGDPQCVNVNPVLCQLVQVQVLVAPGAYEYEHAQDDCVVNPDGRPRYHYDHRDRVLSVLLRHQEYEYQQTRSNVSSRLLSLHEYEHAAASSDNHRPRSQVSLVVLLLYYYYHSVPDHNVRVCCRNPVVSNSVSSPVSSVSRVVGHYSNVVSVVVVVSRD/DAWEEEEEFFAFPLGPQLCLLLQVLNVVVPHHYEYEYAPCQVQVVLSVHHYDDQAYPDDLLVLQVVLCVVCVVCCVPVLQAFCAQLLSVLSSLLSRQQRNQVSLLVCCVVRLGQEYEYELSHLSSQQSCQSSVHAYEYEYWFQHDNPCNSVSNCVNNVVVCVVSVGDGDDHLAYEYLAFPLLNPPDDDDHAYAFDDADQGDDDCDPDQDDQDPFAEEEEEAGTPQCVNVNPVLCLLVQVQVLPAPGAYEYEHAQDDPCVSPDGRPRYYYDHRDRPLSVLLRHQEYEYAQTRSNVSSCLLSLHAYEHAAASSDNHRPRSQVSLVVLLQYHYYHSVPDHNVRVCCRNPVVSNSVSSPVSSVSSVPGHYSNRVSVVVVVSRD

Sequence (758 aa):
RHMRVLFVSSPGIGHLFPLIQLAWWGFRTAGHDDVVLIAVAEHADRAAAAGLEVVDVAPDYSAVKVFEQVAKDNPRFAETVATRPAIDLEEWGVQIAAVNRPLVDGTMALVVDDYRPDLVVYEQGATVGLLAADRAGVPAVQRNQSAWRTRGMHRSSIASFLTDLMDKHQVSLPEPVATIESFPPSLLLEAEPEGWFMRWVPYGGGAVLGDRLPPVPARPEVAITMGTIELQAFGIGAVEPIIAAAGEVDADFVLALGDLDISPLGTLPRNVRAVGWTPLHTLLRTCTAVVHHGGGGTVMTAIDAGIPQLLAPDPRDQFQHTAREAVSSRRGIGLVSTSDKVDADLLRRLIGDESLRTAAREVREEMVALPTPAEETVRRIVERISRHMRVLFVSSPGIGHLFPLIQLAWWGFRTAGHDDVVLIAVAEHADRAAAAGLEVVVDVAPDYSAVKVFEQVAKDNPRFAETVATRPAIDLEEWGVQIAAVNRPLVDGTMALVDDYRPDLVVYEQGATVGLLAADRAGVPAVQRNQSAWRTRGMHRSSIASFLTDLMDKHQVSLPEPVATIESFPPSLLLEAEPEGWFMRRWVPYGGGAVLGDRLPPVPARPEVAITMGTIELQAFGIGAVEPIIAAAGEVDADFVLALGDLDISPLGTLPRNVRAVGWTPLHTLLRTCTTAVVHHGGGGTVMTAIDAGIPQLLAPDPRDQFQHTAREAVSRRGIGLVSTSDKVDADLLRRLIGDESLRTAAREVREEMVALPTPAETVRRIVERIS